Protein AF-0000000072135205 (afdb_homodimer)

pLDDT: mean 93.52, std 8.25, range [36.75, 98.94]

Nearest PDB structures (foldseek):
  4jap-assembly1_D  TM=8.358E-01  e=2.258E-22  Mycobacterium tuberculosis
  1jwx-assembly1_A-2  TM=8.070E-01  e=2.674E-21  Medicago sativa
  5wx5-assembly1_A  TM=7.687E-01  e=4.122E-21  Tetradium ruticarpum
  5wx4-assembly1_A  TM=7.854E-01  e=4.314E-20  Tetradium ruticarpum
  7cb3-assembly1_B  TM=7.726E-01  e=6.649E-20  Mycobacterium marinum M

Radius of gyration: 26.65 Å; Cα contacts (8 Å, |Δi|>4): 1724; chains: 2; bounding box: 59×81×64 Å

Structure (mmCIF, N/CA/C/O backbone):
data_AF-0000000072135205-model_v1
#
loop_
_entity.id
_entity.type
_entity.pdbx_description
1 polymer 'very-long-chain 3-oxoacyl-CoA synthase'
#
loop_
_atom_site.group_PDB
_atom_site.id
_atom_site.type_symbol
_atom_site.label_atom_id
_atom_site.label_alt_id
_atom_site.label_comp_id
_atom_site.label_asym_id
_atom_site.label_entity_id
_atom_site.label_seq_id
_atom_site.pdbx_PDB_ins_code
_atom_site.Cartn_x
_atom_site.Cartn_y
_atom_site.Cartn_z
_atom_site.occupancy
_atom_site.B_iso_or_equiv
_atom_site.auth_seq_id
_atom_site.auth_comp_id
_atom_site.auth_asym_id
_atom_site.auth_atom_id
_atom_site.pdbx_PDB_model_num
ATOM 1 N N . MET A 1 1 ? 20.484 -16.812 -21.984 1 81.25 1 MET A N 1
ATOM 2 C CA . MET A 1 1 ? 20.5 -15.367 -21.797 1 81.25 1 MET A CA 1
ATOM 3 C C . MET A 1 1 ? 20.75 -15 -20.344 1 81.25 1 MET A C 1
ATOM 5 O O . MET A 1 1 ? 21.688 -14.273 -20.031 1 81.25 1 MET A O 1
ATOM 9 N N . PHE A 1 2 ? 20.125 -15.625 -19.406 1 86.12 2 PHE A N 1
ATOM 10 C CA . PHE A 1 2 ? 20.25 -15.297 -18 1 86.12 2 PHE A CA 1
ATOM 11 C C . PHE A 1 2 ? 21.672 -15.555 -17.5 1 86.12 2 PHE A C 1
ATOM 13 O O . PHE A 1 2 ? 22.297 -14.672 -16.906 1 86.12 2 PHE A O 1
ATOM 20 N N . MET A 1 3 ? 22.203 -16.688 -17.812 1 88.81 3 MET A N 1
ATOM 21 C CA . MET A 1 3 ? 23.531 -17.047 -17.312 1 88.81 3 MET A CA 1
ATOM 22 C C . MET A 1 3 ? 24.609 -16.172 -17.938 1 88.81 3 MET A C 1
ATOM 24 O O . MET A 1 3 ? 25.578 -15.797 -17.281 1 88.81 3 MET A O 1
ATOM 28 N N . ASP A 1 4 ? 24.391 -15.914 -19.203 1 87.44 4 ASP A N 1
ATOM 29 C CA . ASP A 1 4 ? 25.344 -15.047 -19.906 1 87.44 4 ASP A CA 1
ATOM 30 C C . ASP A 1 4 ? 25.391 -13.656 -19.266 1 87.44 4 ASP A C 1
ATOM 32 O O . ASP A 1 4 ? 26.453 -13.094 -19.047 1 87.44 4 ASP A O 1
ATOM 36 N N . ARG A 1 5 ? 24.281 -13.203 -18.938 1 84 5 ARG A N 1
ATOM 37 C CA . ARG A 1 5 ? 24.203 -11.875 -18.344 1 84 5 ARG A CA 1
ATOM 38 C C . ARG A 1 5 ? 24.75 -11.891 -16.922 1 84 5 ARG A C 1
ATOM 40 O O . ARG A 1 5 ? 25.453 -10.961 -16.516 1 84 5 ARG A O 1
ATOM 47 N N . SER A 1 6 ? 24.359 -12.891 -16.219 1 89.12 6 SER A N 1
ATOM 48 C CA . SER A 1 6 ? 24.875 -13.016 -14.859 1 89.12 6 SER A CA 1
ATOM 49 C C . SER A 1 6 ? 26.391 -13.062 -14.844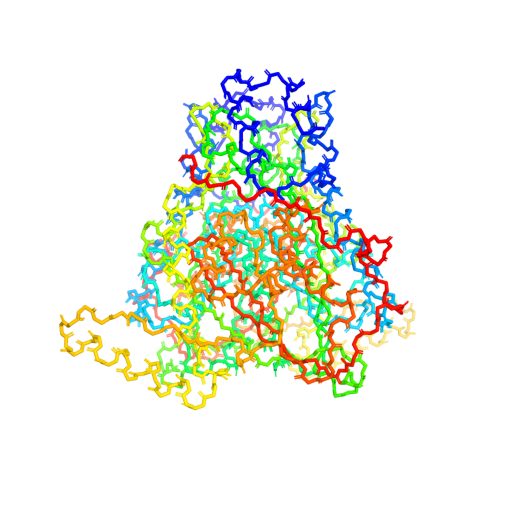 1 89.12 6 SER A C 1
ATOM 51 O O . SER A 1 6 ? 27.031 -12.414 -14.016 1 89.12 6 SER A O 1
ATOM 53 N N . SER A 1 7 ? 26.938 -13.773 -15.758 1 90.5 7 SER A N 1
ATOM 54 C CA . SER A 1 7 ? 28.391 -13.906 -15.844 1 90.5 7 SER A CA 1
ATOM 55 C C . SER A 1 7 ? 29.031 -12.578 -16.25 1 90.5 7 SER A C 1
ATOM 57 O O . SER A 1 7 ? 30.109 -12.234 -15.742 1 90.5 7 SER A O 1
ATOM 59 N N . SER A 1 8 ? 28.406 -11.891 -17.047 1 88.19 8 SER A N 1
ATOM 60 C CA . SER A 1 8 ? 28.969 -10.672 -17.609 1 88.19 8 SER A CA 1
ATOM 61 C C . SER A 1 8 ? 29 -9.547 -16.578 1 88.19 8 SER A C 1
ATOM 63 O O . SER A 1 8 ? 29.766 -8.586 -16.719 1 88.19 8 SER A O 1
ATOM 65 N N . THR A 1 9 ? 28.203 -9.609 -15.586 1 87.06 9 THR A N 1
ATOM 66 C CA . THR A 1 9 ? 28.172 -8.57 -14.555 1 87.06 9 THR A CA 1
ATOM 67 C C . THR A 1 9 ? 29.484 -8.555 -13.773 1 87.06 9 THR A C 1
ATOM 69 O O . THR A 1 9 ? 29.891 -7.508 -13.266 1 87.06 9 THR A O 1
ATOM 72 N N . GLY A 1 10 ? 30.078 -9.703 -13.57 1 86.88 10 GLY A N 1
ATOM 73 C CA . GLY A 1 10 ? 31.375 -9.805 -12.914 1 86.88 10 GLY A CA 1
ATOM 74 C C . GLY A 1 10 ? 31.281 -9.828 -11.406 1 86.88 10 GLY A C 1
ATOM 75 O O . GLY A 1 10 ? 32.281 -9.852 -10.711 1 86.88 10 GLY A O 1
ATOM 76 N N . THR A 1 11 ? 30.109 -9.867 -10.883 1 89.88 11 THR A N 1
ATOM 77 C CA . THR A 1 11 ? 29.953 -9.75 -9.43 1 89.88 11 THR A CA 1
ATOM 78 C C . THR A 1 11 ? 29.766 -11.125 -8.797 1 89.88 11 THR A C 1
ATOM 80 O O . THR A 1 11 ? 29.953 -11.289 -7.59 1 89.88 11 THR A O 1
ATOM 83 N N . PHE A 1 12 ? 29.469 -12.125 -9.539 1 95.31 12 PHE A N 1
ATOM 84 C CA . PHE A 1 12 ? 29.156 -13.445 -9 1 95.31 12 PHE A CA 1
ATOM 85 C C . PHE A 1 12 ? 30.391 -14.344 -9.016 1 95.31 12 PHE A C 1
ATOM 87 O O . PHE A 1 12 ? 31.141 -14.359 -9.984 1 95.31 12 PHE A O 1
ATOM 94 N N . THR A 1 13 ? 30.594 -15.055 -7.957 1 96.81 13 THR A N 1
ATOM 95 C CA . THR A 1 13 ? 31.656 -16.047 -7.902 1 96.81 13 THR A CA 1
ATOM 96 C C . THR A 1 13 ? 31.328 -17.234 -8.812 1 96.81 13 THR A C 1
ATOM 98 O O . THR A 1 13 ? 30.188 -17.406 -9.242 1 96.81 13 THR A O 1
ATOM 101 N N . GLU A 1 14 ? 32.281 -18.062 -9.023 1 96.62 14 GLU A N 1
ATOM 102 C CA . GLU A 1 14 ? 32.062 -19.281 -9.82 1 96.62 14 GLU A CA 1
ATOM 103 C C . GLU A 1 14 ? 31.047 -20.203 -9.148 1 96.62 14 GLU A C 1
ATOM 105 O O . GLU A 1 14 ? 30.234 -20.812 -9.82 1 96.62 14 GLU A O 1
ATOM 110 N N . GLY A 1 15 ? 31.188 -20.25 -7.867 1 97.19 15 GLY A N 1
ATOM 111 C CA . GLY A 1 15 ? 30.219 -21.047 -7.113 1 97.19 15 GLY A CA 1
ATOM 112 C C . GLY A 1 15 ? 28.797 -20.531 -7.242 1 97.19 15 GLY A C 1
ATOM 113 O O . GLY A 1 15 ? 27.859 -21.328 -7.375 1 97.19 15 GLY A O 1
ATOM 114 N N . SER A 1 16 ? 28.688 -19.25 -7.191 1 96.81 16 SER A N 1
ATOM 115 C CA . SER A 1 16 ? 27.375 -18.641 -7.324 1 96.81 16 SER A CA 1
ATOM 116 C C . SER A 1 16 ? 26.812 -18.844 -8.727 1 96.81 16 SER A C 1
ATOM 118 O O . SER A 1 16 ? 25.609 -19.062 -8.883 1 96.81 16 SER A O 1
ATOM 120 N N . LEU A 1 17 ? 27.656 -18.734 -9.742 1 97 17 LEU A N 1
ATOM 121 C CA . LEU A 1 17 ? 27.219 -18.969 -11.117 1 97 17 LEU A CA 1
ATOM 122 C C . LEU A 1 17 ? 26.766 -20.422 -11.297 1 97 17 LEU A C 1
ATOM 124 O O . LEU A 1 17 ? 25.734 -20.672 -11.914 1 97 17 LEU A O 1
ATOM 128 N N . GLU A 1 18 ? 27.516 -21.297 -10.742 1 96.81 18 GLU A N 1
ATOM 129 C CA . GLU A 1 18 ? 27.156 -22.719 -10.828 1 96.81 18 GLU A CA 1
ATOM 130 C C . GLU A 1 18 ? 25.844 -23 -10.078 1 96.81 18 GLU A C 1
ATOM 132 O O . GLU A 1 18 ? 25.016 -23.781 -10.547 1 96.81 18 GLU A O 1
ATOM 137 N N . PHE A 1 19 ? 25.766 -22.422 -8.953 1 96.38 19 PHE A N 1
ATOM 138 C CA . PHE A 1 19 ? 24.547 -22.562 -8.172 1 96.38 19 PHE A CA 1
ATOM 139 C C . PHE A 1 19 ? 23.344 -22.094 -8.977 1 96.38 19 PHE A C 1
ATOM 141 O O . PHE A 1 19 ? 22.344 -22.797 -9.07 1 96.38 19 PHE A O 1
ATOM 148 N N . GLN A 1 20 ? 23.406 -20.922 -9.547 1 95.81 20 GLN A N 1
ATOM 149 C CA . GLN A 1 20 ? 22.312 -20.359 -10.336 1 95.81 20 GLN A CA 1
ATOM 150 C C . GLN A 1 20 ? 21.984 -21.25 -11.531 1 95.81 20 GLN A C 1
ATOM 152 O O . GLN A 1 20 ? 20.812 -21.469 -11.859 1 95.81 20 GLN A O 1
ATOM 157 N N . ARG A 1 21 ? 22.984 -21.734 -12.156 1 94.88 21 ARG A N 1
ATOM 158 C CA . ARG A 1 21 ? 22.781 -22.641 -13.289 1 94.88 21 ARG A CA 1
ATOM 159 C C . ARG A 1 21 ? 21.969 -23.859 -12.883 1 94.88 21 ARG A C 1
ATOM 161 O O . ARG A 1 21 ? 21.031 -24.234 -13.57 1 94.88 21 ARG A O 1
ATOM 168 N N . LYS A 1 22 ? 22.328 -24.438 -11.781 1 93.81 22 LYS A N 1
ATOM 169 C CA . LYS A 1 22 ? 21.656 -25.625 -11.289 1 93.81 22 LYS A CA 1
ATOM 170 C C . LYS A 1 22 ? 20.188 -25.328 -10.953 1 93.81 22 LYS A C 1
ATOM 172 O O . LYS A 1 22 ? 19.312 -26.141 -11.234 1 93.81 22 LYS A O 1
ATOM 177 N N . ILE A 1 23 ? 20 -24.172 -10.328 1 93.06 23 ILE A N 1
ATOM 178 C CA . ILE A 1 23 ? 18.641 -23.781 -9.984 1 93.06 23 ILE A CA 1
ATOM 179 C C . ILE A 1 23 ? 17.812 -23.609 -11.25 1 93.06 23 ILE A C 1
ATOM 181 O O . ILE A 1 23 ? 16.672 -24.078 -11.328 1 93.06 23 ILE A O 1
ATOM 185 N N . LEU A 1 24 ? 18.344 -23 -12.234 1 92.5 24 LEU A N 1
ATOM 186 C CA . LEU A 1 24 ? 17.609 -22.719 -13.469 1 92.5 24 LEU A CA 1
ATOM 187 C C . LEU A 1 24 ? 17.234 -24.016 -14.18 1 92.5 24 LEU A C 1
ATOM 189 O O . LEU A 1 24 ? 16.156 -24.125 -14.766 1 92.5 24 LEU A O 1
ATOM 193 N N . GLU A 1 25 ? 18.062 -24.938 -14.109 1 89.81 25 GLU A N 1
ATOM 194 C CA . GLU A 1 25 ? 17.828 -26.219 -14.766 1 89.81 25 GLU A CA 1
ATOM 195 C C . GLU A 1 25 ? 16.656 -26.953 -14.133 1 89.81 25 GLU A C 1
ATOM 197 O O . GLU A 1 25 ? 16 -27.781 -14.781 1 89.81 25 GLU A O 1
ATOM 202 N N . ARG A 1 26 ? 16.359 -26.594 -12.922 1 89.44 26 ARG A N 1
ATOM 203 C CA . ARG A 1 26 ? 15.344 -27.328 -12.195 1 89.44 26 ARG A CA 1
ATOM 204 C C . ARG A 1 26 ? 14.141 -26.438 -11.883 1 89.44 26 ARG A C 1
ATOM 206 O O . ARG A 1 26 ? 13.195 -26.875 -11.227 1 89.44 26 ARG A O 1
ATOM 213 N N . SER A 1 27 ? 14.148 -25.281 -12.305 1 88.94 27 SER A N 1
ATOM 214 C CA . SER A 1 27 ? 13.188 -24.281 -11.875 1 88.94 27 SER A CA 1
ATOM 215 C C . SER A 1 27 ? 11.867 -24.406 -12.633 1 88.94 27 SER A C 1
ATOM 217 O O . SER A 1 27 ? 10.836 -23.906 -12.188 1 88.94 27 SER A O 1
ATOM 219 N N . GLY A 1 28 ? 11.891 -25.031 -13.797 1 90.38 28 GLY A N 1
ATOM 220 C CA . GLY A 1 28 ? 10.719 -25.094 -14.656 1 90.38 28 GLY A CA 1
ATOM 221 C C . GLY A 1 28 ? 10.562 -23.859 -15.523 1 90.38 28 GLY A C 1
ATOM 222 O O . GLY A 1 28 ? 9.586 -23.734 -16.266 1 90.38 28 GLY A O 1
ATOM 223 N N . LEU A 1 29 ? 11.547 -22.922 -15.43 1 93.56 29 LEU A N 1
ATOM 224 C CA . LEU A 1 29 ? 11.516 -21.719 -16.25 1 93.56 29 LEU A CA 1
ATOM 225 C C . LEU A 1 29 ? 12.18 -21.953 -17.609 1 93.56 29 LEU A C 1
ATOM 227 O O . LEU A 1 29 ? 13.195 -22.641 -17.688 1 93.56 29 LEU A O 1
ATOM 231 N N . GLY A 1 30 ? 11.594 -21.328 -18.625 1 91.06 30 GLY A N 1
ATOM 232 C CA . GLY A 1 30 ? 12.203 -21.375 -19.938 1 91.06 30 GLY A CA 1
ATOM 233 C C . GLY A 1 30 ? 13.109 -20.188 -20.219 1 91.06 30 GLY A C 1
ATOM 234 O O . GLY A 1 30 ? 13.266 -19.312 -19.375 1 91.06 30 GLY A O 1
ATOM 235 N N . GLU A 1 31 ? 13.578 -20.094 -21.438 1 88.06 31 GLU A N 1
ATOM 236 C CA . GLU A 1 31 ? 14.578 -19.094 -21.797 1 88.06 31 GLU A CA 1
ATOM 237 C C . GLU A 1 31 ? 13.914 -17.797 -22.266 1 88.06 31 GLU A C 1
ATOM 239 O O . GLU A 1 31 ? 14.57 -16.75 -22.375 1 88.06 31 GLU A O 1
ATOM 244 N N . SER A 1 32 ? 12.633 -17.875 -2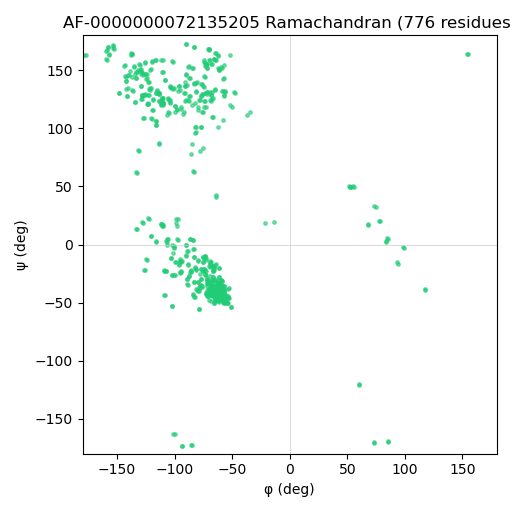2.438 1 90.19 32 SER A N 1
ATOM 245 C CA . SER A 1 32 ? 11.961 -16.719 -23.031 1 90.19 32 SER A CA 1
ATOM 246 C C . SER A 1 32 ? 11.312 -15.852 -21.953 1 90.19 32 SER A C 1
ATOM 248 O O . SER A 1 32 ? 10.406 -15.07 -22.25 1 90.19 32 SER A O 1
ATOM 250 N N . THR A 1 33 ? 11.727 -16.016 -20.75 1 93.88 33 THR A N 1
ATOM 251 C CA . THR A 1 33 ? 11.188 -15.203 -19.672 1 93.88 33 THR A CA 1
ATOM 252 C C . THR A 1 33 ? 11.734 -13.781 -19.75 1 93.88 33 THR A C 1
ATOM 254 O O . THR A 1 33 ? 12.781 -13.539 -20.359 1 93.88 33 THR A O 1
ATOM 257 N N . TYR A 1 34 ? 11.016 -12.82 -19.188 1 93.56 34 TYR A N 1
ATOM 258 C CA . TYR A 1 34 ? 11.352 -11.414 -19.375 1 93.56 34 TYR A CA 1
ATOM 259 C C . TYR A 1 34 ? 12.07 -10.852 -18.156 1 93.56 34 TYR A C 1
ATOM 261 O O . TYR A 1 34 ? 11.664 -11.102 -17.016 1 93.56 34 TYR A O 1
ATOM 269 N N . LEU A 1 35 ? 13.125 -10.148 -18.406 1 94.38 35 LEU A N 1
ATOM 270 C CA . LEU A 1 35 ? 13.859 -9.328 -17.438 1 94.38 35 LEU A CA 1
ATOM 271 C C . LEU A 1 35 ? 13.953 -7.883 -17.938 1 94.38 35 LEU A C 1
ATOM 273 O O . LEU A 1 35 ? 13.953 -7.633 -19.141 1 94.38 35 LEU A O 1
ATOM 277 N N . PRO A 1 36 ? 13.938 -6.957 -16.969 1 94.69 36 PRO A N 1
ATOM 278 C CA . PRO A 1 36 ? 14.031 -5.57 -17.422 1 94.69 36 PRO A CA 1
ATOM 279 C C . PRO A 1 36 ? 15.391 -5.242 -18.047 1 94.69 36 PRO A C 1
ATOM 281 O O . PRO A 1 36 ? 16.391 -5.863 -17.688 1 94.69 36 PRO A O 1
ATOM 284 N N . GLU A 1 37 ? 15.383 -4.262 -18.875 1 93.56 37 GLU A N 1
ATOM 285 C CA . GLU A 1 37 ? 16.594 -3.832 -19.578 1 93.56 37 GLU A CA 1
ATOM 286 C C . GLU A 1 37 ? 17.688 -3.457 -18.594 1 93.56 37 GLU A C 1
ATOM 288 O O . GLU A 1 37 ? 18.875 -3.727 -18.844 1 93.56 37 GLU A O 1
ATOM 293 N N . ALA A 1 38 ? 17.328 -2.844 -17.531 1 94.38 38 ALA A N 1
ATOM 294 C CA . ALA A 1 38 ? 18.297 -2.348 -16.547 1 94.38 38 ALA A CA 1
ATOM 295 C C . ALA A 1 38 ? 19.156 -3.484 -15.992 1 94.38 38 ALA A C 1
ATOM 297 O O . ALA A 1 38 ? 20.312 -3.283 -15.656 1 94.38 38 ALA A O 1
ATOM 298 N N . VAL A 1 39 ? 18.594 -4.625 -15.914 1 92.38 39 VAL A N 1
ATOM 299 C CA . VAL A 1 39 ? 19.281 -5.789 -15.367 1 92.38 39 VAL A CA 1
ATOM 300 C C . VAL A 1 39 ? 20.062 -6.492 -16.469 1 92.38 39 VAL A C 1
ATOM 302 O O . VAL A 1 39 ? 21.125 -7.066 -16.219 1 92.38 39 VAL A O 1
ATOM 305 N N . LEU A 1 40 ? 19.625 -6.367 -17.703 1 91.25 40 LEU A N 1
ATOM 306 C CA . LEU A 1 40 ? 20.203 -7.086 -18.828 1 91.25 40 LEU A CA 1
ATOM 307 C C . LEU A 1 40 ? 21.406 -6.332 -19.391 1 91.25 40 LEU A C 1
ATOM 309 O O . LEU A 1 40 ? 22.281 -6.926 -20.047 1 91.25 40 LEU A O 1
ATOM 313 N N . ARG A 1 41 ? 21.422 -5.141 -19.141 1 90.94 41 ARG A N 1
ATOM 314 C CA . ARG A 1 41 ? 22.5 -4.316 -19.672 1 90.94 41 ARG A CA 1
ATOM 315 C C . ARG A 1 41 ? 23.812 -4.613 -18.953 1 90.94 41 ARG A C 1
ATOM 317 O O . ARG A 1 41 ? 23.828 -5.059 -17.812 1 90.94 41 ARG A O 1
ATOM 324 N N . VAL A 1 42 ? 24.938 -4.391 -19.719 1 88.38 42 VAL A N 1
ATOM 325 C CA . VAL A 1 42 ? 26.266 -4.543 -19.141 1 88.38 42 VAL A CA 1
ATOM 326 C C . VAL A 1 42 ? 27.016 -3.213 -19.203 1 88.38 42 VAL A C 1
ATOM 328 O O . VAL A 1 42 ? 27.375 -2.748 -20.297 1 88.38 42 VAL A O 1
ATOM 331 N N . PRO A 1 43 ? 27.359 -2.592 -18.156 1 91.38 43 PRO A N 1
ATOM 332 C CA . PRO A 1 43 ? 26.984 -2.971 -16.797 1 91.38 43 PRO A CA 1
ATOM 333 C C . PRO A 1 43 ? 25.516 -2.697 -16.484 1 91.38 43 PRO A C 1
ATOM 335 O O . PRO A 1 43 ? 24.906 -1.834 -17.109 1 91.38 43 PRO A O 1
ATOM 338 N N . PRO A 1 44 ? 25 -3.48 -15.492 1 92.38 44 PRO A N 1
ATOM 339 C CA . PRO A 1 44 ? 23.641 -3.188 -15.062 1 92.38 44 PRO A CA 1
ATOM 340 C C . PRO A 1 44 ? 23.469 -1.761 -14.547 1 92.38 44 PRO A C 1
ATOM 342 O O . PRO A 1 44 ? 24.438 -1.148 -14.094 1 92.38 44 PRO A O 1
ATOM 345 N N . ASN A 1 45 ? 22.281 -1.24 -14.68 1 93.12 45 ASN A N 1
ATOM 346 C CA . ASN A 1 45 ? 21.984 0.114 -14.219 1 93.12 45 ASN A CA 1
ATOM 347 C C . ASN A 1 45 ? 20.688 0.167 -13.414 1 93.12 45 ASN A C 1
ATOM 349 O O . ASN A 1 45 ? 19.734 0.838 -13.805 1 93.12 45 ASN A O 1
ATOM 353 N N . PRO A 1 46 ? 20.688 -0.56 -12.297 1 94.19 46 PRO A N 1
ATOM 354 C CA . PRO A 1 46 ? 19.5 -0.474 -11.461 1 94.19 46 PRO A CA 1
ATOM 355 C C . PRO A 1 46 ? 19.312 0.903 -10.828 1 94.19 46 PRO A C 1
ATOM 357 O O . PRO A 1 46 ? 20.156 1.345 -10.047 1 94.19 46 PRO A O 1
ATOM 360 N N . SER A 1 47 ? 18.328 1.662 -11.25 1 96.56 47 SER A N 1
ATOM 361 C CA . SER A 1 47 ? 17.984 2.984 -10.734 1 96.56 47 SER A CA 1
ATOM 362 C C . SER A 1 47 ? 16.484 3.145 -10.57 1 96.56 47 SER A C 1
ATOM 364 O O . SER A 1 47 ? 15.703 2.33 -11.07 1 96.56 47 SER A O 1
ATOM 366 N N . ILE A 1 48 ? 16.078 4.113 -9.844 1 97.12 48 ILE A N 1
ATOM 367 C CA . ILE A 1 48 ? 14.664 4.41 -9.648 1 97.12 48 ILE A CA 1
ATOM 368 C C . ILE A 1 48 ? 14.023 4.77 -10.992 1 97.12 48 ILE A C 1
ATOM 370 O O . ILE A 1 48 ? 12.906 4.34 -11.289 1 97.12 48 ILE A O 1
ATOM 374 N N . ALA A 1 49 ? 14.773 5.516 -11.742 1 97.5 49 ALA A N 1
ATOM 375 C CA . ALA A 1 49 ? 14.266 5.887 -13.062 1 97.5 49 ALA A CA 1
ATOM 376 C C . ALA A 1 49 ? 14 4.652 -13.914 1 97.5 49 ALA A C 1
ATOM 378 O O . ALA A 1 49 ? 12.961 4.559 -14.578 1 97.5 49 ALA A O 1
ATOM 379 N N . GLU A 1 50 ? 14.93 3.711 -13.93 1 97.81 50 GLU A N 1
ATOM 380 C CA . GLU A 1 50 ? 14.766 2.48 -14.695 1 97.81 50 GLU A CA 1
ATOM 381 C C . GLU A 1 50 ? 13.656 1.61 -14.117 1 97.81 50 GLU A C 1
ATOM 383 O O . GLU A 1 50 ? 12.953 0.917 -14.859 1 97.81 50 GLU A O 1
ATOM 388 N N . ALA A 1 51 ? 13.523 1.619 -12.828 1 98.12 51 ALA A N 1
ATOM 389 C CA . ALA A 1 51 ? 12.43 0.884 -12.195 1 98.12 51 ALA A CA 1
ATOM 390 C C . ALA A 1 51 ? 11.078 1.448 -12.617 1 98.12 51 ALA A C 1
ATOM 392 O O . ALA A 1 51 ? 10.125 0.695 -12.836 1 98.12 51 ALA A O 1
ATOM 393 N N . ARG A 1 52 ? 10.938 2.758 -12.703 1 98.12 52 ARG A N 1
ATOM 394 C CA . ARG A 1 52 ? 9.711 3.383 -13.18 1 98.12 52 ARG A CA 1
ATOM 395 C C . ARG A 1 52 ? 9.438 3.012 -14.633 1 98.12 52 ARG A C 1
ATOM 397 O O . ARG A 1 52 ? 8.289 2.77 -15.016 1 98.12 52 ARG A O 1
ATOM 404 N N . LYS A 1 53 ? 10.508 3.018 -15.375 1 97.88 53 LYS A N 1
ATOM 405 C CA . LYS A 1 53 ? 10.359 2.619 -16.766 1 97.88 53 LYS A CA 1
ATOM 406 C C . LYS A 1 53 ? 9.828 1.191 -16.875 1 97.88 53 LYS A C 1
ATOM 408 O O . LYS A 1 53 ? 8.969 0.906 -17.719 1 97.88 53 LYS A O 1
ATOM 413 N N . GLU A 1 54 ? 10.383 0.302 -16.094 1 97.81 54 GLU A N 1
ATOM 414 C CA . GLU A 1 54 ? 9.875 -1.064 -16.047 1 97.81 54 GLU A CA 1
ATOM 415 C C . GLU A 1 54 ? 8.391 -1.088 -15.672 1 97.81 54 GLU A C 1
ATOM 417 O O . GLU A 1 54 ? 7.605 -1.81 -16.281 1 97.81 54 GLU A O 1
ATOM 422 N N . ALA A 1 55 ? 8.031 -0.297 -14.648 1 98.19 55 ALA A N 1
ATOM 423 C CA . ALA A 1 55 ? 6.645 -0.24 -14.211 1 98.19 55 ALA A CA 1
ATOM 424 C C . ALA A 1 55 ? 5.73 0.243 -15.336 1 98.19 55 ALA A C 1
ATOM 426 O O . ALA A 1 55 ? 4.645 -0.303 -15.539 1 98.19 55 ALA A O 1
ATOM 427 N N . GLU A 1 56 ? 6.168 1.248 -16.031 1 98.12 56 GLU A N 1
ATOM 428 C CA . GLU A 1 56 ? 5.395 1.768 -17.156 1 98.12 56 GLU A CA 1
ATOM 429 C C . GLU A 1 56 ? 5.188 0.7 -18.219 1 98.12 56 GLU A C 1
ATOM 431 O O . GLU A 1 56 ? 4.078 0.521 -18.719 1 98.12 56 GLU A O 1
ATOM 436 N N . ALA A 1 57 ? 6.254 0.036 -18.516 1 96.5 57 ALA A N 1
ATOM 437 C CA . ALA A 1 57 ? 6.195 -1.003 -19.547 1 96.5 57 ALA A CA 1
ATOM 438 C C . ALA A 1 57 ? 5.215 -2.104 -19.156 1 96.5 57 ALA A C 1
ATOM 440 O O . ALA A 1 57 ? 4.504 -2.641 -20 1 96.5 57 ALA A O 1
ATOM 441 N N . VAL A 1 58 ? 5.168 -2.369 -17.906 1 96.25 58 VAL A N 1
ATOM 442 C CA . VAL A 1 58 ? 4.379 -3.498 -17.422 1 96.25 58 VAL A CA 1
ATOM 443 C C . VAL A 1 58 ? 2.924 -3.074 -17.25 1 96.25 58 VAL A C 1
ATOM 445 O O . VAL A 1 58 ? 2.008 -3.783 -17.672 1 96.25 58 VAL A O 1
ATOM 448 N N . MET A 1 59 ? 2.645 -1.909 -16.688 1 97.81 59 MET A N 1
ATOM 449 C CA . MET A 1 59 ? 1.298 -1.517 -16.281 1 97.81 59 MET A CA 1
ATOM 450 C C . MET A 1 59 ? 0.507 -0.979 -17.469 1 97.81 59 MET A C 1
ATOM 452 O O . MET A 1 59 ? -0.65 -1.353 -17.672 1 97.81 59 MET A O 1
ATOM 456 N N . PHE A 1 60 ? 1.159 -0.132 -18.234 1 98.19 60 PHE A N 1
ATOM 457 C CA . PHE A 1 60 ? 0.369 0.68 -19.141 1 98.19 60 PHE A CA 1
ATOM 458 C C . PHE A 1 60 ? -0.079 -0.143 -20.344 1 98.19 60 PHE A C 1
ATOM 460 O O . PHE A 1 60 ? -1.188 0.039 -20.859 1 98.19 60 PHE A O 1
ATOM 467 N N . GLY A 1 61 ? 0.814 -1.083 -20.828 1 95.19 61 GLY A N 1
ATOM 468 C CA . GLY A 1 61 ? 0.355 -1.976 -21.875 1 95.19 61 GLY A CA 1
ATOM 469 C C . GLY A 1 61 ? -0.862 -2.789 -21.484 1 95.19 61 GLY A C 1
ATOM 470 O O . GLY A 1 61 ? -1.802 -2.934 -22.266 1 95.19 61 GLY A O 1
ATOM 471 N N . ALA A 1 62 ? -0.831 -3.328 -20.266 1 96.88 62 ALA A N 1
ATOM 472 C CA . ALA A 1 62 ? -1.942 -4.125 -19.766 1 96.88 62 ALA A CA 1
ATOM 473 C C . ALA A 1 62 ? -3.215 -3.289 -19.656 1 96.88 62 ALA A C 1
ATOM 475 O O . ALA A 1 62 ? -4.297 -3.744 -20.031 1 96.88 62 ALA A O 1
ATOM 476 N N . ILE A 1 63 ? -3.113 -2.064 -19.156 1 98.5 63 ILE A N 1
ATOM 477 C CA . ILE A 1 63 ? -4.266 -1.188 -18.969 1 98.5 63 ILE A CA 1
ATOM 478 C C . ILE A 1 63 ? -4.828 -0.792 -20.328 1 98.5 63 ILE A C 1
ATOM 480 O O . ILE A 1 63 ? -6.047 -0.807 -20.531 1 98.5 63 ILE A O 1
ATOM 484 N N . ASP A 1 64 ? -3.943 -0.442 -21.266 1 97.44 64 ASP A N 1
ATOM 485 C CA . ASP A 1 64 ? -4.387 -0.066 -22.609 1 97.44 64 ASP A CA 1
ATOM 486 C C . ASP A 1 64 ? -5.199 -1.186 -23.25 1 97.44 64 ASP A C 1
ATOM 488 O O . ASP A 1 64 ? -6.266 -0.938 -23.812 1 97.44 64 ASP A O 1
ATOM 492 N N . GLU A 1 65 ? -4.684 -2.371 -23.172 1 95.25 65 GLU A N 1
ATOM 493 C CA . GLU A 1 65 ? -5.387 -3.512 -23.75 1 95.25 65 GLU A CA 1
ATOM 494 C C . GLU A 1 65 ? -6.738 -3.729 -23.078 1 95.25 65 GLU A C 1
ATOM 496 O O . GLU A 1 65 ? -7.73 -4.031 -23.75 1 95.25 65 GLU A O 1
ATOM 501 N N . LEU A 1 66 ? -6.785 -3.611 -21.781 1 96.88 66 LEU A N 1
ATOM 502 C CA . LEU A 1 66 ? -8.023 -3.789 -21.031 1 96.88 66 LEU A CA 1
ATOM 503 C C . LEU A 1 66 ? -9.062 -2.752 -21.438 1 96.88 66 LEU A C 1
ATOM 505 O O . LEU A 1 66 ? -10.227 -3.088 -21.656 1 96.88 66 LEU A O 1
ATOM 509 N N . LEU A 1 67 ? -8.641 -1.514 -21.469 1 97.5 67 LEU A N 1
ATOM 510 C CA . LEU A 1 67 ? -9.562 -0.438 -21.828 1 97.5 67 LEU A CA 1
ATOM 511 C C . LEU A 1 67 ? -10.07 -0.606 -23.25 1 97.5 67 LEU A C 1
ATOM 513 O O . LEU A 1 67 ? -11.242 -0.351 -23.531 1 97.5 67 LEU A O 1
ATOM 517 N N . ASP A 1 68 ? -9.188 -1.025 -24.109 1 95.25 68 ASP A N 1
ATOM 518 C CA . ASP A 1 68 ? -9.586 -1.274 -25.484 1 95.25 68 ASP A CA 1
ATOM 519 C C . ASP A 1 68 ? -10.625 -2.391 -25.578 1 95.25 68 ASP A C 1
ATOM 521 O O . ASP A 1 68 ? -11.594 -2.291 -26.328 1 95.25 68 ASP A O 1
ATOM 525 N N . LYS A 1 69 ? -10.406 -3.41 -24.812 1 91.94 69 LYS A N 1
ATOM 526 C CA . LYS A 1 69 ? -11.273 -4.582 -24.812 1 91.94 69 LYS A CA 1
ATOM 527 C C . LYS A 1 69 ? -12.633 -4.258 -24.188 1 91.94 69 LYS A C 1
ATOM 529 O O . LYS A 1 69 ? -13.664 -4.758 -24.656 1 91.94 69 LYS A O 1
ATOM 534 N N . THR A 1 70 ? -12.656 -3.498 -23.188 1 94.94 70 THR A N 1
ATOM 535 C CA . THR A 1 70 ? -13.875 -3.273 -22.422 1 94.94 70 THR A CA 1
ATOM 536 C C . THR A 1 70 ? -14.594 -2.016 -22.891 1 94.94 70 THR A C 1
ATOM 538 O O . THR A 1 70 ? -15.773 -1.817 -22.594 1 94.94 70 THR A O 1
ATOM 541 N N . LYS A 1 71 ? -13.852 -1.088 -23.5 1 96.5 71 LYS A N 1
ATOM 542 C CA . LYS A 1 71 ? -14.352 0.194 -23.984 1 96.5 71 LYS A CA 1
ATOM 543 C C . LYS A 1 71 ? -14.758 1.103 -22.828 1 96.5 71 LYS A C 1
ATOM 545 O O . LYS A 1 71 ? -15.547 2.031 -23.016 1 96.5 71 LYS A O 1
ATOM 550 N N . VAL A 1 72 ? -14.289 0.771 -21.703 1 97.75 72 VAL A N 1
ATOM 551 C CA . VAL A 1 72 ? -14.508 1.634 -20.547 1 97.75 72 VAL A CA 1
ATOM 552 C C . VAL A 1 72 ? -13.602 2.859 -20.641 1 97.75 72 VAL A C 1
ATOM 554 O O . VAL A 1 72 ? -12.422 2.744 -21 1 97.75 72 VAL A O 1
ATOM 557 N N . LYS A 1 73 ? -14.172 4.039 -20.344 1 98.31 73 LYS A N 1
ATOM 558 C CA . LYS A 1 73 ? -13.383 5.27 -20.328 1 98.31 73 LYS A CA 1
ATOM 559 C C . LYS A 1 73 ? -12.625 5.418 -19.016 1 98.31 73 LYS A C 1
ATOM 561 O O . LYS A 1 73 ? -13.172 5.133 -17.953 1 98.31 73 LYS A O 1
ATOM 566 N N . PRO A 1 74 ? -11.391 5.867 -19.109 1 98.38 74 PRO A N 1
ATOM 567 C CA . PRO A 1 74 ? -10.617 6.039 -17.875 1 98.38 74 PRO A CA 1
ATOM 568 C C . PRO A 1 74 ? -11.344 6.887 -16.844 1 98.38 74 PRO A C 1
ATOM 570 O O . PRO A 1 74 ? -11.289 6.59 -15.648 1 98.38 74 PRO A O 1
ATOM 573 N N . LYS A 1 75 ? -12.047 7.883 -17.203 1 97.44 75 LYS A N 1
ATOM 574 C CA . LYS A 1 75 ? -12.727 8.805 -16.297 1 97.44 75 LYS A CA 1
ATOM 575 C C . LYS A 1 75 ? -13.867 8.102 -15.555 1 97.44 75 LYS A C 1
ATOM 577 O O . LYS A 1 75 ? -14.367 8.609 -14.547 1 97.44 75 LYS A O 1
ATOM 582 N N . ASP A 1 76 ? -14.32 6.957 -16.062 1 98.12 76 ASP A N 1
ATOM 583 C CA . ASP A 1 76 ? -15.414 6.223 -15.43 1 98.12 76 ASP A CA 1
ATOM 584 C C . ASP A 1 76 ? -14.906 5.344 -14.289 1 98.12 76 ASP A C 1
ATOM 586 O O . ASP A 1 76 ? -15.703 4.84 -13.492 1 98.12 76 ASP A O 1
ATOM 590 N N . ILE A 1 77 ? -13.648 5.195 -14.172 1 98.69 77 ILE A N 1
ATOM 591 C CA . ILE A 1 77 ? -13.07 4.375 -13.117 1 98.69 77 ILE A CA 1
ATOM 592 C C . ILE A 1 77 ? -13.172 5.109 -11.781 1 98.69 77 ILE A C 1
ATOM 594 O O . ILE A 1 77 ? -12.648 6.219 -11.633 1 98.69 77 ILE A O 1
ATOM 598 N N . GLY A 1 78 ? -13.812 4.449 -10.828 1 98.62 78 GLY A N 1
ATOM 599 C CA . GLY A 1 78 ? -14.023 5.078 -9.539 1 98.62 78 GLY A CA 1
ATOM 600 C C . GLY A 1 78 ? -13.07 4.582 -8.469 1 98.62 78 GLY A C 1
ATOM 601 O O . GLY A 1 78 ? -12.852 5.254 -7.457 1 98.62 78 GLY A O 1
ATOM 602 N N . ILE A 1 79 ? -12.578 3.369 -8.625 1 98.88 79 ILE A N 1
ATOM 603 C CA . ILE A 1 79 ? -11.664 2.75 -7.668 1 98.88 79 ILE A CA 1
ATOM 604 C C . ILE A 1 79 ? -10.43 2.23 -8.398 1 98.88 79 ILE A C 1
ATOM 606 O O . ILE A 1 79 ? -10.547 1.569 -9.438 1 98.88 79 ILE A O 1
ATOM 610 N N . LEU A 1 80 ? -9.266 2.584 -7.949 1 98.94 80 LEU A N 1
ATOM 611 C CA . LEU A 1 80 ? -7.992 2.107 -8.484 1 98.94 80 LEU A CA 1
ATOM 612 C C . LEU A 1 80 ? -7.156 1.447 -7.395 1 98.94 80 LEU A C 1
ATOM 614 O O . LEU A 1 80 ? -6.883 2.061 -6.359 1 98.94 80 LEU A O 1
ATOM 618 N N . ILE A 1 81 ? -6.773 0.185 -7.551 1 98.94 81 ILE A N 1
ATOM 619 C CA . ILE A 1 81 ? -5.887 -0.525 -6.637 1 98.94 81 ILE A CA 1
ATOM 620 C C . ILE A 1 81 ? -4.68 -1.064 -7.398 1 98.94 81 ILE A C 1
ATOM 622 O O . ILE A 1 81 ? -4.832 -1.804 -8.375 1 98.94 81 ILE A O 1
ATOM 626 N N . VAL A 1 82 ? -3.523 -0.668 -7.02 1 98.94 82 VAL A N 1
ATOM 627 C CA . VAL A 1 82 ? -2.289 -1.197 -7.59 1 98.94 82 VAL A CA 1
ATOM 628 C C . VAL A 1 82 ? -1.494 -1.932 -6.512 1 98.94 82 VAL A C 1
ATOM 630 O O . VAL A 1 82 ? -1.344 -1.434 -5.395 1 98.94 82 VAL A O 1
ATOM 633 N N . ASN A 1 83 ? -1.076 -3.135 -6.82 1 98.75 83 ASN A N 1
ATOM 634 C CA . ASN A 1 83 ? -0.213 -3.852 -5.887 1 98.75 83 ASN A CA 1
ATOM 635 C C . ASN A 1 83 ? 1.117 -4.23 -6.531 1 98.75 83 ASN A C 1
ATOM 637 O O . ASN A 1 83 ? 1.156 -4.625 -7.699 1 98.75 83 ASN A O 1
ATOM 641 N N . CYS A 1 84 ? 2.115 -3.99 -5.867 1 98.06 84 CYS A N 1
ATOM 642 C CA . CYS A 1 84 ? 3.488 -4.371 -6.176 1 98.06 84 CYS A CA 1
ATOM 643 C C . CYS A 1 84 ? 4.285 -4.625 -4.902 1 98.06 84 CYS A C 1
ATOM 645 O O . CYS A 1 84 ? 4.324 -3.773 -4.012 1 98.06 84 CYS A O 1
ATOM 647 N N . SER A 1 85 ? 4.938 -5.688 -4.84 1 95.56 85 SER A N 1
ATOM 648 C CA . SER A 1 85 ? 5.578 -6.039 -3.578 1 95.56 85 SER A CA 1
ATOM 649 C C . SER A 1 85 ? 6.883 -5.273 -3.387 1 95.56 85 SER A C 1
ATOM 651 O O . SER A 1 85 ? 7.145 -4.746 -2.303 1 95.56 85 SER A O 1
ATOM 653 N N . LEU A 1 86 ? 7.668 -5.102 -4.441 1 95.19 86 LEU A N 1
ATOM 654 C CA . LEU A 1 86 ? 9.062 -4.762 -4.203 1 95.19 86 LEU A CA 1
ATOM 655 C C . LEU A 1 86 ? 9.352 -3.314 -4.598 1 95.19 86 LEU A C 1
ATOM 657 O O . LEU A 1 86 ? 10.383 -2.754 -4.215 1 95.19 86 LEU A O 1
ATOM 661 N N . PHE A 1 87 ? 8.594 -2.727 -5.43 1 97.56 87 PHE A N 1
ATOM 662 C CA . PHE A 1 87 ? 8.828 -1.355 -5.867 1 97.56 87 PHE A CA 1
ATOM 663 C C . PHE A 1 87 ? 7.648 -0.461 -5.52 1 97.56 87 PHE A C 1
ATOM 665 O O . PHE A 1 87 ? 6.602 -0.523 -6.172 1 97.56 87 PHE A O 1
ATOM 672 N N . ASN A 1 88 ? 7.809 0.41 -4.555 1 97.38 88 ASN A N 1
ATOM 673 C CA . ASN A 1 88 ? 6.785 1.338 -4.086 1 97.38 88 ASN A CA 1
ATOM 674 C C . ASN A 1 88 ? 7.324 2.762 -3.984 1 97.38 88 ASN A C 1
ATOM 676 O O . ASN A 1 88 ? 7.574 3.258 -2.883 1 97.38 88 ASN A O 1
ATOM 680 N N . PRO A 1 89 ? 7.375 3.428 -5.09 1 97.56 89 PRO A N 1
ATOM 681 C CA . PRO A 1 89 ? 8.023 4.738 -5.168 1 97.56 89 PRO A CA 1
ATOM 682 C C . PRO A 1 89 ? 7.105 5.875 -4.711 1 97.56 89 PRO A C 1
ATOM 684 O O . PRO A 1 89 ? 5.918 5.652 -4.457 1 97.56 89 PRO A O 1
ATOM 687 N N . THR A 1 90 ? 7.699 7.062 -4.559 1 97.62 90 THR A N 1
ATOM 688 C CA . THR A 1 90 ? 7 8.328 -4.395 1 97.62 90 THR A CA 1
ATOM 689 C C . THR A 1 90 ? 7.207 9.227 -5.617 1 97.62 90 THR A C 1
ATOM 691 O O . THR A 1 90 ? 8.336 9.578 -5.953 1 97.62 90 THR A O 1
ATOM 694 N N . PRO A 1 91 ? 6.203 9.664 -6.359 1 97.81 91 PRO A N 1
ATOM 695 C CA . PRO A 1 91 ? 4.82 9.234 -6.137 1 97.81 91 PRO A CA 1
ATOM 696 C C . PRO A 1 91 ? 4.613 7.746 -6.41 1 97.81 91 PRO A C 1
ATOM 698 O O . PRO A 1 91 ? 5.43 7.125 -7.094 1 97.81 91 PRO A O 1
ATOM 701 N N . SER A 1 92 ? 3.469 7.215 -5.926 1 98.5 92 SER A N 1
ATOM 702 C CA . SER A 1 92 ? 3.17 5.785 -5.977 1 98.5 92 SER A CA 1
ATOM 703 C C . SER A 1 92 ? 2.889 5.332 -7.406 1 98.5 92 SER A C 1
ATOM 705 O O . SER A 1 92 ? 2.727 6.16 -8.305 1 98.5 92 SER A O 1
ATOM 707 N N . LEU A 1 93 ? 2.85 3.963 -7.594 1 98.75 93 LEU A N 1
ATOM 708 C CA . LEU A 1 93 ? 2.453 3.377 -8.867 1 98.75 93 LEU A CA 1
ATOM 709 C C . LEU A 1 93 ? 1.019 3.754 -9.219 1 98.75 93 LEU A C 1
ATOM 711 O O . LEU A 1 93 ? 0.706 4.004 -10.383 1 98.75 93 LEU A O 1
ATOM 715 N N . SER A 1 94 ? 0.143 3.787 -8.242 1 98.81 94 SER A N 1
ATOM 716 C CA . SER A 1 94 ?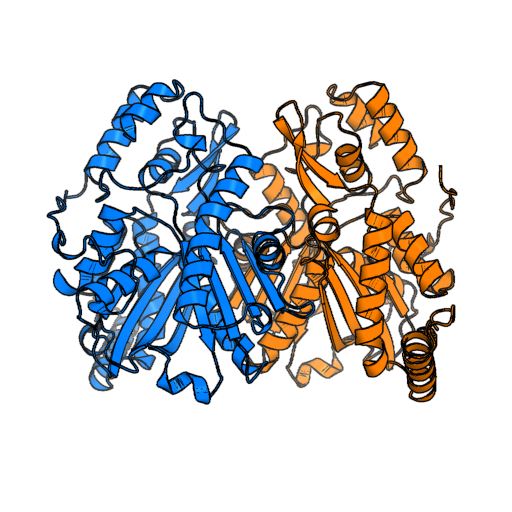 -1.227 4.215 -8.516 1 98.81 94 SER A CA 1
ATOM 717 C C . SER A 1 94 ? -1.268 5.656 -9.016 1 98.81 94 SER A C 1
ATOM 719 O O . SER A 1 94 ? -2.082 5.996 -9.875 1 98.81 94 SER A O 1
ATOM 721 N N . ALA A 1 95 ? -0.409 6.496 -8.469 1 98.69 95 ALA A N 1
ATOM 722 C CA . ALA A 1 95 ? -0.332 7.875 -8.945 1 98.69 95 ALA A CA 1
ATOM 723 C C . ALA A 1 95 ? 0.131 7.926 -10.398 1 98.69 95 ALA A C 1
ATOM 725 O O . ALA A 1 95 ? -0.319 8.773 -11.172 1 98.69 95 ALA A O 1
ATOM 726 N N . MET A 1 96 ? 1.049 7.047 -10.797 1 98.81 96 MET A N 1
ATOM 727 C CA . MET A 1 96 ? 1.481 6.961 -12.188 1 98.81 96 MET A CA 1
ATOM 728 C C . MET A 1 96 ? 0.303 6.652 -13.102 1 98.81 96 MET A C 1
ATOM 730 O O . MET A 1 96 ? 0.176 7.242 -14.18 1 98.81 96 MET A O 1
ATOM 734 N N . VAL A 1 97 ? -0.5 5.746 -12.656 1 98.88 97 VAL A N 1
ATOM 735 C CA . VAL A 1 97 ? -1.669 5.363 -13.438 1 98.88 97 VAL A CA 1
ATOM 736 C C . VAL A 1 97 ? -2.627 6.547 -13.547 1 98.88 97 VAL A C 1
ATOM 738 O O . VAL A 1 97 ? -3.113 6.859 -14.641 1 98.88 97 VAL A O 1
ATOM 741 N N . ILE A 1 98 ? -2.902 7.223 -12.43 1 98.81 98 ILE A N 1
ATOM 742 C CA . ILE A 1 98 ? -3.783 8.383 -12.422 1 98.81 98 ILE A CA 1
ATOM 743 C C . ILE A 1 98 ? -3.26 9.438 -13.398 1 98.81 98 ILE A C 1
ATOM 745 O O . ILE A 1 98 ? -4.031 10.008 -14.172 1 98.81 98 ILE A O 1
ATOM 749 N N . ASN A 1 99 ? -2 9.648 -13.352 1 98.81 99 ASN A N 1
ATOM 750 C CA . ASN A 1 99 ? -1.395 10.664 -14.203 1 98.81 99 ASN A CA 1
ATOM 751 C C . ASN A 1 99 ? -1.492 10.297 -15.68 1 98.81 99 ASN A C 1
ATOM 753 O O . ASN A 1 99 ? -1.924 11.109 -16.5 1 98.81 99 ASN A O 1
ATOM 757 N N . ARG A 1 100 ? -1.098 9.109 -16.047 1 98.75 100 ARG A N 1
ATOM 758 C CA . ARG A 1 100 ? -1.029 8.656 -17.422 1 98.75 100 ARG A CA 1
ATOM 759 C C . ARG A 1 100 ? -2.408 8.664 -18.078 1 98.75 100 ARG A C 1
ATOM 761 O O . ARG A 1 100 ? -2.553 9.055 -19.234 1 98.75 100 ARG A O 1
ATOM 768 N N . TYR A 1 101 ? -3.439 8.25 -17.328 1 98.81 101 TYR A N 1
ATOM 769 C CA . TYR A 1 101 ? -4.754 8.047 -17.938 1 98.81 101 TYR A CA 1
ATOM 770 C C . TYR A 1 101 ? -5.715 9.156 -17.531 1 98.81 101 TYR A C 1
ATOM 772 O O . TYR A 1 101 ? -6.898 9.117 -17.875 1 98.81 101 TYR A O 1
ATOM 780 N N . LYS A 1 102 ? -5.203 10.195 -16.781 1 98.5 102 LYS A N 1
ATOM 781 C CA . LYS A 1 102 ? -5.977 11.375 -16.391 1 98.5 102 LYS A CA 1
ATOM 782 C C . LYS A 1 102 ? -7.289 10.977 -15.734 1 98.5 102 LYS A C 1
ATOM 784 O O . LYS A 1 102 ? -8.359 11.453 -16.125 1 98.5 102 LYS A O 1
ATOM 789 N N . LEU A 1 103 ? -7.172 10.094 -14.766 1 98.56 103 LEU A N 1
ATOM 790 C CA . LEU A 1 103 ? -8.359 9.641 -14.047 1 98.56 103 LEU A CA 1
ATOM 791 C C . LEU A 1 103 ? -9.031 10.805 -13.328 1 98.56 103 LEU A C 1
ATOM 793 O O . LEU A 1 103 ? -8.43 11.875 -13.164 1 98.56 103 LEU A O 1
ATOM 797 N N . ARG A 1 104 ? -10.273 10.609 -12.945 1 97.56 104 ARG A N 1
ATOM 798 C CA . ARG A 1 104 ? -11.07 11.664 -12.32 1 97.56 104 ARG A CA 1
ATOM 799 C C . ARG A 1 104 ? -10.5 12.047 -10.961 1 97.56 104 ARG A C 1
ATOM 801 O O . ARG A 1 104 ? -9.859 11.227 -10.297 1 97.56 104 ARG A O 1
ATOM 808 N N . GLY A 1 105 ? -10.852 13.203 -10.5 1 97.69 105 GLY A N 1
ATOM 809 C CA . GLY A 1 105 ? -10.25 13.797 -9.32 1 97.69 105 GLY A CA 1
ATOM 810 C C . GLY A 1 105 ? -10.719 13.164 -8.023 1 97.69 105 GLY A C 1
ATOM 811 O O . GLY A 1 105 ? -10.109 13.352 -6.973 1 97.69 105 GLY A O 1
ATOM 812 N N . ASN A 1 106 ? -11.758 12.422 -8.062 1 97.44 106 ASN A N 1
ATOM 813 C CA . ASN A 1 106 ? -12.273 11.805 -6.84 1 97.44 106 ASN A CA 1
ATOM 814 C C . ASN A 1 106 ? -12.086 10.289 -6.855 1 97.44 106 ASN A C 1
ATOM 816 O O . ASN A 1 106 ? -12.781 9.57 -6.137 1 97.44 106 ASN A O 1
ATOM 820 N N . VAL A 1 107 ? -11.195 9.773 -7.738 1 98.31 107 VAL A N 1
ATOM 821 C CA . VAL A 1 107 ? -10.906 8.344 -7.77 1 98.31 107 VAL A CA 1
ATOM 822 C C . VAL A 1 107 ? -10.398 7.887 -6.402 1 98.31 107 VAL A C 1
ATOM 824 O O . VAL A 1 107 ? -9.602 8.578 -5.766 1 98.31 107 VAL A O 1
ATOM 827 N N . LEU A 1 108 ? -10.945 6.805 -5.895 1 98.62 108 LEU A N 1
ATOM 828 C CA . LEU A 1 108 ? -10.406 6.168 -4.695 1 98.62 108 LEU A CA 1
ATOM 829 C C . LEU A 1 108 ? -9.227 5.266 -5.043 1 98.62 108 LEU A C 1
ATOM 831 O O . LEU A 1 108 ? -9.422 4.137 -5.5 1 98.62 108 LEU A O 1
ATOM 835 N N . SER A 1 109 ? -8.039 5.75 -4.812 1 98.62 109 SER A N 1
ATOM 836 C CA . SER A 1 109 ? -6.844 5.012 -5.219 1 98.62 109 SER A CA 1
ATOM 837 C C . SER A 1 109 ? -6.113 4.434 -4.016 1 98.62 109 SER A C 1
ATOM 839 O O . SER A 1 109 ? -6.039 5.074 -2.961 1 98.62 109 SER A O 1
ATOM 841 N N . PHE A 1 110 ? -5.566 3.238 -4.121 1 98.88 110 PHE A N 1
ATOM 842 C CA . PHE A 1 110 ? -4.793 2.523 -3.111 1 98.88 110 PHE A CA 1
ATOM 843 C C . PHE A 1 110 ? -3.57 1.862 -3.732 1 98.88 110 PHE A C 1
ATOM 845 O O . PHE A 1 110 ? -3.662 1.246 -4.797 1 98.88 110 PHE A O 1
ATOM 852 N N . ASN A 1 111 ? -2.445 2.027 -3.127 1 98.88 111 ASN A N 1
ATOM 853 C CA . ASN A 1 111 ? -1.193 1.396 -3.531 1 98.88 111 ASN A CA 1
ATOM 854 C C . ASN A 1 111 ? -0.674 0.441 -2.461 1 98.88 111 ASN A C 1
ATOM 856 O O . ASN A 1 111 ? -0.096 0.876 -1.463 1 98.88 111 ASN A O 1
ATOM 860 N N . LEU A 1 112 ? -0.802 -0.876 -2.717 1 98.81 112 LEU A N 1
ATOM 861 C CA . LEU A 1 112 ? -0.392 -1.9 -1.761 1 98.81 112 LEU A CA 1
ATOM 862 C C . LEU A 1 112 ? 1.06 -2.307 -1.988 1 98.81 112 LEU A C 1
ATOM 864 O O . LEU A 1 112 ? 1.424 -2.74 -3.084 1 98.81 112 LEU A O 1
ATOM 868 N N . GLY A 1 113 ? 1.885 -2.176 -0.929 1 98.19 113 GLY A N 1
ATOM 869 C CA . GLY A 1 113 ? 3.303 -2.484 -1.026 1 98.19 113 GLY A CA 1
ATOM 870 C C . GLY A 1 113 ? 3.762 -3.508 -0.006 1 98.19 113 GLY A C 1
ATOM 871 O O . GLY A 1 113 ? 3.281 -3.521 1.129 1 98.19 113 GLY A O 1
ATOM 872 N N . GLY A 1 114 ? 4.691 -4.398 -0.403 1 97.62 114 GLY A N 1
ATOM 873 C CA . GLY A 1 114 ? 5.371 -5.301 0.512 1 97.62 114 GLY A CA 1
ATOM 874 C C . GLY A 1 114 ? 4.523 -6.492 0.918 1 97.62 114 GLY A C 1
ATOM 875 O O . GLY A 1 114 ? 4.809 -7.156 1.916 1 97.62 114 GLY A O 1
ATOM 876 N N . MET A 1 115 ? 3.494 -6.805 0.132 1 97.5 115 MET A N 1
ATOM 877 C CA . MET A 1 115 ? 2.531 -7.773 0.645 1 97.5 115 MET A CA 1
ATOM 878 C C . MET A 1 115 ? 2.68 -9.117 -0.065 1 97.5 115 MET A C 1
ATOM 880 O O . MET A 1 115 ? 1.865 -10.023 0.132 1 97.5 115 MET A O 1
ATOM 884 N N . GLY A 1 116 ? 3.623 -9.242 -0.956 1 96.12 116 GLY A N 1
ATOM 885 C CA . GLY A 1 116 ? 3.953 -10.531 -1.539 1 96.12 116 GLY A CA 1
ATOM 886 C C . GLY A 1 116 ? 3.084 -10.891 -2.73 1 96.12 116 GLY A C 1
ATOM 887 O O . GLY A 1 116 ? 2.303 -10.062 -3.203 1 96.12 116 GLY A O 1
ATOM 888 N N . CYS A 1 117 ? 3.189 -12.141 -3.17 1 96.62 117 CYS A N 1
ATOM 889 C CA . CYS A 1 117 ? 2.619 -12.578 -4.441 1 96.62 117 CYS A CA 1
ATOM 890 C C . CYS A 1 117 ? 1.106 -12.727 -4.336 1 96.62 117 CYS A C 1
ATOM 892 O O . CYS A 1 117 ? 0.406 -12.719 -5.352 1 96.62 117 CYS A O 1
ATOM 894 N N . SER A 1 118 ? 0.61 -12.914 -3.17 1 97.31 118 SER A N 1
ATOM 895 C CA . SER A 1 118 ? -0.833 -13.086 -3.041 1 97.31 118 SER A CA 1
ATOM 896 C C . SER A 1 118 ? -1.545 -11.734 -2.979 1 97.31 118 SER A C 1
ATOM 898 O O . SER A 1 118 ? -2.762 -11.68 -2.787 1 97.31 118 SER A O 1
ATOM 900 N N . ALA A 1 119 ? -0.805 -10.68 -3.121 1 98.06 119 ALA A N 1
ATOM 901 C CA . ALA A 1 119 ? -1.37 -9.336 -3.057 1 98.06 119 ALA A CA 1
ATOM 902 C C . ALA A 1 119 ? -2.4 -9.117 -4.16 1 98.06 119 ALA A C 1
ATOM 904 O O . ALA A 1 119 ? -3.316 -8.305 -4.016 1 98.06 119 ALA A O 1
ATOM 905 N N . GLY A 1 120 ? -2.24 -9.812 -5.25 1 98.44 120 GLY A N 1
ATOM 906 C CA . GLY A 1 120 ? -3.256 -9.734 -6.289 1 98.44 120 GLY A CA 1
ATOM 907 C C . GLY A 1 120 ? -4.641 -10.109 -5.797 1 98.44 120 GLY A C 1
ATOM 908 O O . GLY A 1 120 ? -5.613 -9.406 -6.066 1 98.44 120 GLY A O 1
ATOM 909 N N . LEU A 1 121 ? -4.73 -11.18 -5.055 1 98.81 121 LEU A N 1
ATOM 910 C CA . LEU A 1 121 ? -6.016 -11.648 -4.551 1 98.81 121 LEU A CA 1
ATOM 911 C C . LEU A 1 121 ? -6.477 -10.797 -3.371 1 98.81 121 LEU A C 1
ATOM 913 O O . LEU A 1 121 ? -7.68 -10.617 -3.166 1 98.81 121 LEU A O 1
ATOM 917 N N . ILE A 1 122 ? -5.523 -10.258 -2.619 1 98.75 122 ILE A N 1
ATOM 918 C CA . ILE A 1 122 ? -5.871 -9.273 -1.594 1 98.75 122 ILE A CA 1
ATOM 919 C C . ILE A 1 122 ? -6.547 -8.07 -2.24 1 98.75 122 ILE A C 1
ATOM 921 O O . ILE A 1 122 ? -7.559 -7.574 -1.738 1 98.75 122 ILE A O 1
ATOM 925 N N . SER A 1 123 ? -6.016 -7.645 -3.344 1 98.88 123 SER A N 1
ATOM 926 C CA . SER A 1 123 ? -6.555 -6.496 -4.066 1 98.88 123 SER A CA 1
ATOM 927 C C . SER A 1 123 ? -7.945 -6.793 -4.613 1 98.88 123 SER A C 1
ATOM 929 O O . SER A 1 123 ? -8.82 -5.918 -4.609 1 98.88 123 SER A O 1
ATOM 931 N N . ILE A 1 124 ? -8.148 -7.98 -5.074 1 98.94 124 ILE A N 1
ATOM 932 C CA . ILE A 1 124 ? -9.461 -8.391 -5.562 1 98.94 124 ILE A CA 1
ATOM 933 C C . ILE A 1 124 ? -10.469 -8.383 -4.414 1 98.94 124 ILE A C 1
ATOM 935 O O . ILE A 1 124 ? -11.586 -7.895 -4.57 1 98.94 124 ILE A O 1
ATOM 939 N N . ASP A 1 125 ? -10.047 -8.93 -3.307 1 98.88 125 ASP A N 1
ATOM 940 C CA . ASP A 1 125 ? -10.914 -8.938 -2.133 1 98.88 125 ASP A CA 1
ATOM 941 C C . ASP A 1 125 ? -11.258 -7.512 -1.693 1 98.88 125 ASP A C 1
ATOM 943 O O . ASP A 1 125 ? -12.398 -7.223 -1.336 1 98.88 125 ASP A O 1
ATOM 947 N N . LEU A 1 126 ? -10.281 -6.664 -1.709 1 98.94 126 LEU A N 1
ATOM 948 C CA . LEU A 1 126 ? -10.5 -5.266 -1.358 1 98.94 126 LEU A CA 1
ATOM 949 C C . LEU A 1 126 ? -11.477 -4.609 -2.326 1 98.94 126 LEU A C 1
ATOM 951 O O . LEU A 1 126 ? -12.391 -3.898 -1.902 1 98.94 126 LEU A O 1
ATOM 955 N N . ALA A 1 127 ? -11.258 -4.809 -3.594 1 98.94 127 ALA A N 1
ATOM 956 C CA . ALA A 1 127 ? -12.172 -4.258 -4.598 1 98.94 127 ALA A CA 1
ATOM 957 C C . ALA A 1 127 ? -13.594 -4.746 -4.371 1 98.94 127 ALA A C 1
ATOM 959 O O . ALA A 1 127 ? -14.547 -3.971 -4.469 1 98.94 127 ALA A O 1
ATOM 960 N N . LYS A 1 128 ? -13.734 -6.027 -4.082 1 98.81 128 LYS A N 1
ATOM 961 C CA . LYS A 1 128 ? -15.031 -6.613 -3.775 1 98.81 128 LYS A CA 1
ATOM 962 C C . LYS A 1 128 ? -15.727 -5.859 -2.643 1 98.81 128 LYS A C 1
ATOM 964 O O . LYS A 1 128 ? -16.891 -5.496 -2.758 1 98.81 128 LYS A O 1
ATOM 969 N N . ASP A 1 129 ? -15.023 -5.645 -1.563 1 98.75 129 ASP A N 1
ATOM 970 C CA . ASP A 1 129 ? -15.586 -4.945 -0.413 1 98.75 129 ASP A CA 1
ATOM 971 C C . ASP A 1 129 ? -15.945 -3.504 -0.766 1 98.75 129 ASP A C 1
ATOM 973 O O . ASP A 1 129 ? -17.031 -3.023 -0.43 1 98.75 129 ASP A O 1
ATOM 977 N N . LEU A 1 130 ? -15.062 -2.791 -1.478 1 98.88 130 LEU A N 1
ATOM 978 C CA . LEU A 1 130 ? -15.281 -1.387 -1.807 1 98.88 130 LEU A CA 1
ATOM 979 C C . LEU A 1 130 ? -16.469 -1.229 -2.752 1 98.88 130 LEU A C 1
ATOM 981 O O . LEU A 1 130 ? -17.234 -0.263 -2.646 1 98.88 130 LEU A O 1
ATOM 985 N N . LEU A 1 131 ? -16.609 -2.131 -3.639 1 98.62 131 LEU A N 1
ATOM 986 C CA . LEU A 1 131 ? -17.703 -2.061 -4.594 1 98.62 131 LEU A CA 1
ATOM 987 C C . LEU A 1 131 ? -19.047 -2.25 -3.895 1 98.62 131 LEU A C 1
ATOM 989 O O . LEU A 1 131 ? -20.094 -1.854 -4.422 1 98.62 131 LEU A O 1
ATOM 993 N N . GLN A 1 132 ? -19.062 -2.877 -2.729 1 98 132 GLN A N 1
ATOM 994 C CA . GLN A 1 132 ? -20.297 -3.006 -1.966 1 98 132 GLN A CA 1
ATOM 995 C C . GLN A 1 132 ? -20.719 -1.668 -1.358 1 98 132 GLN A C 1
ATOM 997 O O . GLN A 1 132 ? -21.906 -1.405 -1.175 1 98 132 GLN A O 1
ATOM 1002 N N . VAL A 1 133 ? -19.75 -0.83 -1.058 1 98 133 VAL A N 1
ATOM 1003 C CA . VAL A 1 133 ? -20 0.465 -0.429 1 98 133 VAL A CA 1
ATOM 1004 C C . VAL A 1 133 ? -20.219 1.527 -1.503 1 98 133 VAL A C 1
ATOM 1006 O O . VAL A 1 133 ? -20.938 2.5 -1.284 1 98 133 VAL A O 1
ATOM 1009 N N . HIS A 1 134 ? -19.594 1.338 -2.635 1 98.06 134 HIS A N 1
ATOM 1010 C CA . HIS A 1 134 ? -19.672 2.266 -3.758 1 98.06 134 HIS A CA 1
ATOM 1011 C C . HIS A 1 134 ? -20.391 1.631 -4.941 1 98.06 134 HIS A C 1
ATOM 1013 O O . HIS A 1 134 ? -19.75 1.16 -5.883 1 98.06 134 HIS A O 1
ATOM 1019 N N . PRO A 1 135 ? -21.703 1.716 -4.965 1 96.25 135 PRO A N 1
ATOM 1020 C CA . PRO A 1 135 ? -22.453 1.045 -6.023 1 96.25 135 PRO A CA 1
ATOM 1021 C C . PRO A 1 135 ? -22.266 1.692 -7.391 1 96.25 135 PRO A C 1
ATOM 1023 O O . PRO A 1 135 ? -21.828 2.846 -7.477 1 96.25 135 PRO A O 1
ATOM 1026 N N . ASN A 1 136 ? -22.516 0.998 -8.43 1 96.88 136 ASN A N 1
ATOM 1027 C CA . ASN A 1 136 ? -22.469 1.456 -9.812 1 96.88 136 ASN A CA 1
ATOM 1028 C C . ASN A 1 136 ? -21.109 2.039 -10.156 1 96.88 136 ASN A C 1
ATOM 1030 O O . ASN A 1 136 ? -21.016 3.166 -10.648 1 96.88 136 ASN A O 1
ATOM 1034 N N . SER A 1 137 ? -20.062 1.209 -9.789 1 97.88 137 SER A N 1
ATOM 1035 C CA . SER A 1 137 ? -18.688 1.683 -9.938 1 97.88 137 SER A CA 1
ATOM 1036 C C . SER A 1 137 ? -17.828 0.664 -10.68 1 97.88 137 SER A C 1
ATOM 1038 O O . SER A 1 137 ? -18.172 -0.523 -10.719 1 97.88 137 SER A O 1
ATOM 1040 N N . TYR A 1 138 ? -16.828 1.175 -11.391 1 98.81 138 TYR A N 1
ATOM 1041 C CA . TYR A 1 138 ? -15.742 0.346 -11.906 1 98.81 138 TYR A CA 1
ATOM 1042 C C . TYR A 1 138 ? -14.539 0.375 -10.961 1 98.81 138 TYR A C 1
ATOM 1044 O O . TYR A 1 138 ? -14.164 1.436 -10.453 1 98.81 138 TYR A O 1
ATOM 1052 N N . ALA A 1 139 ? -14.016 -0.77 -10.672 1 98.94 139 ALA A N 1
ATOM 1053 C CA . ALA A 1 139 ? -12.742 -0.902 -9.977 1 98.94 139 ALA A CA 1
ATOM 1054 C C . ALA A 1 139 ? -11.672 -1.479 -10.898 1 98.94 139 ALA A C 1
ATOM 1056 O O . ALA A 1 139 ? -11.859 -2.549 -11.484 1 98.94 139 ALA A O 1
ATOM 1057 N N . LEU A 1 140 ? -10.617 -0.769 -11.07 1 98.94 140 LEU A N 1
ATOM 1058 C CA . LEU A 1 140 ? -9.453 -1.223 -11.82 1 98.94 140 LEU A CA 1
ATOM 1059 C C . LEU A 1 140 ? -8.359 -1.718 -10.875 1 98.94 140 LEU A C 1
ATOM 1061 O O . LEU A 1 140 ? -7.879 -0.962 -10.023 1 98.94 140 LEU A O 1
ATOM 1065 N N . VAL A 1 141 ? -7.98 -2.984 -10.984 1 98.94 141 VAL A N 1
ATOM 1066 C CA . VAL A 1 141 ? -6.918 -3.58 -10.188 1 98.94 141 VAL A CA 1
ATOM 1067 C C . VAL A 1 141 ? -5.715 -3.887 -11.078 1 98.94 141 VAL A C 1
ATOM 1069 O O . VAL A 1 141 ? -5.855 -4.508 -12.133 1 98.94 141 VAL A O 1
ATOM 1072 N N . ILE A 1 142 ? -4.559 -3.375 -10.703 1 98.88 142 ILE A N 1
ATOM 1073 C CA . ILE A 1 142 ? -3.311 -3.717 -11.375 1 98.88 142 ILE A CA 1
ATOM 1074 C C . ILE A 1 142 ? -2.443 -4.57 -10.453 1 98.88 142 ILE A C 1
ATOM 1076 O O . ILE A 1 142 ? -2.111 -4.156 -9.344 1 98.88 142 ILE A O 1
ATOM 1080 N N . SER A 1 143 ? -2.111 -5.773 -10.883 1 98.56 143 SER A N 1
ATOM 1081 C CA . SER A 1 143 ? -1.184 -6.66 -10.188 1 98.56 143 SER A CA 1
ATOM 1082 C C . SER A 1 143 ? 0.122 -6.812 -10.961 1 98.56 143 SER A C 1
ATOM 1084 O O . SER A 1 143 ? 0.116 -7.215 -12.125 1 98.56 143 SER A O 1
ATOM 1086 N N . MET A 1 144 ? 1.22 -6.465 -10.305 1 97 144 MET A N 1
ATOM 1087 C CA . MET A 1 144 ? 2.49 -6.535 -11.023 1 97 144 MET A CA 1
ATOM 1088 C C . MET A 1 144 ? 3.648 -6.766 -10.062 1 97 144 MET A C 1
ATOM 1090 O O . MET A 1 144 ? 3.461 -6.73 -8.844 1 97 144 MET A O 1
ATOM 1094 N N . GLU A 1 145 ? 4.793 -7.082 -10.609 1 94.94 145 GLU A N 1
ATOM 1095 C CA . GLU A 1 145 ? 6.051 -7.059 -9.867 1 94.94 145 GLU A CA 1
ATOM 1096 C C . GLU A 1 145 ? 7.125 -6.289 -10.633 1 94.94 145 GLU A C 1
ATOM 1098 O O . GLU A 1 145 ? 7.008 -6.082 -11.836 1 94.94 145 GLU A O 1
ATOM 1103 N N . ASN A 1 146 ? 8.039 -5.77 -9.945 1 96.56 146 ASN A N 1
ATOM 1104 C CA . ASN A 1 146 ? 9.133 -4.953 -10.469 1 96.56 146 ASN A CA 1
ATOM 1105 C C . ASN A 1 146 ? 10.492 -5.484 -10.016 1 96.56 146 ASN A C 1
ATOM 1107 O O . ASN A 1 146 ? 10.75 -5.609 -8.82 1 96.56 146 ASN A O 1
ATOM 1111 N N . ILE A 1 147 ? 11.414 -5.695 -10.938 1 95.62 147 ILE A N 1
ATOM 1112 C CA . ILE A 1 147 ? 12.641 -6.445 -10.672 1 95.62 147 ILE A CA 1
ATOM 1113 C C . ILE A 1 147 ? 13.828 -5.492 -10.633 1 95.62 147 ILE A C 1
ATOM 1115 O O . ILE A 1 147 ? 14.82 -5.758 -9.953 1 95.62 147 ILE A O 1
ATOM 1119 N N . THR A 1 148 ? 13.781 -4.406 -11.188 1 96.56 148 THR A N 1
ATOM 1120 C CA . THR A 1 148 ? 14.906 -3.543 -11.516 1 96.56 148 THR A CA 1
ATOM 1121 C C . THR A 1 148 ? 15.742 -3.254 -10.273 1 96.56 148 THR A C 1
ATOM 1123 O O . THR A 1 148 ? 16.953 -3.477 -10.266 1 96.56 148 THR A O 1
ATOM 1126 N N . LEU A 1 149 ? 15.117 -2.859 -9.211 1 95.12 149 LEU A N 1
ATOM 1127 C CA . LEU A 1 149 ? 15.859 -2.471 -8.016 1 95.12 149 LEU A CA 1
ATOM 1128 C C . LEU A 1 149 ? 16.078 -3.668 -7.094 1 95.12 149 LEU A C 1
ATOM 1130 O O . LEU A 1 149 ? 16.75 -3.553 -6.066 1 95.12 149 LEU A O 1
ATOM 1134 N N . ASN A 1 150 ? 15.602 -4.816 -7.457 1 93.19 150 ASN A N 1
ATOM 1135 C CA . ASN A 1 150 ? 15.57 -5.926 -6.512 1 93.19 150 ASN A CA 1
ATOM 1136 C C . ASN A 1 150 ? 16.375 -7.121 -7.027 1 93.19 150 ASN A C 1
ATOM 1138 O O . ASN A 1 150 ? 16.281 -8.219 -6.473 1 93.19 150 ASN A O 1
ATOM 1142 N N . TRP A 1 151 ? 17.062 -6.918 -8.109 1 94.44 151 TRP A N 1
ATOM 1143 C CA . TRP A 1 151 ? 18.031 -7.914 -8.531 1 94.44 151 TRP A CA 1
ATOM 1144 C C . TRP A 1 151 ? 19.203 -7.988 -7.547 1 94.44 151 TRP A C 1
ATOM 1146 O O . TRP A 1 151 ? 19.797 -6.965 -7.219 1 94.44 151 TRP A O 1
ATOM 1156 N N . TYR A 1 152 ? 19.469 -9.156 -7.047 1 96.12 152 TYR A N 1
ATOM 1157 C CA . TYR A 1 152 ? 20.5 -9.336 -6.031 1 96.12 152 TYR A CA 1
ATOM 1158 C C . TYR A 1 152 ? 21.875 -9.539 -6.676 1 96.12 152 TYR A C 1
ATOM 1160 O O . TYR A 1 152 ? 22.062 -10.461 -7.473 1 96.12 152 TYR A O 1
ATOM 1168 N N . PHE A 1 153 ? 22.875 -8.773 -6.289 1 95.12 153 PHE A N 1
ATOM 1169 C CA . PHE A 1 153 ? 24.188 -8.812 -6.902 1 95.12 153 PHE A CA 1
ATOM 1170 C C . PHE A 1 153 ? 25.219 -9.391 -5.941 1 95.12 153 PHE A C 1
ATOM 1172 O O . PHE A 1 153 ? 26.422 -9.18 -6.105 1 95.12 153 PHE A O 1
ATOM 1179 N N . GLY A 1 154 ? 24.797 -10.023 -4.938 1 96.31 154 GLY A N 1
ATOM 1180 C CA . GLY A 1 154 ? 25.688 -10.688 -4.008 1 96.31 154 GLY A CA 1
ATOM 1181 C C . GLY A 1 154 ? 25.797 -12.18 -4.246 1 96.31 154 GLY A C 1
ATOM 1182 O O . GLY A 1 154 ? 25.531 -12.664 -5.352 1 96.31 154 GLY A O 1
ATOM 1183 N N . ASN A 1 155 ? 26.312 -12.891 -3.23 1 97.56 155 ASN A N 1
ATOM 1184 C CA . ASN A 1 155 ? 26.641 -14.305 -3.432 1 97.56 155 ASN A CA 1
ATOM 1185 C C . ASN A 1 155 ? 26 -15.18 -2.359 1 97.56 155 ASN A C 1
ATOM 1187 O O . ASN A 1 155 ? 26.453 -16.312 -2.125 1 97.56 155 ASN A O 1
ATOM 1191 N N . ASP A 1 156 ? 24.984 -14.602 -1.697 1 97.25 156 ASP A N 1
ATOM 1192 C CA . ASP A 1 156 ? 24.203 -15.414 -0.766 1 97.25 156 ASP A CA 1
ATOM 1193 C C . ASP A 1 156 ? 23.203 -16.297 -1.507 1 97.25 156 ASP A C 1
ATOM 1195 O O . ASP A 1 156 ? 22.328 -15.789 -2.209 1 97.25 156 ASP A O 1
ATOM 1199 N N . LYS A 1 157 ? 23.281 -17.594 -1.272 1 96.38 157 LYS A N 1
ATOM 1200 C CA . LYS A 1 157 ? 22.484 -18.547 -2.033 1 96.38 157 LYS A CA 1
ATOM 1201 C C . LYS A 1 157 ? 20.984 -18.297 -1.849 1 96.38 157 LYS A C 1
ATOM 1203 O O . LYS A 1 157 ? 20.219 -18.406 -2.801 1 96.38 157 LYS A O 1
ATOM 1208 N N . SER A 1 158 ? 20.547 -18.031 -0.649 1 96.19 158 SER A N 1
ATOM 1209 C CA . SER A 1 158 ? 19.125 -17.828 -0.372 1 96.19 158 SER A CA 1
ATOM 1210 C C . SER A 1 158 ? 18.562 -16.656 -1.178 1 96.19 158 SER A C 1
ATOM 1212 O O . SER A 1 158 ? 17.375 -16.641 -1.524 1 96.19 158 SER A O 1
ATOM 1214 N N . MET A 1 159 ? 19.391 -15.672 -1.472 1 97.5 159 MET A N 1
ATOM 1215 C CA . MET A 1 159 ? 18.938 -14.492 -2.201 1 97.5 159 MET A CA 1
ATOM 1216 C C . MET A 1 159 ? 19.188 -14.648 -3.697 1 97.5 159 MET A C 1
ATOM 1218 O O . MET A 1 159 ? 18.5 -14.023 -4.512 1 97.5 159 MET A O 1
ATOM 1222 N N . LEU A 1 160 ? 20.172 -15.508 -4.098 1 96.88 160 LEU A N 1
ATOM 1223 C CA . LEU A 1 160 ? 20.391 -15.844 -5.5 1 96.88 160 LEU A CA 1
ATOM 1224 C C . LEU A 1 160 ? 19.203 -16.625 -6.059 1 96.88 160 LEU A C 1
ATOM 1226 O O . LEU A 1 160 ? 18.875 -16.5 -7.238 1 96.88 160 LEU A O 1
ATOM 1230 N N . LEU A 1 161 ? 18.578 -17.391 -5.211 1 95.19 161 LEU A N 1
ATOM 1231 C CA . LEU A 1 161 ? 17.391 -18.156 -5.609 1 95.19 161 LEU A CA 1
ATOM 1232 C C . LEU A 1 161 ? 16.328 -17.25 -6.195 1 95.19 161 LEU A C 1
ATOM 1234 O O . LEU A 1 161 ? 15.688 -17.578 -7.195 1 95.19 161 LEU A O 1
ATOM 1238 N N . SER A 1 162 ? 16.094 -16.109 -5.574 1 94.19 162 SER A N 1
ATOM 1239 C CA . SER A 1 162 ? 15.102 -15.141 -6.039 1 94.19 162 SER A CA 1
ATOM 1240 C C . SER A 1 162 ? 15.422 -14.656 -7.449 1 94.19 162 SER A C 1
ATOM 1242 O O . SER A 1 162 ? 14.531 -14.5 -8.281 1 94.19 162 SER A O 1
ATOM 1244 N N . ASN A 1 163 ? 16.719 -14.375 -7.762 1 95.06 163 ASN A N 1
ATOM 1245 C CA . ASN A 1 163 ? 17.125 -13.969 -9.102 1 95.06 163 ASN A CA 1
ATOM 1246 C C . ASN A 1 163 ? 16.734 -15 -10.148 1 95.06 163 ASN A C 1
ATOM 1248 O O . ASN A 1 163 ? 16.359 -14.641 -11.273 1 95.06 163 ASN A O 1
ATOM 1252 N N . CYS A 1 164 ? 16.812 -16.203 -9.742 1 95.06 164 CYS A N 1
ATOM 1253 C CA . CYS A 1 164 ? 16.594 -17.297 -10.688 1 95.06 164 CYS A CA 1
ATOM 1254 C C . CYS A 1 164 ? 15.102 -17.484 -10.969 1 95.06 164 CYS A C 1
ATOM 1256 O O . CYS A 1 164 ? 14.727 -18.016 -12.016 1 95.06 164 CYS A O 1
ATOM 1258 N N . LEU A 1 165 ? 14.234 -17.016 -10.094 1 94.88 165 LEU A N 1
ATOM 1259 C CA . LEU A 1 165 ? 12.82 -17.359 -10.172 1 94.88 165 LEU A CA 1
ATOM 1260 C C . LEU A 1 165 ? 11.992 -16.172 -10.633 1 94.88 165 LEU A C 1
ATOM 1262 O O . LEU A 1 165 ? 11.102 -16.312 -11.469 1 94.88 165 LEU A O 1
ATOM 1266 N N . PHE A 1 166 ? 12.258 -14.977 -10.117 1 95.88 166 PHE A N 1
ATOM 1267 C CA . PHE A 1 166 ? 11.406 -13.812 -10.32 1 95.88 166 PHE A CA 1
ATOM 1268 C C . PHE A 1 166 ? 11.609 -13.227 -11.711 1 95.88 166 PHE A C 1
ATOM 1270 O O . PHE A 1 166 ?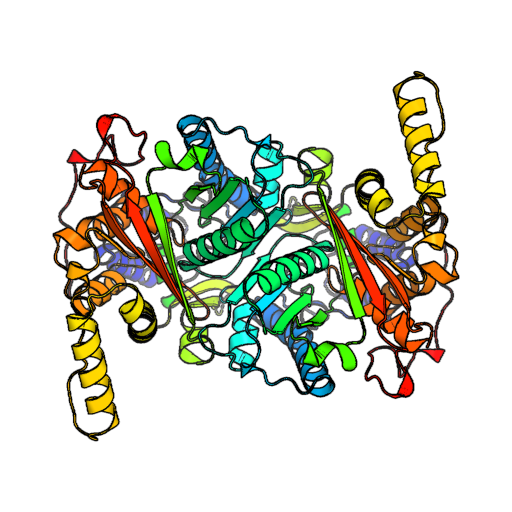 12.734 -13.18 -12.211 1 95.88 166 PHE A O 1
ATOM 1277 N N . ARG A 1 167 ? 10.539 -12.859 -12.305 1 96.44 167 ARG A N 1
ATOM 1278 C CA . ARG A 1 167 ? 10.523 -12.227 -13.625 1 96.44 167 ARG A CA 1
ATOM 1279 C C . ARG A 1 167 ? 9.531 -11.07 -13.656 1 96.44 167 ARG A C 1
ATOM 1281 O O . ARG A 1 167 ? 8.719 -10.906 -12.742 1 96.44 167 ARG A O 1
ATOM 1288 N N . MET A 1 168 ? 9.648 -10.25 -14.656 1 93.81 168 MET A N 1
ATOM 1289 C CA . MET A 1 168 ? 8.797 -9.078 -14.812 1 93.81 168 MET A CA 1
ATOM 1290 C C . MET A 1 168 ? 7.465 -9.453 -15.461 1 93.81 168 MET A C 1
ATOM 1292 O O . MET A 1 168 ? 7.422 -10.297 -16.359 1 93.81 168 MET A O 1
ATOM 1296 N N . GLY A 1 169 ? 6.379 -8.859 -14.93 1 95.56 169 GLY A N 1
ATOM 1297 C CA . GLY A 1 169 ? 5.055 -9.062 -15.5 1 95.56 169 GLY A CA 1
ATOM 1298 C C . GLY A 1 169 ? 3.973 -8.281 -14.773 1 95.56 169 GLY A C 1
ATOM 1299 O O . GLY A 1 169 ? 4.191 -7.785 -13.672 1 95.56 169 GLY A O 1
ATOM 1300 N N . GLY A 1 170 ? 2.848 -8.141 -15.422 1 97.12 170 GLY A N 1
ATOM 1301 C CA . GLY A 1 170 ? 1.712 -7.434 -14.859 1 97.12 170 GLY A CA 1
ATOM 1302 C C . GLY A 1 170 ? 0.395 -7.785 -15.523 1 97.12 170 GLY A C 1
ATOM 1303 O O . GLY A 1 170 ? 0.377 -8.375 -16.609 1 97.12 170 GLY A O 1
ATOM 1304 N N . ALA A 1 171 ? -0.662 -7.531 -14.836 1 98.12 171 ALA A N 1
ATOM 1305 C CA . ALA A 1 171 ? -2.023 -7.746 -15.32 1 98.12 171 ALA A CA 1
ATOM 1306 C C . ALA A 1 171 ? -2.959 -6.645 -14.836 1 98.12 171 ALA A C 1
ATOM 1308 O O . ALA A 1 171 ? -2.764 -6.086 -13.758 1 98.12 171 ALA A O 1
ATOM 1309 N N . ALA A 1 172 ? -3.904 -6.266 -15.641 1 98.5 172 ALA A N 1
ATOM 1310 C CA . ALA A 1 172 ? -4.973 -5.336 -15.281 1 98.5 172 ALA A CA 1
ATOM 1311 C C . ALA A 1 172 ? -6.328 -6.035 -15.273 1 98.5 172 ALA A C 1
ATOM 1313 O O . ALA A 1 172 ? -6.664 -6.766 -16.219 1 98.5 172 ALA A O 1
ATOM 1314 N N . ILE A 1 173 ? -7.102 -5.879 -14.234 1 98.69 173 ILE A N 1
ATOM 1315 C CA . ILE A 1 173 ? -8.414 -6.488 -14.062 1 98.69 173 ILE A CA 1
ATOM 1316 C C . ILE A 1 173 ? -9.461 -5.398 -13.836 1 98.69 173 ILE A C 1
ATOM 1318 O O . ILE A 1 173 ? -9.266 -4.5 -13.016 1 98.69 173 ILE A O 1
ATOM 1322 N N . LEU A 1 174 ? -10.492 -5.441 -14.578 1 98.75 174 LEU A N 1
ATOM 1323 C CA . LEU A 1 174 ? -11.625 -4.539 -14.383 1 98.75 174 LEU A CA 1
ATOM 1324 C C . LEU A 1 174 ? -12.789 -5.262 -13.719 1 98.75 174 LEU A C 1
ATOM 1326 O O . LEU A 1 174 ? -13.234 -6.309 -14.203 1 98.75 174 LEU A O 1
ATOM 1330 N N . LEU A 1 175 ? -13.227 -4.758 -12.578 1 98.81 175 LEU A N 1
ATOM 1331 C CA . LEU A 1 175 ? -14.398 -5.258 -11.859 1 98.81 175 LEU A CA 1
ATOM 1332 C C . LEU A 1 175 ? -15.539 -4.242 -11.906 1 98.81 175 LEU A C 1
ATOM 1334 O O . LEU A 1 175 ? -15.297 -3.033 -11.938 1 98.81 175 LEU A O 1
ATOM 1338 N N . SER A 1 176 ? -16.734 -4.762 -11.906 1 98.56 176 SER A N 1
ATOM 1339 C CA . SER A 1 176 ? -17.922 -3.914 -11.961 1 98.56 176 SER A CA 1
ATOM 1340 C C . SER A 1 176 ? -19.047 -4.461 -11.086 1 98.56 176 SER A C 1
ATOM 1342 O O . SER A 1 176 ? -19.172 -5.68 -10.93 1 98.56 176 SER A O 1
ATOM 1344 N N . ASN A 1 177 ? -19.734 -3.605 -10.43 1 97.75 177 ASN A N 1
ATOM 1345 C CA . ASN A 1 177 ? -20.984 -4.016 -9.789 1 97.75 177 ASN A CA 1
ATOM 1346 C C . ASN A 1 177 ? -22.203 -3.41 -10.484 1 97.75 177 ASN A C 1
ATOM 1348 O O . ASN A 1 177 ? -23.266 -3.287 -9.883 1 97.75 177 ASN A O 1
ATOM 1352 N N . ARG A 1 178 ? -22 -2.92 -11.68 1 96.94 178 ARG A N 1
ATOM 1353 C CA . ARG A 1 178 ? -23.109 -2.482 -12.516 1 96.94 178 ARG A CA 1
ATOM 1354 C C . ARG A 1 178 ? -23.859 -3.676 -13.102 1 96.94 178 ARG A C 1
ATOM 1356 O O . ARG A 1 178 ? -23.266 -4.52 -13.773 1 96.94 178 ARG A O 1
ATOM 1363 N N . ARG A 1 179 ? -25.156 -3.668 -12.945 1 95.44 179 ARG A N 1
ATOM 1364 C CA . ARG A 1 179 ? -25.969 -4.785 -13.422 1 95.44 179 ARG A CA 1
ATOM 1365 C C . ARG A 1 179 ? -25.859 -4.926 -14.938 1 95.44 179 ARG A C 1
ATOM 1367 O O . ARG A 1 179 ? -25.875 -6.039 -15.469 1 95.44 179 ARG A O 1
ATOM 1374 N N . SER A 1 180 ? -25.719 -3.787 -15.602 1 95.5 180 SER A N 1
ATOM 1375 C CA . SER A 1 180 ? -25.688 -3.777 -17.062 1 95.5 180 SER A CA 1
ATOM 1376 C C . SER A 1 180 ? -24.422 -4.469 -17.578 1 95.5 180 SER A C 1
ATOM 1378 O O . SER A 1 180 ? -24.391 -4.898 -18.734 1 95.5 180 SER A O 1
ATOM 1380 N N . ASP A 1 181 ? -23.438 -4.613 -16.734 1 97.06 181 ASP A N 1
ATOM 1381 C CA . ASP A 1 181 ? -22.172 -5.176 -17.188 1 97.06 181 ASP A CA 1
ATOM 1382 C C . ASP A 1 181 ? -22.172 -6.699 -17.062 1 97.06 181 ASP A C 1
ATOM 1384 O O . ASP A 1 181 ? -21.266 -7.367 -17.562 1 97.06 181 ASP A O 1
ATOM 1388 N N . LYS A 1 182 ? -23.188 -7.262 -16.5 1 95.56 182 LYS A N 1
ATOM 1389 C CA . LYS A 1 182 ? -23.234 -8.703 -16.297 1 95.56 182 LYS A CA 1
ATOM 1390 C C . LYS A 1 182 ? -23.172 -9.453 -17.609 1 95.56 182 LYS A C 1
ATOM 1392 O O . LYS A 1 182 ? -22.5 -10.477 -17.734 1 95.56 182 LYS A O 1
ATOM 1397 N N . ARG A 1 183 ? -23.812 -8.93 -18.656 1 92.31 183 ARG A N 1
ATOM 1398 C CA . ARG A 1 183 ? -23.922 -9.617 -19.938 1 92.31 183 ARG A CA 1
ATOM 1399 C C . ARG A 1 183 ? -22.594 -9.609 -20.688 1 92.31 183 ARG A C 1
ATOM 1401 O O . ARG A 1 183 ? -22.297 -10.523 -21.469 1 92.31 183 ARG A O 1
ATOM 1408 N N . ARG A 1 184 ? -21.812 -8.68 -20.422 1 92.88 184 ARG A N 1
ATOM 1409 C CA . ARG A 1 184 ? -20.562 -8.594 -21.172 1 92.88 184 ARG A CA 1
ATOM 1410 C C . ARG A 1 184 ? -19.391 -9.094 -20.328 1 92.88 184 ARG A C 1
ATOM 1412 O O . ARG A 1 184 ? -18.297 -9.289 -20.859 1 92.88 184 ARG A O 1
ATOM 1419 N N . SER A 1 185 ? -19.594 -9.289 -19.047 1 96.38 185 SER A N 1
ATOM 1420 C CA . SER A 1 185 ? -18.531 -9.766 -18.172 1 96.38 185 SER A CA 1
ATOM 1421 C C . SER A 1 185 ? -18.25 -11.25 -18.406 1 96.38 185 SER A C 1
ATOM 1423 O O . SER A 1 185 ? -19.156 -12.023 -18.703 1 96.38 185 SER A O 1
ATOM 1425 N N . LYS A 1 186 ? -16.953 -11.648 -18.297 1 96.06 186 LYS A N 1
ATOM 1426 C CA . LYS A 1 186 ? -16.547 -13.039 -18.5 1 96.06 186 LYS A CA 1
ATOM 1427 C C . LYS A 1 186 ? -16.812 -13.875 -17.25 1 96.06 186 LYS A C 1
ATOM 1429 O O . LYS A 1 186 ? -17.25 -15.023 -17.359 1 96.06 186 LYS A O 1
ATOM 1434 N N . TYR A 1 187 ? -16.562 -13.289 -16.078 1 98.19 187 TYR A N 1
ATOM 1435 C CA . TYR A 1 187 ? -16.625 -14.039 -14.828 1 98.19 187 TYR A CA 1
ATOM 1436 C C . TYR A 1 187 ? -17.375 -13.266 -13.75 1 98.19 187 TYR A C 1
ATOM 1438 O O . TYR A 1 187 ? -17.469 -12.039 -13.812 1 98.19 187 TYR A O 1
ATOM 1446 N N . GLN A 1 188 ? -17.922 -13.969 -12.852 1 98.62 188 GLN A N 1
ATO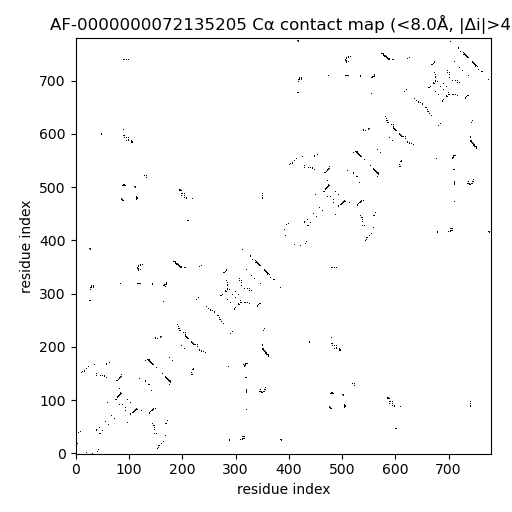M 1447 C CA . GLN A 1 188 ? -18.453 -13.445 -11.602 1 98.62 188 GLN A CA 1
ATOM 1448 C C . GLN A 1 188 ? -17.609 -13.906 -10.414 1 98.62 188 GLN A C 1
ATOM 1450 O O . GLN A 1 188 ? -17.328 -15.102 -10.273 1 98.62 188 GLN A O 1
ATOM 1455 N N . LEU A 1 189 ? -17.141 -12.961 -9.609 1 98.81 189 LEU A N 1
ATOM 1456 C CA . LEU A 1 189 ? -16.453 -13.32 -8.367 1 98.81 189 LEU A CA 1
ATOM 1457 C C . LEU A 1 189 ? -17.438 -13.93 -7.367 1 98.81 189 LEU A C 1
ATOM 1459 O O . LEU A 1 189 ? -18.422 -13.297 -7 1 98.81 189 LEU A O 1
ATOM 1463 N N . VAL A 1 190 ? -17.156 -15.125 -6.898 1 98.38 190 VAL A N 1
ATOM 1464 C CA . VAL A 1 190 ? -18.078 -15.859 -6.027 1 98.38 190 VAL A CA 1
ATOM 1465 C C . VAL A 1 190 ? -17.609 -15.758 -4.582 1 98.38 190 VAL A C 1
ATOM 1467 O O . VAL A 1 190 ? -18.359 -15.344 -3.701 1 98.38 190 VAL A O 1
ATOM 1470 N N . HIS A 1 191 ? -16.344 -16.109 -4.355 1 98.12 191 HIS A N 1
ATOM 1471 C CA . HIS A 1 191 ? -15.781 -16.094 -3.01 1 98.12 191 HIS A CA 1
ATOM 1472 C C . HIS A 1 191 ? -14.352 -15.57 -3.021 1 98.12 191 HIS A C 1
ATOM 1474 O O . HIS A 1 191 ? -13.633 -15.742 -4.012 1 98.12 191 HIS A O 1
ATOM 1480 N N . THR A 1 192 ? -14.031 -14.906 -1.989 1 98.62 192 THR A N 1
ATOM 1481 C CA . THR A 1 192 ? -12.641 -14.695 -1.623 1 98.62 192 THR A CA 1
ATOM 1482 C C . THR A 1 192 ? -12.367 -15.211 -0.212 1 98.62 192 THR A C 1
ATOM 1484 O O . THR A 1 192 ? -13.219 -15.102 0.669 1 98.62 192 THR A O 1
ATOM 1487 N N . VAL A 1 193 ? -11.219 -15.836 -0.037 1 98.38 193 VAL A N 1
ATOM 1488 C CA . VAL A 1 193 ? -10.797 -16.312 1.272 1 98.38 193 VAL A CA 1
ATOM 1489 C C . VAL A 1 193 ? -9.383 -15.836 1.571 1 98.38 193 VAL A C 1
ATOM 1491 O O . VAL A 1 193 ? -8.461 -16.047 0.773 1 98.38 193 VAL A O 1
ATOM 1494 N N . ARG A 1 194 ? -9.25 -15.188 2.676 1 98 194 ARG A N 1
ATOM 1495 C CA . ARG A 1 194 ? -7.953 -14.695 3.141 1 98 194 ARG A CA 1
ATOM 1496 C C . ARG A 1 194 ? -7.52 -15.414 4.414 1 98 194 ARG A C 1
ATOM 1498 O O . ARG A 1 194 ? -8.258 -15.438 5.402 1 98 194 ARG A O 1
ATOM 1505 N N . THR A 1 195 ? -6.352 -16.016 4.379 1 98 195 THR A N 1
ATOM 1506 C CA . THR A 1 195 ? -5.766 -16.609 5.578 1 98 195 THR A CA 1
ATOM 1507 C C . THR A 1 195 ? -4.309 -16.172 5.738 1 98 195 THR A C 1
ATOM 1509 O O . THR A 1 195 ? -3.629 -15.898 4.746 1 98 195 THR A O 1
ATOM 1512 N N . ASN A 1 196 ? -3.879 -16.094 6.977 1 96.31 196 ASN A N 1
ATOM 1513 C CA . ASN A 1 196 ? -2.504 -15.695 7.258 1 96.31 196 ASN A CA 1
ATOM 1514 C C . ASN A 1 196 ? -1.896 -16.531 8.375 1 96.31 196 ASN A C 1
ATOM 1516 O O . ASN A 1 196 ? -2.607 -16.984 9.273 1 96.31 196 ASN A O 1
ATOM 1520 N N . LYS A 1 197 ? -0.628 -16.719 8.312 1 97.56 197 LYS A N 1
ATOM 1521 C CA . LYS A 1 197 ? 0.151 -17.422 9.32 1 97.56 197 LYS A CA 1
ATOM 1522 C C . LYS A 1 197 ? 1.268 -16.547 9.875 1 97.56 197 LYS A C 1
ATOM 1524 O O . LYS A 1 197 ? 2.275 -17.062 10.375 1 97.56 197 LYS A O 1
ATOM 1529 N N . GLY A 1 198 ? 1.077 -15.273 9.75 1 96.56 198 GLY A N 1
ATOM 1530 C CA . GLY A 1 198 ? 2.125 -14.32 10.094 1 96.56 198 GLY A CA 1
ATOM 1531 C C . GLY A 1 198 ? 2.408 -14.25 11.578 1 96.56 198 GLY A C 1
ATOM 1532 O O . GLY A 1 198 ? 3.455 -13.758 11.992 1 96.56 198 GLY A O 1
ATOM 1533 N N . ALA A 1 199 ? 1.527 -14.742 12.383 1 97.69 199 ALA A N 1
ATOM 1534 C CA . ALA A 1 199 ? 1.743 -14.758 13.828 1 97.69 199 ALA A CA 1
ATOM 1535 C C . ALA A 1 199 ? 2.896 -15.688 14.195 1 97.69 199 ALA A C 1
ATOM 1537 O O . ALA A 1 199 ? 3.543 -15.5 15.234 1 97.69 199 ALA A O 1
ATOM 1538 N N . ASP A 1 200 ? 3.127 -16.688 13.391 1 97.81 200 ASP A N 1
ATOM 1539 C CA . ASP A 1 200 ? 4.234 -17.609 13.594 1 97.81 200 ASP A CA 1
ATOM 1540 C C . ASP A 1 200 ? 5.543 -17.031 13.062 1 97.81 200 ASP A C 1
ATOM 1542 O O . ASP A 1 200 ? 5.617 -16.609 11.906 1 97.81 200 ASP A O 1
ATOM 1546 N N . ASP A 1 201 ? 6.621 -17.078 13.844 1 97.5 201 ASP A N 1
ATOM 1547 C CA . ASP A 1 201 ? 7.887 -16.422 13.516 1 97.5 201 ASP A CA 1
ATOM 1548 C C . ASP A 1 201 ? 8.523 -17.062 12.281 1 97.5 201 ASP A C 1
ATOM 1550 O O . ASP A 1 201 ? 9.125 -16.375 11.461 1 97.5 201 ASP A O 1
ATOM 1554 N N . LYS A 1 202 ? 8.391 -18.359 12.234 1 96.62 202 LYS A N 1
ATOM 1555 C CA . LYS A 1 202 ? 8.969 -19.047 11.086 1 96.62 202 LYS A CA 1
ATOM 1556 C C . LYS A 1 202 ? 8.258 -18.672 9.789 1 96.62 202 LYS A C 1
ATOM 1558 O O . LYS A 1 202 ? 8.898 -18.453 8.758 1 96.62 202 LYS A O 1
ATOM 1563 N N . CYS A 1 203 ? 6.949 -18.625 9.875 1 97.44 203 CYS A N 1
ATOM 1564 C CA . CYS A 1 203 ? 6.148 -18.219 8.719 1 97.44 203 CYS A CA 1
ATOM 1565 C C . CYS A 1 203 ? 6.43 -16.766 8.344 1 97.44 203 CYS A C 1
ATOM 1567 O O . CYS A 1 203 ? 6.617 -16.453 7.172 1 97.44 203 CYS A O 1
ATOM 1569 N N . PHE A 1 204 ? 6.551 -15.93 9.359 1 97.94 204 PHE A N 1
ATOM 1570 C CA . PHE A 1 204 ? 6.816 -14.516 9.148 1 97.94 204 PHE A CA 1
ATOM 1571 C C . PHE A 1 204 ? 8.148 -14.312 8.438 1 97.94 204 PHE A C 1
ATOM 1573 O O . PHE A 1 204 ? 8.258 -13.477 7.539 1 97.94 204 PHE A O 1
ATOM 1580 N N . SER A 1 205 ? 9.148 -15.047 8.703 1 97.06 205 SER A N 1
ATOM 1581 C CA . SER A 1 205 ? 10.516 -14.797 8.266 1 97.06 205 SER A CA 1
ATOM 1582 C C . SER A 1 205 ? 10.852 -15.594 7.012 1 97.06 205 SER A C 1
ATOM 1584 O O . SER A 1 205 ? 11.977 -15.539 6.512 1 97.06 205 SER A O 1
ATOM 1586 N N . CYS A 1 206 ? 9.938 -16.297 6.457 1 96 206 CYS A N 1
ATOM 1587 C CA . CYS A 1 206 ? 10.219 -17.281 5.41 1 96 206 CYS A CA 1
ATOM 1588 C C . CYS A 1 206 ? 10.594 -16.578 4.105 1 96 206 CYS A C 1
ATOM 1590 O O . CYS A 1 206 ? 11.297 -17.156 3.273 1 96 206 CYS A O 1
ATOM 1592 N N . VAL A 1 207 ? 10.102 -15.453 3.811 1 96.88 207 VAL A N 1
ATOM 1593 C CA . VAL A 1 207 ? 10.438 -14.586 2.689 1 96.88 207 VAL A CA 1
ATOM 1594 C C . VAL A 1 207 ? 10.773 -13.18 3.203 1 96.88 207 VAL A C 1
ATOM 1596 O O . VAL A 1 207 ? 9.883 -12.453 3.658 1 96.88 207 VAL A O 1
ATOM 1599 N N . THR A 1 208 ? 12.055 -12.844 3.117 1 97.62 208 THR A N 1
ATOM 1600 C CA . THR A 1 208 ? 12.453 -11.625 3.812 1 97.62 208 THR A CA 1
ATOM 1601 C C . THR A 1 208 ? 13.477 -10.844 2.986 1 97.62 208 THR A C 1
ATOM 1603 O O . THR A 1 208 ? 14.477 -11.398 2.539 1 97.62 208 THR A O 1
ATOM 1606 N N . GLN A 1 209 ? 13.172 -9.594 2.791 1 97.75 209 GLN A N 1
ATOM 1607 C CA . GLN A 1 209 ? 14.156 -8.68 2.213 1 97.75 209 GLN A CA 1
ATOM 1608 C C . GLN A 1 209 ? 15.195 -8.266 3.248 1 97.75 209 GLN A C 1
ATOM 1610 O O . GLN A 1 209 ? 14.844 -7.836 4.348 1 97.75 209 GLN A O 1
ATOM 1615 N N . LYS A 1 210 ? 16.453 -8.414 2.953 1 97.12 210 LYS A N 1
ATOM 1616 C CA . LYS A 1 210 ? 17.516 -8.055 3.893 1 97.12 210 LYS A CA 1
ATOM 1617 C C . LYS A 1 210 ? 18.828 -7.809 3.164 1 97.12 210 LYS A C 1
ATOM 1619 O O . LYS A 1 210 ? 18.922 -8.008 1.951 1 97.12 210 LYS A O 1
ATOM 1624 N N . GLU A 1 211 ? 19.812 -7.289 3.855 1 96.94 211 GLU A N 1
ATOM 1625 C CA . GLU A 1 211 ? 21.172 -7.133 3.352 1 96.94 211 GLU A CA 1
ATOM 1626 C C . GLU A 1 211 ? 22.016 -8.359 3.67 1 96.94 211 GLU A C 1
ATOM 1628 O O . GLU A 1 211 ? 21.828 -9 4.711 1 96.94 211 GLU A O 1
ATOM 1633 N N . ASP A 1 212 ? 22.938 -8.648 2.742 1 96.62 212 ASP A N 1
ATOM 1634 C CA . ASP A 1 212 ? 23.953 -9.641 3.072 1 96.62 212 ASP A CA 1
ATOM 1635 C C . ASP A 1 212 ? 25.141 -9.008 3.807 1 96.62 212 ASP A C 1
ATOM 1637 O O . ASP A 1 212 ? 25.047 -7.852 4.234 1 96.62 212 ASP A O 1
ATOM 1641 N N . SER A 1 213 ? 26.203 -9.742 4.039 1 94.69 213 SER A N 1
ATOM 1642 C CA . SER A 1 213 ? 27.328 -9.297 4.852 1 94.69 213 SER A CA 1
ATOM 1643 C C . SER A 1 213 ? 28.062 -8.133 4.191 1 94.69 213 SER A C 1
ATOM 1645 O O . SER A 1 213 ? 28.766 -7.383 4.863 1 94.69 213 SER A O 1
ATOM 1647 N N . THR A 1 214 ? 27.891 -7.949 2.893 1 93.69 214 THR A N 1
ATOM 1648 C CA . THR A 1 214 ? 28.594 -6.887 2.178 1 93.69 214 THR A CA 1
ATOM 1649 C C . THR A 1 214 ? 27.672 -5.688 1.96 1 93.69 214 THR A C 1
ATOM 1651 O O . THR A 1 214 ? 28.062 -4.695 1.344 1 93.69 214 THR A O 1
ATOM 1654 N N . GLY A 1 215 ? 26.391 -5.809 2.385 1 93.62 215 GLY A N 1
ATOM 1655 C CA . GLY A 1 215 ? 25.469 -4.695 2.273 1 93.62 215 GLY A CA 1
ATOM 1656 C C . GLY A 1 215 ? 24.562 -4.793 1.062 1 93.62 215 GLY A C 1
ATOM 1657 O O . GLY A 1 215 ? 23.672 -3.947 0.867 1 93.62 215 GLY A O 1
ATOM 1658 N N . SER A 1 216 ? 24.75 -5.828 0.239 1 95.12 216 SER A N 1
ATOM 1659 C CA . SER A 1 216 ? 23.875 -6.02 -0.913 1 95.12 216 SER A CA 1
ATOM 1660 C C . SER A 1 216 ? 22.484 -6.488 -0.482 1 95.12 216 SER A C 1
ATOM 1662 O O . SER A 1 216 ? 22.359 -7.402 0.335 1 95.12 216 SER A O 1
ATOM 1664 N N . VAL A 1 217 ? 21.516 -5.836 -1.012 1 96.12 217 VAL A N 1
ATOM 1665 C CA . VAL A 1 217 ? 20.141 -6.117 -0.615 1 96.12 217 VAL A CA 1
ATOM 1666 C C . VAL A 1 217 ? 19.547 -7.188 -1.529 1 96.12 217 VAL A C 1
ATOM 1668 O O . VAL A 1 217 ? 19.766 -7.172 -2.742 1 96.12 217 VAL A O 1
ATOM 1671 N N . GLY A 1 218 ? 18.844 -8.133 -0.959 1 97.25 218 GLY A N 1
ATOM 1672 C CA . GLY A 1 218 ? 18.094 -9.148 -1.69 1 97.25 218 GLY A CA 1
ATOM 1673 C C . GLY A 1 218 ? 16.906 -9.695 -0.916 1 97.25 218 GLY A C 1
ATOM 1674 O O . GLY A 1 218 ? 16.672 -9.297 0.227 1 97.25 218 GLY A O 1
ATOM 1675 N N . VAL A 1 219 ? 16.109 -10.461 -1.57 1 97.5 219 VAL A N 1
ATOM 1676 C CA . VAL A 1 219 ? 15.008 -11.188 -0.939 1 97.5 219 VAL A CA 1
ATOM 1677 C C . VAL A 1 219 ? 15.43 -12.625 -0.652 1 97.5 219 VAL A C 1
ATOM 1679 O O . VAL A 1 219 ? 15.711 -13.391 -1.576 1 97.5 219 VAL A O 1
ATOM 1682 N N . SER A 1 220 ? 15.445 -12.922 0.604 1 97.69 220 SER A N 1
ATOM 1683 C CA . SER A 1 220 ? 15.867 -14.242 1.044 1 97.69 220 SER A CA 1
ATOM 1684 C C . SER A 1 220 ? 14.68 -15.195 1.159 1 97.69 220 SER A C 1
ATOM 1686 O O . SER A 1 220 ? 13.648 -14.836 1.731 1 97.69 220 SER A O 1
ATOM 1688 N N . LEU A 1 221 ? 14.805 -16.375 0.579 1 95.88 221 LEU A N 1
ATOM 1689 C CA . LEU A 1 221 ? 13.836 -17.453 0.716 1 95.88 221 LEU A CA 1
ATOM 1690 C C . LEU A 1 221 ? 14.352 -18.531 1.657 1 95.88 221 LEU A C 1
ATOM 1692 O O . LEU A 1 221 ? 15.422 -19.094 1.425 1 95.88 221 LEU A O 1
ATOM 1696 N N . SER A 1 222 ? 13.555 -18.797 2.658 1 95.62 222 SER A N 1
ATOM 1697 C CA . SER A 1 222 ? 13.953 -19.766 3.676 1 95.62 222 SER A CA 1
ATOM 1698 C C . SER A 1 222 ? 13.852 -21.188 3.154 1 95.62 222 SER A C 1
ATOM 1700 O O . SER A 1 222 ? 13.055 -21.469 2.26 1 95.62 222 SER A O 1
ATOM 1702 N N . LYS A 1 223 ? 14.609 -22.109 3.789 1 92.25 223 LYS A N 1
ATOM 1703 C CA . LYS A 1 223 ? 14.531 -23.531 3.477 1 92.25 223 LYS A CA 1
ATOM 1704 C C . LYS A 1 223 ? 13.195 -24.109 3.932 1 92.25 223 LYS A C 1
ATOM 1706 O O . LYS A 1 223 ? 12.789 -25.188 3.463 1 92.25 223 LYS A O 1
ATOM 1711 N N . ASP A 1 224 ? 12.562 -23.422 4.805 1 92.94 224 ASP A N 1
ATOM 1712 C CA . ASP A 1 224 ? 11.305 -23.891 5.375 1 92.94 224 ASP A CA 1
ATOM 1713 C C . ASP A 1 224 ? 10.117 -23.469 4.508 1 92.94 224 ASP A C 1
ATOM 1715 O O . ASP A 1 224 ? 8.969 -23.75 4.852 1 92.94 224 ASP A O 1
ATOM 1719 N N . LEU A 1 225 ? 10.414 -22.891 3.438 1 92.81 225 LEU A N 1
ATOM 1720 C CA . LEU A 1 225 ? 9.367 -22.281 2.629 1 92.81 225 LEU A CA 1
ATOM 1721 C C . LEU A 1 225 ? 8.328 -23.312 2.221 1 92.81 225 LEU A C 1
ATOM 1723 O O . LEU A 1 225 ? 7.121 -23.047 2.271 1 92.81 225 LEU A O 1
ATOM 1727 N N . MET A 1 226 ? 8.758 -24.5 1.873 1 91 226 MET A N 1
ATOM 1728 C CA . MET A 1 226 ? 7.828 -25.516 1.393 1 91 226 MET A CA 1
ATOM 1729 C C . MET A 1 226 ? 6.934 -26.016 2.521 1 91 226 MET A C 1
ATOM 1731 O O . MET A 1 226 ? 5.73 -26.203 2.332 1 91 226 MET A O 1
ATOM 1735 N N . ALA A 1 227 ? 7.527 -26.203 3.643 1 92.81 227 ALA A N 1
ATOM 1736 C CA . ALA A 1 227 ? 6.742 -26.609 4.805 1 92.81 227 ALA A CA 1
ATOM 1737 C C . ALA A 1 227 ? 5.73 -25.531 5.188 1 92.81 227 ALA A C 1
ATOM 1739 O O . ALA A 1 227 ? 4.578 -25.844 5.504 1 92.81 227 ALA A O 1
ATOM 1740 N N . VAL A 1 228 ? 6.141 -24.297 5.152 1 94.06 228 VAL A N 1
ATOM 1741 C CA . VAL A 1 228 ? 5.289 -23.156 5.473 1 94.06 228 VAL A CA 1
ATOM 1742 C C . VAL A 1 228 ? 4.148 -23.062 4.461 1 94.06 228 VAL A C 1
ATOM 1744 O O . VAL A 1 228 ? 2.994 -22.844 4.836 1 94.06 228 VAL A O 1
ATOM 1747 N N . ALA A 1 229 ? 4.496 -23.234 3.195 1 93.44 229 ALA A N 1
ATOM 1748 C CA . ALA A 1 229 ? 3.49 -23.188 2.137 1 93.44 229 ALA A CA 1
ATOM 1749 C C . ALA A 1 229 ? 2.449 -24.297 2.316 1 93.44 229 ALA A C 1
ATOM 1751 O O . ALA A 1 229 ? 1.252 -24.062 2.131 1 93.44 229 ALA A O 1
ATOM 1752 N N . GLY A 1 230 ? 2.904 -25.484 2.682 1 92.06 230 GLY A N 1
ATOM 1753 C CA . GLY A 1 230 ? 1.987 -26.578 2.936 1 92.06 230 GLY A CA 1
ATOM 1754 C C . GLY A 1 230 ? 1.017 -26.297 4.066 1 92.06 230 GLY A C 1
ATOM 1755 O O . GLY A 1 230 ? -0.177 -26.578 3.951 1 92.06 230 GLY A O 1
ATOM 1756 N N . ASP A 1 231 ? 1.544 -25.797 5.094 1 92.94 231 ASP A N 1
ATOM 1757 C CA . ASP A 1 231 ? 0.717 -25.453 6.246 1 92.94 231 ASP A CA 1
ATOM 1758 C C . ASP A 1 231 ? -0.279 -24.359 5.902 1 92.94 231 ASP A C 1
ATOM 1760 O O . ASP A 1 231 ? -1.442 -24.406 6.309 1 92.94 231 ASP A O 1
ATOM 1764 N N . ALA A 1 232 ? 0.18 -23.375 5.211 1 94.69 232 ALA A N 1
ATOM 1765 C CA . ALA A 1 232 ? -0.688 -22.281 4.789 1 94.69 232 ALA A CA 1
ATOM 1766 C C . ALA A 1 232 ? -1.791 -22.781 3.859 1 94.69 232 ALA A C 1
ATOM 1768 O O . ALA A 1 232 ? -2.938 -22.328 3.955 1 94.69 232 ALA A O 1
ATOM 1769 N N . LEU A 1 233 ? -1.426 -23.672 2.982 1 94.44 233 LEU A N 1
ATOM 1770 C CA . LEU A 1 233 ? -2.408 -24.281 2.086 1 94.44 233 LEU A CA 1
ATOM 1771 C C . LEU A 1 233 ? -3.512 -24.969 2.877 1 94.44 233 LEU A C 1
ATOM 1773 O O . LEU A 1 233 ? -4.695 -24.766 2.609 1 94.44 233 LEU A O 1
ATOM 1777 N N . LYS A 1 234 ? -3.119 -25.75 3.807 1 91.56 234 LYS A N 1
ATOM 1778 C CA . LYS A 1 234 ? -4.074 -26.5 4.621 1 91.56 234 LYS A CA 1
ATOM 1779 C C . LYS A 1 234 ? -5.074 -25.562 5.289 1 91.56 234 LYS A C 1
ATOM 1781 O O . LYS A 1 234 ? -6.281 -25.812 5.273 1 91.56 234 LYS A O 1
ATOM 1786 N N . THR A 1 235 ? -4.582 -24.5 5.875 1 93.81 235 THR A N 1
ATOM 1787 C CA . THR A 1 235 ? -5.449 -23.547 6.547 1 93.81 235 THR A CA 1
ATOM 1788 C C . THR A 1 235 ? -6.414 -22.906 5.555 1 93.81 235 THR A C 1
ATOM 1790 O O . THR A 1 235 ? -7.602 -22.734 5.852 1 93.81 235 THR A O 1
ATOM 1793 N N . ASN A 1 236 ? -5.941 -22.547 4.398 1 95.62 236 ASN A N 1
ATOM 1794 C CA . ASN A 1 236 ? -6.781 -21.891 3.4 1 95.62 236 ASN A CA 1
ATOM 1795 C C . ASN A 1 236 ? -7.879 -22.828 2.893 1 95.62 236 ASN A C 1
ATOM 1797 O O . ASN A 1 236 ? -9.039 -22.422 2.791 1 95.62 236 ASN A O 1
ATOM 1801 N N . ILE A 1 237 ? -7.551 -24.078 2.621 1 93 237 ILE A N 1
ATOM 1802 C CA . ILE A 1 237 ? -8.523 -25.016 2.057 1 93 237 ILE A CA 1
ATOM 1803 C C . ILE A 1 237 ? -9.547 -25.391 3.119 1 93 237 ILE A C 1
ATOM 1805 O O . ILE A 1 237 ? -10.719 -25.625 2.805 1 93 237 ILE A O 1
ATOM 1809 N N . THR A 1 238 ? -9.102 -25.438 4.348 1 91.44 238 THR A N 1
ATOM 1810 C CA . THR A 1 238 ? -10.039 -25.703 5.43 1 91.44 238 THR A CA 1
ATOM 1811 C C . THR A 1 238 ? -11.094 -24.609 5.52 1 91.44 238 THR A C 1
ATOM 1813 O O . THR A 1 238 ? -12.258 -24.875 5.828 1 91.44 238 THR A O 1
ATOM 1816 N N . THR A 1 239 ? -10.688 -23.406 5.258 1 93.94 239 THR A N 1
ATOM 1817 C CA . THR A 1 239 ? -11.609 -22.266 5.289 1 93.94 239 THR A CA 1
ATOM 1818 C C . THR A 1 239 ? -12.445 -22.234 4.016 1 93.94 239 THR A C 1
ATOM 1820 O O . THR A 1 239 ? -13.641 -21.906 4.059 1 93.94 239 THR A O 1
ATOM 1823 N N . LEU A 1 240 ? -11.898 -22.562 2.895 1 95.38 240 LEU A N 1
ATOM 1824 C CA . LEU A 1 240 ? -12.555 -22.5 1.592 1 95.38 240 LEU A CA 1
ATOM 1825 C C . LEU A 1 240 ? -13.508 -23.672 1.397 1 95.38 240 LEU A C 1
ATOM 1827 O O . LEU A 1 240 ? -14.562 -23.516 0.778 1 95.38 240 LEU A O 1
ATOM 1831 N N . GLY A 1 241 ? -13.203 -24.812 1.901 1 92.94 241 GLY A N 1
ATOM 1832 C CA . GLY A 1 241 ? -13.906 -26.062 1.673 1 92.94 241 GLY A CA 1
ATOM 1833 C C . GLY A 1 241 ? -15.398 -25.953 1.896 1 92.94 241 GLY A C 1
ATOM 1834 O O . GLY A 1 241 ? -16.188 -26.234 0.989 1 92.94 241 GLY A O 1
ATOM 1835 N N . PRO A 1 242 ? -15.828 -25.484 3.047 1 92.31 242 PRO A N 1
ATOM 1836 C CA . PRO A 1 242 ? -17.266 -25.406 3.348 1 92.31 242 PRO A CA 1
ATOM 1837 C C . PRO A 1 242 ? -18.016 -24.484 2.385 1 92.31 242 PRO A C 1
ATOM 1839 O O . PRO A 1 242 ? -19.234 -24.594 2.242 1 92.31 242 PRO A O 1
ATOM 1842 N N . LEU A 1 243 ? -17.297 -23.609 1.729 1 94.44 243 LEU A N 1
ATOM 1843 C CA . LEU A 1 243 ? -17.938 -22.641 0.854 1 94.44 243 LEU A CA 1
ATOM 1844 C C . LEU A 1 243 ? -18.156 -23.219 -0.54 1 94.44 243 LEU A C 1
ATOM 1846 O O . LEU A 1 243 ? -19.031 -22.766 -1.276 1 94.44 243 LEU A O 1
ATOM 1850 N N . VAL A 1 244 ? -17.328 -24.234 -0.896 1 94.75 244 VAL A N 1
ATOM 1851 C CA . VAL A 1 244 ? -17.312 -24.547 -2.322 1 94.75 244 VAL A CA 1
ATOM 1852 C C . VAL A 1 244 ? -17.609 -26.031 -2.533 1 94.75 244 VAL A C 1
ATOM 1854 O O . VAL A 1 244 ? -18.016 -26.438 -3.625 1 94.75 244 VAL A O 1
ATOM 1857 N N . LEU A 1 245 ? -17.406 -26.859 -1.57 1 92.88 245 LEU A N 1
ATOM 1858 C CA . LEU A 1 245 ? -17.516 -28.312 -1.749 1 92.88 245 LEU A CA 1
ATOM 1859 C C . LEU A 1 245 ? -18.969 -28.75 -1.598 1 92.88 245 LEU A C 1
ATOM 1861 O O . LEU A 1 245 ? -19.734 -28.156 -0.837 1 92.88 245 LEU A O 1
ATOM 1865 N N . PRO A 1 246 ? -19.234 -29.828 -2.277 1 90.62 246 PRO A N 1
ATOM 1866 C CA . PRO A 1 246 ? -20.547 -30.422 -2.035 1 90.62 246 PRO A CA 1
ATOM 1867 C C . PRO A 1 246 ? -20.719 -30.938 -0.604 1 90.62 246 PRO A C 1
ATOM 1869 O O . PRO A 1 246 ? -19.719 -31.219 0.069 1 90.62 246 PRO A O 1
ATOM 1872 N N . MET A 1 247 ? -21.953 -31.047 -0.267 1 88.75 247 MET A N 1
ATOM 1873 C CA . MET A 1 247 ? -22.281 -31.438 1.104 1 88.75 247 MET A CA 1
ATOM 1874 C C . MET A 1 247 ? -21.625 -32.781 1.468 1 88.75 247 MET A C 1
ATOM 1876 O O . MET A 1 247 ? -21.156 -32.938 2.59 1 88.75 247 MET A O 1
ATOM 1880 N N . SER A 1 248 ? -21.625 -33.656 0.569 1 87.25 248 SER A N 1
ATOM 1881 C CA . SER A 1 248 ? -21.047 -34.969 0.83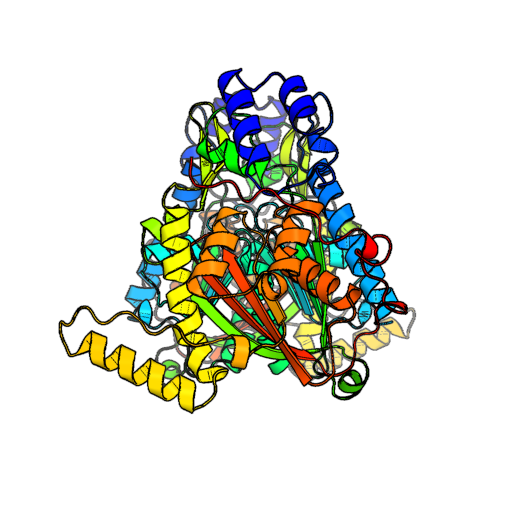 1 87.25 248 SER A CA 1
ATOM 1882 C C . SER A 1 248 ? -19.562 -34.875 1.195 1 87.25 248 SER A C 1
ATOM 1884 O O . SER A 1 248 ? -19.109 -35.469 2.164 1 87.25 248 SER A O 1
ATOM 1886 N N . GLU A 1 249 ? -18.906 -33.969 0.44 1 86.56 249 GLU A N 1
ATOM 1887 C CA . GLU A 1 249 ? -17.484 -33.781 0.702 1 86.56 249 GLU A CA 1
ATOM 1888 C C . GLU A 1 249 ? -17.266 -33.062 2.021 1 86.56 249 GLU A C 1
ATOM 1890 O O . GLU A 1 249 ? -16.312 -33.312 2.742 1 86.56 249 GLU A O 1
ATOM 1895 N N . GLN A 1 250 ? -18.109 -32.219 2.283 1 86.81 250 GLN A N 1
ATOM 1896 C CA . GLN A 1 250 ? -18.016 -31.453 3.521 1 86.81 250 GLN A CA 1
ATOM 1897 C C . GLN A 1 250 ? -18.172 -32.375 4.738 1 86.81 250 GLN A C 1
ATOM 1899 O O . GLN A 1 250 ? -17.438 -32.25 5.719 1 86.81 250 GLN A O 1
ATOM 1904 N N . LEU A 1 251 ? -19.125 -33.188 4.637 1 87.12 251 LEU A N 1
ATOM 1905 C CA . LEU A 1 251 ? -19.406 -34.125 5.738 1 87.12 251 LEU A CA 1
ATOM 1906 C C . LEU A 1 251 ? -18.219 -35.031 5.988 1 87.12 251 LEU A C 1
ATOM 1908 O O . LEU A 1 251 ? -17.844 -35.281 7.141 1 87.12 251 LEU A O 1
ATOM 1912 N N . LEU A 1 252 ? -17.656 -35.531 4.941 1 84.75 252 LEU A N 1
ATOM 1913 C CA . LEU A 1 252 ? -16.5 -36.406 5.066 1 84.75 252 LEU A CA 1
ATOM 1914 C C . LEU A 1 252 ? -15.312 -35.656 5.664 1 84.75 252 LEU A C 1
ATOM 1916 O O . LEU A 1 252 ? -14.594 -36.188 6.508 1 84.75 252 LEU A O 1
ATOM 1920 N N . PHE A 1 253 ? -15.133 -34.531 5.121 1 83.5 253 PHE A N 1
ATOM 1921 C CA . PHE A 1 253 ? -14.039 -33.719 5.617 1 83.5 253 PHE A CA 1
ATOM 1922 C C . PHE A 1 253 ? -14.211 -33.438 7.105 1 83.5 253 PHE A C 1
ATOM 1924 O O . PHE A 1 253 ? -13.273 -33.594 7.887 1 83.5 253 PHE A O 1
ATOM 1931 N N . PHE A 1 254 ? -15.383 -33.062 7.555 1 81.38 254 PHE A N 1
ATOM 1932 C CA . PHE A 1 254 ? -15.664 -32.719 8.945 1 81.38 254 PHE A CA 1
ATOM 1933 C C . PHE A 1 254 ? -15.578 -33.969 9.836 1 81.38 254 PHE A C 1
ATOM 1935 O O . PHE A 1 254 ? -15.102 -33.875 10.969 1 81.38 254 PHE A O 1
ATOM 1942 N N . ALA A 1 255 ? -16.031 -35 9.336 1 85 255 ALA A N 1
ATOM 1943 C CA . ALA A 1 255 ? -15.969 -36.219 10.094 1 85 255 ALA A CA 1
ATOM 1944 C C . ALA A 1 255 ? -14.523 -36.625 10.375 1 85 255 ALA A C 1
ATOM 1946 O O . ALA A 1 255 ? -14.188 -37.031 11.484 1 85 255 ALA A O 1
ATOM 1947 N N . THR A 1 256 ? -13.766 -36.438 9.359 1 82.56 256 THR A N 1
ATOM 1948 C CA . THR A 1 256 ? -12.359 -36.781 9.508 1 82.56 256 THR A CA 1
ATOM 1949 C C . THR A 1 256 ? -11.648 -35.812 10.445 1 82.56 256 THR A C 1
ATOM 1951 O O . THR A 1 256 ? -10.789 -36.188 11.234 1 82.56 256 THR A O 1
ATOM 1954 N N . LEU A 1 257 ? -12.008 -34.625 10.328 1 78.19 257 LEU A N 1
ATOM 1955 C CA . LEU A 1 257 ? -11.43 -33.594 11.203 1 78.19 257 LEU A CA 1
ATOM 1956 C C . LEU A 1 257 ? -11.773 -33.875 12.664 1 78.19 257 LEU A C 1
ATOM 1958 O O . LEU A 1 257 ? -10.906 -33.781 13.531 1 78.19 257 LEU A O 1
ATOM 1962 N N . VAL A 1 258 ? -12.984 -34.219 12.914 1 81.44 258 VAL A N 1
ATOM 1963 C CA . VAL A 1 258 ? -13.453 -34.531 14.258 1 81.44 258 VAL A CA 1
ATOM 1964 C C . VAL A 1 258 ? -12.758 -35.812 14.758 1 81.44 258 VAL A C 1
ATOM 1966 O O . VAL A 1 258 ? -12.328 -35.875 15.914 1 81.44 258 VAL A O 1
ATOM 1969 N N . ALA A 1 259 ? -12.703 -36.719 13.898 1 84.06 259 ALA A N 1
ATOM 1970 C CA . ALA A 1 259 ? -12.07 -37.969 14.258 1 84.06 259 ALA A CA 1
ATOM 1971 C C . ALA A 1 259 ? -10.602 -37.75 14.633 1 84.06 259 ALA A C 1
ATOM 1973 O O . ALA A 1 259 ? -10.117 -38.344 15.602 1 84.06 259 ALA A O 1
ATOM 1974 N N . ARG A 1 260 ? -10 -36.969 13.859 1 80.62 260 ARG A N 1
ATOM 1975 C CA . ARG A 1 260 ? -8.594 -36.688 14.125 1 80.62 260 ARG A CA 1
ATOM 1976 C C . ARG A 1 260 ? -8.43 -35.938 15.453 1 80.62 260 ARG A C 1
ATOM 1978 O O . ARG A 1 260 ? -7.445 -36.156 16.172 1 80.62 260 ARG A O 1
ATOM 1985 N N . LYS A 1 261 ? -9.336 -35.094 15.727 1 74.94 261 LYS A N 1
ATOM 1986 C CA . LYS A 1 261 ? -9.258 -34.344 16.969 1 74.94 261 LYS A CA 1
ATOM 1987 C C . LYS A 1 261 ? -9.578 -35.219 18.172 1 74.94 261 LYS A C 1
ATOM 1989 O O . LYS A 1 261 ? -8.977 -35.062 19.25 1 74.94 261 LYS A O 1
ATOM 1994 N N . LEU A 1 262 ? -10.539 -36.031 18.078 1 81.38 262 LEU A N 1
ATOM 1995 C CA . LEU A 1 262 ? -11 -36.875 19.188 1 81.38 262 LEU A CA 1
ATOM 1996 C C . LEU A 1 262 ? -10.078 -38.094 19.375 1 81.38 262 LEU A C 1
ATOM 1998 O O . LEU A 1 262 ? -9.891 -38.562 20.5 1 81.38 262 LEU A O 1
ATOM 2002 N N . SER A 1 263 ? -9.977 -38.688 18.469 1 70.5 263 SER A N 1
ATOM 2003 C CA . SER A 1 263 ? -9.234 -39.938 18.625 1 70.5 263 SER A CA 1
ATOM 2004 C C . SER A 1 263 ? -7.734 -39.719 18.469 1 70.5 263 SER A C 1
ATOM 2006 O O . SER A 1 263 ? -7.285 -39.125 17.484 1 70.5 263 SER A O 1
ATOM 2008 N N . LYS A 1 264 ? -7.148 -39.219 19.469 1 60.47 264 LYS A N 1
ATOM 2009 C CA . LYS A 1 264 ? -5.691 -39.219 19.391 1 60.47 264 LYS A CA 1
ATOM 2010 C C . LYS A 1 264 ? -5.191 -40.125 18.281 1 60.47 264 LYS A C 1
ATOM 2012 O O . LYS A 1 264 ? -4.043 -40.594 18.297 1 60.47 264 LYS A O 1
ATOM 2017 N N . MET A 1 265 ? -5.879 -40.531 17.312 1 54.28 265 MET A N 1
ATOM 2018 C CA . MET A 1 265 ? -5.594 -41.531 16.281 1 54.28 265 MET A CA 1
ATOM 2019 C C . MET A 1 265 ? -4.914 -40.906 15.078 1 54.28 265 MET A C 1
ATOM 2021 O O . MET A 1 265 ? -5.129 -39.719 14.789 1 54.28 265 MET A O 1
ATOM 2025 N N . LYS A 1 266 ? -3.895 -41.5 14.477 1 65.38 266 LYS A N 1
ATOM 2026 C CA . LYS A 1 266 ? -3.088 -41.25 13.289 1 65.38 266 LYS A CA 1
ATOM 2027 C C . LYS A 1 266 ? -3.936 -41.344 12.023 1 65.38 266 LYS A C 1
ATOM 2029 O O . LYS A 1 266 ? -3.568 -42 11.062 1 65.38 266 LYS A O 1
ATOM 2034 N N . VAL A 1 267 ? -5.191 -40.719 12.18 1 66.62 267 VAL A N 1
ATOM 2035 C CA . VAL A 1 267 ? -5.996 -40.719 10.961 1 66.62 267 VAL A CA 1
ATOM 2036 C C . VAL A 1 267 ? -5.43 -39.719 9.961 1 66.62 267 VAL A C 1
ATOM 2038 O O . VAL A 1 267 ? -5.066 -38.594 10.328 1 66.62 267 VAL A O 1
ATOM 2041 N N . LYS A 1 268 ? -5.301 -40.281 8.82 1 71.38 268 LYS A N 1
ATOM 2042 C CA . LYS A 1 268 ? -4.812 -39.406 7.75 1 71.38 268 LYS A CA 1
ATOM 2043 C C . LYS A 1 268 ? -5.812 -38.312 7.441 1 71.38 268 LYS A C 1
ATOM 2045 O O . LYS A 1 268 ? -7.023 -38.562 7.418 1 71.38 268 LYS A O 1
ATOM 2050 N N . PRO A 1 269 ? -5.219 -37.156 7.352 1 72.94 269 PRO A N 1
ATOM 2051 C CA . PRO A 1 269 ? -6.133 -36.062 6.977 1 72.94 269 PRO A CA 1
ATOM 2052 C C . PRO A 1 269 ? -6.852 -36.312 5.656 1 72.94 269 PRO A C 1
ATOM 2054 O O . PRO A 1 269 ? -6.266 -36.906 4.738 1 72.94 269 PRO A O 1
ATOM 2057 N N . TYR A 1 270 ? -8.172 -36.188 5.668 1 78.88 270 TYR A N 1
ATOM 2058 C CA . TYR A 1 270 ? -8.945 -36.281 4.434 1 78.88 270 TYR A CA 1
ATOM 2059 C C . TYR A 1 270 ? -8.781 -35 3.605 1 78.88 270 TYR A C 1
ATOM 2061 O O . TYR A 1 270 ? -9.039 -33.906 4.094 1 78.88 270 TYR A O 1
ATOM 2069 N N . ILE A 1 271 ? -8.242 -35.188 2.441 1 78.88 271 ILE A N 1
ATOM 2070 C CA . ILE A 1 271 ? -8.188 -34.062 1.501 1 78.88 271 ILE A CA 1
ATOM 2071 C C . ILE A 1 271 ? -9.406 -34.125 0.576 1 78.88 271 ILE A C 1
ATOM 2073 O O . ILE A 1 271 ? -9.555 -35.031 -0.219 1 78.88 271 ILE A O 1
ATOM 2077 N N . PRO A 1 272 ? -10.125 -33.125 0.689 1 86.31 272 PRO A N 1
ATOM 2078 C CA . PRO A 1 272 ? -11.305 -33.125 -0.186 1 86.31 272 PRO A CA 1
ATOM 2079 C C . PRO A 1 272 ? -10.938 -33.125 -1.668 1 86.31 272 PRO A C 1
ATOM 2081 O O . PRO A 1 272 ? -9.867 -32.625 -2.041 1 86.31 272 PRO A O 1
ATOM 2084 N N . ASP A 1 273 ? -11.805 -33.688 -2.494 1 90.88 273 ASP A N 1
ATOM 2085 C CA . ASP A 1 273 ? -11.602 -33.656 -3.939 1 90.88 273 ASP A CA 1
ATOM 2086 C C . ASP A 1 273 ? -12.078 -32.344 -4.531 1 90.88 273 ASP A C 1
ATOM 2088 O O . ASP A 1 273 ? -13.234 -32.219 -4.949 1 90.88 273 ASP A O 1
ATOM 2092 N N . PHE A 1 274 ? -11.18 -31.438 -4.699 1 91.88 274 PHE A N 1
ATOM 2093 C CA . PHE A 1 274 ? -11.523 -30.094 -5.152 1 91.88 274 PHE A CA 1
ATOM 2094 C C . PHE A 1 274 ? -11.859 -30.109 -6.637 1 91.88 274 PHE A C 1
ATOM 2096 O O . PHE A 1 274 ? -12.414 -29.125 -7.156 1 91.88 274 PHE A O 1
ATOM 2103 N N . LYS A 1 275 ? -11.586 -31.188 -7.348 1 93.75 275 LYS A N 1
ATOM 2104 C CA . LYS A 1 275 ? -11.992 -31.297 -8.742 1 93.75 275 LYS A CA 1
ATOM 2105 C C . LYS A 1 275 ? -13.508 -31.391 -8.875 1 93.75 275 LYS A C 1
ATOM 2107 O O . LYS A 1 275 ? -14.062 -31.172 -9.953 1 93.75 275 LYS A O 1
ATOM 2112 N N . LEU A 1 276 ? -14.141 -31.656 -7.828 1 93.56 276 LEU A N 1
ATOM 2113 C CA . LEU A 1 276 ? -15.602 -31.672 -7.812 1 93.56 276 LEU A CA 1
ATOM 2114 C C . LEU A 1 276 ? -16.156 -30.25 -7.66 1 93.56 276 LEU A C 1
ATOM 2116 O O . LEU A 1 276 ? -17.328 -30.016 -7.941 1 93.56 276 LEU A O 1
ATOM 2120 N N . ALA A 1 277 ? -15.328 -29.406 -7.184 1 94.81 277 ALA A N 1
ATOM 2121 C CA . ALA A 1 277 ? -15.781 -28.047 -6.91 1 94.81 277 ALA A CA 1
ATOM 2122 C C . ALA A 1 277 ? -15.367 -27.094 -8.031 1 94.81 277 ALA A C 1
ATOM 2124 O O . ALA A 1 277 ? -16.016 -26.078 -8.266 1 94.81 277 ALA A O 1
ATOM 2125 N N . PHE A 1 278 ? -14.305 -27.469 -8.695 1 97.56 278 PHE A N 1
ATOM 2126 C CA . PHE A 1 278 ? -13.75 -26.516 -9.656 1 97.56 278 PHE A CA 1
ATOM 2127 C C . PHE A 1 278 ? -13.438 -27.219 -10.977 1 97.56 278 PHE A C 1
ATOM 2129 O O . PHE A 1 278 ? -12.969 -28.359 -10.992 1 97.56 278 PHE A O 1
ATOM 2136 N N . ASP A 1 279 ? -13.672 -26.5 -12.055 1 98 279 ASP A N 1
ATOM 2137 C CA . ASP A 1 279 ? -13.336 -26.984 -13.391 1 98 279 ASP A CA 1
ATOM 2138 C C . ASP A 1 279 ? -11.906 -26.594 -13.766 1 98 279 ASP A C 1
ATOM 2140 O O . ASP A 1 279 ? -11.242 -27.312 -14.523 1 98 279 ASP A O 1
ATOM 2144 N N . HIS A 1 280 ? -11.469 -25.453 -13.32 1 98.31 280 HIS A N 1
ATOM 2145 C CA . HIS A 1 280 ? -10.148 -24.938 -13.664 1 98.31 280 HIS A CA 1
ATOM 2146 C C . HIS A 1 280 ? -9.414 -24.438 -12.422 1 98.31 280 HIS A C 1
ATOM 2148 O O . HIS A 1 280 ? -10.039 -23.969 -11.469 1 98.31 280 HIS A O 1
ATOM 2154 N N . PHE A 1 281 ? -8.086 -24.578 -12.469 1 98.25 281 PHE A N 1
ATOM 2155 C CA . PHE A 1 281 ? -7.215 -24.203 -11.367 1 98.25 281 PHE A CA 1
ATOM 2156 C C . PHE A 1 281 ? -6.137 -23.234 -11.844 1 98.25 281 PHE A C 1
ATOM 2158 O O . PHE A 1 281 ? -5.52 -23.438 -12.891 1 98.25 281 PHE A O 1
ATOM 2165 N N . CYS A 1 282 ? -5.973 -22.125 -11.164 1 98.38 282 CYS A N 1
ATOM 2166 C CA . CYS A 1 282 ? -4.855 -21.203 -11.312 1 98.38 282 CYS A CA 1
ATOM 2167 C C . CYS A 1 282 ? -4.039 -21.125 -10.023 1 98.38 282 CYS A C 1
ATOM 2169 O O . CYS A 1 282 ? -4.418 -20.438 -9.086 1 98.38 282 CYS A O 1
ATOM 2171 N N . ILE A 1 283 ? -2.912 -21.781 -10.008 1 97.5 283 ILE A N 1
ATOM 2172 C CA . ILE A 1 283 ? -2.039 -21.859 -8.844 1 97.5 283 ILE A CA 1
ATOM 2173 C C . ILE A 1 283 ? -0.809 -20.984 -9.047 1 97.5 283 ILE A C 1
ATOM 2175 O O . ILE A 1 283 ? -0.072 -21.156 -10.023 1 97.5 283 ILE A O 1
ATOM 2179 N N . HIS A 1 284 ? -0.592 -20.078 -8.086 1 93.38 284 HIS A N 1
ATOM 2180 C CA . HIS A 1 284 ? 0.494 -19.125 -8.211 1 93.38 284 HIS A CA 1
ATOM 2181 C C . HIS A 1 284 ? 1.795 -19.797 -8.617 1 93.38 284 HIS A C 1
ATOM 2183 O O . HIS A 1 284 ? 2.246 -20.734 -7.953 1 93.38 284 HIS A O 1
ATOM 2189 N N . ALA A 1 285 ? 2.404 -19.266 -9.578 1 86.69 285 ALA A N 1
ATOM 2190 C CA . ALA A 1 285 ? 3.643 -19.797 -10.156 1 86.69 285 ALA A CA 1
ATOM 2191 C C . ALA A 1 285 ? 4.855 -19.328 -9.352 1 86.69 285 ALA A C 1
ATOM 2193 O O . ALA A 1 285 ? 5.77 -18.703 -9.906 1 86.69 285 ALA A O 1
ATOM 2194 N N . GLY A 1 286 ? 4.863 -19.766 -8.094 1 90.19 286 GLY A N 1
ATOM 2195 C CA . GLY A 1 286 ? 5.965 -19.375 -7.23 1 90.19 286 GLY A CA 1
ATOM 2196 C C . GLY A 1 286 ? 7.254 -20.109 -7.527 1 90.19 286 GLY A C 1
ATOM 2197 O O . GLY A 1 286 ? 8.336 -19.656 -7.16 1 90.19 286 GLY A O 1
ATOM 2198 N N . GLY A 1 287 ? 7.207 -21.188 -8.141 1 92 287 GLY A N 1
ATOM 2199 C CA . GLY A 1 287 ? 8.281 -22.094 -8.484 1 92 287 GLY A CA 1
ATOM 2200 C C . GLY A 1 287 ? 7.809 -23.531 -8.672 1 92 287 GLY A C 1
ATOM 2201 O O . GLY A 1 287 ? 6.688 -23.875 -8.289 1 92 287 GLY A O 1
ATOM 2202 N N . ARG A 1 288 ? 8.656 -24.266 -9.273 1 93.38 288 ARG A N 1
ATOM 2203 C CA . ARG A 1 288 ? 8.32 -25.656 -9.578 1 93.38 288 ARG A CA 1
ATOM 2204 C C . ARG A 1 288 ? 7.969 -26.422 -8.312 1 93.38 288 ARG A C 1
ATOM 2206 O O . ARG A 1 288 ? 6.984 -27.172 -8.281 1 93.38 288 ARG A O 1
ATOM 2213 N N . ALA A 1 289 ? 8.742 -26.219 -7.281 1 89.56 289 ALA A N 1
ATOM 2214 C CA . ALA A 1 289 ? 8.547 -26.953 -6.039 1 89.56 289 ALA A CA 1
ATOM 2215 C C . ALA A 1 289 ? 7.188 -26.641 -5.414 1 89.56 289 ALA A C 1
ATOM 2217 O O . ALA A 1 289 ? 6.527 -27.516 -4.867 1 89.56 289 ALA A O 1
ATOM 2218 N N . VAL A 1 290 ? 6.801 -25.438 -5.469 1 89.69 290 VAL A N 1
ATOM 2219 C CA . VAL A 1 290 ? 5.504 -25.031 -4.941 1 89.69 290 VAL A CA 1
ATOM 2220 C C . VAL A 1 290 ? 4.387 -25.703 -5.738 1 89.69 290 VAL A C 1
ATOM 2222 O O . VAL A 1 290 ? 3.422 -26.203 -5.16 1 89.69 290 VAL A O 1
ATOM 2225 N N . LEU A 1 291 ? 4.5 -25.688 -7.027 1 94.94 291 LEU A N 1
ATOM 2226 C CA . LEU A 1 291 ? 3.496 -26.312 -7.887 1 94.94 291 LEU A CA 1
ATOM 2227 C C . LEU A 1 291 ? 3.418 -27.812 -7.629 1 94.94 291 LEU A C 1
ATOM 2229 O O . LEU A 1 291 ? 2.324 -28.375 -7.57 1 94.94 291 LEU A O 1
ATOM 2233 N N . ASP A 1 292 ? 4.605 -28.406 -7.449 1 93.06 292 ASP A N 1
ATOM 2234 C CA . ASP A 1 292 ? 4.641 -29.844 -7.156 1 93.06 292 ASP A CA 1
ATOM 2235 C C . ASP A 1 292 ? 3.926 -30.141 -5.844 1 93.06 292 ASP A C 1
ATOM 2237 O O . ASP A 1 292 ? 3.182 -31.125 -5.75 1 93.06 292 ASP A O 1
ATOM 2241 N N . GLU A 1 293 ? 4.176 -29.344 -4.906 1 88.5 293 GLU A N 1
ATOM 2242 C CA . GLU A 1 293 ? 3.564 -29.547 -3.594 1 88.5 293 GLU A CA 1
ATOM 2243 C C . GLU A 1 293 ? 2.045 -29.406 -3.666 1 88.5 293 GLU A C 1
ATOM 2245 O O . GLU A 1 293 ? 1.318 -30.203 -3.062 1 88.5 293 GLU A O 1
ATOM 2250 N N . LEU A 1 294 ? 1.58 -28.5 -4.375 1 92.38 294 LEU A N 1
ATOM 2251 C CA . LEU A 1 294 ? 0.141 -28.281 -4.496 1 92.38 294 LEU A CA 1
ATOM 2252 C C . LEU A 1 294 ? -0.499 -29.406 -5.316 1 92.38 294 LEU A C 1
ATOM 2254 O O . LEU A 1 294 ? -1.597 -29.859 -5 1 92.38 294 LEU A O 1
ATOM 2258 N N . GLU A 1 295 ? 0.169 -29.734 -6.398 1 94.19 295 GLU A N 1
ATOM 2259 C CA . GLU A 1 295 ? -0.31 -30.844 -7.215 1 94.19 295 GLU A CA 1
ATOM 2260 C C . GLU A 1 295 ? -0.518 -32.094 -6.375 1 94.19 295 GLU A C 1
ATOM 2262 O O . GLU A 1 295 ? -1.569 -32.75 -6.453 1 94.19 295 GLU A O 1
ATOM 2267 N N . LYS A 1 296 ? 0.435 -32.375 -5.555 1 90.75 296 LYS A N 1
ATOM 2268 C CA . LYS A 1 296 ? 0.397 -33.562 -4.711 1 90.75 296 LYS A CA 1
ATOM 2269 C C . LYS A 1 296 ? -0.689 -33.438 -3.646 1 90.75 296 LYS A C 1
ATOM 2271 O O . LYS A 1 296 ? -1.523 -34.344 -3.502 1 90.75 296 LYS A O 1
ATOM 2276 N N . ASN A 1 297 ? -0.739 -32.344 -2.959 1 88.56 297 ASN A N 1
ATOM 2277 C CA . ASN A 1 297 ? -1.644 -32.156 -1.829 1 88.56 297 ASN A CA 1
ATOM 2278 C C . ASN A 1 297 ? -3.1 -32.094 -2.283 1 88.56 297 ASN A C 1
ATOM 2280 O O . ASN A 1 297 ? -4.004 -32.5 -1.556 1 88.56 297 ASN A O 1
ATOM 2284 N N . LEU A 1 298 ? -3.305 -31.594 -3.486 1 92.44 298 LEU A N 1
ATOM 2285 C CA . LEU A 1 298 ? -4.668 -31.422 -3.982 1 92.44 298 LEU A CA 1
ATOM 2286 C C . LEU A 1 298 ? -5.027 -32.531 -4.957 1 92.44 298 LEU A C 1
ATOM 2288 O O . LEU A 1 298 ? -6.133 -32.562 -5.504 1 92.44 298 LEU A O 1
ATOM 2292 N N . GLN A 1 299 ? -4.137 -33.438 -5.23 1 93 299 GLN A N 1
ATOM 2293 C CA . GLN A 1 299 ? -4.328 -34.562 -6.133 1 93 299 GLN A CA 1
ATOM 2294 C C . GLN A 1 299 ? -4.832 -34.094 -7.5 1 93 299 GLN A C 1
ATOM 2296 O O . GLN A 1 299 ? -5.836 -34.594 -8 1 93 299 GLN A O 1
ATOM 2301 N N . LEU A 1 300 ? -4.145 -33.125 -8 1 96.19 300 LEU A N 1
ATOM 2302 C CA . LEU A 1 300 ? -4.508 -32.562 -9.305 1 96.19 300 LEU A CA 1
ATOM 2303 C C . LEU A 1 300 ? -3.822 -33.344 -10.422 1 96.19 300 LEU A C 1
ATOM 2305 O O . LEU A 1 300 ? -2.807 -34 -10.203 1 96.19 300 LEU A O 1
ATOM 2309 N N . THR A 1 301 ? -4.422 -33.344 -11.609 1 96.44 301 THR A N 1
ATOM 2310 C CA . THR A 1 301 ? -3.859 -34 -12.789 1 96.44 301 THR A CA 1
ATOM 2311 C C . THR A 1 301 ? -2.982 -33.031 -13.57 1 96.44 301 THR A C 1
ATOM 2313 O O . THR A 1 301 ? -2.975 -31.812 -13.297 1 96.44 301 THR A O 1
ATOM 2316 N N . ASP A 1 302 ? -2.301 -33.531 -14.57 1 95.5 302 ASP A N 1
ATOM 2317 C CA . ASP A 1 302 ? -1.491 -32.719 -15.469 1 95.5 302 ASP A CA 1
ATOM 2318 C C . ASP A 1 302 ? -2.352 -31.672 -16.188 1 95.5 302 ASP A C 1
ATOM 2320 O O . ASP A 1 302 ? -1.897 -30.562 -16.438 1 95.5 302 ASP A O 1
ATOM 2324 N N . TRP A 1 303 ? -3.535 -32.125 -16.5 1 96.94 303 TRP A N 1
ATOM 2325 C CA . TRP A 1 303 ? -4.445 -31.219 -17.172 1 96.94 303 TRP A CA 1
ATOM 2326 C C . TRP A 1 303 ? -4.762 -30.016 -16.297 1 96.94 303 TRP A C 1
ATOM 2328 O O . TRP A 1 303 ? -4.773 -28.875 -16.781 1 96.94 303 TRP A O 1
ATOM 2338 N N . HIS A 1 304 ? -4.965 -30.188 -15 1 97.5 304 HIS A N 1
ATOM 2339 C CA . HIS A 1 304 ? -5.27 -29.109 -14.055 1 97.5 304 HIS A CA 1
ATOM 2340 C C . HIS A 1 304 ? -4.066 -28.203 -13.859 1 97.5 304 HIS A C 1
ATOM 2342 O O . HIS A 1 304 ? -4.227 -26.984 -13.672 1 97.5 304 HIS A O 1
ATOM 2348 N N . MET A 1 305 ? -2.867 -28.766 -13.922 1 97.38 305 MET A N 1
ATOM 2349 C CA . MET A 1 305 ? -1.647 -28.047 -13.578 1 97.38 305 MET A CA 1
ATOM 2350 C C . MET A 1 305 ? -1.084 -27.312 -14.789 1 97.38 305 MET A C 1
ATOM 2352 O O . MET A 1 305 ? -0.237 -26.422 -14.648 1 97.38 305 MET A O 1
ATOM 2356 N N . GLU A 1 306 ? -1.523 -27.703 -15.953 1 97.81 306 GLU A N 1
ATOM 2357 C CA . GLU A 1 306 ? -0.936 -27.25 -17.203 1 97.81 306 GLU A CA 1
ATOM 2358 C C . GLU A 1 306 ? -0.879 -25.734 -17.281 1 97.81 306 GLU A C 1
ATOM 2360 O O . GLU A 1 306 ? 0.171 -25.156 -17.562 1 97.81 306 GLU A O 1
ATOM 2365 N N . PRO A 1 307 ? -1.931 -24.953 -16.922 1 98.19 307 PRO A N 1
ATOM 2366 C CA . PRO A 1 307 ? -1.852 -23.5 -17.016 1 98.19 307 PRO A CA 1
ATOM 2367 C C . PRO A 1 307 ? -0.759 -22.906 -16.125 1 98.19 307 PRO A C 1
ATOM 2369 O O . PRO A 1 307 ? -0.028 -22.016 -16.547 1 98.19 307 PRO A O 1
ATOM 2372 N N . SER A 1 308 ? -0.62 -23.422 -14.945 1 98.19 308 SER A N 1
ATOM 2373 C CA . SER A 1 308 ? 0.357 -22.891 -14 1 98.19 308 SER A CA 1
ATOM 2374 C C . SER A 1 308 ? 1.78 -23.25 -14.414 1 98.19 308 SER A C 1
ATOM 2376 O O . SER A 1 308 ? 2.684 -22.406 -14.344 1 98.19 308 SER A O 1
ATOM 2378 N N . ARG A 1 309 ? 1.976 -24.484 -14.836 1 97.56 309 ARG A N 1
ATOM 2379 C CA . ARG A 1 309 ? 3.311 -24.922 -15.234 1 97.56 309 ARG A CA 1
ATOM 2380 C C . ARG A 1 309 ? 3.76 -24.219 -16.516 1 97.56 309 ARG A C 1
ATOM 2382 O O . ARG A 1 309 ? 4.93 -23.859 -16.641 1 97.56 309 ARG A O 1
ATOM 2389 N N . MET A 1 310 ? 2.865 -24.047 -17.484 1 97.88 310 MET A N 1
ATOM 2390 C CA . MET A 1 310 ? 3.221 -23.359 -18.719 1 97.88 310 MET A CA 1
ATOM 2391 C C . MET A 1 310 ? 3.477 -21.875 -18.453 1 97.88 310 MET A C 1
ATOM 2393 O O . MET A 1 310 ? 4.348 -21.281 -19.094 1 97.88 310 MET A O 1
ATOM 2397 N N . THR A 1 311 ? 2.686 -21.281 -17.547 1 97.69 311 THR A N 1
ATOM 2398 C CA . THR A 1 311 ? 2.936 -19.891 -17.188 1 97.69 311 THR A CA 1
ATOM 2399 C C . THR A 1 311 ? 4.316 -19.75 -16.547 1 97.69 311 THR A C 1
ATOM 2401 O O . THR A 1 311 ? 5.059 -18.812 -16.875 1 97.69 311 THR A O 1
ATOM 2404 N N . LEU A 1 312 ? 4.625 -20.641 -15.617 1 97.31 312 LEU A N 1
ATOM 2405 C CA . LEU A 1 312 ? 5.949 -20.609 -15.008 1 97.31 312 LEU A CA 1
ATOM 2406 C C . LEU A 1 312 ? 7.039 -20.75 -16.078 1 97.31 312 LEU A C 1
ATOM 2408 O O . LEU A 1 312 ? 8.023 -20.016 -16.062 1 97.31 312 LEU A O 1
ATOM 2412 N N . TYR A 1 313 ? 6.82 -21.656 -16.953 1 96.62 313 TYR A N 1
ATOM 2413 C CA . TYR A 1 313 ? 7.812 -21.922 -17.984 1 96.62 313 TYR A CA 1
ATOM 2414 C C . TYR A 1 313 ? 8 -20.719 -18.891 1 96.62 313 TYR A C 1
ATOM 2416 O O . TYR A 1 313 ? 9.133 -20.297 -19.156 1 96.62 313 TYR A O 1
ATOM 2424 N N . ARG A 1 314 ? 6.984 -20.141 -19.344 1 96.62 314 ARG A N 1
ATOM 2425 C CA . ARG A 1 314 ? 7.031 -19.125 -20.391 1 96.62 314 ARG A CA 1
ATOM 2426 C C . ARG A 1 314 ? 7.348 -17.766 -19.812 1 96.62 314 ARG A C 1
ATOM 2428 O O . ARG A 1 314 ? 8.016 -16.938 -20.453 1 96.62 314 ARG A O 1
ATOM 2435 N N . PHE A 1 315 ? 6.879 -17.516 -18.547 1 96.69 315 PHE A N 1
ATOM 2436 C CA . PHE A 1 315 ? 6.965 -16.156 -18.031 1 96.69 315 PHE A CA 1
ATOM 2437 C C . PHE A 1 315 ? 7.723 -16.109 -16.719 1 96.69 315 PHE A C 1
ATOM 2439 O O . PHE A 1 315 ? 8.125 -15.047 -16.266 1 96.69 315 PHE A O 1
ATOM 2446 N N . GLY A 1 316 ? 7.977 -17.234 -16.062 1 96.12 316 GLY A N 1
ATOM 2447 C CA . GLY A 1 316 ? 8.594 -17.266 -14.742 1 96.12 316 GLY A CA 1
ATOM 2448 C C . GLY A 1 316 ? 7.648 -16.812 -13.641 1 96.12 316 GLY A C 1
ATOM 2449 O O . GLY A 1 316 ? 6.43 -16.828 -13.812 1 96.12 316 GLY A O 1
ATOM 2450 N N . ASN A 1 317 ? 8.227 -16.625 -12.469 1 96.81 317 ASN A N 1
ATOM 2451 C CA . ASN A 1 317 ? 7.465 -16.094 -11.352 1 96.81 317 ASN A CA 1
ATOM 2452 C C . ASN A 1 317 ? 7.254 -14.594 -11.477 1 96.81 317 ASN A C 1
ATOM 2454 O O . ASN A 1 317 ? 8.109 -13.805 -11.078 1 96.81 317 ASN A O 1
ATOM 2458 N N . THR A 1 318 ? 6.102 -14.195 -11.898 1 97.12 318 THR A N 1
ATOM 2459 C CA . THR A 1 318 ? 5.762 -12.781 -12.047 1 97.12 318 THR A CA 1
ATOM 2460 C C . THR A 1 318 ? 4.969 -12.289 -10.844 1 97.12 318 THR A C 1
ATOM 2462 O O . THR A 1 318 ? 4.18 -11.352 -10.953 1 97.12 318 THR A O 1
ATOM 2465 N N . SER A 1 319 ? 5.102 -12.969 -9.773 1 96.38 319 SER A N 1
ATOM 2466 C CA . SER A 1 319 ? 4.516 -12.617 -8.484 1 96.38 319 SER A CA 1
ATOM 2467 C C . SER A 1 319 ? 2.994 -12.547 -8.57 1 96.38 319 SER A C 1
ATOM 2469 O O . SER A 1 319 ? 2.34 -13.508 -8.977 1 96.38 319 SER A O 1
ATOM 2471 N N . SER A 1 320 ? 2.416 -11.406 -8.258 1 97 320 SER A N 1
ATOM 2472 C CA . SER A 1 320 ? 0.976 -11.305 -8.047 1 97 320 SER A CA 1
ATOM 2473 C C . SER A 1 320 ? 0.214 -11.383 -9.367 1 97 320 SER A C 1
ATOM 2475 O O . SER A 1 320 ? -1.007 -11.555 -9.375 1 97 320 SER A O 1
ATOM 2477 N N . SER A 1 321 ? 0.879 -11.32 -10.5 1 97.44 321 SER A N 1
ATOM 2478 C CA . SER A 1 321 ? 0.173 -11.281 -11.773 1 97.44 321 SER A CA 1
ATOM 2479 C C . SER A 1 321 ? 0.048 -12.68 -12.375 1 97.44 321 SER A C 1
ATOM 2481 O O . SER A 1 321 ? -0.728 -12.898 -13.312 1 97.44 321 SER A O 1
ATOM 2483 N N . SER A 1 322 ? 0.783 -13.648 -11.898 1 97.19 322 SER A N 1
ATOM 2484 C CA . SER A 1 322 ? 0.907 -14.945 -12.562 1 97.19 322 SER A CA 1
ATOM 2485 C C . SER A 1 322 ? -0.452 -15.617 -12.719 1 97.19 322 SER A C 1
ATOM 2487 O O . SER A 1 322 ? -0.714 -16.266 -13.734 1 97.19 322 SER A O 1
ATOM 2489 N N . LEU A 1 323 ? -1.346 -15.445 -11.742 1 98.38 323 LEU A N 1
ATOM 2490 C CA . LEU A 1 323 ? -2.648 -16.094 -11.75 1 98.38 323 LEU A CA 1
ATOM 2491 C C . LEU A 1 323 ? -3.461 -15.688 -12.969 1 98.38 323 LEU A C 1
ATOM 2493 O O . LEU A 1 323 ? -4.227 -16.484 -13.508 1 98.38 323 LEU A O 1
ATOM 2497 N N . TRP A 1 324 ? -3.268 -14.531 -13.367 1 98.12 324 TRP A N 1
ATOM 2498 C CA . TRP A 1 324 ? -4.043 -14.008 -14.484 1 98.12 324 TRP A CA 1
ATOM 2499 C C . TRP A 1 324 ? -3.492 -14.508 -15.82 1 98.12 324 TRP A C 1
ATOM 2501 O O . TRP A 1 324 ? -4.246 -14.695 -16.781 1 98.12 324 TRP A O 1
ATOM 2511 N N . PHE A 1 325 ? -2.127 -14.711 -15.875 1 97.5 325 PHE A N 1
ATOM 2512 C CA . PHE A 1 325 ? -1.545 -15.383 -17.031 1 97.5 325 PHE A CA 1
ATOM 2513 C C . PHE A 1 325 ? -2.088 -16.797 -17.172 1 97.5 325 PHE A C 1
ATOM 2515 O O . PHE A 1 325 ? -2.342 -17.266 -18.281 1 97.5 325 PHE A O 1
ATOM 2522 N N . GLU A 1 326 ? -2.258 -17.422 -16.047 1 98.31 326 GLU A N 1
ATOM 2523 C CA . GLU A 1 326 ? -2.775 -18.797 -16.031 1 98.31 326 GLU A CA 1
ATOM 2524 C C . GLU A 1 326 ? -4.23 -18.828 -16.484 1 98.31 326 GLU A C 1
ATOM 2526 O O . GLU A 1 326 ? -4.617 -19.734 -17.25 1 98.31 326 GLU A O 1
ATOM 2531 N N . LEU A 1 327 ? -5.031 -17.906 -16.016 1 97.75 327 LEU A N 1
ATOM 2532 C CA . LEU A 1 327 ? -6.41 -17.812 -16.484 1 97.75 327 LEU A CA 1
ATOM 2533 C C . LEU A 1 327 ? -6.457 -17.562 -17.984 1 97.75 327 LEU A C 1
ATOM 2535 O O . LEU A 1 327 ? -7.242 -18.203 -18.703 1 97.75 327 LEU A O 1
ATOM 2539 N N . ALA A 1 328 ? -5.637 -16.656 -18.453 1 96.62 328 ALA A N 1
ATOM 2540 C CA . ALA A 1 328 ? -5.566 -16.359 -19.875 1 96.62 328 ALA A CA 1
ATOM 2541 C C . ALA A 1 328 ? -5.176 -17.594 -20.688 1 96.62 328 ALA A C 1
ATOM 2543 O O . ALA A 1 328 ? -5.641 -17.781 -21.812 1 96.62 328 ALA A O 1
ATOM 2544 N N . TYR A 1 329 ? -4.254 -18.359 -20.141 1 97 329 TYR A N 1
ATOM 2545 C CA . TYR A 1 329 ? -3.867 -19.609 -20.797 1 97 329 TYR A CA 1
ATOM 2546 C C . TYR A 1 329 ? -5.07 -20.531 -20.984 1 97 329 TYR A C 1
ATOM 2548 O O . TYR A 1 329 ? -5.277 -21.078 -22.062 1 97 329 TYR A O 1
ATOM 2556 N N . THR A 1 330 ? -5.82 -20.703 -19.938 1 97.12 330 THR A N 1
ATOM 2557 C CA . THR A 1 330 ? -7.02 -21.531 -19.969 1 97.12 330 THR A CA 1
ATOM 2558 C C . THR A 1 330 ? -8.016 -21.016 -21 1 97.12 330 THR A C 1
ATOM 2560 O O . THR A 1 330 ? -8.617 -21.812 -21.734 1 97.12 330 THR A O 1
ATOM 2563 N N . GLU A 1 331 ? -8.148 -19.734 -21.062 1 96.19 331 GLU A N 1
ATOM 2564 C CA . GLU A 1 331 ? -9.008 -19.109 -22.062 1 96.19 331 GLU A CA 1
ATOM 2565 C C . GLU A 1 331 ? -8.5 -19.391 -23.484 1 96.19 331 GLU A C 1
ATOM 2567 O O . GLU A 1 331 ? -9.273 -19.734 -24.375 1 96.19 331 GLU A O 1
ATOM 2572 N N . ALA A 1 332 ? -7.27 -19.203 -23.641 1 95.38 332 ALA A N 1
ATOM 2573 C CA . ALA A 1 332 ? -6.664 -19.359 -24.953 1 95.38 332 ALA A CA 1
ATOM 2574 C C . ALA A 1 332 ? -6.809 -20.797 -25.453 1 95.38 332 ALA A C 1
ATOM 2576 O O . ALA A 1 332 ? -6.941 -21.031 -26.656 1 95.38 332 ALA A O 1
ATOM 2577 N N . LYS A 1 333 ? -6.789 -21.719 -24.578 1 94.94 333 LYS A N 1
ATOM 2578 C CA . LYS A 1 333 ? -6.941 -23.141 -24.906 1 94.94 333 LYS A CA 1
ATOM 2579 C C . LYS A 1 333 ? -8.391 -23.469 -25.25 1 94.94 333 LYS A C 1
ATOM 2581 O O . LYS A 1 333 ? -8.688 -24.562 -25.719 1 94.94 333 LYS A O 1
ATOM 2586 N N . GLY A 1 334 ? -9.312 -22.531 -25 1 93.75 334 GLY A N 1
ATOM 2587 C CA . GLY A 1 334 ? -10.727 -22.75 -25.281 1 93.75 334 GLY A CA 1
ATOM 2588 C C . GLY A 1 334 ? -11.391 -23.703 -24.297 1 93.75 334 GLY A C 1
ATOM 2589 O O . GLY A 1 334 ? -12.336 -24.406 -24.656 1 93.75 334 GLY A O 1
ATOM 2590 N N . ARG A 1 335 ? -10.898 -23.625 -23.094 1 95.44 335 ARG A N 1
ATOM 2591 C CA . ARG A 1 335 ? -11.359 -24.625 -22.125 1 95.44 335 ARG A CA 1
ATOM 2592 C C . ARG A 1 335 ? -12.531 -24.094 -21.297 1 95.44 335 ARG A C 1
ATOM 2594 O O . ARG A 1 335 ? -13.219 -24.859 -20.625 1 95.44 335 ARG A O 1
ATOM 2601 N N . VAL A 1 336 ? -12.773 -22.797 -21.328 1 96.88 336 VAL A N 1
ATOM 2602 C CA . VAL A 1 336 ? -13.719 -22.188 -20.391 1 96.88 336 VAL A CA 1
ATOM 2603 C C . VAL A 1 336 ? -15.125 -22.234 -20.984 1 96.88 336 VAL A C 1
ATOM 2605 O O . VAL A 1 336 ? -15.359 -21.719 -22.078 1 96.88 336 VAL A O 1
ATOM 2608 N N . ARG A 1 337 ? -16.047 -22.812 -20.266 1 97 337 ARG A N 1
ATOM 2609 C CA . ARG A 1 337 ? -17.469 -22.844 -20.609 1 97 337 ARG A CA 1
ATOM 2610 C C . ARG A 1 337 ? -18.297 -22.094 -19.578 1 97 337 ARG A C 1
ATOM 2612 O O . ARG A 1 337 ? -17.875 -21.922 -18.438 1 97 337 ARG A O 1
ATOM 2619 N N . LYS A 1 338 ? -19.516 -21.703 -20.047 1 97.19 338 LYS A N 1
ATOM 2620 C CA . LYS A 1 338 ? -20.438 -21.062 -19.125 1 97.19 338 LYS A CA 1
ATOM 2621 C C . LYS A 1 338 ? -20.703 -21.938 -17.906 1 97.19 338 LYS A C 1
ATOM 2623 O O . LYS A 1 338 ? -20.938 -23.141 -18.047 1 97.19 338 LYS A O 1
ATOM 2628 N N . GLY A 1 339 ? -20.594 -21.328 -16.766 1 97.88 339 GLY A N 1
ATOM 2629 C CA . GLY A 1 339 ? -20.922 -22.031 -15.531 1 97.88 339 GLY A CA 1
ATOM 2630 C C . GLY A 1 339 ? -19.703 -22.656 -14.883 1 97.88 339 GLY A C 1
ATOM 2631 O O . GLY A 1 339 ? -19.734 -23.031 -13.703 1 97.88 339 GLY A O 1
ATOM 2632 N N . HIS A 1 340 ? -18.625 -22.781 -15.648 1 98.38 340 HIS A N 1
ATOM 2633 C CA . HIS A 1 340 ? -17.406 -23.344 -15.078 1 98.38 340 HIS A CA 1
ATOM 2634 C C . HIS A 1 340 ? -16.953 -22.531 -13.859 1 98.38 340 HIS A C 1
ATOM 2636 O O . HIS A 1 340 ? -17.062 -21.312 -13.844 1 98.38 340 HIS A O 1
ATOM 2642 N N . ARG A 1 341 ? -16.438 -23.203 -12.883 1 98.44 341 ARG A N 1
ATOM 2643 C CA . ARG A 1 341 ? -15.859 -22.578 -11.703 1 98.44 341 ARG A CA 1
ATOM 2644 C C . ARG A 1 341 ? -14.336 -22.625 -11.758 1 98.44 341 ARG A C 1
ATOM 2646 O O . ARG A 1 341 ? -13.75 -23.641 -12.156 1 98.44 341 ARG A O 1
ATOM 2653 N N . LEU A 1 342 ? -13.734 -21.531 -11.422 1 98.56 342 LEU A N 1
ATOM 2654 C CA . LEU A 1 342 ? -12.281 -21.391 -11.414 1 98.56 342 LEU A CA 1
ATOM 2655 C C . LEU A 1 342 ? -11.781 -21.031 -10.023 1 98.56 342 LEU A C 1
ATOM 2657 O O . LEU A 1 342 ? -12.367 -20.172 -9.352 1 98.56 342 LEU A O 1
ATOM 2661 N N . TRP A 1 343 ? -10.711 -21.734 -9.602 1 98.69 343 TRP A N 1
ATOM 2662 C CA . TRP A 1 343 ? -10.078 -21.438 -8.32 1 98.69 343 TRP A CA 1
ATOM 2663 C C . TRP A 1 343 ? -8.703 -20.812 -8.523 1 98.69 343 TRP A C 1
ATOM 2665 O O . TRP A 1 343 ? -7.848 -21.391 -9.203 1 98.69 343 TRP A O 1
ATOM 2675 N N . GLN A 1 344 ? -8.531 -19.641 -7.996 1 98.75 344 GLN A N 1
ATOM 2676 C CA . GLN A 1 344 ? -7.215 -19.031 -7.902 1 98.75 344 GLN A CA 1
ATOM 2677 C C . GLN A 1 344 ? -6.664 -19.125 -6.48 1 98.75 344 GLN A C 1
ATOM 2679 O O . GLN A 1 344 ? -7.375 -18.844 -5.512 1 98.75 344 GLN A O 1
ATOM 2684 N N . ILE A 1 345 ? -5.395 -19.484 -6.324 1 98.38 345 ILE A N 1
ATOM 2685 C CA . ILE A 1 345 ? -4.77 -19.562 -5.008 1 98.38 345 ILE A CA 1
ATOM 2686 C C . ILE A 1 345 ? -3.328 -19.062 -5.098 1 98.38 345 ILE A C 1
ATOM 2688 O O . ILE A 1 345 ? -2.615 -19.375 -6.055 1 98.38 345 ILE A O 1
ATOM 2692 N N . ALA A 1 346 ? -2.939 -18.219 -4.164 1 98.06 346 ALA A N 1
ATOM 2693 C CA . ALA A 1 346 ? -1.596 -17.641 -4.152 1 98.06 346 ALA A CA 1
ATOM 2694 C C . ALA A 1 346 ? -1.076 -17.5 -2.725 1 98.06 346 ALA A C 1
ATOM 2696 O O . ALA A 1 346 ? -1.861 -17.375 -1.781 1 98.06 346 ALA A O 1
ATOM 2697 N N . PHE A 1 347 ? 0.237 -17.5 -2.625 1 96.69 347 PHE A N 1
ATOM 2698 C CA . PHE A 1 347 ? 0.956 -17.312 -1.372 1 96.69 347 PHE A CA 1
ATOM 2699 C C . PHE A 1 347 ? 1.695 -15.977 -1.372 1 96.69 347 PHE A C 1
ATOM 2701 O O . PHE A 1 347 ? 1.948 -15.406 -2.434 1 96.69 347 PHE A O 1
ATOM 2708 N N . GLY A 1 348 ? 1.983 -15.531 -0.194 1 95.5 348 GLY A N 1
ATOM 2709 C CA . GLY A 1 348 ? 2.742 -14.289 -0.103 1 95.5 348 GLY A CA 1
ATOM 2710 C C . GLY A 1 348 ? 3.482 -14.141 1.212 1 95.5 348 GLY A C 1
ATOM 2711 O O . GLY A 1 348 ? 3.125 -14.773 2.207 1 95.5 348 GLY A O 1
ATOM 2712 N N . SER A 1 349 ? 4.441 -13.211 1.222 1 95.81 349 SER A N 1
ATOM 2713 C CA . SER A 1 349 ? 5.285 -12.945 2.381 1 95.81 349 SER A CA 1
ATOM 2714 C C . SER A 1 349 ? 4.457 -12.484 3.576 1 95.81 349 SER A C 1
ATOM 2716 O O . SER A 1 349 ? 3.396 -11.875 3.406 1 95.81 349 SER A O 1
ATOM 2718 N N . GLY A 1 350 ? 5.031 -12.828 4.934 1 93 350 GLY A N 1
ATOM 2719 C CA . GLY A 1 350 ? 4.371 -12.438 6.168 1 93 350 GLY A CA 1
ATOM 2720 C C . GLY A 1 350 ? 3.941 -13.617 7.02 1 93 350 GLY A C 1
ATOM 2721 O O . GLY A 1 350 ? 4.23 -13.664 8.219 1 93 350 GLY A O 1
ATOM 2722 N N . PHE A 1 351 ? 3.383 -14.875 6.543 1 95.81 351 PHE A N 1
ATOM 2723 C CA . PHE A 1 351 ? 3.092 -15.617 5.316 1 95.81 351 PHE A CA 1
ATOM 2724 C C . PHE A 1 351 ? 1.591 -15.805 5.145 1 95.81 351 PHE A C 1
ATOM 2726 O O . PHE A 1 351 ? 0.889 -16.141 6.102 1 95.81 351 PHE A O 1
ATOM 2733 N N . LYS A 1 352 ? 1.053 -15.555 4.043 1 97.5 352 LYS A N 1
ATOM 2734 C CA . LYS A 1 352 ? -0.383 -15.617 3.785 1 97.5 352 LYS A CA 1
ATOM 2735 C C . LYS A 1 352 ? -0.689 -16.531 2.604 1 97.5 352 LYS A C 1
ATOM 2737 O O . LYS A 1 352 ? 0.193 -16.828 1.796 1 97.5 352 LYS A O 1
ATOM 2742 N N . CYS A 1 353 ? -1.846 -17.016 2.584 1 97.69 353 CYS A N 1
ATOM 2743 C CA . CYS A 1 353 ? -2.439 -17.781 1.501 1 97.69 353 CYS A CA 1
ATOM 2744 C C . CYS A 1 353 ? -3.855 -17.312 1.201 1 97.69 353 CYS A C 1
ATOM 2746 O O . CYS A 1 353 ? -4.719 -17.328 2.08 1 97.69 353 CYS A O 1
ATOM 2748 N N . ASN A 1 354 ? -4.105 -16.906 -0.029 1 98.62 354 ASN A N 1
ATOM 2749 C CA . ASN A 1 354 ? -5.398 -16.328 -0.386 1 98.62 354 ASN A CA 1
ATOM 2750 C C . ASN A 1 354 ? -6 -17.016 -1.608 1 98.62 354 ASN A C 1
ATOM 2752 O O . ASN A 1 354 ? -5.27 -17.469 -2.492 1 98.62 354 ASN A O 1
ATOM 2756 N N . SER A 1 355 ? -7.332 -17.062 -1.601 1 98.69 355 SER A N 1
ATOM 2757 C CA . SER A 1 355 ? -8.078 -17.703 -2.68 1 98.69 355 SER A CA 1
ATOM 2758 C C . SER A 1 355 ? -9.148 -16.766 -3.244 1 98.69 355 SER A C 1
ATOM 2760 O O . SER A 1 355 ? -9.695 -15.93 -2.521 1 98.69 355 SER A O 1
ATOM 2762 N N . ALA A 1 356 ? -9.383 -16.875 -4.496 1 98.81 356 ALA A N 1
ATOM 2763 C CA . ALA A 1 356 ? -10.555 -16.328 -5.168 1 98.81 356 ALA A CA 1
ATOM 2764 C C . ALA A 1 356 ? -11.25 -17.391 -6.016 1 98.81 356 ALA A C 1
ATOM 2766 O O . ALA A 1 356 ? -10.594 -18.203 -6.668 1 98.81 356 ALA A O 1
ATOM 2767 N N . VAL A 1 357 ? -12.531 -17.422 -5.941 1 98.81 357 VAL A N 1
ATOM 2768 C CA . VAL A 1 357 ? -13.359 -18.328 -6.73 1 98.81 357 VAL A CA 1
ATOM 2769 C C . VAL A 1 357 ? -14.195 -17.531 -7.723 1 98.81 357 VAL A C 1
ATOM 2771 O O . VAL A 1 357 ? -14.898 -16.578 -7.34 1 98.81 357 VAL A O 1
ATOM 2774 N N . TRP A 1 358 ? -14.133 -17.969 -8.969 1 98.75 358 TRP A N 1
ATOM 2775 C CA . TRP A 1 358 ? -14.867 -17.312 -10.047 1 98.75 358 TRP A CA 1
ATOM 2776 C C . TRP A 1 358 ? -15.828 -18.281 -10.727 1 98.75 358 TRP A C 1
ATOM 2778 O O . TRP A 1 358 ? -15.578 -19.5 -10.758 1 98.75 358 TRP A O 1
ATOM 2788 N N . LYS A 1 359 ? -16.906 -17.781 -11.242 1 98.62 359 LYS A N 1
ATOM 2789 C CA . LYS A 1 359 ? -17.812 -18.516 -12.102 1 98.62 359 LYS A CA 1
ATOM 2790 C C . LYS A 1 359 ? -17.906 -17.875 -13.492 1 98.62 359 LYS A C 1
ATOM 2792 O O . LYS A 1 359 ? -18.172 -16.688 -13.609 1 98.62 359 LYS A O 1
ATOM 2797 N N . ALA A 1 360 ? -17.656 -18.656 -14.5 1 98.31 360 ALA A N 1
ATOM 2798 C CA . ALA A 1 360 ? -17.734 -18.156 -15.875 1 98.31 360 ALA A CA 1
ATOM 2799 C C . ALA A 1 360 ? -19.188 -17.859 -16.25 1 98.31 360 ALA A C 1
ATOM 2801 O O . ALA A 1 360 ? -20.062 -18.703 -16.094 1 98.31 360 ALA A O 1
ATOM 2802 N N . LEU A 1 361 ? -19.391 -16.672 -16.797 1 97.56 361 LEU A N 1
ATOM 2803 C CA . LEU A 1 361 ? -20.734 -16.234 -17.156 1 97.56 361 LEU A CA 1
ATOM 2804 C C . LEU A 1 361 ? -21.047 -16.562 -18.625 1 97.56 361 LEU A C 1
ATOM 2806 O O . LEU A 1 361 ? -22.203 -16.516 -19.031 1 97.56 361 LEU A O 1
ATOM 2810 N N . ARG A 1 362 ? -20.016 -16.891 -19.344 1 94.94 362 ARG A N 1
ATOM 2811 C CA . ARG A 1 362 ? -20.109 -17.25 -20.75 1 94.94 362 ARG A CA 1
ATOM 2812 C C . ARG A 1 362 ? -18.906 -18.062 -21.203 1 94.94 362 ARG A C 1
ATOM 2814 O O . ARG A 1 362 ? -17.906 -18.141 -20.484 1 94.94 362 ARG A O 1
ATOM 2821 N N . LYS A 1 363 ? -19.109 -18.578 -22.344 1 93.5 363 LYS A N 1
ATOM 2822 C CA . LYS A 1 363 ? -17.938 -19.172 -22.984 1 93.5 363 LYS A CA 1
ATOM 2823 C C . LYS A 1 363 ? -16.938 -18.094 -23.391 1 93.5 363 LYS A C 1
ATOM 2825 O O . LYS A 1 363 ? -17.312 -17.047 -23.906 1 93.5 363 LYS A O 1
ATOM 2830 N N . VAL A 1 364 ? -15.703 -18.281 -23 1 87.94 364 VAL A N 1
ATOM 2831 C CA . VAL A 1 364 ? -14.68 -17.328 -23.406 1 87.94 364 VAL A CA 1
ATOM 2832 C C . VAL A 1 364 ? -14.023 -17.797 -24.703 1 87.94 364 VAL A C 1
ATOM 2834 O O . VAL A 1 364 ? -13.375 -18.844 -24.734 1 87.94 364 VAL A O 1
ATOM 2837 N N . ASN A 1 365 ? -14.258 -17 -25.75 1 77.06 365 ASN A N 1
ATOM 2838 C CA . ASN A 1 365 ? -13.812 -17.375 -27.094 1 77.06 365 ASN A CA 1
ATOM 2839 C C . ASN A 1 365 ? -12.359 -16.969 -27.328 1 77.06 365 ASN A C 1
ATOM 2841 O O . ASN A 1 365 ? -12.047 -15.773 -27.359 1 77.06 365 ASN A O 1
ATOM 2845 N N . SER A 1 366 ? -11.578 -17.844 -27.578 1 74.62 366 SER A N 1
ATOM 2846 C CA . SER A 1 366 ? -10.148 -17.625 -27.766 1 74.62 366 SER A CA 1
ATOM 2847 C C . SER A 1 366 ? -9.859 -16.828 -29.031 1 74.62 366 SER A C 1
ATOM 2849 O O . SER A 1 366 ? -8.891 -16.078 -29.078 1 74.62 366 SER A O 1
ATOM 2851 N N . GLU A 1 367 ? -10.602 -16.953 -29.953 1 72.88 367 GLU A N 1
ATOM 2852 C CA . GLU A 1 367 ? -10.344 -16.312 -31.234 1 72.88 367 GLU A CA 1
ATOM 2853 C C . GLU A 1 367 ? -10.594 -14.812 -31.156 1 72.88 367 GLU A C 1
ATOM 2855 O O . GLU A 1 367 ? -9.984 -14.039 -31.906 1 72.88 367 GLU A O 1
ATOM 2860 N N . ASN A 1 368 ? -11.383 -14.43 -30.328 1 67.56 368 ASN A N 1
ATOM 2861 C CA . ASN A 1 368 ? -11.797 -13.031 -30.266 1 67.56 368 ASN A CA 1
ATOM 2862 C C . ASN A 1 368 ? -11.078 -12.281 -29.156 1 67.56 368 ASN A C 1
ATOM 2864 O O . ASN A 1 368 ? -11.18 -11.062 -29.047 1 67.56 368 ASN A O 1
ATOM 2868 N N . GLU A 1 369 ? -10.375 -13.039 -28.406 1 69.56 369 GLU A N 1
ATOM 2869 C CA . GLU A 1 369 ? -9.781 -12.391 -27.25 1 69.56 369 GLU A CA 1
ATOM 2870 C C . GLU A 1 369 ? -8.312 -12.047 -27.5 1 69.56 369 GLU A C 1
ATOM 2872 O O . GLU A 1 369 ? -7.555 -12.875 -28 1 69.56 369 GLU A O 1
ATOM 2877 N N . LYS A 1 370 ? -8.078 -10.766 -27.531 1 77.62 370 LYS A N 1
ATOM 2878 C CA . LYS A 1 370 ? -6.66 -10.422 -27.438 1 77.62 370 LYS A CA 1
ATOM 2879 C C . LYS A 1 370 ? -6.074 -10.898 -26.109 1 77.62 370 LYS A C 1
ATOM 2881 O O . LYS A 1 370 ? -6.566 -10.539 -25.031 1 77.62 370 LYS A O 1
ATOM 2886 N N . ASN A 1 371 ? -5.395 -11.984 -26.188 1 84.19 371 ASN A N 1
ATOM 2887 C CA . ASN A 1 371 ? -4.773 -12.641 -25.047 1 84.19 371 ASN A CA 1
ATOM 2888 C C . ASN A 1 371 ? -3.281 -12.867 -25.281 1 84.19 371 ASN A C 1
ATOM 2890 O O . ASN A 1 371 ? -2.842 -13.023 -26.422 1 84.19 371 ASN A O 1
ATOM 2894 N N . LEU A 1 372 ? -2.457 -12.805 -24.281 1 87.81 372 LEU A N 1
ATOM 2895 C CA . LEU A 1 372 ? -1.005 -12.836 -24.406 1 87.81 372 LEU A CA 1
ATOM 2896 C C . LEU A 1 372 ? -0.544 -14.18 -24.969 1 87.81 372 LEU A C 1
ATOM 2898 O O . LEU A 1 372 ? 0.563 -14.281 -25.516 1 87.81 372 LEU A O 1
ATOM 2902 N N . TRP A 1 373 ? -1.454 -15.188 -24.906 1 93.44 373 TRP A N 1
ATOM 2903 C CA . TRP A 1 373 ? -1.076 -16.547 -25.281 1 93.44 373 TRP A CA 1
ATOM 2904 C C . TRP A 1 373 ? -1.476 -16.828 -26.734 1 93.44 373 TRP A C 1
ATOM 2906 O O . TRP A 1 373 ? -1.014 -17.797 -27.328 1 93.44 373 TRP A O 1
ATOM 2916 N N . ILE A 1 374 ? -2.338 -16.094 -27.328 1 87.12 374 ILE A N 1
ATOM 2917 C CA . ILE A 1 374 ? -3.119 -16.484 -28.484 1 87.12 374 ILE A CA 1
ATOM 2918 C C . ILE A 1 374 ? -2.186 -16.766 -29.672 1 87.12 374 ILE A C 1
ATOM 2920 O O . ILE A 1 374 ? -2.408 -17.719 -30.438 1 87.12 374 ILE A O 1
ATOM 2924 N N . ASP A 1 375 ? -1.188 -16.078 -29.781 1 88.81 375 ASP A N 1
ATOM 2925 C CA . ASP A 1 375 ? -0.319 -16.219 -30.953 1 88.81 375 ASP A CA 1
ATOM 2926 C C . ASP A 1 375 ? 0.602 -17.438 -30.797 1 88.81 375 ASP A C 1
ATOM 2928 O O . ASP A 1 375 ? 1.186 -17.906 -31.781 1 88.81 375 ASP A O 1
ATOM 2932 N N . GLU A 1 376 ? 0.669 -17.953 -29.547 1 93.75 376 GLU A N 1
ATOM 2933 C CA . GLU A 1 376 ? 1.632 -19.031 -29.359 1 93.75 376 GLU A CA 1
ATOM 2934 C C . GLU A 1 376 ? 1.005 -20.203 -28.609 1 93.75 376 GLU A C 1
ATOM 2936 O O . GLU A 1 376 ? 1.702 -21.141 -28.219 1 93.75 376 GLU A O 1
ATOM 2941 N N . ILE A 1 377 ? -0.261 -20.219 -28.484 1 94.5 377 ILE A N 1
ATOM 2942 C CA . ILE A 1 377 ? -0.937 -21.172 -27.625 1 94.5 377 ILE A CA 1
ATOM 2943 C C . ILE A 1 377 ? -0.729 -22.578 -28.141 1 94.5 377 ILE A C 1
ATOM 2945 O O . ILE A 1 377 ? -0.663 -23.531 -27.359 1 94.5 377 ILE A O 1
ATOM 2949 N N . ASP A 1 378 ? -0.582 -22.781 -29.406 1 94.25 378 ASP A N 1
ATOM 2950 C CA . ASP A 1 378 ? -0.462 -24.094 -30.031 1 94.25 378 ASP A CA 1
ATOM 2951 C C . ASP A 1 378 ? 0.898 -24.719 -29.734 1 94.25 378 ASP A C 1
ATOM 2953 O O . ASP A 1 378 ? 1.093 -25.922 -29.953 1 94.25 378 ASP A O 1
ATOM 2957 N N . GLN A 1 379 ? 1.778 -23.969 -29.25 1 95.69 379 GLN A N 1
ATOM 2958 C CA . GLN A 1 379 ? 3.111 -24.469 -28.922 1 95.69 379 GLN A CA 1
ATOM 2959 C C . GLN A 1 379 ? 3.135 -25.125 -27.547 1 95.69 379 GLN A C 1
ATOM 2961 O O . GLN A 1 379 ? 4.129 -25.75 -27.156 1 95.69 379 GLN A O 1
ATOM 2966 N N . PHE A 1 380 ? 2.041 -25.031 -26.969 1 95.56 380 PHE A N 1
ATOM 2967 C CA . PHE A 1 380 ? 1.998 -25.516 -25.594 1 95.56 380 PHE A CA 1
ATOM 2968 C C . PHE A 1 380 ? 0.989 -26.641 -25.453 1 95.56 380 PHE A C 1
ATOM 2970 O O . PHE A 1 380 ? -0.015 -26.688 -26.172 1 95.56 380 PHE A O 1
ATOM 2977 N N . PRO A 1 381 ? 1.129 -27.547 -24.406 1 96.5 381 PRO A N 1
ATOM 2978 C CA . PRO A 1 381 ? 2.191 -27.547 -23.406 1 96.5 381 PRO A CA 1
ATOM 2979 C C . PRO A 1 381 ? 3.531 -28.031 -23.953 1 96.5 381 PRO A C 1
ATOM 2981 O O . PRO A 1 381 ? 3.568 -28.719 -24.969 1 96.5 381 PRO A O 1
ATOM 2984 N N . VAL A 1 382 ? 4.547 -27.609 -23.375 1 94.38 382 VAL A N 1
ATOM 2985 C CA . VAL A 1 382 ? 5.879 -28.141 -23.625 1 94.38 382 VAL A CA 1
ATOM 2986 C C . VAL A 1 382 ? 6.277 -29.094 -22.5 1 94.38 382 VAL A C 1
ATOM 2988 O O . VAL A 1 382 ? 5.703 -29.062 -21.422 1 94.38 382 VAL A O 1
ATOM 2991 N N . HIS A 1 383 ? 7.172 -29.953 -22.781 1 88.88 383 HIS A N 1
ATOM 2992 C CA . HIS A 1 383 ? 7.707 -30.844 -21.766 1 88.88 383 HIS A CA 1
ATOM 2993 C C . HIS A 1 383 ? 8.672 -30.109 -20.844 1 88.88 383 HIS A C 1
ATOM 2995 O O . HIS A 1 383 ? 9.641 -29.5 -21.297 1 88.88 383 HIS A O 1
ATOM 3001 N N . VAL A 1 384 ? 8.281 -30 -19.656 1 84.62 384 VAL A N 1
ATOM 3002 C CA . VAL A 1 384 ? 9.156 -29.438 -18.641 1 84.62 384 VAL A CA 1
ATOM 3003 C C . VAL A 1 384 ? 9.703 -30.547 -17.75 1 84.62 384 VAL A C 1
ATOM 3005 O O . VAL A 1 384 ? 8.93 -31.297 -17.125 1 84.62 384 VAL A O 1
ATOM 3008 N N . PRO A 1 385 ? 11.055 -30.812 -17.797 1 72.88 385 PRO A N 1
ATOM 3009 C CA . PRO A 1 385 ? 11.617 -31.891 -16.984 1 72.88 385 PRO A CA 1
ATOM 3010 C C . PRO A 1 385 ? 11.211 -31.781 -15.516 1 72.88 385 PRO A C 1
ATOM 3012 O O . PRO A 1 385 ? 11.188 -30.688 -14.953 1 72.88 385 PRO A O 1
ATOM 3015 N N . LYS A 1 386 ? 10.516 -32.844 -15.031 1 64.75 386 LYS A N 1
ATOM 3016 C CA . LYS A 1 386 ? 10.219 -32.938 -13.602 1 64.75 386 LYS A CA 1
ATOM 3017 C C . LYS A 1 386 ? 11.453 -33.406 -12.82 1 64.75 386 LYS A C 1
ATOM 3019 O O . LYS A 1 386 ? 12.156 -34.312 -13.242 1 64.75 386 LYS A O 1
ATOM 3024 N N . PHE A 1 387 ? 12.422 -32.5 -12.508 1 57.22 387 PHE A N 1
ATOM 3025 C CA . PHE A 1 387 ? 13.586 -33.031 -11.82 1 57.22 387 PHE A CA 1
ATOM 3026 C C . PHE A 1 387 ? 13.305 -33.219 -10.336 1 57.22 387 PHE A C 1
ATOM 3028 O O . PHE A 1 387 ? 12.562 -32.438 -9.734 1 57.22 387 PHE A O 1
ATOM 3035 N N . SER A 1 388 ? 13.32 -34.469 -9.852 1 44.62 388 SER A N 1
ATOM 3036 C CA . SER A 1 388 ? 13.273 -34.781 -8.422 1 44.62 388 SER A CA 1
ATOM 3037 C C . SER A 1 388 ? 14.352 -34 -7.664 1 44.62 388 SER A C 1
ATOM 3039 O O . SER A 1 388 ? 15.352 -33.562 -8.25 1 44.62 388 SER A O 1
ATOM 3041 N N . THR A 1 389 ? 14.117 -33.938 -6.176 1 41.22 389 THR A N 1
ATOM 3042 C CA . THR A 1 389 ? 14.812 -33.344 -5.051 1 41.22 389 THR A CA 1
ATOM 3043 C C . THR A 1 389 ? 16.328 -33.438 -5.238 1 41.22 389 THR A C 1
ATOM 3045 O O . THR A 1 389 ? 16.859 -34.5 -5.516 1 41.22 389 THR A O 1
ATOM 3048 N N . ILE A 1 390 ? 17.047 -32.312 -5.457 1 37.94 390 ILE A N 1
ATOM 3049 C CA . ILE A 1 390 ? 18.469 -32.375 -5.188 1 37.94 390 ILE A CA 1
ATOM 3050 C C . ILE A 1 390 ? 18.703 -32.906 -3.77 1 37.94 390 ILE A C 1
ATOM 3052 O O . ILE A 1 390 ? 18.062 -32.438 -2.82 1 37.94 390 ILE A O 1
ATOM 3056 N N . MET B 1 1 ? 21.984 19.797 17.047 1 80.56 1 MET B N 1
ATOM 3057 C CA . MET B 1 1 ? 22.188 18.375 16.844 1 80.56 1 MET B CA 1
ATOM 3058 C C . MET B 1 1 ? 22.141 18.016 15.367 1 80.56 1 MET B C 1
ATOM 3060 O O . MET B 1 1 ? 23.094 17.438 14.836 1 80.56 1 MET B O 1
ATOM 3064 N N . PHE B 1 2 ? 21.234 18.516 14.609 1 85.88 2 PHE B N 1
ATOM 3065 C CA . PHE B 1 2 ? 21.078 18.188 13.195 1 85.88 2 PHE B CA 1
ATOM 3066 C C . PHE B 1 2 ? 22.297 18.656 12.398 1 85.88 2 PHE B C 1
ATOM 3068 O O . PHE B 1 2 ? 22.906 17.875 11.664 1 85.88 2 PHE B O 1
ATOM 3075 N N . MET B 1 3 ? 22.688 19.891 12.609 1 88.5 3 MET B N 1
ATOM 3076 C CA . MET B 1 3 ? 23.781 20.438 11.828 1 88.5 3 MET B CA 1
ATOM 3077 C C . MET B 1 3 ? 25.109 19.766 12.18 1 88.5 3 MET B C 1
ATOM 3079 O O . MET B 1 3 ? 25.938 19.531 11.305 1 88.5 3 MET B O 1
ATOM 3083 N N . ASP B 1 4 ? 25.234 19.5 13.461 1 87.25 4 ASP B N 1
ATOM 3084 C CA . ASP B 1 4 ? 26.438 18.812 13.898 1 87.25 4 ASP B CA 1
ATOM 3085 C C . ASP B 1 4 ? 26.562 17.438 13.258 1 87.25 4 ASP B C 1
ATOM 3087 O O . ASP B 1 4 ? 27.641 17.062 12.789 1 87.25 4 ASP B O 1
ATOM 3091 N N . ARG B 1 5 ? 25.516 16.797 13.188 1 84 5 ARG B N 1
ATOM 3092 C CA . ARG B 1 5 ? 25.516 15.461 12.594 1 84 5 ARG B CA 1
ATOM 3093 C C . ARG B 1 5 ? 25.719 15.531 11.086 1 84 5 ARG B C 1
ATOM 3095 O O . ARG B 1 5 ? 26.453 14.734 10.516 1 84 5 ARG B O 1
ATOM 3102 N N . SER B 1 6 ? 25.016 16.453 10.5 1 88.94 6 SER B N 1
ATOM 3103 C CA . SER B 1 6 ? 25.172 16.625 9.062 1 88.94 6 SER B CA 1
ATOM 3104 C C . SER B 1 6 ? 26.625 16.922 8.703 1 88.94 6 SER B C 1
ATOM 3106 O O . SER B 1 6 ? 27.156 16.375 7.73 1 88.94 6 SER B O 1
ATOM 3108 N N . SER B 1 7 ? 27.234 17.734 9.484 1 90.38 7 SER B N 1
ATOM 3109 C CA . SER B 1 7 ? 28.625 18.109 9.242 1 90.38 7 SER B CA 1
ATOM 3110 C C . SER B 1 7 ? 29.547 16.906 9.461 1 90.38 7 SER B C 1
ATOM 3112 O O . SER B 1 7 ? 30.531 16.734 8.727 1 90.38 7 SER B O 1
ATOM 3114 N N . SER B 1 8 ? 29.25 16.141 10.367 1 88.12 8 SER B N 1
ATOM 3115 C CA . SER B 1 8 ? 30.109 15.039 10.773 1 88.12 8 SER B CA 1
ATOM 3116 C C . SER B 1 8 ? 30.094 13.914 9.75 1 88.12 8 SER B C 1
ATOM 3118 O O . SER B 1 8 ? 31.016 13.094 9.695 1 88.12 8 SER B O 1
ATOM 3120 N N . THR B 1 9 ? 29.078 13.82 8.961 1 87.06 9 THR B N 1
ATOM 3121 C CA . THR B 1 9 ? 29 12.773 7.953 1 87.06 9 THR B CA 1
ATOM 3122 C C . THR B 1 9 ? 30.078 12.945 6.891 1 87.06 9 THR B C 1
ATOM 3124 O O . THR B 1 9 ? 30.516 11.969 6.277 1 87.06 9 THR B O 1
ATOM 3127 N N . GLY B 1 10 ? 30.406 14.18 6.578 1 86.5 10 GLY B N 1
ATOM 3128 C CA . GLY B 1 10 ? 31.484 14.469 5.641 1 86.5 10 GLY B CA 1
ATOM 3129 C C . GLY B 1 10 ? 31.031 14.453 4.191 1 86.5 10 GLY B C 1
ATOM 3130 O O . GLY B 1 10 ? 31.844 14.625 3.279 1 86.5 10 GLY B O 1
ATOM 3131 N N . THR B 1 11 ? 29.797 14.289 3.949 1 89.56 11 THR B N 1
ATOM 3132 C CA . THR B 1 11 ? 29.328 14.117 2.578 1 89.56 11 THR B CA 1
ATOM 3133 C C . THR B 1 11 ? 28.781 15.43 2.023 1 89.56 11 THR B C 1
ATOM 3135 O O . THR B 1 11 ? 28.672 15.602 0.807 1 89.56 11 THR B O 1
ATOM 3138 N N . PHE B 1 12 ? 28.516 16.375 2.834 1 95.19 12 PHE B N 1
ATOM 3139 C CA . PHE B 1 12 ? 27.875 17.625 2.404 1 95.19 12 PHE B CA 1
ATOM 3140 C C . PHE B 1 12 ? 28.906 18.703 2.154 1 95.19 12 PHE B C 1
ATOM 3142 O O . PHE B 1 12 ? 29.844 18.875 2.936 1 95.19 12 PHE B O 1
ATOM 3149 N N . THR B 1 13 ? 28.75 19.422 1.084 1 96.75 13 THR B N 1
ATOM 3150 C CA . THR B 1 13 ? 29.609 20.578 0.81 1 96.75 13 THR B CA 1
ATOM 3151 C C . THR B 1 13 ? 29.297 21.703 1.783 1 96.75 13 THR B C 1
ATOM 3153 O O . THR B 1 13 ? 28.281 21.688 2.463 1 96.75 13 THR B O 1
ATOM 3156 N N . GLU B 1 14 ? 30.141 22.688 1.793 1 96.56 14 GLU B N 1
ATOM 3157 C CA . GLU B 1 14 ? 29.906 23.859 2.631 1 96.56 14 GLU B CA 1
ATOM 3158 C C . GLU B 1 14 ? 28.641 24.594 2.217 1 96.56 14 GLU B C 1
ATOM 3160 O O . GLU B 1 14 ? 27.891 25.094 3.068 1 96.56 14 GLU B O 1
ATOM 3165 N N . GLY B 1 15 ? 28.453 24.641 0.943 1 97.12 15 GLY B N 1
ATOM 3166 C CA . GLY B 1 15 ? 27.234 25.25 0.436 1 97.12 15 GLY B CA 1
ATOM 3167 C C . GLY B 1 15 ? 25.984 24.531 0.874 1 97.12 15 GLY B C 1
ATOM 3168 O O . GLY B 1 15 ? 24.984 25.156 1.23 1 97.12 15 GLY B O 1
ATOM 3169 N N . SER B 1 16 ? 26.078 23.234 0.823 1 96.75 16 SER B N 1
ATOM 3170 C CA . SER B 1 16 ? 24.953 22.422 1.241 1 96.75 16 SER B CA 1
ATOM 3171 C C . SER B 1 16 ? 24.688 22.562 2.736 1 96.75 16 SER B C 1
ATOM 3173 O O . SER B 1 16 ? 23.531 22.594 3.166 1 96.75 16 SER B O 1
ATOM 3175 N N . LEU B 1 17 ? 25.734 22.625 3.539 1 96.94 17 LEU B N 1
ATOM 3176 C CA . LEU B 1 17 ? 25.594 22.812 4.977 1 96.94 17 LEU B CA 1
ATOM 3177 C C . LEU B 1 17 ? 24.969 24.172 5.281 1 96.94 17 LEU B C 1
ATOM 3179 O O . LEU B 1 17 ? 24.062 24.266 6.117 1 96.94 17 LEU B O 1
ATOM 3183 N N . GLU B 1 18 ? 25.406 25.156 4.586 1 96.81 18 GLU B N 1
ATOM 3184 C CA . GLU B 1 18 ? 24.859 26.5 4.766 1 96.81 18 GLU B CA 1
ATOM 3185 C C . GLU B 1 18 ? 23.391 26.547 4.34 1 96.81 18 GLU B C 1
ATOM 3187 O O . GLU B 1 18 ? 22.562 27.188 4.996 1 96.81 18 GLU B O 1
ATOM 3192 N N . PHE B 1 19 ? 23.172 25.938 3.256 1 96.38 19 PHE B N 1
ATOM 3193 C CA . PHE B 1 19 ? 21.797 25.859 2.775 1 96.38 19 PHE B CA 1
ATOM 3194 C C . PHE B 1 19 ? 20.891 25.219 3.82 1 96.38 19 PHE B C 1
ATOM 3196 O O . PHE B 1 19 ? 19.828 25.75 4.148 1 96.38 19 PHE B O 1
ATOM 3203 N N . GLN B 1 20 ? 21.25 24.094 4.344 1 95.69 20 GLN B N 1
ATOM 3204 C CA . GLN B 1 20 ? 20.469 23.375 5.352 1 95.69 20 GLN B CA 1
ATOM 3205 C C . GLN B 1 20 ? 20.297 24.234 6.605 1 95.69 20 GLN B C 1
ATOM 3207 O O . GLN B 1 20 ? 19.219 24.266 7.195 1 95.69 20 GLN B O 1
ATOM 3212 N N . ARG B 1 21 ? 21.312 24.875 6.996 1 94.81 21 ARG B N 1
ATOM 3213 C CA . ARG B 1 21 ? 21.234 25.75 8.156 1 94.81 21 ARG B CA 1
ATOM 3214 C C . ARG B 1 21 ? 20.172 26.828 7.965 1 94.81 21 ARG B C 1
ATOM 3216 O O . ARG B 1 21 ? 19.359 27.062 8.859 1 94.81 21 ARG B O 1
ATOM 3223 N N . LYS B 1 22 ? 20.156 27.438 6.828 1 93.81 22 LYS B N 1
ATOM 3224 C CA . LYS B 1 22 ? 19.203 28.484 6.531 1 93.81 22 LYS B CA 1
ATOM 3225 C C . LYS B 1 22 ? 17.781 27.953 6.527 1 93.81 22 LYS B C 1
ATOM 3227 O O . LYS B 1 22 ? 16.859 28.625 7.016 1 93.81 22 LYS B O 1
ATOM 3232 N N . ILE B 1 23 ? 17.641 26.766 5.941 1 93.06 23 ILE B N 1
ATOM 3233 C CA . ILE B 1 23 ? 16.312 26.156 5.902 1 93.06 23 ILE B CA 1
ATOM 3234 C C . ILE B 1 23 ? 15.836 25.875 7.324 1 93.06 23 ILE B C 1
ATOM 3236 O O . ILE B 1 23 ? 14.68 26.156 7.664 1 93.06 23 ILE B O 1
ATOM 3240 N N . LEU B 1 24 ? 16.656 25.375 8.148 1 92.5 24 LEU B N 1
ATOM 3241 C CA . LEU B 1 24 ? 16.297 25 9.508 1 92.5 24 LEU B CA 1
ATOM 3242 C C . LEU B 1 24 ? 15.883 26.234 10.312 1 92.5 24 LEU B C 1
ATOM 3244 O O . LEU B 1 24 ? 14.969 26.172 11.133 1 92.5 24 LEU B O 1
ATOM 3248 N N . GLU B 1 25 ? 16.516 27.281 10.07 1 89.75 25 GLU B N 1
ATOM 3249 C CA . GLU B 1 25 ? 16.234 28.531 10.781 1 89.75 25 GLU B CA 1
ATOM 3250 C C . GLU B 1 25 ? 14.836 29.047 10.453 1 89.75 25 GLU B C 1
ATOM 3252 O O . GLU B 1 25 ? 14.227 29.75 11.258 1 89.75 25 GLU B O 1
ATOM 3257 N N . ARG B 1 26 ? 14.336 28.609 9.344 1 89.31 26 ARG B N 1
ATOM 3258 C CA . ARG B 1 26 ? 13.062 29.156 8.883 1 89.31 26 ARG B CA 1
ATOM 3259 C C . ARG B 1 26 ? 11.984 28.078 8.836 1 89.31 26 ARG B C 1
ATOM 3261 O O . ARG B 1 26 ? 10.859 28.328 8.414 1 89.31 26 ARG B O 1
ATOM 3268 N N . SER B 1 27 ? 12.289 26.938 9.219 1 88.88 27 SER B N 1
ATOM 3269 C CA . SER B 1 27 ? 11.43 25.781 8.992 1 88.88 27 SER B CA 1
ATOM 3270 C C . SER B 1 27 ? 10.32 25.719 10.031 1 88.88 27 SER B C 1
ATOM 3272 O O . SER B 1 27 ? 9.305 25.047 9.82 1 88.88 27 SER B O 1
ATOM 3274 N N . GLY B 1 28 ? 10.5 26.359 11.18 1 90.38 28 GLY B N 1
ATOM 3275 C CA . GLY B 1 28 ? 9.562 26.219 12.281 1 90.38 28 GLY B CA 1
ATOM 3276 C C . GLY B 1 28 ? 9.805 25 13.133 1 90.38 28 GLY B C 1
ATOM 3277 O O . GLY B 1 28 ? 9.055 24.734 14.078 1 90.38 28 GLY B O 1
ATOM 3278 N N . LEU B 1 29 ? 10.875 24.219 12.805 1 93.56 29 LEU B N 1
ATOM 3279 C CA . LEU B 1 29 ? 11.227 23.031 13.578 1 93.56 29 LEU B CA 1
ATOM 3280 C C . LEU B 1 29 ? 12.133 23.406 14.75 1 93.56 29 LEU B C 1
ATOM 3282 O O . LEU B 1 29 ? 13.023 24.25 14.609 1 93.56 29 LEU B O 1
ATOM 3286 N N . GLY B 1 30 ? 11.93 22.719 15.859 1 90.88 30 GLY B N 1
ATOM 3287 C CA . GLY B 1 30 ? 12.812 22.875 17 1 90.88 30 GLY B CA 1
ATOM 3288 C C . GLY B 1 30 ? 13.93 21.859 17.031 1 90.88 30 GLY B C 1
ATOM 3289 O O . GLY B 1 30 ? 14.023 20.984 16.172 1 90.88 30 GLY B O 1
ATOM 3290 N N . GLU B 1 31 ? 14.688 21.844 18.109 1 88.12 31 GLU B N 1
ATOM 3291 C CA . GLU B 1 31 ? 15.891 21.031 18.219 1 88.12 31 GLU B CA 1
ATOM 3292 C C . GLU B 1 31 ? 15.57 19.656 18.797 1 88.12 31 GLU B C 1
ATOM 3294 O O . GLU B 1 31 ? 16.391 18.734 18.734 1 88.12 31 GLU B O 1
ATOM 3299 N N . SER B 1 32 ? 14.359 19.531 19.266 1 90.19 32 SER B N 1
ATOM 3300 C CA . SER B 1 32 ? 14.031 18.297 19.969 1 90.19 32 SER B CA 1
ATOM 3301 C C . SER B 1 32 ? 13.312 17.312 19.062 1 90.19 32 SER B C 1
ATOM 3303 O O . SER B 1 32 ? 12.641 16.406 19.531 1 90.19 32 SER B O 1
ATOM 3305 N N . THR B 1 33 ? 13.383 17.531 17.797 1 93.94 33 THR B N 1
ATOM 3306 C CA . THR B 1 33 ? 12.742 16.625 16.859 1 93.94 33 THR B CA 1
ATOM 3307 C C . THR B 1 33 ? 13.516 15.305 16.766 1 93.94 33 THR B C 1
ATOM 3309 O O . THR B 1 33 ? 14.695 15.25 17.109 1 93.94 33 THR B O 1
ATOM 3312 N N . TYR B 1 34 ? 12.852 14.234 16.375 1 93.69 34 TYR B N 1
ATOM 3313 C CA . TYR B 1 34 ? 13.445 12.906 16.453 1 93.69 34 TYR B CA 1
ATOM 3314 C C . TYR B 1 34 ? 13.961 12.461 15.094 1 93.69 34 TYR B C 1
ATOM 3316 O O . TYR B 1 34 ? 13.281 12.625 14.078 1 93.69 34 TYR B O 1
ATOM 3324 N N . LEU B 1 35 ? 15.141 11.93 15.102 1 94.38 35 LEU B N 1
ATOM 3325 C CA . LEU B 1 35 ? 15.766 11.219 13.992 1 94.38 35 LEU B CA 1
ATOM 3326 C C . LEU B 1 35 ? 16.219 9.828 14.422 1 94.38 35 LEU B C 1
ATOM 3328 O O . LEU B 1 35 ? 16.531 9.602 15.586 1 94.38 35 LEU B O 1
ATOM 3332 N N . PRO B 1 36 ? 16.141 8.906 13.453 1 94.69 36 PRO B N 1
ATOM 3333 C CA . PRO B 1 36 ? 16.562 7.562 13.859 1 94.69 36 PRO B CA 1
ATOM 3334 C C . PRO B 1 36 ? 18.062 7.477 14.141 1 94.69 36 PRO B C 1
ATOM 3336 O O . PRO B 1 36 ? 18.844 8.25 13.586 1 94.69 36 PRO B O 1
ATOM 3339 N N . GLU B 1 37 ? 18.391 6.527 14.945 1 93.56 37 GLU B N 1
ATOM 3340 C CA . GLU B 1 37 ? 19.781 6.312 15.344 1 93.56 37 GLU B CA 1
ATOM 3341 C C . GLU B 1 37 ? 20.688 6.109 14.133 1 93.56 37 GLU B C 1
ATOM 3343 O O . GLU B 1 37 ? 21.828 6.574 14.109 1 93.56 37 GLU B O 1
ATOM 3348 N N . ALA B 1 38 ? 20.203 5.43 13.164 1 94.25 38 ALA B N 1
ATOM 3349 C CA . ALA B 1 38 ? 20.969 5.074 11.984 1 94.25 38 ALA B CA 1
ATOM 3350 C C . ALA B 1 38 ? 21.484 6.324 11.266 1 94.25 38 ALA B C 1
ATOM 3352 O O . ALA B 1 38 ? 22.562 6.309 10.664 1 94.25 38 ALA B O 1
ATOM 3353 N N . VAL B 1 39 ? 20.75 7.359 11.344 1 92.38 39 VAL B N 1
ATOM 3354 C CA . VAL B 1 39 ? 21.094 8.609 10.672 1 92.38 39 VAL B CA 1
ATOM 3355 C C . VAL B 1 39 ? 21.984 9.453 11.578 1 92.38 39 VAL B C 1
ATOM 3357 O O . VAL B 1 39 ? 22.859 10.18 11.102 1 92.38 39 VAL B O 1
ATOM 3360 N N . LEU B 1 40 ? 21.875 9.281 12.875 1 91.19 40 LEU B N 1
ATOM 3361 C CA . LEU B 1 40 ? 22.578 10.102 13.852 1 91.19 40 LEU B CA 1
ATOM 3362 C C . LEU B 1 40 ? 23.969 9.562 14.109 1 91.19 40 LEU B C 1
ATOM 3364 O O . LEU B 1 40 ? 24.859 10.305 14.547 1 91.19 40 LEU B O 1
ATOM 3368 N N . ARG B 1 41 ? 24.109 8.383 13.828 1 91 41 ARG B N 1
ATOM 3369 C CA . ARG B 1 41 ? 25.406 7.754 14.086 1 91 41 ARG B CA 1
ATOM 3370 C C . ARG B 1 41 ? 26.453 8.25 13.102 1 91 41 ARG B C 1
ATOM 3372 O O . ARG B 1 41 ? 26.125 8.664 11.984 1 91 41 ARG B O 1
ATOM 3379 N N . VAL B 1 42 ? 27.734 8.227 13.578 1 88.5 42 VAL B N 1
ATOM 3380 C CA . VAL B 1 42 ? 28.859 8.586 12.719 1 88.5 42 VAL B CA 1
ATOM 3381 C C . VAL B 1 42 ? 29.812 7.398 12.594 1 88.5 42 VAL B C 1
ATOM 3383 O O . VAL B 1 42 ? 30.469 7.016 13.562 1 88.5 42 VAL B O 1
ATOM 3386 N N . PRO B 1 43 ? 30.016 6.816 11.484 1 91.38 43 PRO B N 1
ATOM 3387 C CA . PRO B 1 43 ? 29.281 7.102 10.25 1 91.38 43 PRO B CA 1
ATOM 3388 C C . PRO B 1 43 ? 27.844 6.59 10.281 1 91.38 43 PRO B C 1
ATOM 3390 O O . PRO B 1 43 ? 27.531 5.648 11.016 1 91.38 43 PRO B O 1
ATOM 3393 N N . PRO B 1 44 ? 27 7.254 9.453 1 92.38 44 PRO B N 1
ATOM 3394 C CA . PRO B 1 44 ? 25.625 6.734 9.352 1 92.38 44 PRO B CA 1
ATOM 3395 C C . PRO B 1 44 ? 25.578 5.293 8.852 1 92.38 44 PRO B C 1
ATOM 3397 O O . PRO B 1 44 ? 26.516 4.836 8.18 1 92.38 44 PRO B O 1
ATOM 3400 N N . ASN B 1 45 ? 24.547 4.594 9.242 1 93.12 45 ASN B N 1
ATOM 3401 C CA . ASN B 1 45 ? 24.391 3.201 8.836 1 93.12 45 ASN B CA 1
ATOM 3402 C C . ASN B 1 45 ? 22.969 2.924 8.344 1 93.12 45 ASN B C 1
ATOM 3404 O O . ASN B 1 45 ? 22.25 2.117 8.938 1 93.12 45 ASN B O 1
ATOM 3408 N N . PRO B 1 46 ? 22.609 3.611 7.277 1 94.12 46 PRO B N 1
ATOM 3409 C CA . PRO B 1 46 ? 21.281 3.314 6.734 1 94.12 46 PRO B CA 1
ATOM 3410 C C . PRO B 1 46 ? 21.188 1.915 6.129 1 94.12 46 PRO B C 1
ATOM 3412 O O . PRO B 1 46 ? 21.891 1.605 5.168 1 94.12 46 PRO B O 1
ATOM 3415 N N . SER B 1 47 ? 20.469 1.017 6.75 1 96.56 47 SER B N 1
ATOM 3416 C CA . SER B 1 47 ? 20.234 -0.351 6.293 1 96.56 47 SER B CA 1
ATOM 3417 C C . SER B 1 47 ? 18.781 -0.76 6.465 1 96.56 47 SER B C 1
ATOM 3419 O O . SER B 1 47 ? 18.016 -0.076 7.148 1 96.56 47 SER B O 1
ATOM 3421 N N . ILE B 1 48 ? 18.391 -1.8 5.824 1 97.12 48 ILE B N 1
ATOM 3422 C CA . ILE B 1 48 ? 17.031 -2.33 5.953 1 97.12 48 ILE B CA 1
ATOM 3423 C C . ILE B 1 48 ? 16.781 -2.762 7.398 1 97.12 48 ILE B C 1
ATOM 3425 O O . ILE B 1 48 ? 15.711 -2.512 7.949 1 97.12 48 ILE B O 1
ATOM 3429 N N . ALA B 1 49 ? 17.797 -3.363 7.945 1 97.5 49 ALA B N 1
ATOM 3430 C CA . ALA B 1 49 ? 17.672 -3.787 9.336 1 97.5 49 ALA B CA 1
ATOM 3431 C C . ALA B 1 49 ? 17.406 -2.596 10.25 1 97.5 49 ALA B C 1
ATOM 3433 O O . ALA B 1 49 ? 16.547 -2.66 11.133 1 97.5 49 ALA B O 1
ATOM 3434 N N . GLU B 1 50 ? 18.141 -1.518 10.07 1 97.81 50 GLU B N 1
ATOM 3435 C CA . GLU B 1 50 ? 17.953 -0.317 10.883 1 97.81 50 GLU B CA 1
ATOM 3436 C C . GLU B 1 50 ? 16.625 0.35 10.586 1 97.81 50 GLU B C 1
ATOM 3438 O O . GLU B 1 50 ? 16 0.933 11.484 1 97.81 50 GLU B O 1
ATOM 3443 N N . ALA B 1 51 ? 16.203 0.3 9.367 1 98.12 51 ALA B N 1
ATOM 3444 C CA . ALA B 1 51 ? 14.891 0.836 9.008 1 98.12 51 ALA B CA 1
ATOM 3445 C C . ALA B 1 51 ? 13.781 0.067 9.711 1 98.12 51 ALA B C 1
ATOM 3447 O O . ALA B 1 51 ? 12.789 0.658 10.156 1 98.12 51 ALA B O 1
ATOM 3448 N N . ARG B 1 52 ? 13.875 -1.245 9.797 1 98.12 52 ARG B N 1
ATOM 3449 C CA . ARG B 1 52 ? 12.906 -2.055 10.523 1 98.12 52 ARG B CA 1
ATOM 3450 C C . ARG B 1 52 ? 12.906 -1.71 12.016 1 98.12 52 ARG B C 1
ATOM 3452 O O . ARG B 1 52 ? 11.852 -1.652 12.648 1 98.12 52 ARG B O 1
ATOM 3459 N N . LYS B 1 53 ? 14.102 -1.532 12.492 1 97.88 53 LYS B N 1
ATOM 3460 C CA . LYS B 1 53 ? 14.211 -1.138 13.898 1 97.88 53 LYS B CA 1
ATOM 3461 C C . LYS B 1 53 ? 13.5 0.187 14.148 1 97.88 53 LYS B C 1
ATOM 3463 O O . LYS B 1 53 ? 12.812 0.345 15.164 1 97.88 53 LYS B O 1
ATOM 3468 N N . GLU B 1 54 ? 13.711 1.138 13.273 1 97.81 54 GLU B N 1
ATOM 3469 C CA . GLU B 1 54 ? 12.984 2.404 13.367 1 97.81 54 GLU B CA 1
ATOM 3470 C C . GLU B 1 54 ? 11.477 2.182 13.344 1 97.81 54 GLU B C 1
ATOM 3472 O O . GLU B 1 54 ? 10.742 2.779 14.133 1 97.81 54 GLU B O 1
ATOM 3477 N N . ALA B 1 55 ? 11.031 1.329 12.422 1 98.19 55 ALA B N 1
ATOM 3478 C CA . ALA B 1 55 ? 9.602 1.042 12.305 1 98.19 55 ALA B CA 1
ATOM 3479 C C . ALA B 1 55 ? 9.055 0.44 13.594 1 98.19 55 ALA B C 1
ATOM 3481 O O . ALA B 1 55 ? 7.973 0.808 14.047 1 98.19 55 ALA B O 1
ATOM 3482 N N . GLU B 1 56 ? 9.797 -0.464 14.148 1 98.06 56 GLU B N 1
ATOM 3483 C CA . GLU B 1 56 ? 9.391 -1.081 15.406 1 98.06 56 GLU B CA 1
ATOM 3484 C C . GLU B 1 56 ? 9.258 -0.039 16.516 1 98.06 56 GLU B C 1
ATOM 3486 O O . GLU B 1 56 ? 8.273 -0.033 17.25 1 98.06 56 GLU B O 1
ATOM 3491 N N . ALA B 1 57 ? 10.234 0.791 16.578 1 96.44 57 ALA B N 1
ATOM 3492 C CA . ALA B 1 57 ? 10.242 1.827 17.609 1 96.44 57 ALA B CA 1
ATOM 3493 C C . ALA B 1 57 ? 9.039 2.75 17.469 1 96.44 57 ALA B C 1
ATOM 3495 O O . ALA B 1 57 ? 8.469 3.193 18.469 1 96.44 57 ALA B O 1
ATOM 3496 N N . VAL B 1 58 ? 8.672 2.977 16.266 1 96.19 58 VAL B N 1
ATOM 3497 C CA . VAL B 1 58 ? 7.629 3.955 15.992 1 96.19 58 VAL B CA 1
ATOM 3498 C C . VAL B 1 58 ? 6.258 3.303 16.141 1 96.19 58 VAL B C 1
ATOM 3500 O O . VAL B 1 58 ? 5.355 3.873 16.766 1 96.19 58 VAL B O 1
ATOM 3503 N N . MET B 1 59 ? 6.051 2.092 15.656 1 97.81 59 MET B N 1
ATOM 3504 C CA . MET B 1 59 ? 4.727 1.482 15.555 1 97.81 59 MET B CA 1
ATOM 3505 C C . MET B 1 59 ? 4.324 0.845 16.891 1 97.81 59 MET B C 1
ATOM 3507 O O . MET B 1 59 ? 3.197 1.027 17.344 1 97.81 59 MET B O 1
ATOM 3511 N N . PHE B 1 60 ? 5.266 0.129 17.453 1 98.19 60 PHE B N 1
ATOM 3512 C CA . PHE B 1 60 ? 4.848 -0.79 18.5 1 98.19 60 PHE B CA 1
ATOM 3513 C C . PHE B 1 60 ? 4.551 -0.036 19.797 1 98.19 60 PHE B C 1
ATOM 3515 O O . PHE B 1 60 ? 3.625 -0.392 20.531 1 98.19 60 PHE B O 1
ATOM 3522 N N . GLY B 1 61 ? 5.355 1.048 20.078 1 95.25 61 GLY B N 1
ATOM 3523 C CA . GLY B 1 61 ? 5.008 1.867 21.234 1 95.25 61 GLY B CA 1
ATOM 3524 C C . GLY B 1 61 ? 3.617 2.465 21.141 1 95.25 61 GLY B C 1
ATOM 3525 O O . GLY B 1 61 ? 2.867 2.467 22.125 1 95.25 61 GLY B O 1
ATOM 3526 N N . ALA B 1 62 ? 3.285 2.988 19.969 1 96.88 62 ALA B N 1
ATOM 3527 C CA . ALA B 1 62 ? 1.972 3.584 19.75 1 96.88 62 ALA B CA 1
ATOM 3528 C C . ALA B 1 62 ? 0.864 2.547 19.906 1 96.88 62 ALA B C 1
ATOM 3530 O O . ALA B 1 62 ? -0.169 2.822 20.516 1 96.88 62 ALA B O 1
ATOM 3531 N N . ILE B 1 63 ? 1.051 1.348 19.359 1 98.5 63 ILE B N 1
ATOM 3532 C CA . ILE B 1 63 ? 0.049 0.289 19.438 1 98.5 63 ILE B CA 1
ATOM 3533 C C . ILE B 1 63 ? -0.12 -0.17 20.875 1 98.5 63 ILE B C 1
ATOM 3535 O O . ILE B 1 63 ? -1.245 -0.353 21.344 1 98.5 63 ILE B O 1
ATOM 3539 N N . ASP B 1 64 ? 0.996 -0.354 21.578 1 97.5 64 ASP B N 1
ATOM 3540 C CA . ASP B 1 64 ? 0.935 -0.772 22.969 1 97.5 64 ASP B CA 1
ATOM 3541 C C . ASP B 1 64 ? 0.113 0.21 23.812 1 97.5 64 ASP B C 1
ATOM 3543 O O . ASP B 1 64 ? -0.74 -0.2 24.594 1 97.5 64 ASP B O 1
ATOM 3547 N N . GLU B 1 65 ? 0.403 1.464 23.641 1 95.38 65 GLU B N 1
ATOM 3548 C CA . GLU B 1 65 ? -0.327 2.484 24.391 1 95.38 65 GLU B CA 1
ATOM 3549 C C . GLU B 1 65 ? -1.813 2.463 24.047 1 95.38 65 GLU B C 1
ATOM 3551 O O . GLU B 1 65 ? -2.664 2.609 24.922 1 95.38 65 GLU B O 1
ATOM 3556 N N . LEU B 1 66 ? -2.131 2.314 22.781 1 96.94 66 LEU B N 1
ATOM 3557 C CA . LEU B 1 66 ? -3.518 2.273 22.328 1 96.94 66 LEU B CA 1
ATOM 3558 C C . LEU B 1 66 ? -4.254 1.088 22.953 1 96.94 66 LEU B C 1
ATOM 3560 O O . LEU B 1 66 ? -5.379 1.233 23.438 1 96.94 66 LEU B O 1
ATOM 3564 N N . LEU B 1 67 ? -3.643 -0.064 22.859 1 97.56 67 LEU B N 1
ATOM 3565 C CA . LEU B 1 67 ? -4.27 -1.268 23.391 1 97.56 67 LEU B CA 1
ATOM 3566 C C . LEU B 1 67 ? -4.457 -1.155 24.906 1 97.56 67 LEU B C 1
ATOM 3568 O O . LEU B 1 67 ? -5.477 -1.595 25.438 1 97.56 67 LEU B O 1
ATOM 3572 N N . ASP B 1 68 ? -3.492 -0.576 25.547 1 95.25 68 ASP B N 1
ATOM 3573 C CA . ASP B 1 68 ? -3.6 -0.366 26.984 1 95.25 68 ASP B CA 1
ATOM 3574 C C . ASP B 1 68 ? -4.762 0.569 27.328 1 95.25 68 ASP B C 1
ATOM 3576 O O . ASP B 1 68 ? -5.508 0.327 28.266 1 95.25 68 ASP B O 1
ATOM 3580 N N . LYS B 1 69 ? -4.895 1.592 26.547 1 91.94 69 LYS B N 1
ATOM 3581 C CA . LYS B 1 69 ? -5.918 2.607 26.766 1 91.94 69 LYS B CA 1
ATOM 3582 C C . LYS B 1 69 ? -7.309 2.057 26.469 1 91.94 69 LYS B C 1
ATOM 3584 O O . LYS B 1 69 ? -8.281 2.396 27.141 1 91.94 69 LYS B O 1
ATOM 3589 N N . THR B 1 70 ? -7.441 1.276 25.484 1 94.94 70 THR B N 1
ATOM 3590 C CA . THR B 1 70 ? -8.75 0.841 25 1 94.94 70 THR B CA 1
ATOM 3591 C C . THR B 1 70 ? -9.125 -0.51 25.609 1 94.94 70 THR B C 1
ATOM 3593 O O . THR B 1 70 ? -10.289 -0.905 25.578 1 94.94 70 THR B O 1
ATOM 3596 N N . LYS B 1 71 ? -8.125 -1.285 26.016 1 96.44 71 LYS B N 1
ATOM 3597 C CA . LYS B 1 71 ? -8.281 -2.621 26.578 1 96.44 71 LYS B CA 1
ATOM 3598 C C . LYS B 1 71 ? -8.781 -3.607 25.516 1 96.44 71 LYS B C 1
ATOM 3600 O O . LYS B 1 71 ? -9.344 -4.652 25.859 1 96.44 71 LYS B O 1
ATOM 3605 N N . VAL B 1 72 ? -8.648 -3.219 24.328 1 97.69 72 VAL B N 1
ATOM 3606 C CA . VAL B 1 72 ? -8.977 -4.129 23.234 1 97.69 72 VAL B CA 1
ATOM 3607 C C . VAL B 1 72 ? -7.883 -5.188 23.094 1 97.69 72 VAL B C 1
ATOM 3609 O O . VAL B 1 72 ? -6.695 -4.871 23.188 1 97.69 72 VAL B O 1
ATOM 3612 N N . LYS B 1 73 ? -8.297 -6.441 22.922 1 98.31 73 LYS B N 1
ATOM 3613 C CA . LYS B 1 73 ? -7.344 -7.523 22.703 1 98.31 73 LYS B CA 1
ATOM 3614 C C . LYS B 1 73 ? -6.887 -7.57 21.25 1 98.31 73 LYS B C 1
ATOM 3616 O O . LYS B 1 73 ? -7.695 -7.402 20.344 1 98.31 73 LYS B O 1
ATOM 3621 N N . PRO B 1 74 ? -5.609 -7.824 21.047 1 98.44 74 PRO B N 1
ATOM 3622 C CA . PRO B 1 74 ? -5.117 -7.891 19.672 1 98.44 74 PRO B CA 1
ATOM 3623 C C . PRO B 1 74 ? -5.914 -8.867 18.812 1 98.44 74 PRO B C 1
ATOM 3625 O O . PRO B 1 74 ? -6.18 -8.586 17.641 1 98.44 74 PRO B O 1
ATOM 3628 N N . LYS B 1 75 ? -6.332 -9.953 19.281 1 97.5 75 LYS B N 1
ATOM 3629 C CA . LYS B 1 75 ? -7.039 -10.992 18.547 1 97.5 75 LYS B CA 1
ATOM 3630 C C . LYS B 1 75 ? -8.414 -10.508 18.094 1 97.5 75 LYS B C 1
ATOM 3632 O O . LYS B 1 75 ? -9.039 -11.109 17.219 1 97.5 75 LYS B O 1
ATOM 3637 N N . ASP B 1 76 ? -8.93 -9.438 18.719 1 98.12 76 ASP B N 1
ATOM 3638 C CA . ASP B 1 76 ? -10.25 -8.906 18.359 1 98.12 76 ASP B CA 1
ATOM 3639 C C . ASP B 1 76 ? -10.164 -7.98 17.156 1 98.12 76 ASP B C 1
ATOM 3641 O O . ASP B 1 76 ? -11.188 -7.633 16.562 1 98.12 76 ASP B O 1
ATOM 3645 N N . ILE B 1 77 ? -9.008 -7.629 16.766 1 98.75 77 ILE B N 1
ATOM 3646 C CA . ILE B 1 77 ? -8.828 -6.746 15.617 1 98.75 77 ILE B CA 1
ATOM 3647 C C . ILE B 1 77 ? -9.109 -7.512 14.328 1 98.75 77 ILE B C 1
ATOM 3649 O O . ILE B 1 77 ? -8.461 -8.523 14.047 1 98.75 77 ILE B O 1
ATOM 3653 N N . GLY B 1 78 ? -10.047 -6.984 13.562 1 98.62 78 GLY B N 1
ATOM 3654 C CA . GLY B 1 78 ? -10.445 -7.664 12.336 1 98.62 78 GLY B CA 1
ATOM 3655 C C . GLY B 1 78 ? -9.844 -7.035 11.094 1 98.62 78 GLY B C 1
ATOM 3656 O O . GLY B 1 78 ? -9.758 -7.684 10.047 1 98.62 78 GLY B O 1
ATOM 3657 N N . ILE B 1 79 ? -9.531 -5.762 11.156 1 98.88 79 ILE B N 1
ATOM 3658 C CA . ILE B 1 79 ? -8.969 -5.02 10.031 1 98.88 79 ILE B CA 1
ATOM 3659 C C . ILE B 1 79 ? -7.703 -4.289 10.469 1 98.88 79 ILE B C 1
ATOM 3661 O O . ILE B 1 79 ? -7.691 -3.639 11.516 1 98.88 79 ILE B O 1
ATOM 3665 N N . LEU B 1 80 ? -6.629 -4.449 9.758 1 98.94 80 LEU B N 1
ATOM 3666 C CA . LEU B 1 80 ? -5.367 -3.762 10 1 98.94 80 LEU B CA 1
ATOM 3667 C C . LEU B 1 80 ? -4.914 -2.996 8.766 1 98.94 80 LEU B C 1
ATOM 3669 O O . LEU B 1 80 ? -4.781 -3.576 7.684 1 98.94 80 LEU B O 1
ATOM 3673 N N . ILE B 1 81 ? -4.727 -1.689 8.852 1 98.94 81 ILE B N 1
ATOM 3674 C CA . ILE B 1 81 ? -4.199 -0.862 7.77 1 98.94 81 ILE B CA 1
ATOM 3675 C C . ILE B 1 81 ? -2.955 -0.12 8.25 1 98.94 81 ILE B C 1
ATOM 3677 O O . ILE B 1 81 ? -3 0.605 9.242 1 98.94 81 ILE B O 1
ATOM 3681 N N . VAL B 1 82 ? -1.867 -0.324 7.609 1 98.94 82 VAL B N 1
ATOM 3682 C CA . VAL B 1 82 ? -0.637 0.406 7.895 1 98.94 82 VAL B CA 1
ATOM 3683 C C . VAL B 1 82 ? -0.236 1.241 6.68 1 98.94 82 VAL B C 1
ATOM 3685 O O . VAL B 1 82 ? -0.268 0.756 5.547 1 98.94 82 VAL B O 1
ATOM 3688 N N . ASN B 1 83 ? 0.046 2.492 6.918 1 98.75 83 ASN B N 1
ATOM 3689 C CA . ASN B 1 83 ? 0.547 3.324 5.828 1 98.75 83 ASN B CA 1
ATOM 3690 C C . ASN B 1 83 ? 1.907 3.93 6.164 1 98.75 83 ASN B C 1
ATOM 3692 O O . ASN B 1 83 ? 2.143 4.348 7.297 1 98.75 83 ASN B O 1
ATOM 3696 N N . CYS B 1 84 ? 2.752 3.852 5.285 1 98.06 84 CYS B N 1
ATOM 3697 C CA . CYS B 1 84 ? 4.078 4.457 5.285 1 98.06 84 CYS B CA 1
ATOM 3698 C C . CYS B 1 84 ? 4.516 4.816 3.869 1 98.06 84 CYS B C 1
ATOM 3700 O O . CYS B 1 84 ? 4.496 3.967 2.977 1 98.06 84 CYS B O 1
ATOM 3702 N N . SER B 1 85 ? 4.945 5.969 3.682 1 95.62 85 SER B N 1
ATOM 3703 C CA . SER B 1 85 ? 5.215 6.406 2.314 1 95.62 85 SER B CA 1
ATOM 3704 C C . SER B 1 85 ? 6.551 5.863 1.816 1 95.62 85 SER B C 1
ATOM 3706 O O . SER B 1 85 ? 6.648 5.379 0.687 1 95.62 85 SER B O 1
ATOM 3708 N N . LEU B 1 86 ? 7.566 5.844 2.674 1 95.25 86 LEU B N 1
ATOM 3709 C CA . LEU B 1 86 ? 8.906 5.734 2.117 1 95.25 86 LEU B CA 1
ATOM 3710 C C . LEU B 1 86 ? 9.508 4.359 2.404 1 95.25 86 LEU B C 1
ATOM 3712 O O . LEU B 1 86 ? 10.5 3.967 1.783 1 95.25 86 LEU B O 1
ATOM 3716 N N . PHE B 1 87 ? 9.07 3.66 3.369 1 97.5 87 PHE B N 1
ATOM 3717 C CA . PHE B 1 87 ? 9.633 2.357 3.711 1 97.5 87 PHE B CA 1
ATOM 3718 C C . PHE B 1 87 ? 8.562 1.272 3.623 1 97.5 87 PHE B C 1
ATOM 3720 O O . PHE B 1 87 ? 7.695 1.175 4.496 1 97.5 87 PHE B O 1
ATOM 3727 N N . ASN B 1 88 ? 8.648 0.422 2.633 1 97.38 88 ASN B N 1
ATOM 3728 C CA . ASN B 1 88 ? 7.711 -0.671 2.391 1 97.38 88 ASN B CA 1
ATOM 3729 C C . ASN B 1 88 ? 8.438 -1.988 2.141 1 97.38 88 ASN B C 1
ATOM 3731 O O . ASN B 1 88 ? 8.508 -2.457 1.003 1 97.38 88 ASN B O 1
ATOM 3735 N N . PRO B 1 89 ? 8.836 -2.615 3.186 1 97.56 89 PRO B N 1
ATOM 3736 C CA . PRO B 1 89 ? 9.688 -3.805 3.09 1 97.56 89 PRO B CA 1
ATOM 3737 C C . PRO B 1 89 ? 8.891 -5.082 2.832 1 97.56 89 PRO B C 1
ATOM 3739 O O . PRO B 1 89 ? 7.656 -5.059 2.863 1 97.56 89 PRO B O 1
ATOM 3742 N N . THR B 1 90 ? 9.625 -6.148 2.529 1 97.69 90 THR B N 1
ATOM 3743 C CA . THR B 1 90 ? 9.117 -7.516 2.498 1 97.69 90 THR B CA 1
ATOM 3744 C C . THR B 1 90 ? 9.734 -8.344 3.621 1 97.69 90 THR B C 1
ATOM 3746 O O . THR B 1 90 ? 10.953 -8.508 3.686 1 97.69 90 THR B O 1
ATOM 3749 N N . PRO B 1 91 ? 9 -8.945 4.559 1 97.81 91 PRO B N 1
ATOM 3750 C CA . PRO B 1 91 ? 7.551 -8.758 4.668 1 97.81 91 PRO B CA 1
ATOM 3751 C C . PRO B 1 91 ? 7.172 -7.316 5.012 1 97.81 91 PRO B C 1
ATOM 3753 O O . PRO B 1 91 ? 8.008 -6.555 5.5 1 97.81 91 PRO B O 1
ATOM 3756 N N . SER B 1 92 ? 5.879 -6.988 4.812 1 98.5 92 SER B N 1
ATOM 3757 C CA . SER B 1 92 ? 5.371 -5.625 4.957 1 98.5 92 SER B CA 1
ATOM 3758 C C . SER B 1 92 ? 5.355 -5.195 6.422 1 98.5 92 SER B C 1
ATOM 3760 O O . SER B 1 92 ? 5.543 -6.02 7.316 1 98.5 92 SER B O 1
ATOM 3762 N N . LEU B 1 93 ? 5.145 -3.844 6.633 1 98.75 93 LEU B N 1
ATOM 3763 C CA . LEU B 1 93 ? 4.961 -3.305 7.977 1 98.75 93 LEU B CA 1
ATOM 3764 C C . LEU B 1 93 ? 3.725 -3.906 8.641 1 98.75 93 LEU B C 1
ATOM 3766 O O . LEU B 1 93 ? 3.73 -4.184 9.844 1 98.75 93 LEU B O 1
ATOM 3770 N N . SER B 1 94 ? 2.666 -4.102 7.891 1 98.81 94 SER B N 1
ATOM 3771 C CA . SER B 1 94 ? 1.483 -4.742 8.453 1 98.81 94 SER B CA 1
ATOM 3772 C C . SER B 1 94 ? 1.792 -6.16 8.922 1 98.81 94 SER B C 1
ATOM 3774 O O . SER B 1 94 ? 1.263 -6.613 9.938 1 98.81 94 SER B O 1
ATOM 3776 N N . ALA B 1 95 ? 2.625 -6.863 8.172 1 98.69 95 ALA B N 1
ATOM 3777 C CA . ALA B 1 95 ? 3.033 -8.203 8.594 1 98.69 95 ALA B CA 1
ATOM 3778 C C . ALA B 1 95 ? 3.812 -8.148 9.906 1 98.69 95 ALA B C 1
ATOM 3780 O O . ALA B 1 95 ? 3.691 -9.047 10.75 1 98.69 95 ALA B O 1
ATOM 3781 N N . MET B 1 96 ? 4.641 -7.117 10.094 1 98.81 96 MET B N 1
ATOM 3782 C CA . MET B 1 96 ? 5.359 -6.941 11.359 1 98.81 96 MET B CA 1
ATOM 3783 C C . MET B 1 96 ? 4.387 -6.809 12.523 1 98.81 96 MET B C 1
ATOM 3785 O O . MET B 1 96 ? 4.605 -7.395 13.586 1 98.81 96 MET B O 1
ATOM 3789 N N . VAL B 1 97 ? 3.373 -6.051 12.289 1 98.88 97 VAL B N 1
ATOM 3790 C CA . VAL B 1 97 ? 2.367 -5.852 13.328 1 98.88 97 VAL B CA 1
ATOM 3791 C C . VAL B 1 97 ? 1.666 -7.176 13.625 1 98.88 97 VAL B C 1
ATOM 3793 O O . VAL B 1 97 ? 1.496 -7.539 14.797 1 98.88 97 VAL B O 1
ATOM 3796 N N . ILE B 1 98 ? 1.251 -7.91 12.594 1 98.88 98 ILE B N 1
ATOM 3797 C CA . ILE B 1 98 ? 0.594 -9.203 12.766 1 98.88 98 ILE B CA 1
ATOM 3798 C C . ILE B 1 98 ? 1.489 -10.133 13.578 1 98.88 98 ILE B C 1
ATOM 3800 O O . ILE B 1 98 ? 1.021 -10.812 14.5 1 98.88 98 ILE B O 1
ATOM 3804 N N . ASN B 1 99 ? 2.723 -10.133 13.234 1 98.81 99 ASN B N 1
ATOM 3805 C CA . ASN B 1 99 ? 3.664 -11.023 13.906 1 98.81 99 ASN B CA 1
ATOM 3806 C C . ASN B 1 99 ? 3.846 -10.648 15.375 1 98.81 99 ASN B C 1
ATOM 3808 O O . ASN B 1 99 ? 3.75 -11.508 16.25 1 98.81 99 ASN B O 1
ATOM 3812 N N . ARG B 1 100 ? 4.113 -9.398 15.656 1 98.75 100 ARG B N 1
ATOM 3813 C CA . ARG B 1 100 ? 4.418 -8.914 17 1 98.75 100 ARG B CA 1
ATOM 3814 C C . ARG B 1 100 ? 3.242 -9.133 17.938 1 98.75 100 ARG B C 1
ATOM 3816 O O . ARG B 1 100 ? 3.432 -9.523 19.094 1 98.75 100 ARG B O 1
ATOM 3823 N N . TYR B 1 101 ? 2.02 -8.906 17.453 1 98.81 101 TYR B N 1
ATOM 3824 C CA . TYR B 1 101 ? 0.86 -8.906 18.344 1 98.81 101 TYR B CA 1
ATOM 3825 C C . TYR B 1 101 ? 0.03 -10.172 18.156 1 98.81 101 TYR B C 1
ATOM 3827 O O . TYR B 1 101 ? -1.037 -10.312 18.766 1 98.81 101 TYR B O 1
ATOM 3835 N N . LYS B 1 102 ? 0.518 -11.125 17.297 1 98.56 102 LYS B N 1
ATOM 3836 C CA . LYS B 1 102 ? -0.117 -12.422 17.078 1 98.56 102 LYS B CA 1
ATOM 3837 C C . LYS B 1 102 ? -1.595 -12.258 16.734 1 98.56 102 LYS B C 1
ATOM 3839 O O . LYS B 1 102 ? -2.453 -12.898 17.344 1 98.56 102 LYS B O 1
ATOM 3844 N N . LEU B 1 103 ? -1.843 -11.383 15.773 1 98.56 103 LEU B N 1
ATOM 3845 C CA . LEU B 1 103 ? -3.219 -11.156 15.352 1 98.56 103 LEU B CA 1
ATOM 3846 C C . LEU B 1 103 ? -3.834 -12.422 14.781 1 98.56 103 LEU B C 1
ATOM 3848 O O . LEU B 1 103 ? -3.117 -13.375 14.461 1 98.56 103 LEU B O 1
ATOM 3852 N N . ARG B 1 104 ? -5.145 -12.453 14.695 1 97.62 104 ARG B N 1
ATOM 3853 C CA . ARG B 1 104 ? -5.879 -13.625 14.25 1 97.62 104 ARG B CA 1
ATOM 3854 C C . ARG B 1 104 ? -5.574 -13.938 12.789 1 97.62 104 ARG B C 1
ATOM 3856 O O . ARG B 1 104 ? -5.238 -13.039 12.016 1 97.62 104 ARG B O 1
ATOM 3863 N N . GLY B 1 105 ? -5.832 -15.148 12.391 1 97.69 105 GLY B N 1
ATOM 3864 C CA . GLY B 1 105 ? -5.426 -15.664 11.086 1 97.69 105 GLY B CA 1
ATOM 3865 C C . GLY B 1 105 ? -6.273 -15.133 9.945 1 97.69 105 GLY B C 1
ATOM 3866 O O . GLY B 1 105 ? -5.891 -15.242 8.781 1 97.69 105 GLY B O 1
ATOM 3867 N N . ASN B 1 106 ? -7.379 -14.562 10.227 1 97.44 106 ASN B N 1
ATOM 3868 C CA . ASN B 1 106 ? -8.25 -14.055 9.172 1 97.44 106 ASN B CA 1
ATOM 3869 C C . ASN B 1 106 ? -8.32 -12.531 9.18 1 97.44 106 ASN B C 1
ATOM 3871 O O . ASN B 1 106 ? -9.266 -11.953 8.648 1 97.44 106 ASN B O 1
ATOM 3875 N N . VAL B 1 107 ? -7.352 -11.867 9.844 1 98.38 107 VAL B N 1
ATOM 3876 C CA . VAL B 1 107 ? -7.309 -10.406 9.836 1 98.38 107 VAL B CA 1
ATOM 3877 C C . VAL B 1 107 ? -7.203 -9.898 8.406 1 98.38 107 VAL B C 1
ATOM 3879 O O . VAL B 1 107 ? -6.469 -10.461 7.59 1 98.38 107 VAL B O 1
ATOM 3882 N N . LEU B 1 108 ? -8.023 -8.938 8.055 1 98.62 108 LEU B N 1
ATOM 3883 C CA . LEU B 1 108 ? -7.883 -8.242 6.781 1 98.62 108 LEU B CA 1
ATOM 3884 C C . LEU B 1 108 ? -6.816 -7.152 6.871 1 98.62 108 LEU B C 1
ATOM 3886 O O . LEU B 1 108 ? -7.074 -6.062 7.383 1 98.62 108 LEU B O 1
ATOM 3890 N N . SER B 1 109 ? -5.645 -7.434 6.359 1 98.69 109 SER B N 1
ATOM 3891 C CA . SER B 1 109 ? -4.531 -6.504 6.5 1 98.69 109 SER B CA 1
ATOM 3892 C C . SER B 1 109 ? -4.195 -5.832 5.172 1 98.69 109 SER B C 1
ATOM 3894 O O . SER B 1 109 ? -4.258 -6.469 4.117 1 98.69 109 SER B O 1
ATOM 3896 N N . PHE B 1 110 ? -3.852 -4.566 5.172 1 98.88 110 PHE B N 1
ATOM 3897 C CA . PHE B 1 110 ? -3.461 -3.75 4.027 1 98.88 110 PHE B CA 1
ATOM 3898 C C . PHE B 1 110 ? -2.25 -2.889 4.367 1 98.88 110 PHE B C 1
ATOM 3900 O O . PHE B 1 110 ? -2.197 -2.277 5.438 1 98.88 110 PHE B O 1
ATOM 3907 N N . ASN B 1 111 ? -1.28 -2.881 3.523 1 98.88 111 ASN B N 1
ATOM 3908 C CA . ASN B 1 111 ? -0.086 -2.051 3.648 1 98.88 111 ASN B CA 1
ATOM 3909 C C . ASN B 1 111 ? 0.019 -1.046 2.506 1 98.88 111 ASN B C 1
ATOM 3911 O O . ASN B 1 111 ? 0.417 -1.4 1.395 1 98.88 111 ASN B O 1
ATOM 3915 N N . LEU B 1 112 ? -0.256 0.236 2.805 1 98.81 112 LEU B N 1
ATOM 3916 C CA . LEU B 1 112 ? -0.242 1.293 1.8 1 98.81 112 LEU B CA 1
ATOM 3917 C C . LEU B 1 112 ? 1.14 1.931 1.7 1 98.81 112 LEU B C 1
ATOM 3919 O O . LEU B 1 112 ? 1.674 2.424 2.697 1 98.81 112 LEU B O 1
ATOM 3923 N N . GLY B 1 113 ? 1.71 1.932 0.482 1 98.19 113 GLY B N 1
ATOM 3924 C CA . GLY B 1 113 ? 3.043 2.471 0.261 1 98.19 113 GLY B CA 1
ATOM 3925 C C . GLY B 1 113 ? 3.084 3.537 -0.818 1 98.19 113 GLY B C 1
ATOM 3926 O O . GLY B 1 113 ? 2.361 3.447 -1.813 1 98.19 113 GLY B O 1
ATOM 3927 N N . GLY B 1 114 ? 3.918 4.578 -0.623 1 97.62 114 GLY B N 1
ATOM 3928 C CA . GLY B 1 114 ? 4.211 5.562 -1.651 1 97.62 114 GLY B CA 1
ATOM 3929 C C . GLY B 1 114 ? 3.107 6.586 -1.829 1 97.62 114 GLY B C 1
ATOM 3930 O O . GLY B 1 114 ? 3.047 7.27 -2.854 1 97.62 114 GLY B O 1
ATOM 3931 N N . MET B 1 115 ? 2.242 6.746 -0.823 1 97.5 115 MET B N 1
ATOM 3932 C CA . MET B 1 115 ? 1.044 7.535 -1.087 1 97.5 115 MET B CA 1
ATOM 3933 C C . MET B 1 115 ? 1.126 8.898 -0.402 1 97.5 115 MET B C 1
ATOM 3935 O O . MET B 1 115 ? 0.149 9.648 -0.384 1 97.5 115 MET B O 1
ATOM 3939 N N . GLY B 1 116 ? 2.221 9.195 0.246 1 96.19 116 GLY B N 1
ATOM 3940 C CA . GLY B 1 116 ? 2.459 10.531 0.764 1 96.19 116 GLY B CA 1
ATOM 3941 C C . GLY B 1 116 ? 1.84 10.766 2.129 1 96.19 116 GLY B C 1
ATOM 3942 O O . GLY B 1 116 ? 1.342 9.828 2.758 1 96.19 116 GLY B O 1
ATOM 3943 N N . CYS B 1 117 ? 1.834 12.023 2.551 1 96.62 117 CYS B N 1
ATOM 3944 C CA . CYS B 1 117 ? 1.506 12.383 3.926 1 96.62 117 CYS B CA 1
ATOM 3945 C C . CYS B 1 117 ? 0.006 12.273 4.176 1 96.62 117 CYS B C 1
ATOM 3947 O O . CYS B 1 117 ? -0.431 12.164 5.32 1 96.62 117 CYS B O 1
ATOM 3949 N N . SER B 1 118 ? -0.772 12.344 3.152 1 97.38 118 SER B N 1
ATOM 3950 C CA . SER B 1 118 ? -2.215 12.273 3.359 1 97.38 118 SER B CA 1
ATOM 3951 C C . SER B 1 118 ? -2.686 10.82 3.439 1 97.38 118 SER B C 1
ATOM 3953 O O . SER B 1 118 ? -3.887 10.555 3.529 1 97.38 118 SER B O 1
ATOM 3955 N N . ALA B 1 119 ? -1.765 9.906 3.396 1 98.12 119 ALA B N 1
ATOM 3956 C CA . ALA B 1 119 ? -2.098 8.492 3.441 1 98.12 119 ALA B CA 1
ATOM 3957 C C . ALA B 1 119 ? -2.805 8.133 4.746 1 98.12 119 ALA B C 1
ATOM 3959 O O . ALA B 1 119 ? -3.586 7.18 4.797 1 98.12 119 ALA B O 1
ATOM 3960 N N . GLY B 1 120 ? -2.518 8.867 5.785 1 98.44 120 GLY B N 1
ATOM 3961 C CA . GLY B 1 120 ? -3.248 8.648 7.023 1 98.44 120 GLY B CA 1
ATOM 3962 C C . GLY B 1 120 ? -4.75 8.781 6.863 1 98.44 120 GLY B C 1
ATOM 3963 O O . GLY B 1 120 ? -5.508 7.934 7.336 1 98.44 120 GLY B O 1
ATOM 3964 N N . LEU B 1 121 ? -5.176 9.805 6.172 1 98.81 121 LEU B N 1
ATOM 3965 C CA . LEU B 1 121 ? -6.602 10.047 5.977 1 98.81 121 LEU B CA 1
ATOM 3966 C C . LEU B 1 121 ? -7.172 9.109 4.918 1 98.81 121 LEU B C 1
ATOM 3968 O O . LEU B 1 121 ? -8.344 8.727 4.984 1 98.81 121 LEU B O 1
ATOM 3972 N N . ILE B 1 122 ? -6.34 8.719 3.957 1 98.75 122 ILE B N 1
ATOM 3973 C CA . ILE B 1 122 ? -6.746 7.676 3.02 1 98.75 122 ILE B CA 1
ATOM 3974 C C . ILE B 1 122 ? -7.059 6.391 3.783 1 98.75 122 ILE B C 1
ATOM 3976 O O . ILE B 1 122 ? -8.062 5.727 3.516 1 98.75 122 ILE B O 1
ATOM 3980 N N . SER B 1 123 ? -6.223 6.078 4.73 1 98.94 123 SER B N 1
ATOM 3981 C CA . SER B 1 123 ? -6.395 4.871 5.539 1 98.94 123 SER B CA 1
ATOM 3982 C C . SER B 1 123 ? -7.652 4.949 6.391 1 98.94 123 SER B C 1
ATOM 3984 O O . SER B 1 123 ? -8.352 3.947 6.57 1 98.94 123 SER B O 1
ATOM 3986 N N . ILE B 1 124 ? -7.934 6.102 6.906 1 98.94 124 ILE B N 1
ATOM 3987 C CA . ILE B 1 124 ? -9.148 6.301 7.688 1 98.94 124 ILE B CA 1
ATOM 3988 C C . ILE B 1 124 ? -10.375 6.109 6.797 1 98.94 124 ILE B C 1
ATOM 3990 O O . ILE B 1 124 ? -11.336 5.445 7.191 1 98.94 124 ILE B O 1
ATOM 3994 N N . ASP B 1 125 ? -10.328 6.699 5.633 1 98.88 125 ASP B N 1
ATOM 3995 C CA . ASP B 1 125 ? -11.422 6.539 4.688 1 98.88 125 ASP B CA 1
ATOM 3996 C C . ASP B 1 125 ? -11.617 5.07 4.309 1 98.88 125 ASP B C 1
ATOM 3998 O O . ASP B 1 125 ? -12.75 4.59 4.215 1 98.88 125 ASP B O 1
ATOM 4002 N N . LEU B 1 126 ? -10.531 4.395 4.086 1 98.94 126 LEU B N 1
ATOM 4003 C CA . LEU B 1 126 ? -10.594 2.971 3.77 1 98.94 126 LEU B CA 1
ATOM 4004 C C . LEU B 1 126 ? -11.211 2.182 4.922 1 98.94 126 LEU B C 1
ATOM 4006 O O . LEU B 1 126 ? -12.07 1.325 4.703 1 98.94 126 LEU B O 1
ATOM 4010 N N . ALA B 1 127 ? -10.742 2.438 6.109 1 98.94 127 ALA B N 1
ATOM 4011 C CA . ALA B 1 127 ? -11.297 1.767 7.281 1 98.94 127 ALA B CA 1
ATOM 4012 C C . ALA B 1 127 ? -12.805 2.01 7.395 1 98.94 127 ALA B C 1
ATOM 4014 O O . ALA B 1 127 ? -13.562 1.09 7.691 1 98.94 127 ALA B O 1
ATOM 4015 N N . LYS B 1 128 ? -13.203 3.242 7.168 1 98.81 128 LYS B N 1
ATOM 4016 C CA . LYS B 1 128 ? -14.617 3.602 7.18 1 98.81 128 LYS B CA 1
ATOM 4017 C C . LYS B 1 128 ? -15.414 2.721 6.219 1 98.81 128 LYS B C 1
ATOM 4019 O O . LYS B 1 128 ? -16.453 2.172 6.59 1 98.81 128 LYS B O 1
ATOM 4024 N N . ASP B 1 129 ? -14.961 2.605 5 1 98.75 129 ASP B N 1
ATOM 4025 C CA . ASP B 1 129 ? -15.648 1.803 3.994 1 98.75 129 ASP B CA 1
ATOM 4026 C C . ASP B 1 129 ? -15.672 0.328 4.391 1 98.75 129 ASP B C 1
ATOM 4028 O O . ASP B 1 129 ? -16.703 -0.329 4.301 1 98.75 129 ASP B O 1
ATOM 4032 N N . LEU B 1 130 ? -14.547 -0.216 4.875 1 98.88 130 LEU B N 1
ATOM 4033 C CA . LEU B 1 130 ? -14.453 -1.63 5.223 1 98.88 130 LEU B CA 1
ATOM 4034 C C . LEU B 1 130 ? -15.352 -1.959 6.41 1 98.88 130 LEU B C 1
ATOM 4036 O O .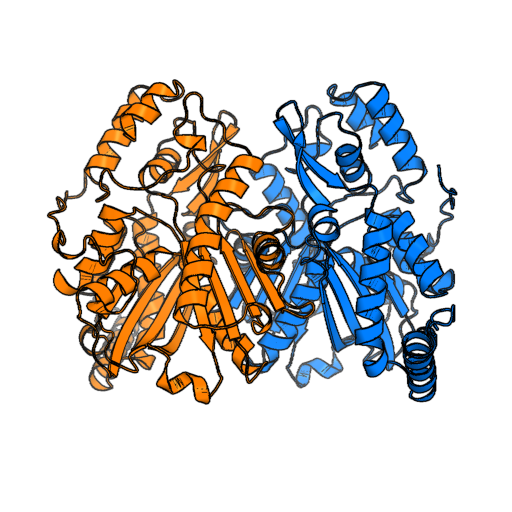 LEU B 1 130 ? -15.953 -3.037 6.461 1 98.88 130 LEU B O 1
ATOM 4040 N N . LEU B 1 131 ? -15.43 -1.072 7.32 1 98.69 131 LEU B N 1
ATOM 4041 C CA . LEU B 1 131 ? -16.266 -1.301 8.5 1 98.69 131 LEU B CA 1
ATOM 4042 C C . LEU B 1 131 ? -17.734 -1.345 8.125 1 98.69 131 LEU B C 1
ATOM 4044 O O . LEU B 1 131 ? -18.562 -1.893 8.867 1 98.69 131 LEU B O 1
ATOM 4048 N N . GLN B 1 132 ? -18.125 -0.746 7.004 1 98 132 GLN B N 1
ATOM 4049 C CA . GLN B 1 132 ? -19.5 -0.833 6.543 1 98 132 GLN B CA 1
ATOM 4050 C C . GLN B 1 132 ? -19.812 -2.23 6.016 1 98 132 GLN B C 1
ATOM 4052 O O . GLN B 1 132 ? -20.969 -2.686 6.098 1 98 132 GLN B O 1
ATOM 4057 N N . VAL B 1 133 ? -18.828 -2.91 5.488 1 98 133 VAL B N 1
ATOM 4058 C CA . VAL B 1 133 ? -19 -4.238 4.902 1 98 133 VAL B CA 1
ATOM 4059 C C . VAL B 1 133 ? -18.797 -5.305 5.977 1 98 133 VAL B C 1
ATOM 4061 O O . VAL B 1 133 ? -19.391 -6.383 5.906 1 98 133 VAL B O 1
ATOM 4064 N N . HIS B 1 134 ? -17.969 -5.008 6.953 1 98.06 134 HIS B N 1
ATOM 4065 C CA . HIS B 1 134 ? -17.656 -5.922 8.047 1 98.06 134 HIS B CA 1
ATOM 4066 C C . HIS B 1 134 ? -18.188 -5.395 9.375 1 98.06 134 HIS B C 1
ATOM 4068 O O . HIS B 1 134 ? -17.438 -4.801 10.156 1 98.06 134 HIS B O 1
ATOM 4074 N N . PRO B 1 135 ? -19.406 -5.695 9.688 1 96.31 135 PRO B N 1
ATOM 4075 C CA . PRO B 1 135 ? -20.016 -5.141 10.898 1 96.31 135 PRO B CA 1
ATOM 4076 C C . PRO B 1 135 ? -19.406 -5.715 12.172 1 96.31 135 PRO B C 1
ATOM 4078 O O . PRO B 1 135 ? -18.781 -6.777 12.141 1 96.31 135 PRO B O 1
ATOM 4081 N N . ASN B 1 136 ? -19.531 -5.047 13.258 1 97 136 ASN B N 1
ATOM 4082 C CA . ASN B 1 136 ? -19.078 -5.457 14.586 1 97 136 ASN B CA 1
ATOM 4083 C C . ASN B 1 136 ? -17.594 -5.801 14.602 1 97 136 ASN B C 1
ATOM 4085 O O . ASN B 1 136 ? -17.203 -6.887 15.039 1 97 136 ASN B O 1
ATOM 4089 N N . SER B 1 137 ? -16.828 -4.82 14.031 1 97.94 137 SER B N 1
ATOM 4090 C CA . SER B 1 137 ? -15.398 -5.059 13.852 1 97.94 137 SER B CA 1
ATOM 4091 C C . SER B 1 137 ? -14.57 -3.904 14.406 1 97.94 137 SER B C 1
ATOM 4093 O O . SER B 1 137 ? -15.07 -2.787 14.547 1 97.94 137 SER B O 1
ATOM 4095 N N . TYR B 1 138 ? -13.352 -4.234 14.852 1 98.81 138 TYR B N 1
ATOM 4096 C CA . TYR B 1 138 ? -12.328 -3.23 15.125 1 98.81 138 TYR B CA 1
ATOM 4097 C C . TYR B 1 138 ? -11.383 -3.084 13.938 1 98.81 138 TYR B C 1
ATOM 4099 O O . TYR B 1 138 ? -10.961 -4.078 13.336 1 98.81 138 TYR B O 1
ATOM 4107 N N . ALA B 1 139 ? -11.133 -1.875 13.555 1 98.94 139 ALA B N 1
ATOM 4108 C CA . ALA B 1 139 ? -10.086 -1.551 12.594 1 98.94 139 ALA B CA 1
ATOM 4109 C C . ALA B 1 139 ? -8.938 -0.789 13.258 1 98.94 139 ALA B C 1
ATOM 4111 O O . ALA B 1 139 ? -9.164 0.247 13.891 1 98.94 139 ALA B O 1
ATOM 4112 N N . LEU B 1 140 ? -7.773 -1.308 13.172 1 98.94 140 LEU B N 1
ATOM 4113 C CA . LEU B 1 140 ? -6.559 -0.654 13.641 1 98.94 140 LEU B CA 1
ATOM 4114 C C . LEU B 1 140 ? -5.809 -0.004 12.477 1 98.94 140 LEU B C 1
ATOM 4116 O O . LEU B 1 140 ? -5.418 -0.684 11.531 1 98.94 140 LEU B O 1
ATOM 4120 N N . VAL B 1 141 ? -5.629 1.301 12.531 1 98.94 141 VAL B N 1
ATOM 4121 C CA . VAL B 1 141 ? -4.883 2.049 11.523 1 98.94 141 VAL B CA 1
ATOM 4122 C C . VAL B 1 141 ? -3.574 2.559 12.125 1 98.94 141 VAL B C 1
ATOM 4124 O O . VAL B 1 141 ? -3.57 3.162 13.203 1 98.94 141 VAL B O 1
ATOM 4127 N N . ILE B 1 142 ? -2.473 2.254 11.492 1 98.88 142 ILE B N 1
ATOM 4128 C CA . ILE B 1 142 ? -1.176 2.801 11.867 1 98.88 142 ILE B CA 1
ATOM 4129 C C . ILE B 1 142 ? -0.688 3.768 10.797 1 98.88 142 ILE B C 1
ATOM 4131 O O . ILE B 1 142 ? -0.551 3.391 9.625 1 98.88 142 ILE B O 1
ATOM 4135 N N . SER B 1 143 ? -0.461 5.004 11.164 1 98.56 143 SER B N 1
ATOM 4136 C CA . SER B 1 143 ? 0.131 6.012 10.289 1 98.56 143 SER B CA 1
ATOM 4137 C C . SER B 1 143 ? 1.535 6.387 10.758 1 98.56 143 SER B C 1
ATOM 4139 O O . SER B 1 143 ? 1.728 6.793 11.898 1 98.56 143 SER B O 1
ATOM 4141 N N . MET B 1 144 ? 2.5 6.23 9.859 1 97.06 144 MET B N 1
ATOM 4142 C CA . MET B 1 144 ? 3.871 6.52 10.273 1 97.06 144 MET B CA 1
ATOM 4143 C C . MET B 1 144 ? 4.727 6.922 9.078 1 97.06 144 MET B C 1
ATOM 4145 O O . MET B 1 144 ? 4.281 6.844 7.934 1 97.06 144 MET B O 1
ATOM 4149 N N . GLU B 1 145 ? 5.895 7.414 9.367 1 95.06 145 GLU B N 1
ATOM 4150 C CA . GLU B 1 145 ? 6.938 7.594 8.367 1 95.06 145 GLU B CA 1
ATOM 4151 C C . GLU B 1 145 ? 8.266 7.016 8.844 1 95.06 145 GLU B C 1
ATOM 4153 O O . GLU B 1 145 ? 8.461 6.793 10.039 1 95.06 145 GLU B O 1
ATOM 4158 N N . ASN B 1 146 ? 9.086 6.668 7.953 1 96.69 146 ASN B N 1
ATOM 4159 C CA . ASN B 1 146 ? 10.383 6.039 8.188 1 96.69 146 ASN B CA 1
ATOM 4160 C C . ASN B 1 146 ? 11.5 6.77 7.453 1 96.69 146 ASN B C 1
ATOM 4162 O O . ASN B 1 146 ? 11.453 6.906 6.227 1 96.69 146 ASN B O 1
ATOM 4166 N N . ILE B 1 147 ? 12.562 7.148 8.141 1 95.62 147 ILE B N 1
ATOM 4167 C CA . ILE B 1 147 ? 13.555 8.078 7.621 1 95.62 147 ILE B CA 1
ATOM 4168 C C . ILE B 1 147 ? 14.844 7.328 7.293 1 95.62 147 ILE B C 1
ATOM 4170 O O . ILE B 1 147 ? 15.594 7.738 6.402 1 95.62 147 ILE B O 1
ATOM 4174 N N . THR B 1 148 ? 15.102 6.266 7.824 1 96.5 148 THR B N 1
ATOM 4175 C CA . THR B 1 148 ? 16.391 5.602 7.871 1 96.5 148 THR B CA 1
ATOM 4176 C C . THR B 1 148 ? 16.969 5.43 6.465 1 96.5 148 THR B C 1
ATOM 4178 O O . THR B 1 148 ? 18.094 5.852 6.184 1 96.5 148 THR B O 1
ATOM 4181 N N . LEU B 1 149 ? 16.188 4.902 5.562 1 95.19 149 LEU B N 1
ATOM 4182 C CA . LEU B 1 149 ? 16.688 4.617 4.223 1 95.19 149 LEU B CA 1
ATOM 4183 C C . LEU B 1 149 ? 16.484 5.816 3.301 1 95.19 149 LEU B C 1
ATOM 4185 O O . LEU B 1 149 ? 16.922 5.793 2.146 1 95.19 149 LEU B O 1
ATOM 4189 N N . ASN B 1 150 ? 15.914 6.871 3.787 1 93.25 150 ASN B N 1
ATOM 4190 C CA . ASN B 1 150 ? 15.484 7.941 2.896 1 93.25 150 ASN B CA 1
ATOM 4191 C C . ASN B 1 150 ? 16.172 9.266 3.24 1 93.25 150 ASN B C 1
ATOM 4193 O O . ASN B 1 150 ? 15.766 10.32 2.746 1 93.25 150 ASN B O 1
ATOM 4197 N N . TRP B 1 151 ? 17.109 9.203 4.125 1 94.56 151 TRP B N 1
ATOM 4198 C CA . TRP B 1 151 ? 17.984 10.352 4.336 1 94.56 151 TRP B CA 1
ATOM 4199 C C . TRP B 1 151 ? 18.859 10.602 3.119 1 94.56 151 TRP B C 1
ATOM 4201 O O . TRP B 1 151 ? 19.531 9.688 2.641 1 94.56 151 TRP B O 1
ATOM 4211 N N . TYR B 1 152 ? 18.828 11.789 2.6 1 96.12 152 TYR B N 1
ATOM 4212 C CA . TYR B 1 152 ? 19.562 12.109 1.383 1 96.12 152 TYR B CA 1
ATOM 4213 C C . TYR B 1 152 ? 20.984 12.539 1.704 1 96.12 152 TYR B C 1
ATOM 4215 O O . TYR B 1 152 ? 21.203 13.5 2.449 1 96.12 152 TYR B O 1
ATOM 4223 N N . PHE B 1 153 ? 21.984 11.945 1.093 1 95.06 153 PHE B N 1
ATOM 4224 C CA . PHE B 1 153 ? 23.391 12.211 1.387 1 95.06 153 PHE B CA 1
ATOM 4225 C C . PHE B 1 153 ? 24.062 12.922 0.218 1 95.06 153 PHE B C 1
ATOM 4227 O O . PHE B 1 153 ? 25.281 12.875 0.077 1 95.06 153 PHE B O 1
ATOM 4234 N N . GLY B 1 154 ? 23.328 13.477 -0.635 1 96.31 154 GLY B N 1
ATOM 4235 C CA . GLY B 1 154 ? 23.875 14.258 -1.735 1 96.31 154 GLY B CA 1
ATOM 4236 C C . GLY B 1 154 ? 23.797 15.75 -1.501 1 96.31 154 GLY B C 1
ATOM 4237 O O . GLY B 1 154 ? 23.719 16.203 -0.357 1 96.31 154 GLY B O 1
ATOM 4238 N N . ASN B 1 155 ? 23.953 16.516 -2.604 1 97.5 155 ASN B N 1
ATOM 4239 C CA . ASN B 1 155 ? 24.078 17.969 -2.457 1 97.5 155 ASN B CA 1
ATOM 4240 C C . ASN B 1 155 ? 23.094 18.703 -3.346 1 97.5 155 ASN B C 1
ATOM 4242 O O . ASN B 1 155 ? 23.297 19.875 -3.668 1 97.5 155 ASN B O 1
ATOM 4246 N N . ASP B 1 156 ? 22.047 17.953 -3.762 1 97.19 156 ASP B N 1
ATOM 4247 C CA . ASP B 1 156 ? 20.953 18.609 -4.48 1 97.19 156 ASP B CA 1
ATOM 4248 C C . ASP B 1 156 ? 20.016 19.328 -3.516 1 97.19 156 ASP B C 1
ATOM 4250 O O . ASP B 1 156 ? 19.406 18.703 -2.645 1 97.19 156 ASP B O 1
ATOM 4254 N N . LYS B 1 157 ? 19.812 20.609 -3.738 1 96.25 157 LYS B N 1
ATOM 4255 C CA . LYS B 1 157 ? 19.078 21.438 -2.799 1 96.25 157 LYS B CA 1
ATOM 4256 C C . LYS B 1 157 ? 17.641 20.953 -2.645 1 96.25 157 LYS B C 1
ATOM 4258 O O . LYS B 1 157 ? 17.094 20.953 -1.539 1 96.25 157 LYS B O 1
ATOM 4263 N N . SER B 1 158 ? 16.984 20.594 -3.719 1 96.06 158 SER B N 1
ATOM 4264 C CA . SER B 1 158 ? 15.594 20.156 -3.67 1 96.06 158 SER B CA 1
ATOM 4265 C C . SER B 1 158 ? 15.43 18.938 -2.781 1 96.06 158 SER B C 1
ATOM 4267 O O . SER B 1 158 ? 14.375 18.734 -2.174 1 96.06 158 SER B O 1
ATOM 4269 N N . MET B 1 159 ? 16.438 18.109 -2.703 1 97.44 159 MET B N 1
ATOM 4270 C CA . MET B 1 159 ? 16.359 16.875 -1.916 1 97.44 159 MET B CA 1
ATOM 4271 C C . MET B 1 159 ? 16.922 17.094 -0.513 1 97.44 159 MET B C 1
ATOM 4273 O O . MET B 1 159 ?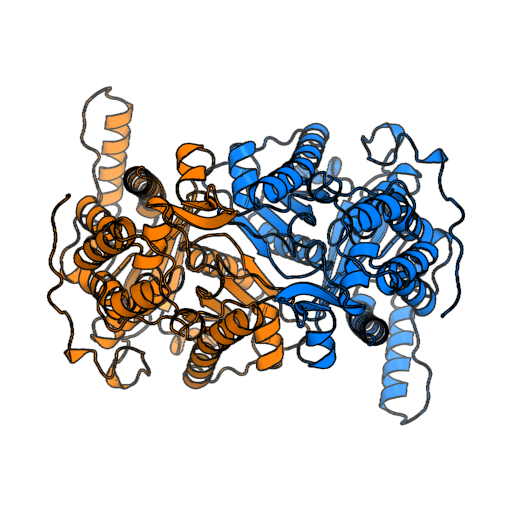 16.578 16.375 0.418 1 97.44 159 MET B O 1
ATOM 4277 N N . LEU B 1 160 ? 17.812 18.125 -0.332 1 96.81 160 LEU B N 1
ATOM 4278 C CA . LEU B 1 160 ? 18.281 18.516 0.994 1 96.81 160 LEU B CA 1
ATOM 4279 C C . LEU B 1 160 ? 17.141 19.094 1.823 1 96.81 160 LEU B C 1
ATOM 4281 O O . LEU B 1 160 ? 17.109 18.922 3.045 1 96.81 160 LEU B O 1
ATOM 4285 N N . LEU B 1 161 ? 16.203 19.719 1.159 1 95.12 161 LEU B N 1
ATOM 4286 C CA . LEU B 1 161 ? 15.047 20.297 1.828 1 95.12 161 LEU B CA 1
ATOM 4287 C C . LEU B 1 161 ? 14.297 19.234 2.623 1 95.12 161 LEU B C 1
ATOM 4289 O O . LEU B 1 161 ? 13.859 19.484 3.746 1 95.12 161 LEU B O 1
ATOM 4293 N N . SER B 1 162 ? 14.125 18.062 2.055 1 94.19 162 SER B N 1
ATOM 4294 C CA . SER B 1 162 ? 13.438 16.953 2.719 1 94.19 162 SER B CA 1
ATOM 4295 C C . SER B 1 162 ? 14.141 16.562 4.008 1 94.19 162 SER B C 1
ATOM 4297 O O . SER B 1 162 ? 13.492 16.281 5.02 1 94.19 162 SER B O 1
ATOM 4299 N N . ASN B 1 163 ? 15.5 16.5 4.016 1 95.06 163 ASN B N 1
ATOM 4300 C CA . ASN B 1 163 ? 16.266 16.188 5.215 1 95.06 163 ASN B CA 1
ATOM 4301 C C . ASN B 1 163 ? 15.953 17.172 6.348 1 95.06 163 ASN B C 1
ATOM 4303 O O . ASN B 1 163 ? 15.922 16.781 7.516 1 95.06 163 ASN B O 1
ATOM 4307 N N . CYS B 1 164 ? 15.734 18.375 5.953 1 95 164 CYS B N 1
ATOM 4308 C CA . CYS B 1 164 ? 15.555 19.438 6.938 1 95 164 CYS B CA 1
ATOM 4309 C C . CYS B 1 164 ? 14.164 19.375 7.551 1 95 164 CYS B C 1
ATOM 4311 O O . CYS B 1 164 ? 13.953 19.859 8.664 1 95 164 CYS B O 1
ATOM 4313 N N . LEU B 1 165 ? 13.211 18.75 6.895 1 94.88 165 LEU B N 1
ATOM 4314 C CA . LEU B 1 165 ? 11.812 18.875 7.301 1 94.88 165 LEU B CA 1
ATOM 4315 C C . LEU B 1 165 ? 11.32 17.562 7.91 1 94.88 165 LEU B C 1
ATOM 4317 O O . LEU B 1 165 ? 10.625 17.578 8.93 1 94.88 165 LEU B O 1
ATOM 4321 N N . PHE B 1 166 ? 11.648 16.422 7.316 1 95.81 166 PHE B N 1
ATOM 4322 C CA . PHE B 1 166 ? 11.062 15.125 7.68 1 95.81 166 PHE B CA 1
ATOM 4323 C C . PHE B 1 166 ? 11.672 14.602 8.977 1 95.81 166 PHE B C 1
ATOM 4325 O O . PHE B 1 166 ? 12.867 14.75 9.211 1 95.81 166 PHE B O 1
ATOM 4332 N N . ARG B 1 167 ? 10.836 14.078 9.789 1 96.44 167 ARG B N 1
ATOM 4333 C CA . ARG B 1 167 ? 11.219 13.469 11.055 1 96.44 167 ARG B CA 1
ATOM 4334 C C . ARG B 1 167 ? 10.453 12.164 11.289 1 96.44 167 ARG B C 1
ATOM 4336 O O . ARG B 1 167 ? 9.492 11.875 10.57 1 96.44 167 ARG B O 1
ATOM 4343 N N . MET B 1 168 ? 10.93 11.367 12.188 1 93.94 168 MET B N 1
ATOM 4344 C CA . MET B 1 168 ? 10.312 10.078 12.484 1 93.94 168 MET B CA 1
ATOM 4345 C C . MET B 1 168 ? 9.141 10.242 13.453 1 93.94 168 MET B C 1
ATOM 4347 O O . MET B 1 168 ? 9.203 11.062 14.367 1 93.94 168 MET B O 1
ATOM 4351 N N . GLY B 1 169 ? 8.07 9.508 13.195 1 95.56 169 GLY B N 1
ATOM 4352 C CA . GLY B 1 169 ? 6.906 9.492 14.062 1 95.56 169 GLY B CA 1
ATOM 4353 C C . GLY B 1 169 ? 5.828 8.531 13.602 1 95.56 169 GLY B C 1
ATOM 4354 O O . GLY B 1 169 ? 5.863 8.055 12.461 1 95.56 169 GLY B O 1
ATOM 4355 N N . GLY B 1 170 ? 4.93 8.219 14.508 1 97.06 170 GLY B N 1
ATOM 4356 C CA . GLY B 1 170 ? 3.83 7.316 14.203 1 97.06 170 GLY B CA 1
ATOM 4357 C C . GLY B 1 170 ? 2.656 7.469 15.156 1 97.06 170 GLY B C 1
ATOM 4358 O O . GLY B 1 170 ? 2.791 8.062 16.219 1 97.06 170 GLY B O 1
ATOM 4359 N N . ALA B 1 171 ? 1.536 7.047 14.719 1 98.12 171 ALA B N 1
ATOM 4360 C CA . ALA B 1 171 ? 0.302 7.051 15.5 1 98.12 171 ALA B CA 1
ATOM 4361 C C . ALA B 1 171 ? -0.527 5.801 15.219 1 98.12 171 ALA B C 1
ATOM 4363 O O . ALA B 1 171 ? -0.495 5.266 14.102 1 98.12 171 ALA B O 1
ATOM 4364 N N . ALA B 1 172 ? -1.195 5.277 16.203 1 98.5 172 ALA B N 1
ATOM 4365 C CA . ALA B 1 172 ? -2.152 4.18 16.078 1 98.5 172 ALA B CA 1
ATOM 4366 C C . ALA B 1 172 ? -3.57 4.652 16.391 1 98.5 172 ALA B C 1
ATOM 4368 O O . ALA B 1 172 ? -3.793 5.336 17.406 1 98.5 172 ALA B O 1
ATOM 4369 N N . ILE B 1 173 ? -4.516 4.355 15.562 1 98.69 173 ILE B N 1
ATOM 4370 C CA . ILE B 1 173 ? -5.918 4.738 15.711 1 98.69 173 ILE B CA 1
ATOM 4371 C C . ILE B 1 173 ? -6.797 3.492 15.703 1 98.69 173 ILE B C 1
ATOM 4373 O O . ILE B 1 173 ? -6.645 2.623 14.844 1 98.69 173 ILE B O 1
ATOM 4377 N N . LEU B 1 174 ? -7.625 3.373 16.656 1 98.75 174 LEU B N 1
ATOM 4378 C CA . LEU B 1 174 ? -8.609 2.297 16.703 1 98.75 174 LEU B CA 1
ATOM 4379 C C . LEU B 1 174 ? -10 2.811 16.344 1 98.75 174 LEU B C 1
ATOM 4381 O O . LEU B 1 174 ? -10.477 3.783 16.922 1 98.75 174 LEU B O 1
ATOM 4385 N N . LEU B 1 175 ? -10.594 2.225 15.312 1 98.81 175 LEU B N 1
ATOM 4386 C CA . LEU B 1 175 ? -11.961 2.514 14.891 1 98.81 175 LEU B CA 1
ATOM 4387 C C . LEU B 1 175 ? -12.875 1.329 15.172 1 98.81 175 LEU B C 1
ATOM 4389 O O . LEU B 1 175 ? -12.438 0.176 15.125 1 98.81 175 LEU B O 1
ATOM 4393 N N . SER B 1 176 ? -14.117 1.641 15.453 1 98.56 176 SER B N 1
ATOM 4394 C CA . SER B 1 176 ? -15.102 0.612 15.766 1 98.56 176 SER B CA 1
ATOM 4395 C C . SER B 1 176 ? -16.469 0.954 15.172 1 98.56 176 SER B C 1
ATOM 4397 O O . SER B 1 176 ? -16.828 2.127 15.07 1 98.56 176 SER B O 1
ATOM 4399 N N . ASN B 1 177 ? -17.141 -0.016 14.672 1 97.81 177 ASN B N 1
ATOM 4400 C CA . ASN B 1 177 ? -18.547 0.175 14.336 1 97.81 177 ASN B CA 1
ATOM 4401 C C . ASN B 1 177 ? -19.469 -0.606 15.273 1 97.81 177 ASN B C 1
ATOM 4403 O O . ASN B 1 177 ? -20.609 -0.911 14.93 1 97.81 177 ASN B O 1
ATOM 4407 N N . ARG B 1 178 ? -18.922 -1.028 16.391 1 96.94 178 ARG B N 1
ATOM 4408 C CA . ARG B 1 178 ? -19.734 -1.625 17.438 1 96.94 178 ARG B CA 1
ATOM 4409 C C . ARG B 1 178 ? -20.516 -0.559 18.203 1 96.94 178 ARG B C 1
ATOM 4411 O O . ARG B 1 178 ? -19.922 0.383 18.734 1 96.94 178 ARG B O 1
ATOM 4418 N N . ARG B 1 179 ? -21.797 -0.78 18.344 1 95.38 179 ARG B N 1
ATOM 4419 C CA . ARG B 1 179 ? -22.641 0.2 19.016 1 95.38 179 ARG B CA 1
ATOM 4420 C C . ARG B 1 179 ? -22.219 0.387 20.469 1 95.38 179 ARG B C 1
ATOM 4422 O O . ARG B 1 179 ? -22.297 1.496 21 1 95.38 179 ARG B O 1
ATOM 4429 N N . SER B 1 180 ? -21.75 -0.698 21.047 1 95.5 180 SER B N 1
ATOM 4430 C CA . SER B 1 180 ? -21.391 -0.672 22.469 1 95.5 180 SER B CA 1
ATOM 4431 C C . SER B 1 180 ? -20.172 0.224 22.703 1 95.5 180 SER B C 1
ATOM 4433 O O . SER B 1 180 ? -19.953 0.677 23.828 1 95.5 180 SER B O 1
ATOM 4435 N N . ASP B 1 181 ? -19.438 0.5 21.656 1 97.06 181 ASP B N 1
ATOM 4436 C CA . ASP B 1 181 ? -18.219 1.269 21.828 1 97.06 181 ASP B CA 1
ATOM 4437 C C . ASP B 1 181 ? -18.484 2.77 21.734 1 97.06 181 ASP B C 1
ATOM 4439 O O . ASP B 1 181 ? -17.609 3.584 22.031 1 97.06 181 ASP B O 1
ATOM 4443 N N . LYS B 1 182 ? -19.672 3.15 21.422 1 95.5 182 LYS B N 1
ATOM 4444 C CA . LYS B 1 182 ? -20 4.562 21.25 1 95.5 182 LYS B CA 1
ATOM 4445 C C . LYS B 1 182 ? -19.766 5.34 22.547 1 95.5 182 LYS B C 1
ATOM 4447 O O . LYS B 1 182 ? -19.234 6.457 22.516 1 95.5 182 LYS B O 1
ATOM 4452 N N . ARG B 1 183 ? -20.062 4.742 23.703 1 92.19 183 ARG B N 1
ATOM 4453 C CA . ARG B 1 183 ? -19.984 5.434 24.984 1 92.19 183 ARG B CA 1
ATOM 4454 C C . ARG B 1 183 ? -18.531 5.645 25.406 1 92.19 183 ARG B C 1
ATOM 4456 O O . ARG B 1 183 ? -18.219 6.609 26.109 1 92.19 183 ARG B O 1
ATOM 4463 N N . ARG B 1 184 ? -17.703 4.848 24.953 1 92.75 184 ARG B N 1
ATOM 4464 C CA . ARG B 1 184 ? -16.312 4.969 25.391 1 92.75 184 ARG B CA 1
ATOM 4465 C C . ARG B 1 184 ? -15.453 5.633 24.328 1 92.75 184 ARG B C 1
ATOM 4467 O O . ARG B 1 184 ? -14.312 6.012 24.594 1 92.75 184 ARG B O 1
ATOM 4474 N N . SER B 1 185 ? -15.977 5.777 23.125 1 96.31 185 SER B N 1
ATOM 4475 C CA . SER B 1 185 ? -15.227 6.406 22.047 1 96.31 185 SER B CA 1
ATOM 4476 C C . SER B 1 185 ? -15.141 7.918 22.234 1 96.31 185 SER B C 1
ATOM 4478 O O . SER B 1 185 ? -16.062 8.539 22.75 1 96.31 185 SER B O 1
ATOM 4480 N N . LYS B 1 186 ? -13.977 8.516 21.828 1 96 186 LYS B N 1
ATOM 4481 C CA . LYS B 1 186 ? -13.773 9.953 21.969 1 96 186 LYS B CA 1
ATOM 4482 C C . LYS B 1 186 ? -14.445 10.719 20.828 1 96 186 LYS B C 1
ATOM 4484 O O . LYS B 1 186 ? -15.031 11.781 21.047 1 96 186 LYS B O 1
ATOM 4489 N N . TYR B 1 187 ? -14.391 10.156 19.625 1 98.19 187 TYR B N 1
ATOM 4490 C CA . TYR B 1 187 ? -14.844 10.867 18.438 1 98.19 187 TYR B CA 1
ATOM 4491 C C . TYR B 1 187 ? -15.688 9.969 17.547 1 98.19 187 TYR B C 1
ATOM 4493 O O . TYR B 1 187 ? -15.57 8.742 17.609 1 98.19 187 TYR B O 1
ATOM 4501 N N . GLN B 1 188 ? -16.547 10.547 16.812 1 98.62 188 GLN B N 1
ATOM 4502 C CA . GLN B 1 188 ? -17.25 9.93 15.703 1 98.62 188 GLN B CA 1
ATOM 4503 C C . GLN B 1 188 ? -16.781 10.5 14.367 1 98.62 188 GLN B C 1
ATOM 4505 O O . GLN B 1 188 ? -16.734 11.719 14.188 1 98.62 188 GLN B O 1
ATOM 4510 N N . LEU B 1 189 ? -16.359 9.617 13.461 1 98.81 189 LEU B N 1
ATOM 4511 C CA . LEU B 1 189 ? -16.047 10.062 12.102 1 98.81 189 LEU B CA 1
ATOM 4512 C C . LEU B 1 189 ? -17.312 10.484 11.359 1 98.81 189 LEU B C 1
ATOM 4514 O O . LEU B 1 189 ? -18.234 9.688 11.219 1 98.81 189 LEU B O 1
ATOM 4518 N N . VAL B 1 190 ? -17.344 11.711 10.859 1 98.31 190 VAL B N 1
ATOM 4519 C CA . VAL B 1 190 ? -18.547 12.258 10.242 1 98.31 190 VAL B CA 1
ATOM 4520 C C . VAL B 1 190 ? -18.406 12.211 8.719 1 98.31 190 VAL B C 1
ATOM 4522 O O . VAL B 1 190 ? -19.266 11.648 8.031 1 98.31 190 VAL B O 1
ATOM 4525 N N . HIS B 1 191 ? -17.312 12.766 8.211 1 98.06 191 HIS B N 1
ATOM 4526 C CA . HIS B 1 191 ? -17.062 12.812 6.777 1 98.06 191 HIS B CA 1
ATOM 4527 C C . HIS B 1 191 ? -15.602 12.539 6.453 1 98.06 191 HIS B C 1
ATOM 4529 O O . HIS B 1 191 ? -14.719 12.844 7.258 1 98.06 191 HIS B O 1
ATOM 4535 N N . THR B 1 192 ? -15.422 11.906 5.367 1 98.62 192 THR B N 1
ATOM 4536 C CA . THR B 1 192 ? -14.133 11.922 4.691 1 98.62 192 THR B CA 1
ATOM 4537 C C . THR B 1 192 ? -14.273 12.445 3.264 1 98.62 192 THR B C 1
ATOM 4539 O O . THR B 1 192 ? -15.273 12.18 2.598 1 98.62 192 THR B O 1
ATOM 4542 N N . VAL B 1 193 ? -13.312 13.25 2.844 1 98.38 193 VAL B N 1
ATOM 4543 C CA . VAL B 1 193 ? -13.281 13.773 1.48 1 98.38 193 VAL B CA 1
ATOM 4544 C C . VAL B 1 193 ? -11.914 13.516 0.86 1 98.38 193 VAL B C 1
ATOM 4546 O O . VAL B 1 193 ? -10.883 13.891 1.436 1 98.38 193 VAL B O 1
ATOM 4549 N N . ARG B 1 194 ? -11.922 12.875 -0.264 1 98 194 ARG B N 1
ATOM 4550 C CA . ARG B 1 194 ? -10.703 12.594 -1.019 1 98 194 ARG B CA 1
ATOM 4551 C C . ARG B 1 194 ? -10.695 13.352 -2.342 1 98 194 ARG B C 1
ATOM 4553 O O . ARG B 1 194 ? -11.625 13.234 -3.141 1 98 194 ARG B O 1
ATOM 4560 N N . THR B 1 195 ? -9.672 14.148 -2.562 1 97.94 195 THR B N 1
ATOM 4561 C CA . THR B 1 195 ? -9.477 14.805 -3.852 1 97.94 195 THR B CA 1
ATOM 4562 C C . THR B 1 195 ? -8.055 14.602 -4.359 1 97.94 195 THR B C 1
ATOM 4564 O O . THR B 1 195 ? -7.125 14.453 -3.562 1 97.94 195 THR B O 1
ATOM 4567 N N . ASN B 1 196 ? -7.938 14.57 -5.664 1 96.31 196 ASN B N 1
ATOM 4568 C CA . ASN B 1 196 ? -6.652 14.32 -6.305 1 96.31 196 ASN B CA 1
ATOM 4569 C C . ASN B 1 196 ? -6.422 15.25 -7.488 1 96.31 196 ASN B C 1
ATOM 4571 O O . ASN B 1 196 ? -7.367 15.594 -8.203 1 96.31 196 ASN B O 1
ATOM 4575 N N . LYS B 1 197 ? -5.195 15.656 -7.68 1 97.56 197 LYS B N 1
ATOM 4576 C CA . LYS B 1 197 ? -4.785 16.484 -8.812 1 97.56 197 LYS B CA 1
ATOM 4577 C C . LYS B 1 197 ? -3.693 15.797 -9.625 1 97.56 197 LYS B C 1
ATOM 4579 O O . LYS B 1 197 ? -2.932 16.453 -10.336 1 97.56 197 LYS B O 1
ATOM 4584 N N . GLY B 1 198 ? -3.625 14.5 -9.484 1 96.62 198 GLY B N 1
ATOM 4585 C CA . GLY B 1 198 ? -2.535 13.742 -10.07 1 96.62 198 GLY B CA 1
ATOM 4586 C C . GLY B 1 198 ? -2.598 13.688 -11.586 1 96.62 198 GLY B C 1
ATOM 4587 O O . GLY B 1 198 ? -1.606 13.359 -12.242 1 96.62 198 GLY B O 1
ATOM 4588 N N . ALA B 1 199 ? -3.709 14.016 -12.164 1 97.69 199 ALA B N 1
ATOM 4589 C CA . ALA B 1 199 ? -3.836 14.039 -13.625 1 97.69 199 ALA B CA 1
ATOM 4590 C C . ALA B 1 199 ? -2.965 15.141 -14.227 1 97.69 199 ALA B C 1
ATOM 4592 O O . ALA B 1 199 ? -2.553 15.047 -15.383 1 97.69 199 ALA B O 1
ATOM 4593 N N . ASP B 1 200 ? -2.721 16.172 -13.477 1 97.75 200 ASP B N 1
ATOM 4594 C CA . ASP B 1 200 ? -1.854 17.266 -13.906 1 97.75 200 ASP B CA 1
ATOM 4595 C C . ASP B 1 200 ? -0.383 16.922 -13.695 1 97.75 200 ASP B C 1
ATOM 4597 O O . ASP B 1 200 ? 0.021 16.547 -12.594 1 97.75 200 ASP B O 1
ATOM 4601 N N . ASP B 1 201 ? 0.466 17.125 -14.703 1 97.44 201 ASP B N 1
ATOM 4602 C CA . ASP B 1 201 ? 1.861 16.703 -14.68 1 97.44 201 ASP B CA 1
ATOM 4603 C C . ASP B 1 201 ? 2.65 17.453 -13.617 1 97.44 201 ASP B C 1
ATOM 4605 O O . ASP B 1 201 ? 3.531 16.891 -12.961 1 97.44 201 ASP B O 1
ATOM 4609 N N . LYS B 1 202 ? 2.326 18.703 -13.508 1 96.56 202 LYS B N 1
ATOM 4610 C CA . LYS B 1 202 ? 3.031 19.5 -12.508 1 96.56 202 LYS B CA 1
ATOM 4611 C C . LYS B 1 202 ? 2.703 19.031 -11.094 1 96.56 202 LYS B C 1
ATOM 4613 O O . LYS B 1 202 ? 3.588 18.953 -10.242 1 96.56 202 LYS B O 1
ATOM 4618 N N . CYS B 1 203 ? 1.436 18.766 -10.883 1 97.44 203 CYS B N 1
ATOM 4619 C CA . CYS B 1 203 ? 1.001 18.266 -9.586 1 97.44 203 CYS B CA 1
ATOM 4620 C C . CYS B 1 203 ? 1.596 16.891 -9.312 1 97.44 203 CYS B C 1
ATOM 4622 O O . CYS B 1 203 ? 2.098 16.625 -8.219 1 97.44 203 CYS B O 1
ATOM 4624 N N . PHE B 1 204 ? 1.614 16.062 -10.336 1 97.94 204 PHE B N 1
ATOM 4625 C CA . PHE B 1 204 ? 2.146 14.711 -10.227 1 97.94 204 PHE B CA 1
ATOM 4626 C C . PHE B 1 204 ? 3.621 14.742 -9.844 1 97.94 204 PHE B C 1
ATOM 4628 O O . PHE B 1 204 ? 4.066 13.953 -9.008 1 97.94 204 PHE B O 1
ATOM 4635 N N . SER B 1 205 ? 4.398 15.633 -10.312 1 97.06 205 SER B N 1
ATOM 4636 C CA . SER B 1 205 ? 5.855 15.609 -10.195 1 97.06 205 SER B CA 1
ATOM 4637 C C . SER B 1 205 ? 6.328 16.484 -9.039 1 97.06 205 SER B C 1
ATOM 4639 O O . SER B 1 205 ? 7.531 16.625 -8.812 1 97.06 205 SER B O 1
ATOM 4641 N N . CYS B 1 206 ? 5.461 17.047 -8.273 1 96 206 CYS B N 1
ATOM 4642 C CA . CYS B 1 206 ? 5.824 18.078 -7.305 1 96 206 CYS B CA 1
ATOM 4643 C C . CYS B 1 206 ? 6.586 17.469 -6.133 1 96 206 CYS B C 1
ATOM 4645 O O . CYS B 1 206 ? 7.359 18.156 -5.465 1 96 206 CYS B O 1
ATOM 4647 N N . VAL B 1 207 ? 6.363 16.281 -5.766 1 96.88 207 VAL B N 1
ATOM 4648 C CA . VAL B 1 207 ? 7.082 15.492 -4.762 1 96.88 207 VAL B CA 1
ATOM 4649 C C . VAL B 1 207 ? 7.512 14.156 -5.363 1 96.88 207 VAL B C 1
ATOM 4651 O O . VAL B 1 207 ? 6.68 13.281 -5.613 1 96.88 207 VAL B O 1
ATOM 4654 N N . THR B 1 208 ? 8.82 14.031 -5.578 1 97.62 208 THR B N 1
ATOM 4655 C CA . THR B 1 208 ? 9.25 12.883 -6.367 1 97.62 208 THR B CA 1
ATOM 4656 C C . THR B 1 208 ? 10.539 12.297 -5.809 1 97.62 208 THR B C 1
ATOM 4658 O O . THR B 1 208 ? 11.516 13.023 -5.594 1 97.62 208 THR B O 1
ATOM 4661 N N . GLN B 1 209 ? 10.492 11.016 -5.574 1 97.75 209 GLN B N 1
ATOM 4662 C CA . GLN B 1 209 ? 11.719 10.289 -5.25 1 97.75 209 GLN B CA 1
ATOM 4663 C C . GLN B 1 209 ? 12.555 10.031 -6.5 1 97.75 209 GLN B C 1
ATOM 4665 O O . GLN B 1 209 ? 12.039 9.531 -7.504 1 97.75 209 GLN B O 1
ATOM 4670 N N . LYS B 1 210 ? 13.805 10.391 -6.48 1 97.06 210 LYS B N 1
ATOM 4671 C CA . LYS B 1 210 ? 14.672 10.188 -7.641 1 97.06 210 LYS B CA 1
ATOM 4672 C C . LYS B 1 210 ? 16.141 10.172 -7.23 1 97.06 210 LYS B C 1
ATOM 4674 O O . LYS B 1 210 ? 16.469 10.406 -6.066 1 97.06 210 LYS B O 1
ATOM 4679 N N . GLU B 1 211 ? 17.016 9.797 -8.141 1 96.94 211 GLU B N 1
ATOM 4680 C CA . GLU B 1 211 ? 18.469 9.875 -7.961 1 96.94 211 GLU B CA 1
ATOM 4681 C C . GLU B 1 211 ? 19.016 11.219 -8.438 1 96.94 211 GLU B C 1
ATOM 4683 O O . GLU B 1 211 ? 18.5 11.797 -9.398 1 96.94 211 GLU B O 1
ATOM 4688 N N . ASP B 1 212 ? 20.047 11.656 -7.73 1 96.56 212 ASP B N 1
ATOM 4689 C CA . ASP B 1 212 ? 20.797 12.805 -8.258 1 96.56 212 ASP B CA 1
ATOM 4690 C C . ASP B 1 212 ? 21.859 12.352 -9.25 1 96.56 212 ASP B C 1
ATOM 4692 O O . ASP B 1 212 ? 21.875 11.195 -9.672 1 96.56 212 ASP B O 1
ATOM 4696 N N . SER B 1 213 ? 22.719 13.258 -9.703 1 94.56 213 SER B N 1
ATOM 4697 C CA . SER B 1 213 ? 23.703 12.984 -10.758 1 94.56 213 SER B CA 1
ATOM 4698 C C . SER B 1 213 ? 24.734 11.969 -10.297 1 94.56 213 SER B C 1
ATOM 4700 O O . SER B 1 213 ? 25.391 11.328 -11.125 1 94.56 213 SER B O 1
ATOM 4702 N N . THR B 1 214 ? 24.891 11.781 -8.992 1 93.62 214 THR B N 1
ATOM 4703 C CA . THR B 1 214 ? 25.891 10.852 -8.477 1 93.62 214 THR B CA 1
ATOM 4704 C C . THR B 1 214 ? 25.25 9.531 -8.078 1 93.62 214 THR B C 1
ATOM 4706 O O . THR B 1 214 ? 25.922 8.625 -7.586 1 93.62 214 THR B O 1
ATOM 4709 N N . GLY B 1 215 ? 23.906 9.438 -8.203 1 93.62 215 GLY B N 1
ATOM 4710 C CA . GLY B 1 215 ? 23.219 8.188 -7.914 1 93.62 215 GLY B CA 1
ATOM 4711 C C . GLY B 1 215 ? 22.609 8.164 -6.527 1 93.62 215 GLY B C 1
ATOM 4712 O O . GLY B 1 215 ? 21.938 7.188 -6.156 1 93.62 215 GLY B O 1
ATOM 4713 N N . SER B 1 216 ? 22.797 9.227 -5.746 1 95.12 216 SER B N 1
ATOM 4714 C CA . SER B 1 216 ? 22.172 9.297 -4.426 1 95.12 216 SER B CA 1
ATOM 4715 C C . SER B 1 216 ? 20.672 9.523 -4.527 1 95.12 216 SER B C 1
ATOM 4717 O O . SER B 1 216 ? 20.219 10.391 -5.281 1 95.12 216 SER B O 1
ATOM 4719 N N . VAL B 1 217 ? 19.969 8.727 -3.805 1 96.06 217 VAL B N 1
ATOM 4720 C CA . VAL B 1 217 ? 18.5 8.773 -3.877 1 96.06 217 VAL B CA 1
ATOM 4721 C C . VAL B 1 217 ? 17.969 9.75 -2.834 1 96.06 217 VAL B C 1
ATOM 4723 O O . VAL B 1 217 ? 18.453 9.789 -1.703 1 96.06 217 VAL B O 1
ATOM 4726 N N . GLY B 1 218 ? 17.016 10.562 -3.217 1 97.19 218 GLY B N 1
ATOM 4727 C CA . GLY B 1 218 ? 16.312 11.461 -2.32 1 97.19 218 GLY B CA 1
ATOM 4728 C C . GLY B 1 218 ? 14.906 11.797 -2.799 1 97.19 218 GLY B C 1
ATOM 4729 O O . GLY B 1 218 ? 14.484 11.336 -3.865 1 97.19 218 GLY B O 1
ATOM 4730 N N . VAL B 1 219 ? 14.148 12.438 -1.972 1 97.44 219 VAL B N 1
ATOM 4731 C CA . VAL B 1 219 ? 12.828 12.953 -2.326 1 97.44 219 VAL B CA 1
ATOM 4732 C C . VAL B 1 219 ? 12.938 14.438 -2.674 1 97.44 219 VAL B C 1
ATOM 4734 O O . VAL B 1 219 ? 13.289 15.258 -1.822 1 97.44 219 VAL B O 1
ATOM 4737 N N . SER B 1 220 ? 12.641 14.719 -3.902 1 97.62 220 SER B N 1
ATOM 4738 C CA . SER B 1 220 ? 12.727 16.094 -4.398 1 97.62 220 SER B CA 1
ATOM 4739 C C . SER B 1 220 ? 11.406 16.828 -4.223 1 97.62 220 SER B C 1
ATOM 4741 O O . SER B 1 220 ? 10.344 16.297 -4.551 1 97.62 220 SER B O 1
ATOM 4743 N N . LEU B 1 221 ? 11.461 18 -3.66 1 95.81 221 LEU B N 1
ATOM 4744 C CA . LEU B 1 221 ? 10.32 18.906 -3.549 1 95.81 221 LEU B CA 1
ATOM 4745 C C . LEU B 1 221 ? 10.43 20.047 -4.559 1 95.81 221 LEU B C 1
ATOM 4747 O O . LEU B 1 221 ? 11.414 20.781 -4.559 1 95.81 221 LEU B O 1
ATOM 4751 N N . SER B 1 222 ? 9.391 20.156 -5.352 1 95.5 222 SER B N 1
ATOM 4752 C CA . SER B 1 222 ? 9.391 21.172 -6.41 1 95.5 222 SER B CA 1
ATOM 4753 C C . SER B 1 222 ? 9.172 22.562 -5.848 1 95.5 222 SER B C 1
ATOM 4755 O O . SER B 1 222 ? 8.57 22.734 -4.785 1 95.5 222 SER B O 1
ATOM 4757 N N . LYS B 1 223 ? 9.586 23.578 -6.617 1 92 223 LYS B N 1
ATOM 4758 C CA . LYS B 1 223 ? 9.352 24.969 -6.262 1 92 223 LYS B CA 1
ATOM 4759 C C . LYS B 1 223 ? 7.871 25.328 -6.391 1 92 223 LYS B C 1
ATOM 4761 O O . LYS B 1 223 ? 7.41 26.312 -5.812 1 92 223 LYS B O 1
ATOM 4766 N N . ASP B 1 224 ? 7.18 24.516 -7.121 1 92.81 224 ASP B N 1
ATOM 4767 C CA . ASP B 1 224 ? 5.766 24.766 -7.379 1 92.81 224 ASP B CA 1
ATOM 4768 C C . ASP B 1 224 ? 4.891 24.172 -6.277 1 92.81 224 ASP B C 1
ATOM 4770 O O . ASP B 1 224 ? 3.664 24.25 -6.344 1 92.81 224 ASP B O 1
ATOM 4774 N N . LEU B 1 225 ? 5.516 23.656 -5.305 1 92.69 225 LEU B N 1
ATOM 4775 C CA . LEU B 1 225 ? 4.789 22.906 -4.293 1 92.69 225 LEU B CA 1
ATOM 4776 C C . LEU B 1 225 ? 3.715 23.766 -3.637 1 92.69 225 LEU B C 1
ATOM 4778 O O . LEU B 1 225 ? 2.592 23.297 -3.42 1 92.69 225 LEU B O 1
ATOM 4782 N N . MET B 1 226 ? 4.012 25 -3.379 1 90.94 226 MET B N 1
ATOM 4783 C CA . MET B 1 226 ? 3.064 25.875 -2.678 1 90.94 226 MET B CA 1
ATOM 4784 C C . MET B 1 226 ? 1.868 26.203 -3.562 1 90.94 226 MET B C 1
ATOM 4786 O O . MET B 1 226 ? 0.726 26.188 -3.1 1 90.94 226 MET B O 1
ATOM 4790 N N . ALA B 1 227 ? 2.156 26.453 -4.789 1 92.69 227 ALA B N 1
ATOM 4791 C CA . ALA B 1 227 ? 1.071 26.703 -5.73 1 92.69 227 ALA B CA 1
ATOM 4792 C C . ALA B 1 227 ? 0.187 25.469 -5.895 1 92.69 227 ALA B C 1
ATOM 4794 O O . ALA B 1 227 ? -1.041 25.578 -5.938 1 92.69 227 ALA B O 1
ATOM 4795 N N . VAL B 1 228 ? 0.786 24.328 -5.973 1 94 228 VAL B N 1
ATOM 4796 C CA . VAL B 1 228 ? 0.08 23.062 -6.113 1 94 228 VAL B CA 1
ATOM 4797 C C . VAL B 1 228 ? -0.769 22.797 -4.871 1 94 228 VAL B C 1
ATOM 4799 O O . VAL B 1 228 ? -1.925 22.375 -4.98 1 94 228 VAL B O 1
ATOM 4802 N N . ALA B 1 229 ? -0.175 23.062 -3.721 1 93.5 229 ALA B N 1
ATOM 4803 C CA . ALA B 1 229 ? -0.89 22.859 -2.461 1 93.5 229 ALA B CA 1
ATOM 4804 C C . ALA B 1 229 ? -2.111 23.781 -2.381 1 93.5 229 ALA B C 1
ATOM 4806 O O . ALA B 1 229 ? -3.18 23.359 -1.934 1 93.5 229 ALA B O 1
ATOM 4807 N N . GLY B 1 230 ? -1.946 25.016 -2.812 1 92 230 GLY B N 1
ATOM 4808 C CA . GLY B 1 230 ? -3.064 25.953 -2.83 1 92 230 GLY B CA 1
ATOM 4809 C C . GLY B 1 230 ? -4.207 25.484 -3.717 1 92 230 GLY B C 1
ATOM 4810 O O . GLY B 1 230 ? -5.375 25.578 -3.328 1 92 230 GLY B O 1
ATOM 4811 N N . ASP B 1 231 ? -3.852 25.062 -4.848 1 92.94 231 ASP B N 1
ATOM 4812 C CA . ASP B 1 231 ? -4.855 24.578 -5.789 1 92.94 231 ASP B CA 1
ATOM 4813 C C . ASP B 1 231 ? -5.551 23.328 -5.25 1 92.94 231 ASP B C 1
ATOM 4815 O O . ASP B 1 231 ? -6.77 23.188 -5.375 1 92.94 231 ASP B O 1
ATOM 4819 N N . ALA B 1 232 ? -4.801 22.438 -4.699 1 94.69 232 ALA B N 1
ATOM 4820 C CA . ALA B 1 232 ? -5.359 21.234 -4.117 1 94.69 232 ALA B CA 1
ATOM 4821 C C . ALA B 1 232 ? -6.293 21.562 -2.953 1 94.69 232 ALA B C 1
ATOM 4823 O O . ALA B 1 232 ? -7.344 20.938 -2.793 1 94.69 232 ALA B O 1
ATOM 4824 N N . LEU B 1 233 ? -5.887 22.531 -2.164 1 94.5 233 LEU B N 1
ATOM 4825 C CA . LEU B 1 233 ? -6.727 22.969 -1.058 1 94.5 233 LEU B CA 1
ATOM 4826 C C . LEU B 1 233 ? -8.078 23.469 -1.564 1 94.5 233 LEU B C 1
ATOM 4828 O O . LEU B 1 233 ? -9.125 23.078 -1.04 1 94.5 233 LEU B O 1
ATOM 4832 N N . LYS B 1 234 ? -8.039 24.281 -2.545 1 91.56 234 LYS B N 1
ATOM 4833 C CA . LYS B 1 234 ? -9.258 24.844 -3.107 1 91.56 234 LYS B CA 1
ATOM 4834 C C . LYS B 1 234 ? -10.219 23.75 -3.551 1 91.56 234 LYS B C 1
ATOM 4836 O O . LYS B 1 234 ? -11.414 23.797 -3.26 1 91.56 234 LYS B O 1
ATOM 4841 N N . THR B 1 235 ? -9.711 22.781 -4.25 1 93.81 235 THR B N 1
ATOM 4842 C CA . THR B 1 235 ? -10.539 21.672 -4.727 1 93.81 235 THR B CA 1
ATOM 4843 C C . THR B 1 235 ? -11.133 20.891 -3.555 1 93.81 235 THR B C 1
ATOM 4845 O O . THR B 1 235 ? -12.312 20.531 -3.578 1 93.81 235 THR B O 1
ATOM 4848 N N . ASN B 1 236 ? -10.352 20.641 -2.543 1 95.56 236 ASN B N 1
ATOM 4849 C CA . ASN B 1 236 ? -10.828 19.875 -1.394 1 95.56 236 ASN B CA 1
ATOM 4850 C C . ASN B 1 236 ? -11.914 20.625 -0.632 1 95.56 236 ASN B C 1
ATOM 4852 O O . ASN B 1 236 ? -12.945 20.047 -0.281 1 95.56 236 ASN B O 1
ATOM 4856 N N . ILE B 1 237 ? -11.742 21.922 -0.421 1 93 237 ILE B N 1
ATOM 4857 C CA . ILE B 1 237 ? -12.703 22.703 0.365 1 93 237 ILE B CA 1
ATOM 4858 C C . ILE B 1 237 ? -13.992 22.875 -0.429 1 93 237 ILE B C 1
ATOM 4860 O O . ILE B 1 237 ? -15.086 22.922 0.147 1 93 237 ILE B O 1
ATOM 4864 N N . THR B 1 238 ? -13.859 22.969 -1.729 1 91.38 238 THR B N 1
ATOM 4865 C CA . THR B 1 238 ? -15.047 23.062 -2.566 1 91.38 238 THR B CA 1
ATOM 4866 C C . THR B 1 238 ? -15.898 21.797 -2.436 1 91.38 238 THR B C 1
ATOM 4868 O O . THR B 1 238 ? -17.125 21.859 -2.467 1 91.38 238 THR B O 1
ATOM 4871 N N . THR B 1 239 ? -15.242 20.688 -2.293 1 93.94 239 THR B N 1
ATOM 4872 C CA . THR B 1 239 ? -15.953 19.422 -2.135 1 93.94 239 THR B CA 1
ATOM 4873 C C . THR B 1 239 ? -16.469 19.266 -0.706 1 93.94 239 THR B C 1
ATOM 4875 O O . THR B 1 239 ? -17.562 18.75 -0.487 1 93.94 239 THR B O 1
ATOM 4878 N N . LEU B 1 240 ? -15.734 19.719 0.269 1 95.38 240 LEU B N 1
ATOM 4879 C CA . LEU B 1 240 ? -16.047 19.562 1.684 1 95.38 240 LEU B CA 1
ATOM 4880 C C . LEU B 1 240 ? -17.125 20.562 2.113 1 95.38 240 LEU B C 1
ATOM 4882 O O . LEU B 1 240 ? -17.969 20.25 2.949 1 95.38 240 LEU B O 1
ATOM 4886 N N . GLY B 1 241 ? -17.125 21.734 1.562 1 92.81 241 GLY B N 1
ATOM 4887 C CA . GLY B 1 241 ? -17.953 22.859 1.97 1 92.81 241 GLY B CA 1
ATOM 4888 C C . GLY B 1 241 ? -19.422 22.5 2.09 1 92.81 241 GLY B C 1
ATOM 4889 O O . GLY B 1 241 ? -20.031 22.656 3.154 1 92.81 241 GLY B O 1
ATOM 4890 N N . PRO B 1 242 ? -20.016 21.938 1.064 1 92.25 242 PRO B N 1
ATOM 4891 C CA . PRO B 1 242 ? -21.438 21.609 1.095 1 92.25 242 PRO B CA 1
ATOM 4892 C C . PRO B 1 242 ? -21.797 20.594 2.186 1 92.25 242 PRO B C 1
ATOM 4894 O O . PRO B 1 242 ? -22.953 20.516 2.605 1 92.25 242 PRO B O 1
ATOM 4897 N N . LEU B 1 243 ? -20.812 19.875 2.648 1 94.31 243 LEU B N 1
ATOM 4898 C CA . LEU B 1 243 ? -21.078 18.828 3.627 1 94.31 243 LEU B CA 1
ATOM 4899 C C . LEU B 1 243 ? -21.062 19.391 5.047 1 94.31 243 LEU B C 1
ATOM 4901 O O . LEU B 1 243 ? -21.656 18.812 5.953 1 94.31 243 LEU B O 1
ATOM 4905 N N . VAL B 1 244 ? -20.359 20.531 5.219 1 94.75 244 VAL B N 1
ATOM 4906 C CA . VAL B 1 244 ? -20.078 20.859 6.609 1 94.75 244 VAL B CA 1
ATOM 4907 C C . VAL B 1 244 ? -20.547 22.281 6.91 1 94.75 244 VAL B C 1
ATOM 4909 O O . VAL B 1 244 ? -20.766 22.641 8.07 1 94.75 244 VAL B O 1
ATOM 4912 N N . LEU B 1 245 ? -20.703 23.125 5.945 1 92.81 245 LEU B N 1
ATOM 4913 C CA . LEU B 1 245 ? -21.016 24.531 6.172 1 92.81 245 LEU B CA 1
ATOM 4914 C C . LEU B 1 245 ? -22.516 24.734 6.359 1 92.81 245 LEU B C 1
ATOM 4916 O O . LEU B 1 245 ? -23.328 24 5.785 1 92.81 245 LEU B O 1
ATOM 4920 N N . PRO B 1 246 ? -22.797 25.766 7.105 1 90.5 246 PRO B N 1
ATOM 4921 C CA . PRO B 1 246 ? -24.219 26.141 7.18 1 90.5 246 PRO B CA 1
ATOM 4922 C C . PRO B 1 246 ? -24.781 26.578 5.836 1 90.5 246 PRO B C 1
ATOM 4924 O O . PRO B 1 246 ? -24.031 27.016 4.957 1 90.5 246 PRO B O 1
ATOM 4927 N N . MET B 1 247 ? -26.062 26.484 5.777 1 88.62 247 MET B N 1
ATOM 4928 C CA . MET B 1 247 ? -26.75 26.781 4.523 1 88.62 247 MET B CA 1
ATOM 4929 C C . MET B 1 247 ? -26.422 28.188 4.047 1 88.62 247 MET B C 1
ATOM 4931 O O . MET B 1 247 ? -26.25 28.422 2.848 1 88.62 247 MET B O 1
ATOM 4935 N N . SER B 1 248 ? -26.359 29.109 4.93 1 87.19 248 SER B N 1
ATOM 4936 C CA . SER B 1 248 ? -26.078 30.5 4.57 1 87.19 248 SER B CA 1
ATOM 4937 C C . SER B 1 248 ? -24.719 30.625 3.873 1 87.19 248 SER B C 1
ATOM 4939 O O . SER B 1 248 ? -24.609 31.281 2.836 1 87.19 248 SER B O 1
ATOM 4941 N N . GLU B 1 249 ? -23.781 29.859 4.449 1 86.56 249 GLU B N 1
ATOM 4942 C CA . GLU B 1 249 ? -22.453 29.891 3.869 1 86.56 249 GLU B CA 1
ATOM 4943 C C . GLU B 1 249 ? -22.406 29.172 2.523 1 86.56 249 GLU B C 1
ATOM 4945 O O . GLU B 1 249 ? -21.703 29.594 1.607 1 86.56 249 GLU B O 1
ATOM 4950 N N . GLN B 1 250 ? -23.156 28.219 2.457 1 86.56 250 GLN B N 1
ATOM 4951 C CA . GLN B 1 250 ? -23.203 27.453 1.216 1 86.56 250 GLN B CA 1
ATOM 4952 C C . GLN B 1 250 ? -23.797 28.281 0.08 1 86.56 250 GLN B C 1
ATOM 4954 O O . GLN B 1 250 ? -23.281 28.266 -1.041 1 86.56 250 GLN B O 1
ATOM 4959 N N . LEU B 1 251 ? -24.812 28.953 0.4 1 87.06 251 LEU B N 1
ATOM 4960 C CA . LEU B 1 251 ? -25.484 29.797 -0.594 1 87.06 251 LEU B CA 1
ATOM 4961 C C . LEU B 1 251 ? -24.547 30.891 -1.096 1 87.06 251 LEU B C 1
ATOM 4963 O O . LEU B 1 251 ? -24.484 31.156 -2.297 1 87.06 251 LEU B O 1
ATOM 4967 N N . LEU B 1 252 ? -23.875 31.484 -0.214 1 85.25 252 LEU B N 1
ATOM 4968 C CA . LEU B 1 252 ? -22.922 32.531 -0.586 1 85.25 252 LEU B CA 1
ATOM 4969 C C . LEU B 1 252 ? -21.797 31.969 -1.446 1 85.25 252 LEU B C 1
ATOM 4971 O O . LEU B 1 252 ? -21.391 32.594 -2.428 1 85.25 252 LEU B O 1
ATOM 4975 N N . PHE B 1 253 ? -21.344 30.906 -1.003 1 83.25 253 PHE B N 1
ATOM 4976 C CA . PHE B 1 253 ? -20.266 30.25 -1.745 1 83.25 253 PHE B CA 1
ATOM 4977 C C . PHE B 1 253 ? -20.719 29.906 -3.158 1 83.25 253 PHE B C 1
ATOM 4979 O O . PHE B 1 253 ? -20.031 30.203 -4.129 1 83.25 253 PHE B O 1
ATOM 4986 N N . PHE B 1 254 ? -21.875 29.359 -3.293 1 82.31 254 PHE B N 1
ATOM 4987 C CA . PHE B 1 254 ? -22.406 28.953 -4.59 1 82.31 254 PHE B CA 1
ATOM 4988 C C . PHE B 1 254 ? -22.719 30.156 -5.457 1 82.31 254 PHE B C 1
ATOM 4990 O O . PHE B 1 254 ? -22.484 30.141 -6.668 1 82.31 254 PHE B O 1
ATOM 4997 N N . ALA B 1 255 ? -23.203 31.109 -4.855 1 84.94 255 ALA B N 1
ATOM 4998 C CA . ALA B 1 255 ? -23.516 32.344 -5.594 1 84.94 255 ALA B CA 1
ATOM 4999 C C . ALA B 1 255 ? -22.25 32.969 -6.188 1 84.94 255 ALA B C 1
ATOM 5001 O O . ALA B 1 255 ? -22.25 33.375 -7.344 1 84.94 255 ALA B O 1
ATOM 5002 N N . THR B 1 256 ? -21.266 32.906 -5.379 1 82.5 256 THR B N 1
ATOM 5003 C CA . THR B 1 256 ? -20 33.5 -5.84 1 82.5 256 THR B CA 1
ATOM 5004 C C . THR B 1 256 ? -19.375 32.625 -6.926 1 82.5 256 THR B C 1
ATOM 5006 O O . THR B 1 256 ? -18.797 33.125 -7.883 1 82.5 256 THR B O 1
ATOM 5009 N N . LEU B 1 257 ? -19.484 31.375 -6.738 1 78.44 257 LEU B N 1
ATOM 5010 C CA . LEU B 1 257 ? -18.953 30.453 -7.73 1 78.44 257 LEU B CA 1
ATOM 5011 C C . LEU B 1 257 ? -19.656 30.641 -9.07 1 78.44 257 LEU B C 1
ATOM 5013 O O . LEU B 1 257 ? -19 30.672 -10.117 1 78.44 257 LEU B O 1
ATOM 5017 N N . VAL B 1 258 ? -20.938 30.766 -9.039 1 81.62 258 VAL B N 1
ATOM 5018 C CA . VAL B 1 258 ? -21.734 30.984 -10.242 1 81.62 258 VAL B CA 1
ATOM 5019 C C . VAL B 1 258 ? -21.406 32.312 -10.867 1 81.62 258 VAL B C 1
ATOM 5021 O O . VAL B 1 258 ? -21.25 32.438 -12.086 1 81.62 258 VAL B O 1
ATOM 5024 N N . ALA B 1 259 ? -21.312 33.25 -10.031 1 84.19 259 ALA B N 1
ATOM 5025 C CA . ALA B 1 259 ? -20.984 34.594 -10.508 1 84.19 259 ALA B CA 1
ATOM 5026 C C . ALA B 1 259 ? -19.641 34.625 -11.211 1 84.19 259 ALA B C 1
ATOM 5028 O O . ALA B 1 259 ? -19.484 35.25 -12.25 1 84.19 259 ALA B O 1
ATOM 5029 N N . ARG B 1 260 ? -18.75 33.938 -10.602 1 80.88 260 ARG B N 1
ATOM 5030 C CA . ARG B 1 260 ? -17.406 33.875 -11.188 1 80.88 260 ARG B CA 1
ATOM 5031 C C . ARG B 1 260 ? -17.438 33.156 -12.523 1 80.88 260 ARG B C 1
ATOM 5033 O O . ARG B 1 260 ? -16.688 33.531 -13.445 1 80.88 260 ARG B O 1
ATOM 5040 N N . LYS B 1 261 ? -18.219 32.188 -12.594 1 75.19 261 LYS B N 1
ATOM 5041 C CA . LYS B 1 261 ? -18.297 31.406 -13.828 1 75.19 261 LYS B CA 1
ATOM 5042 C C . LYS B 1 261 ? -19.016 32.188 -14.922 1 75.19 261 LYS B C 1
ATOM 5044 O O . LYS B 1 261 ? -18.672 32.094 -16.094 1 75.19 261 LYS B O 1
ATOM 5049 N N . LEU B 1 262 ? -20.062 32.844 -14.586 1 81.56 262 LEU B N 1
ATOM 5050 C CA . LEU B 1 262 ? -20.891 33.562 -15.547 1 81.56 262 LEU B CA 1
ATOM 5051 C C . LEU B 1 262 ? -20.266 34.875 -15.922 1 81.56 262 LEU B C 1
ATOM 5053 O O . LEU B 1 262 ? -20.422 35.375 -17.047 1 81.56 262 LEU B O 1
ATOM 5057 N N . SER B 1 263 ? -20.047 35.531 -15.062 1 70.81 263 SER B N 1
ATOM 5058 C CA . SER B 1 263 ? -19.562 36.875 -15.359 1 70.81 263 SER B CA 1
ATOM 5059 C C . SER B 1 263 ? -18.047 36.875 -15.578 1 70.81 263 SER B C 1
ATOM 5061 O O . SER B 1 263 ? -17.312 36.188 -14.867 1 70.81 263 SER B O 1
ATOM 5063 N N . LYS B 1 264 ? -17.656 36.625 -16.703 1 60.84 264 LYS B N 1
ATOM 5064 C CA . LYS B 1 264 ? -16.234 36.875 -16.984 1 60.84 264 LYS B CA 1
ATOM 5065 C C . LYS B 1 264 ? -15.648 37.875 -15.992 1 60.84 264 LYS B C 1
ATOM 5067 O O . LYS B 1 264 ? -14.617 38.469 -16.266 1 60.84 264 LYS B O 1
ATOM 5072 N N . MET B 1 265 ? -16.172 38.156 -14.891 1 54.41 265 MET B N 1
ATOM 5073 C CA . MET B 1 265 ? -15.812 39.219 -13.945 1 54.41 265 MET B CA 1
ATOM 5074 C C . MET B 1 265 ? -14.797 38.688 -12.922 1 54.41 265 MET B C 1
ATOM 5076 O O . MET B 1 265 ? -14.766 37.5 -12.617 1 54.41 265 MET B O 1
ATOM 5080 N N . LYS B 1 266 ? -13.781 39.469 -12.539 1 65.19 266 LYS B N 1
ATOM 5081 C CA . LYS B 1 266 ? -12.695 39.375 -11.562 1 65.19 266 LYS B CA 1
ATOM 5082 C C . LYS B 1 266 ? -13.242 39.312 -10.141 1 65.19 266 LYS B C 1
ATOM 5084 O O . LYS B 1 266 ? -12.805 40.094 -9.281 1 65.19 266 LYS B O 1
ATOM 5089 N N . VAL B 1 267 ? -14.383 38.5 -10 1 67.31 267 VAL B N 1
ATOM 5090 C CA . VAL B 1 267 ? -14.883 38.375 -8.633 1 67.31 267 VAL B CA 1
ATOM 5091 C C . VAL B 1 267 ? -13.945 37.5 -7.801 1 67.31 267 VAL B C 1
ATOM 5093 O O . VAL B 1 267 ? -13.484 36.469 -8.258 1 67.31 267 VAL B O 1
ATOM 5096 N N . LYS B 1 268 ? -13.656 38.125 -6.711 1 71.38 268 LYS B N 1
ATOM 5097 C CA . LYS B 1 268 ? -12.797 37.375 -5.793 1 71.38 268 LYS B CA 1
ATOM 5098 C C . LYS B 1 268 ? -13.508 36.125 -5.281 1 71.38 268 LYS B C 1
ATOM 5100 O O . LYS B 1 268 ? -14.703 36.156 -4.984 1 71.38 268 LYS B O 1
ATOM 5105 N N . PRO B 1 269 ? -12.727 35.062 -5.352 1 73 269 PRO B N 1
ATOM 5106 C CA . PRO B 1 269 ? -13.344 33.844 -4.797 1 73 269 PRO B CA 1
ATOM 5107 C C . PRO B 1 269 ? -13.773 34.031 -3.344 1 73 269 PRO B C 1
ATOM 5109 O O . PRO B 1 269 ? -13.102 34.719 -2.568 1 73 269 PRO B O 1
ATOM 5112 N N . TYR B 1 270 ? -15.023 33.719 -3.045 1 79.12 270 TYR B N 1
ATOM 5113 C CA . TYR B 1 270 ? -15.5 33.688 -1.667 1 79.12 270 TYR B CA 1
ATOM 5114 C C . TYR B 1 270 ? -14.945 32.469 -0.917 1 79.12 270 TYR B C 1
ATOM 5116 O O . TYR B 1 270 ? -15.109 31.344 -1.358 1 79.12 270 TYR B O 1
ATOM 5124 N N . ILE B 1 271 ? -14.203 32.75 0.111 1 79.06 271 ILE B N 1
ATOM 5125 C CA . ILE B 1 271 ? -13.75 31.688 0.996 1 79.06 271 ILE B CA 1
ATOM 5126 C C . ILE B 1 271 ? -14.711 31.547 2.17 1 79.06 271 ILE B C 1
ATOM 5128 O O . ILE B 1 271 ? -14.844 32.469 2.994 1 79.06 271 ILE B O 1
ATOM 5132 N N . PRO B 1 272 ? -15.273 30.453 2.207 1 86.5 272 PRO B N 1
ATOM 5133 C CA . PRO B 1 272 ? -16.203 30.266 3.328 1 86.5 272 PRO B CA 1
ATOM 5134 C C . PRO B 1 272 ? -15.508 30.359 4.688 1 86.5 272 PRO B C 1
ATOM 5136 O O . PRO B 1 272 ? -14.312 30.062 4.797 1 86.5 272 PRO B O 1
ATOM 5139 N N . ASP B 1 273 ? -16.25 30.812 5.699 1 90.69 273 ASP B N 1
ATOM 5140 C CA . ASP B 1 273 ? -15.719 30.828 7.059 1 90.69 273 ASP B CA 1
ATOM 5141 C C . ASP B 1 273 ? -15.828 29.453 7.719 1 90.69 273 ASP B C 1
ATOM 5143 O O . ASP B 1 273 ? -16.828 29.156 8.383 1 90.69 273 ASP B O 1
ATOM 5147 N N . PHE B 1 274 ? -14.781 28.719 7.676 1 91.75 274 PHE B N 1
ATOM 5148 C CA . PHE B 1 274 ? -14.781 27.344 8.172 1 91.75 274 PHE B CA 1
ATOM 5149 C C . PHE B 1 274 ? -14.766 27.328 9.695 1 91.75 274 PHE B C 1
ATOM 5151 O O . PHE B 1 274 ? -15.023 26.281 10.305 1 91.75 274 PHE B O 1
ATOM 5158 N N . LYS B 1 275 ? -14.531 28.469 10.336 1 93.62 275 LYS B N 1
ATOM 5159 C CA . LYS B 1 275 ? -14.617 28.531 11.789 1 93.62 275 LYS B CA 1
ATOM 5160 C C . LYS B 1 275 ? -16.062 28.375 12.266 1 93.62 275 LYS B C 1
ATOM 5162 O O . LYS B 1 275 ? -16.312 28.078 13.438 1 93.62 275 LYS B O 1
ATOM 5167 N N . LEU B 1 276 ? -16.938 28.5 11.391 1 93.44 276 LEU B N 1
ATOM 5168 C CA . LEU B 1 276 ? -18.344 28.281 11.703 1 93.44 276 LEU B CA 1
ATOM 5169 C C . LEU B 1 276 ? -18.688 26.781 11.656 1 93.44 276 LEU B C 1
ATOM 5171 O O . LEU B 1 276 ? -19.703 26.359 12.195 1 93.44 276 LEU B O 1
ATOM 5175 N N . ALA B 1 277 ? -17.859 26.078 11.008 1 94.75 277 ALA B N 1
ATOM 5176 C CA . ALA B 1 277 ? -18.125 24.656 10.82 1 94.75 277 ALA B CA 1
ATOM 5177 C C . ALA B 1 277 ? -17.312 23.797 11.797 1 94.75 277 ALA B C 1
ATOM 5179 O O . ALA B 1 277 ? -17.719 22.688 12.156 1 94.75 277 ALA B O 1
ATOM 5180 N N . PHE B 1 278 ? -16.203 24.359 12.203 1 97.5 278 PHE B N 1
ATOM 5181 C CA . PHE B 1 278 ? -15.297 23.547 13 1 97.5 278 PHE B CA 1
ATOM 5182 C C . PHE B 1 278 ? -14.812 24.312 14.227 1 97.5 278 PHE B C 1
ATOM 5184 O O . PHE B 1 278 ? -14.547 25.516 14.148 1 97.5 278 PHE B O 1
ATOM 5191 N N . ASP B 1 279 ? -14.672 23.594 15.305 1 97.94 279 ASP B N 1
ATOM 5192 C CA . ASP B 1 279 ? -14.117 24.141 16.547 1 97.94 279 ASP B CA 1
ATOM 5193 C C . ASP B 1 279 ? -12.602 24 16.578 1 97.94 279 ASP B C 1
ATOM 5195 O O . ASP B 1 279 ? -11.906 24.828 17.172 1 97.94 279 ASP B O 1
ATOM 5199 N N . HIS B 1 280 ? -12.094 22.938 16.016 1 98.31 280 HIS B N 1
ATOM 5200 C CA . HIS B 1 280 ? -10.664 22.656 16.031 1 98.31 280 HIS B CA 1
ATOM 5201 C C . HIS B 1 280 ? -10.164 22.25 14.656 1 98.31 280 HIS B C 1
ATOM 5203 O O . HIS B 1 280 ? -10.906 21.672 13.859 1 98.31 280 HIS B O 1
ATOM 5209 N N . PHE B 1 281 ? -8.906 22.609 14.406 1 98.25 281 PHE B N 1
ATOM 5210 C CA . PHE B 1 281 ? -8.258 22.359 13.125 1 98.25 281 PHE B CA 1
ATOM 5211 C C . PHE B 1 281 ? -6.953 21.594 13.328 1 98.25 281 PHE B C 1
ATOM 5213 O O . PHE B 1 281 ? -6.156 21.922 14.203 1 98.25 281 PHE B O 1
ATOM 5220 N N . CYS B 1 282 ? -6.781 20.516 12.609 1 98.38 282 CYS B N 1
ATOM 5221 C CA . CYS B 1 282 ? -5.523 19.797 12.477 1 98.38 282 CYS B CA 1
ATOM 5222 C C . CYS B 1 282 ? -5.02 19.828 11.039 1 98.38 282 CYS B C 1
ATOM 5224 O O . CYS B 1 282 ? -5.488 19.062 10.195 1 98.38 282 CYS B O 1
ATOM 5226 N N . ILE B 1 283 ? -4.047 20.656 10.773 1 97.44 283 ILE B N 1
ATOM 5227 C CA . ILE B 1 283 ? -3.488 20.859 9.445 1 97.44 283 ILE B CA 1
ATOM 5228 C C . ILE B 1 283 ? -2.117 20.188 9.352 1 97.44 283 ILE B C 1
ATOM 5230 O O . ILE B 1 283 ? -1.218 20.5 10.141 1 97.44 283 ILE B O 1
ATOM 5234 N N . HIS B 1 284 ? -1.979 19.328 8.344 1 93.06 284 HIS B N 1
ATOM 5235 C CA . HIS B 1 284 ? -0.751 18.547 8.203 1 93.06 284 HIS B CA 1
ATOM 5236 C C . HIS B 1 284 ? 0.48 19.438 8.32 1 93.06 284 HIS B C 1
ATOM 5238 O O . HIS B 1 284 ? 0.612 20.422 7.594 1 93.06 284 HIS B O 1
ATOM 5244 N N . ALA B 1 285 ? 1.367 19.031 9.102 1 86.38 285 ALA B N 1
ATOM 5245 C CA . ALA B 1 285 ? 2.605 19.75 9.391 1 86.38 285 ALA B CA 1
ATOM 5246 C C . ALA B 1 285 ? 3.66 19.484 8.32 1 86.38 285 ALA B C 1
ATOM 5248 O O . ALA B 1 285 ? 4.762 19.016 8.633 1 86.38 285 ALA B O 1
ATOM 5249 N N . GLY B 1 286 ? 3.311 19.891 7.113 1 90.12 286 GLY B N 1
ATOM 5250 C CA . GLY B 1 286 ? 4.227 19.672 6.008 1 90.12 286 GLY B CA 1
ATOM 5251 C C . GLY B 1 286 ? 5.414 20.609 6.012 1 90.12 286 GLY B C 1
ATOM 5252 O O . GLY B 1 286 ? 6.438 20.328 5.383 1 90.12 286 GLY B O 1
ATOM 5253 N N . GLY B 1 287 ? 5.336 21.672 6.645 1 92.06 287 GLY B N 1
ATOM 5254 C CA . GLY B 1 287 ? 6.297 22.766 6.742 1 92.06 287 GLY B CA 1
ATOM 5255 C C . GLY B 1 287 ? 5.656 24.094 7.062 1 92.06 287 GLY B C 1
ATOM 5256 O O . GLY B 1 287 ? 4.438 24.25 6.949 1 92.06 287 GLY B O 1
ATOM 5257 N N . ARG B 1 288 ? 6.492 24.969 7.461 1 93.38 288 ARG B N 1
ATOM 5258 C CA . ARG B 1 288 ? 6.008 26.281 7.859 1 93.38 288 ARG B CA 1
ATOM 5259 C C . ARG B 1 288 ? 5.258 26.969 6.719 1 93.38 288 ARG B C 1
ATOM 5261 O O . ARG B 1 288 ? 4.188 27.531 6.926 1 93.38 288 ARG B O 1
ATOM 5268 N N . ALA B 1 289 ? 5.789 26.859 5.535 1 89.56 289 ALA B N 1
ATOM 5269 C CA . ALA B 1 289 ? 5.199 27.531 4.383 1 89.56 289 ALA B CA 1
ATOM 5270 C C . ALA B 1 289 ? 3.809 26.984 4.078 1 89.56 289 ALA B C 1
ATOM 5272 O O . ALA B 1 289 ? 2.906 27.734 3.707 1 89.56 289 ALA B O 1
ATOM 5273 N N . VAL B 1 290 ? 3.643 25.734 4.203 1 89.81 290 VAL B N 1
ATOM 5274 C CA . VAL B 1 290 ? 2.342 25.109 3.977 1 89.81 290 VAL B CA 1
ATOM 5275 C C . VAL B 1 290 ? 1.345 25.609 5.02 1 89.81 290 VAL B C 1
ATOM 5277 O O . VAL B 1 290 ? 0.205 25.938 4.691 1 89.81 290 VAL B O 1
ATOM 5280 N N . LEU B 1 291 ? 1.751 25.641 6.246 1 94.94 291 LEU B N 1
ATOM 5281 C CA . LEU B 1 291 ? 0.884 26.109 7.324 1 94.94 291 LEU B CA 1
ATOM 5282 C C . LEU B 1 291 ? 0.505 27.578 7.121 1 94.94 291 LEU B C 1
ATOM 5284 O O . LEU B 1 291 ? -0.65 27.953 7.324 1 94.94 291 LEU B O 1
ATOM 5288 N N . ASP B 1 292 ? 1.506 28.359 6.676 1 93.06 292 ASP B N 1
ATOM 5289 C CA . ASP B 1 292 ? 1.239 29.766 6.41 1 93.06 292 ASP B CA 1
ATOM 5290 C C . ASP B 1 292 ? 0.199 29.922 5.305 1 93.06 292 ASP B C 1
ATOM 5292 O O . ASP B 1 292 ? -0.692 30.781 5.402 1 93.06 292 ASP B O 1
ATOM 5296 N N . GLU B 1 293 ? 0.353 29.156 4.316 1 88.5 293 GLU B N 1
ATOM 5297 C CA . GLU B 1 293 ? -0.567 29.234 3.186 1 88.5 293 GLU B CA 1
ATOM 5298 C C . GLU B 1 293 ? -1.984 28.844 3.604 1 88.5 293 GLU B C 1
ATOM 5300 O O . GLU B 1 293 ? -2.951 29.5 3.199 1 88.5 293 GLU B O 1
ATOM 5305 N N . LEU B 1 294 ? -2.115 27.875 4.395 1 92.44 294 LEU B N 1
ATOM 5306 C CA . LEU B 1 294 ? -3.434 27.453 4.84 1 92.44 294 LEU B CA 1
ATOM 5307 C C . LEU B 1 294 ? -4.039 28.453 5.809 1 92.44 294 LEU B C 1
ATOM 5309 O O . LEU B 1 294 ? -5.242 28.734 5.758 1 92.44 294 LEU B O 1
ATOM 5313 N N . GLU B 1 295 ? -3.211 28.922 6.703 1 94.12 295 GLU B N 1
ATOM 5314 C CA . GLU B 1 295 ? -3.66 29.953 7.629 1 94.12 295 GLU B CA 1
ATOM 5315 C C . GLU B 1 295 ? -4.254 31.156 6.879 1 94.12 295 GLU B C 1
ATOM 5317 O O . GLU B 1 295 ? -5.352 31.609 7.207 1 94.12 295 GLU B O 1
ATOM 5322 N N . LYS B 1 296 ? -3.572 31.547 5.867 1 90.75 296 LYS B N 1
ATOM 5323 C CA . LYS B 1 296 ? -3.994 32.719 5.074 1 90.75 296 LYS B CA 1
ATOM 5324 C C . LYS B 1 296 ? -5.262 32.406 4.281 1 90.75 296 LYS B C 1
ATOM 5326 O O . LYS B 1 296 ? -6.238 33.156 4.348 1 90.75 296 LYS B O 1
ATOM 5331 N N . ASN B 1 297 ? -5.293 31.297 3.615 1 88.56 297 ASN B N 1
ATOM 5332 C CA . ASN B 1 297 ? -6.391 30.953 2.717 1 88.56 297 ASN B CA 1
ATOM 5333 C C . ASN B 1 297 ? -7.672 30.656 3.49 1 88.56 297 ASN B C 1
ATOM 5335 O O . ASN B 1 297 ? -8.773 30.906 2.994 1 88.56 297 ASN B O 1
ATOM 5339 N N . LEU B 1 298 ? -7.512 30.125 4.707 1 92.44 298 LEU B N 1
ATOM 5340 C CA . LEU B 1 298 ? -8.68 29.766 5.496 1 92.44 298 LEU B CA 1
ATOM 5341 C C . LEU B 1 298 ? -8.984 30.828 6.547 1 92.44 298 LEU B C 1
ATOM 5343 O O . LEU B 1 298 ? -9.93 30.672 7.328 1 92.44 298 LEU B O 1
ATOM 5347 N N . GLN B 1 299 ? -8.211 31.844 6.621 1 92.94 299 GLN B N 1
ATOM 5348 C CA . GLN B 1 299 ? -8.375 32.938 7.566 1 92.94 299 GLN B CA 1
ATOM 5349 C C . GLN B 1 299 ? -8.469 32.438 9 1 92.94 299 GLN B C 1
ATOM 5351 O O . GLN B 1 299 ? -9.398 32.781 9.727 1 92.94 299 GLN B O 1
ATOM 5356 N N . LEU B 1 300 ? -7.527 31.609 9.312 1 96.12 300 LEU B N 1
ATOM 5357 C CA . LEU B 1 300 ? -7.488 31.031 10.656 1 96.12 300 LEU B CA 1
ATOM 5358 C C . LEU B 1 300 ? -6.695 31.906 11.609 1 96.12 300 LEU B C 1
ATOM 5360 O O . LEU B 1 300 ? -5.867 32.719 11.172 1 96.12 300 LEU B O 1
ATOM 5364 N N . THR B 1 301 ? -7 31.844 12.891 1 96.38 301 THR B N 1
ATOM 5365 C CA . THR B 1 301 ? -6.297 32.594 13.922 1 96.38 301 THR B CA 1
ATOM 5366 C C . THR B 1 301 ? -5.121 31.797 14.469 1 96.38 301 THR B C 1
ATOM 5368 O O . THR B 1 301 ? -4.98 30.594 14.172 1 96.38 301 THR B O 1
ATOM 5371 N N . ASP B 1 302 ? -4.316 32.438 15.297 1 95.38 302 ASP B N 1
ATOM 5372 C CA . ASP B 1 302 ? -3.203 31.766 15.961 1 95.38 302 ASP B CA 1
ATOM 5373 C C . ASP B 1 302 ? -3.697 30.609 16.844 1 95.38 302 ASP B C 1
ATOM 5375 O O . ASP B 1 302 ? -3.023 29.578 16.969 1 95.38 302 ASP B O 1
ATOM 5379 N N . TRP B 1 303 ? -4.84 30.891 17.422 1 96.88 303 TRP B N 1
ATOM 5380 C CA . TRP B 1 303 ? -5.41 29.844 18.266 1 96.88 303 TRP B CA 1
ATOM 5381 C C . TRP B 1 303 ? -5.719 28.594 17.469 1 96.88 303 TRP B C 1
ATOM 5383 O O . TRP B 1 303 ? -5.438 27.469 17.922 1 96.88 303 TRP B O 1
ATOM 5393 N N . HIS B 1 304 ? -6.238 28.703 16.25 1 97.44 304 HIS B N 1
ATOM 5394 C CA . HIS B 1 304 ? -6.57 27.578 15.383 1 97.44 304 HIS B CA 1
ATOM 5395 C C . HIS B 1 304 ? -5.309 26.875 14.898 1 97.44 304 HIS B C 1
ATOM 5397 O O . HIS B 1 304 ? -5.309 25.641 14.727 1 97.44 304 HIS B O 1
ATOM 5403 N N . MET B 1 305 ? -4.234 27.625 14.695 1 97.31 305 MET B N 1
ATOM 5404 C CA . MET B 1 305 ? -3.025 27.109 14.062 1 97.31 305 MET B CA 1
ATOM 5405 C C . MET B 1 305 ? -2.092 26.5 15.109 1 97.31 305 MET B C 1
ATOM 5407 O O . MET B 1 305 ? -1.17 25.75 14.758 1 97.31 305 MET B O 1
ATOM 5411 N N . GLU B 1 306 ? -2.316 26.828 16.344 1 97.75 306 GLU B N 1
ATOM 5412 C CA . GLU B 1 306 ? -1.395 26.5 17.438 1 97.75 306 GLU B CA 1
ATOM 5413 C C . GLU B 1 306 ? -1.078 25.016 17.453 1 97.75 306 GLU B C 1
ATOM 5415 O O . GLU B 1 306 ? 0.09 24.625 17.484 1 97.75 306 GLU B O 1
ATOM 5420 N N . PRO B 1 307 ? -2.043 24.078 17.328 1 98.19 307 PRO B N 1
ATOM 5421 C CA . PRO B 1 307 ? -1.711 22.641 17.375 1 98.19 307 PRO B CA 1
ATOM 5422 C C . PRO B 1 307 ? -0.767 22.234 16.25 1 98.19 307 PRO B C 1
ATOM 5424 O O . PRO B 1 307 ? 0.177 21.469 16.484 1 98.19 307 PRO B O 1
ATOM 5427 N N . SER B 1 308 ? -0.988 22.719 15.086 1 98.12 308 SER B N 1
ATOM 5428 C CA . SER B 1 308 ? -0.179 22.344 13.938 1 98.12 308 SER B CA 1
ATOM 5429 C C . SER B 1 308 ? 1.223 22.938 14.023 1 98.12 308 SER B C 1
ATOM 5431 O O . SER B 1 308 ? 2.209 22.266 13.734 1 98.12 308 SER B O 1
ATOM 5433 N N . ARG B 1 309 ? 1.302 24.219 14.406 1 97.5 309 ARG B N 1
ATOM 5434 C CA . ARG B 1 309 ? 2.604 24.875 14.5 1 97.5 309 ARG B CA 1
ATOM 5435 C C . ARG B 1 309 ? 3.438 24.281 15.633 1 97.5 309 ARG B C 1
ATOM 5437 O O . ARG B 1 309 ? 4.648 24.094 15.484 1 97.5 309 ARG B O 1
ATOM 5444 N N . MET B 1 310 ? 2.834 23.969 16.781 1 97.81 310 MET B N 1
ATOM 5445 C CA . MET B 1 310 ? 3.57 23.375 17.891 1 97.81 310 MET B CA 1
ATOM 5446 C C . MET B 1 310 ? 3.998 21.953 17.547 1 97.81 310 MET B C 1
ATOM 5448 O O . MET B 1 310 ? 5.074 21.5 17.969 1 97.81 310 MET B O 1
ATOM 5452 N N . THR B 1 311 ? 3.131 21.219 16.844 1 97.69 311 THR B N 1
ATOM 5453 C CA . THR B 1 311 ? 3.512 19.875 16.391 1 97.69 311 THR B CA 1
ATOM 5454 C C . THR B 1 311 ? 4.715 19.938 15.461 1 97.69 311 THR B C 1
ATOM 5456 O O . THR B 1 311 ? 5.656 19.156 15.594 1 97.69 311 THR B O 1
ATOM 5459 N N . LEU B 1 312 ? 4.645 20.859 14.5 1 97.25 312 LEU B N 1
ATOM 5460 C CA . LEU B 1 312 ? 5.785 21.031 13.609 1 97.25 312 LEU B CA 1
ATOM 5461 C C . LEU B 1 312 ? 7.047 21.375 14.398 1 97.25 312 LEU B C 1
ATOM 5463 O O . LEU B 1 312 ? 8.109 20.797 14.148 1 97.25 312 LEU B O 1
ATOM 5467 N N . TYR B 1 313 ? 6.902 22.234 15.32 1 96.62 313 TYR B N 1
ATOM 5468 C CA . TYR B 1 313 ? 8.039 22.688 16.109 1 96.62 313 TYR B CA 1
ATOM 5469 C C . TYR B 1 313 ? 8.633 21.547 16.922 1 96.62 313 TYR B C 1
ATOM 5471 O O . TYR B 1 313 ? 9.844 21.312 16.906 1 96.62 313 TYR B O 1
ATOM 5479 N N . ARG B 1 314 ? 7.848 20.812 17.594 1 96.62 314 ARG B N 1
ATOM 5480 C CA . ARG B 1 314 ? 8.297 19.844 18.578 1 96.62 314 ARG B CA 1
ATOM 5481 C C . ARG B 1 314 ? 8.688 18.531 17.922 1 96.62 314 ARG B C 1
ATOM 5483 O O . ARG B 1 314 ? 9.609 17.844 18.375 1 96.62 314 ARG B O 1
ATOM 5490 N N . PHE B 1 315 ? 7.984 18.203 16.797 1 96.69 315 PHE B N 1
ATOM 5491 C CA . PHE B 1 315 ? 8.172 16.859 16.25 1 96.69 315 PHE B CA 1
ATOM 5492 C C . PHE B 1 315 ? 8.602 16.906 14.789 1 96.69 315 PHE B C 1
ATOM 5494 O O . PHE B 1 315 ? 9.055 15.906 14.234 1 96.69 315 PHE B O 1
ATOM 5501 N N . GLY B 1 316 ? 8.516 18.047 14.117 1 96.12 316 GLY B N 1
ATOM 5502 C CA . GLY B 1 316 ? 8.805 18.141 12.695 1 96.12 316 GLY B CA 1
ATOM 5503 C C . GLY B 1 316 ? 7.719 17.531 11.828 1 96.12 316 GLY B C 1
ATOM 5504 O O . GLY B 1 316 ? 6.586 17.359 12.273 1 96.12 316 GLY B O 1
ATOM 5505 N N . ASN B 1 317 ? 8.039 17.422 10.555 1 96.81 317 ASN B N 1
ATOM 5506 C CA . ASN B 1 317 ? 7.133 16.766 9.625 1 96.81 317 ASN B CA 1
ATOM 5507 C C . ASN B 1 317 ? 7.203 15.242 9.766 1 96.81 317 ASN B C 1
ATOM 5509 O O . ASN B 1 317 ? 8.062 14.594 9.156 1 96.81 317 ASN B O 1
ATOM 5513 N N . THR B 1 318 ? 6.266 14.68 10.438 1 97.12 318 THR B N 1
ATOM 5514 C CA . THR B 1 318 ? 6.203 13.234 10.625 1 97.12 318 THR B CA 1
ATOM 5515 C C . THR B 1 318 ? 5.25 12.594 9.617 1 97.12 318 THR B C 1
ATOM 5517 O O . THR B 1 318 ? 4.668 11.539 9.891 1 97.12 318 THR B O 1
ATOM 5520 N N . SER B 1 319 ? 5.016 13.25 8.57 1 96.38 319 SER B N 1
ATOM 5521 C CA . SER B 1 319 ? 4.219 12.789 7.438 1 96.38 319 SER B CA 1
ATOM 5522 C C . SER B 1 319 ? 2.791 12.461 7.863 1 96.38 319 SER B C 1
ATOM 5524 O O . SER B 1 319 ? 2.096 13.312 8.422 1 96.38 319 SER B O 1
ATOM 5526 N N . SER B 1 320 ? 2.357 11.242 7.676 1 97.06 320 SER B N 1
ATOM 5527 C CA . SER B 1 320 ? 0.946 10.891 7.789 1 97.06 320 SER B CA 1
ATOM 5528 C C . SER B 1 320 ? 0.5 10.867 9.25 1 97.06 320 SER B C 1
ATOM 5530 O O . SER B 1 320 ? -0.699 10.828 9.539 1 97.06 320 SER B O 1
ATOM 5532 N N . SER B 1 321 ? 1.408 10.953 10.203 1 97.44 321 SER B N 1
ATOM 5533 C CA . SER B 1 321 ? 1.027 10.828 11.609 1 97.44 321 SER B CA 1
ATOM 5534 C C . SER B 1 321 ? 0.816 12.203 12.242 1 97.44 321 SER B C 1
ATOM 5536 O O . SER B 1 321 ? 0.254 12.305 13.336 1 97.44 321 SER B O 1
ATOM 5538 N N . SER B 1 322 ? 1.251 13.266 11.625 1 97.25 322 SER B N 1
ATOM 5539 C CA . SER B 1 322 ? 1.31 14.578 12.266 1 97.25 322 SER B CA 1
ATOM 5540 C C . SER B 1 322 ? -0.069 15.023 12.742 1 97.25 322 SER B C 1
ATOM 5542 O O . SER B 1 322 ? -0.196 15.648 13.797 1 97.25 322 SER B O 1
ATOM 5544 N N . LEU B 1 323 ? -1.117 14.68 11.992 1 98.38 323 LEU B N 1
ATOM 5545 C CA . LEU B 1 323 ? -2.475 15.109 12.305 1 98.38 323 LEU B CA 1
ATOM 5546 C C . LEU B 1 323 ? -2.908 14.602 13.672 1 98.38 323 LEU B C 1
ATOM 5548 O O . LEU B 1 323 ? -3.65 15.273 14.391 1 98.38 323 LEU B O 1
ATOM 5552 N N . TRP B 1 324 ? -2.441 13.5 14 1 98.12 324 TRP B N 1
ATOM 5553 C CA . TRP B 1 324 ? -2.846 12.875 15.258 1 98.12 324 TRP B CA 1
ATOM 5554 C C . TRP B 1 324 ? -2.096 13.484 16.438 1 98.12 324 TRP B C 1
ATOM 5556 O O . TRP B 1 324 ? -2.627 13.57 17.547 1 98.12 324 TRP B O 1
ATOM 5566 N N . PHE B 1 325 ? -0.809 13.922 16.172 1 97.5 325 PHE B N 1
ATOM 5567 C CA . PHE B 1 325 ? -0.093 14.695 17.188 1 97.5 325 PHE B CA 1
ATOM 5568 C C . PHE B 1 325 ? -0.81 16 17.469 1 97.5 325 PHE B C 1
ATOM 5570 O O . PHE B 1 325 ? -0.871 16.453 18.609 1 97.5 325 PHE B O 1
ATOM 5577 N N . GLU B 1 326 ? -1.33 16.578 16.422 1 98.31 326 GLU B N 1
ATOM 5578 C CA . GLU B 1 326 ? -2.055 17.828 16.547 1 98.31 326 GLU B CA 1
ATOM 5579 C C . GLU B 1 326 ? -3.35 17.641 17.328 1 98.31 326 GLU B C 1
ATOM 5581 O O . GLU B 1 326 ? -3.697 18.484 18.172 1 98.31 326 GLU B O 1
ATOM 5586 N N . LEU B 1 327 ? -4.074 16.594 17.047 1 97.69 327 LEU B N 1
ATOM 5587 C CA . LEU B 1 327 ? -5.273 16.281 17.812 1 97.69 327 LEU B CA 1
ATOM 5588 C C . LEU B 1 327 ? -4.938 16.062 19.281 1 97.69 327 LEU B C 1
ATOM 5590 O O . LEU B 1 327 ? -5.629 16.562 20.156 1 97.69 327 LEU B O 1
ATOM 5594 N N . ALA B 1 328 ? -3.893 15.32 19.516 1 96.56 328 ALA B N 1
ATOM 5595 C CA . ALA B 1 328 ? -3.447 15.055 20.891 1 96.56 328 ALA B CA 1
ATOM 5596 C C . ALA B 1 328 ? -3.098 16.359 21.609 1 96.56 328 ALA B C 1
ATOM 5598 O O . ALA B 1 328 ? -3.316 16.484 22.812 1 96.56 328 ALA B O 1
ATOM 5599 N N . TYR B 1 329 ? -2.465 17.25 20.891 1 96.94 329 TYR B N 1
ATOM 5600 C CA . TYR B 1 329 ? -2.15 18.562 21.453 1 96.94 329 TYR B CA 1
ATOM 5601 C C . TYR B 1 329 ? -3.416 19.266 21.922 1 96.94 329 TYR B C 1
ATOM 5603 O O . TYR B 1 329 ? -3.459 19.797 23.031 1 96.94 329 TYR B O 1
ATOM 5611 N N . THR B 1 330 ? -4.398 19.297 21.078 1 97.06 330 THR B N 1
ATOM 5612 C CA . THR B 1 330 ? -5.68 19.922 21.391 1 97.06 330 THR B CA 1
ATOM 5613 C C . THR B 1 330 ? -6.316 19.281 22.625 1 97.06 330 THR B C 1
ATOM 5615 O O . THR B 1 330 ? -6.855 19.969 23.484 1 97.06 330 THR B O 1
ATOM 5618 N N . GLU B 1 331 ? -6.219 17.984 22.688 1 96.12 331 GLU B N 1
ATOM 5619 C CA . GLU B 1 331 ? -6.715 17.25 23.844 1 96.12 331 GLU B CA 1
ATOM 5620 C C . GLU B 1 331 ? -5.949 17.641 25.109 1 96.12 331 GLU B C 1
ATOM 5622 O O . GLU B 1 331 ? -6.555 17.875 26.156 1 96.12 331 GLU B O 1
ATOM 5627 N N . ALA B 1 332 ? -4.703 17.656 24.984 1 95.31 332 ALA B N 1
ATOM 5628 C CA . ALA B 1 332 ? -3.852 17.938 26.141 1 95.31 332 ALA B CA 1
ATOM 5629 C C . ALA B 1 332 ? -4.105 19.344 26.672 1 95.31 332 ALA B C 1
ATOM 5631 O O . ALA B 1 332 ? -3.99 19.594 27.875 1 95.31 332 ALA B O 1
ATOM 5632 N N . LYS B 1 333 ? -4.441 20.234 25.828 1 94.88 333 LYS B N 1
ATOM 5633 C CA . LYS B 1 333 ? -4.742 21.609 26.219 1 94.88 333 LYS B CA 1
ATOM 5634 C C . LYS B 1 333 ? -6.109 21.719 26.891 1 94.88 333 LYS B C 1
ATOM 5636 O O . LYS B 1 333 ? -6.461 22.766 27.438 1 94.88 333 LYS B O 1
ATOM 5641 N N . GLY B 1 334 ? -6.906 20.641 26.828 1 93.69 334 GLY B N 1
ATOM 5642 C CA . GLY B 1 334 ? -8.227 20.641 27.422 1 93.69 334 GLY B CA 1
ATOM 5643 C C . GLY B 1 334 ? -9.25 21.438 26.641 1 93.69 334 GLY B C 1
ATOM 5644 O O . GLY B 1 334 ? -10.188 21.984 27.219 1 93.69 334 GLY B O 1
ATOM 5645 N N . ARG B 1 335 ? -9.039 21.422 25.359 1 95.38 335 ARG B N 1
ATOM 5646 C CA . ARG B 1 335 ? -9.867 22.312 24.547 1 95.38 335 ARG B CA 1
ATOM 5647 C C . ARG B 1 335 ? -11.086 21.594 24 1 95.38 335 ARG B C 1
ATOM 5649 O O . ARG B 1 335 ? -12.031 22.219 23.516 1 95.38 335 ARG B O 1
ATOM 5656 N N . VAL B 1 336 ? -11.102 20.266 24.047 1 96.81 336 VAL B N 1
ATOM 5657 C CA . VAL B 1 336 ? -12.125 19.484 23.359 1 96.81 336 VAL B CA 1
ATOM 5658 C C . VAL B 1 336 ? -13.344 19.312 24.25 1 96.81 336 VAL B C 1
ATOM 5660 O O . VAL B 1 336 ? -13.234 18.812 25.375 1 96.81 336 VAL B O 1
ATOM 5663 N N . ARG B 1 337 ? -14.5 19.719 23.766 1 96.88 337 ARG B N 1
ATOM 5664 C CA . ARG B 1 337 ? -15.781 19.531 24.438 1 96.88 337 ARG B CA 1
ATOM 5665 C C . ARG B 1 337 ? -16.703 18.641 23.594 1 96.88 337 ARG B C 1
ATOM 5667 O O . ARG B 1 337 ? -16.516 18.516 22.391 1 96.88 337 ARG B O 1
ATOM 5674 N N . LYS B 1 338 ? -17.688 18.062 24.328 1 97.06 338 LYS B N 1
ATOM 5675 C CA . LYS B 1 338 ? -18.672 17.25 23.625 1 97.06 338 LYS B CA 1
ATOM 5676 C C . LYS B 1 338 ? -19.359 18.047 22.531 1 97.06 338 LYS B C 1
ATOM 5678 O O . LYS B 1 338 ? -19.75 19.203 22.734 1 97.06 338 LYS B O 1
ATOM 5683 N N . GLY B 1 339 ? -19.422 17.453 21.375 1 97.81 339 GLY B N 1
ATOM 5684 C CA . GLY B 1 339 ? -20.109 18.078 20.25 1 97.81 339 GLY B CA 1
ATOM 5685 C C . GLY B 1 339 ? -19.203 18.891 19.359 1 97.81 339 GLY B C 1
ATOM 5686 O O . GLY B 1 339 ? -19.562 19.219 18.234 1 97.81 339 GLY B O 1
ATOM 5687 N N . HIS B 1 340 ? -18.016 19.188 19.859 1 98.31 340 HIS B N 1
ATOM 5688 C CA . HIS B 1 340 ? -17.062 19.922 19.031 1 98.31 340 HIS B CA 1
ATOM 5689 C C . HIS B 1 340 ? -16.766 19.188 17.734 1 98.31 340 HIS B C 1
ATOM 5691 O O . HIS B 1 340 ? -16.688 17.953 17.734 1 98.31 340 HIS B O 1
ATOM 5697 N N . ARG B 1 341 ? -16.609 19.891 16.688 1 98.38 341 ARG B N 1
ATOM 5698 C CA . ARG B 1 341 ? -16.203 19.344 15.391 1 98.38 341 ARG B CA 1
ATOM 5699 C C . ARG B 1 341 ? -14.742 19.656 15.094 1 98.38 341 ARG B C 1
ATOM 5701 O O . ARG B 1 341 ? -14.258 20.75 15.375 1 98.38 341 ARG B O 1
ATOM 5708 N N . LEU B 1 342 ? -14.07 18.672 14.609 1 98.56 342 LEU B N 1
ATOM 5709 C CA . LEU B 1 342 ? -12.656 18.766 14.273 1 98.56 342 LEU B CA 1
ATOM 5710 C C . LEU B 1 342 ? -12.43 18.453 12.797 1 98.56 342 LEU B C 1
ATOM 5712 O O . LEU B 1 342 ? -13.008 17.516 12.258 1 98.56 342 LEU B O 1
ATOM 5716 N N . TRP B 1 343 ? -11.609 19.312 12.156 1 98.69 343 TRP B N 1
ATOM 5717 C CA . TRP B 1 343 ? -11.242 19.109 10.758 1 98.69 343 TRP B CA 1
ATOM 5718 C C . TRP B 1 343 ? -9.773 18.719 10.633 1 98.69 343 TRP B C 1
ATOM 5720 O O . TRP B 1 343 ? -8.891 19.438 11.109 1 98.69 343 TRP B O 1
ATOM 5730 N N . GLN B 1 344 ? -9.547 17.578 10.055 1 98.75 344 GLN B N 1
ATOM 5731 C CA . GLN B 1 344 ? -8.203 17.188 9.648 1 98.75 344 GLN B CA 1
ATOM 5732 C C . GLN B 1 344 ? -8.008 17.344 8.148 1 98.75 344 GLN B C 1
ATOM 5734 O O . GLN B 1 344 ? -8.867 16.938 7.359 1 98.75 344 GLN B O 1
ATOM 5739 N N . ILE B 1 345 ? -6.887 17.922 7.715 1 98.38 345 ILE B N 1
ATOM 5740 C CA . ILE B 1 345 ? -6.598 18.062 6.293 1 98.38 345 ILE B CA 1
ATOM 5741 C C . ILE B 1 345 ? -5.113 17.797 6.039 1 98.38 345 ILE B C 1
ATOM 5743 O O . ILE B 1 345 ? -4.262 18.25 6.816 1 98.38 345 ILE B O 1
ATOM 5747 N N . ALA B 1 346 ? -4.809 17.016 5.023 1 98.06 346 ALA B N 1
ATOM 5748 C CA . ALA B 1 346 ? -3.43 16.672 4.695 1 98.06 346 ALA B CA 1
ATOM 5749 C C . ALA B 1 346 ? -3.232 16.578 3.184 1 98.06 346 ALA B C 1
ATOM 5751 O O . ALA B 1 346 ? -4.184 16.328 2.441 1 98.06 346 ALA B O 1
ATOM 5752 N N . PHE B 1 347 ? -1.997 16.812 2.787 1 96.75 347 PHE B N 1
ATOM 5753 C CA . PHE B 1 347 ? -1.562 16.703 1.399 1 96.75 347 PHE B CA 1
ATOM 5754 C C . PHE B 1 347 ? -0.635 15.516 1.207 1 96.75 347 PHE B C 1
ATOM 5756 O O . PHE B 1 347 ? -0.055 15.008 2.172 1 96.75 347 PHE B O 1
ATOM 5763 N N . GLY B 1 348 ? -0.557 15.086 -0.016 1 95.69 348 GLY B N 1
ATOM 5764 C CA . GLY B 1 348 ? 0.351 13.984 -0.298 1 95.69 348 GLY B CA 1
ATOM 5765 C C . GLY B 1 348 ? 0.791 13.93 -1.748 1 95.69 348 GLY B C 1
ATOM 5766 O O . GLY B 1 348 ? 0.113 14.461 -2.629 1 95.69 348 GLY B O 1
ATOM 5767 N N . SER B 1 349 ? 1.87 13.18 -1.989 1 95.88 349 SER B N 1
ATOM 5768 C CA . SER B 1 349 ? 2.465 13.031 -3.312 1 95.88 349 SER B CA 1
ATOM 5769 C C . SER B 1 349 ? 1.478 12.406 -4.297 1 95.88 349 SER B C 1
ATOM 5771 O O . SER B 1 349 ? 0.608 11.625 -3.9 1 95.88 349 SER B O 1
ATOM 5773 N N . GLY B 1 350 ? 1.653 12.812 -5.746 1 92.81 350 GLY B N 1
ATOM 5774 C CA . GLY B 1 350 ? 0.809 12.281 -6.805 1 92.81 350 GLY B CA 1
ATOM 5775 C C . GLY B 1 350 ? -0.003 13.352 -7.512 1 92.81 350 GLY B C 1
ATOM 5776 O O . GLY B 1 350 ? -0.021 13.406 -8.742 1 92.81 350 GLY B O 1
ATOM 5777 N N . PHE B 1 351 ? -0.65 14.523 -6.938 1 95.75 351 PHE B N 1
ATOM 5778 C CA . PHE B 1 351 ? -0.766 15.227 -5.668 1 95.75 351 PHE B CA 1
ATOM 5779 C C . PHE B 1 351 ? -2.199 15.18 -5.148 1 95.75 351 PHE B C 1
ATOM 5781 O O . PHE B 1 351 ? -3.146 15.383 -5.91 1 95.75 351 PHE B O 1
ATOM 5788 N N . LYS B 1 352 ? -2.426 14.867 -3.934 1 97.5 352 LYS B N 1
ATOM 5789 C CA . LYS B 1 352 ? -3.756 14.711 -3.354 1 97.5 352 LYS B CA 1
ATOM 5790 C C . LYS B 1 352 ? -3.926 15.586 -2.119 1 97.5 352 LYS B C 1
ATOM 5792 O O . LYS B 1 352 ? -2.939 16.031 -1.527 1 97.5 352 LYS B O 1
ATOM 5797 N N . CYS B 1 353 ? -5.109 15.883 -1.818 1 97.69 353 CYS B N 1
ATOM 5798 C CA . CYS B 1 353 ? -5.559 16.578 -0.615 1 97.69 353 CYS B CA 1
ATOM 5799 C C . CYS B 1 353 ? -6.77 15.875 -0.007 1 97.69 353 CYS B C 1
ATOM 5801 O O . CYS B 1 353 ? -7.801 15.727 -0.665 1 97.69 353 CYS B O 1
ATOM 5803 N N . ASN B 1 354 ? -6.668 15.461 1.241 1 98.62 354 ASN B N 1
ATOM 5804 C CA . ASN B 1 354 ? -7.73 14.688 1.875 1 98.62 354 ASN B CA 1
ATOM 5805 C C . ASN B 1 354 ? -8.141 15.297 3.215 1 98.62 354 ASN B C 1
ATOM 5807 O O . ASN B 1 354 ? -7.316 15.883 3.914 1 98.62 354 ASN B O 1
ATOM 5811 N N . SER B 1 355 ? -9.43 15.109 3.516 1 98.69 355 SER B N 1
ATOM 5812 C CA . SER B 1 355 ? -10 15.641 4.746 1 98.69 355 SER B CA 1
ATOM 5813 C C . SER B 1 355 ? -10.75 14.562 5.523 1 98.69 355 SER B C 1
ATOM 5815 O O . SER B 1 355 ? -11.305 13.641 4.926 1 98.69 355 SER B O 1
ATOM 5817 N N . ALA B 1 356 ? -10.711 14.656 6.801 1 98.81 356 ALA B N 1
ATOM 5818 C CA . ALA B 1 356 ? -11.594 13.93 7.711 1 98.81 356 ALA B CA 1
ATOM 5819 C C . ALA B 1 356 ? -12.25 14.883 8.711 1 98.81 356 ALA B C 1
ATOM 5821 O O . ALA B 1 356 ? -11.602 15.805 9.211 1 98.81 356 ALA B O 1
ATOM 5822 N N . VAL B 1 357 ? -13.5 14.695 8.93 1 98.81 357 VAL B N 1
ATOM 5823 C CA . VAL B 1 357 ? -14.266 15.477 9.898 1 98.81 357 VAL B CA 1
ATOM 5824 C C . VAL B 1 357 ? -14.719 14.57 11.047 1 98.81 357 VAL B C 1
ATOM 5826 O O . VAL B 1 357 ? -15.312 13.516 10.812 1 98.81 357 VAL B O 1
ATOM 5829 N N . TRP B 1 358 ? -14.438 15.031 12.258 1 98.75 358 TRP B N 1
ATOM 5830 C CA . TRP B 1 358 ? -14.789 14.289 13.461 1 98.75 358 TRP B CA 1
ATOM 5831 C C . TRP B 1 358 ? -15.719 15.109 14.352 1 98.75 358 TRP B C 1
ATOM 5833 O O . TRP B 1 358 ? -15.664 16.344 14.352 1 98.75 358 TRP B O 1
ATOM 5843 N N . LYS B 1 359 ? -16.547 14.445 15.094 1 98.62 359 LYS B N 1
ATOM 5844 C CA . LYS B 1 359 ? -17.344 15.039 16.156 1 98.62 359 LYS B CA 1
ATOM 5845 C C . LYS B 1 359 ? -17.016 14.422 17.516 1 98.62 359 LYS B C 1
ATOM 5847 O O . LYS B 1 359 ? -17.047 13.195 17.672 1 98.62 359 LYS B O 1
ATOM 5852 N N . ALA B 1 360 ? -16.656 15.25 18.453 1 98.31 360 ALA B N 1
ATOM 5853 C CA . ALA B 1 360 ? -16.359 14.766 19.797 1 98.31 360 ALA B CA 1
ATOM 5854 C C . ALA B 1 360 ? -17.609 14.234 20.484 1 98.31 360 ALA B C 1
ATOM 5856 O O . ALA B 1 360 ? -18.625 14.93 20.562 1 98.31 360 ALA B O 1
ATOM 5857 N N . LEU B 1 361 ? -17.484 13.039 21.062 1 97.5 361 LEU B N 1
ATOM 5858 C CA . LEU B 1 361 ? -18.625 12.398 21.703 1 97.5 361 LEU B CA 1
ATOM 5859 C C . LEU B 1 361 ? -18.625 12.695 23.203 1 97.5 361 LEU B C 1
ATOM 5861 O O . LEU B 1 361 ? -19.625 12.461 23.891 1 97.5 361 LEU B O 1
ATOM 5865 N N . ARG B 1 362 ? -17.516 13.211 23.656 1 94.81 362 ARG B N 1
ATOM 5866 C CA . ARG B 1 362 ? -17.344 13.562 25.062 1 94.81 362 ARG B CA 1
ATOM 5867 C C . ARG B 1 362 ? -16.219 14.578 25.25 1 94.81 362 ARG B C 1
ATOM 5869 O O . ARG B 1 362 ? -15.445 14.82 24.328 1 94.81 362 ARG B O 1
ATOM 5876 N N . LYS B 1 363 ? -16.25 15.078 26.422 1 93.44 363 LYS B N 1
ATOM 5877 C CA . LYS B 1 363 ? -15.078 15.875 26.797 1 93.44 363 LYS B CA 1
ATOM 5878 C C . LYS B 1 363 ? -13.844 14.992 26.953 1 93.44 363 LYS B C 1
ATOM 5880 O O . LYS B 1 363 ? -13.922 13.898 27.516 1 93.44 363 LYS B O 1
ATOM 5885 N N . VAL B 1 364 ? -12.789 15.391 26.297 1 87.62 364 VAL B N 1
ATOM 5886 C CA . VAL B 1 364 ? -11.547 14.641 26.453 1 87.62 364 VAL B CA 1
ATOM 5887 C C . VAL B 1 364 ? -10.711 15.258 27.562 1 87.62 364 VAL B C 1
ATOM 5889 O O . VAL B 1 364 ? -10.25 16.406 27.453 1 87.62 364 VAL B O 1
ATOM 5892 N N . ASN B 1 365 ? -10.578 14.5 28.625 1 77.06 365 ASN B N 1
ATOM 5893 C CA . ASN B 1 365 ? -9.93 15 29.828 1 77.06 365 ASN B CA 1
ATOM 5894 C C . ASN B 1 365 ? -8.406 14.898 29.734 1 77.06 365 ASN B C 1
ATOM 5896 O O . ASN B 1 365 ? -7.863 13.797 29.641 1 77.06 365 ASN B O 1
ATOM 5900 N N . SER B 1 366 ? -7.766 15.922 29.844 1 74.38 366 SER B N 1
ATOM 5901 C CA . SER B 1 366 ? -6.316 15.992 29.703 1 74.38 366 SER B CA 1
ATOM 5902 C C . SER B 1 366 ? -5.605 15.297 30.859 1 74.38 366 SER B C 1
ATOM 5904 O O . SER B 1 366 ? -4.496 14.781 30.688 1 74.38 366 SER B O 1
ATOM 5906 N N . GLU B 1 367 ? -6.148 15.227 31.922 1 72.12 367 GLU B N 1
ATOM 5907 C CA . GLU B 1 367 ? -5.504 14.664 33.094 1 72.12 367 GLU B CA 1
ATOM 5908 C C . GLU B 1 367 ? -5.496 13.141 33.062 1 72.12 367 GLU B C 1
ATOM 5910 O O . GLU B 1 367 ? -4.605 12.5 33.594 1 72.12 367 GLU B O 1
ATOM 5915 N N . ASN B 1 368 ? -6.371 12.594 32.406 1 66.81 368 ASN B N 1
ATOM 5916 C CA . ASN B 1 368 ? -6.551 11.148 32.438 1 66.81 368 ASN B CA 1
ATOM 5917 C C . ASN B 1 368 ? -6.07 10.492 31.156 1 66.81 368 ASN B C 1
ATOM 5919 O O . ASN B 1 368 ? -6.09 9.266 31.031 1 66.81 368 ASN B O 1
ATOM 5923 N N . GLU B 1 369 ? -5.621 11.328 30.312 1 70.06 369 GLU B N 1
ATOM 5924 C CA . GLU B 1 369 ? -5.289 10.727 29.016 1 70.06 369 GLU B CA 1
ATOM 5925 C C . GLU B 1 369 ? -3.779 10.617 28.828 1 70.06 369 GLU B C 1
ATOM 5927 O O . GLU B 1 369 ? -3.051 11.586 29.062 1 70.06 369 GLU B O 1
ATOM 5932 N N . LYS B 1 370 ? -3.365 9.367 28.844 1 78.5 370 LYS B N 1
ATOM 5933 C CA . LYS B 1 370 ? -1.989 9.211 28.375 1 78.5 370 LYS B CA 1
ATOM 5934 C C . LYS B 1 370 ? -1.822 9.742 26.953 1 78.5 370 LYS B C 1
ATOM 5936 O O . LYS B 1 370 ? -2.545 9.328 26.047 1 78.5 370 LYS B O 1
ATOM 5941 N N . ASN B 1 371 ? -1.17 10.867 26.875 1 84.88 371 ASN B N 1
ATOM 5942 C CA . ASN B 1 371 ? -0.937 11.602 25.641 1 84.88 371 ASN B CA 1
ATOM 5943 C C . ASN B 1 371 ? 0.512 12.07 25.531 1 84.88 371 ASN B C 1
ATOM 5945 O O . ASN B 1 371 ? 1.173 12.297 26.531 1 84.88 371 ASN B O 1
ATOM 5949 N N . LEU B 1 372 ? 1.069 12.141 24.375 1 88.06 372 LEU B N 1
ATOM 5950 C CA . LEU B 1 372 ? 2.49 12.406 24.172 1 88.06 372 LEU B CA 1
ATOM 5951 C C . LEU B 1 372 ? 2.852 13.812 24.656 1 88.06 372 LEU B C 1
ATOM 5953 O O . LEU B 1 372 ? 4.02 14.102 24.922 1 88.06 372 LEU B O 1
ATOM 5957 N N . TRP B 1 373 ? 1.804 14.664 24.812 1 93.5 373 TRP B N 1
ATOM 5958 C CA . TRP B 1 373 ? 2.047 16.062 25.125 1 93.5 373 TRP B CA 1
ATOM 5959 C C . TRP B 1 373 ? 1.946 16.312 26.625 1 93.5 373 TRP B C 1
ATOM 5961 O O . TRP B 1 373 ? 2.371 17.344 27.125 1 93.5 373 TRP B O 1
ATOM 5971 N N . ILE B 1 374 ? 1.376 15.445 27.391 1 86.88 374 ILE B N 1
ATOM 5972 C CA . ILE B 1 374 ? 0.823 15.742 28.719 1 86.88 374 ILE B CA 1
ATOM 5973 C C . ILE B 1 374 ? 1.941 16.188 29.656 1 86.88 374 ILE B C 1
ATOM 5975 O O . ILE B 1 374 ? 1.751 17.078 30.469 1 86.88 374 ILE B O 1
ATOM 5979 N N . ASP B 1 375 ? 3.041 15.664 29.516 1 88.81 375 ASP B N 1
ATOM 5980 C CA . ASP B 1 375 ? 4.113 15.969 30.453 1 88.81 375 ASP B CA 1
ATOM 5981 C C . ASP B 1 375 ? 4.77 17.312 30.125 1 88.81 375 ASP B C 1
ATOM 5983 O O . ASP B 1 375 ? 5.473 17.891 30.953 1 88.81 375 ASP B O 1
ATOM 5987 N N . GLU B 1 376 ? 4.469 17.828 28.906 1 93.75 376 GLU B N 1
ATOM 5988 C CA . GLU B 1 376 ? 5.172 19.047 28.531 1 93.75 376 GLU B CA 1
ATOM 5989 C C . GLU B 1 376 ? 4.207 20.078 27.969 1 93.75 376 GLU B C 1
ATOM 5991 O O . GLU B 1 376 ? 4.633 21.109 27.453 1 93.75 376 GLU B O 1
ATOM 5996 N N . ILE B 1 377 ? 2.957 19.875 28.141 1 94.5 377 ILE B N 1
ATOM 5997 C CA . ILE B 1 377 ? 1.954 20.688 27.469 1 94.5 377 ILE B CA 1
ATOM 5998 C C . ILE B 1 377 ? 2.045 22.141 27.953 1 94.5 377 ILE B C 1
ATOM 6000 O O . ILE B 1 377 ? 1.777 23.078 27.203 1 94.5 377 ILE B O 1
ATOM 6004 N N . ASP B 1 378 ? 2.445 22.391 29.156 1 94.19 378 ASP B N 1
ATOM 6005 C CA . ASP B 1 378 ? 2.488 23.719 29.75 1 94.19 378 ASP B CA 1
ATOM 6006 C C . ASP B 1 378 ? 3.625 24.547 29.172 1 94.19 378 ASP B C 1
ATOM 6008 O O . ASP B 1 378 ? 3.664 25.766 29.344 1 94.19 378 ASP B O 1
ATOM 6012 N N . GLN B 1 379 ? 4.477 23.938 28.469 1 95.62 379 GLN B N 1
ATOM 6013 C CA . GLN B 1 379 ? 5.602 24.641 27.859 1 95.62 379 GLN B CA 1
ATOM 6014 C C . GLN B 1 379 ? 5.203 25.266 26.531 1 95.62 379 GLN B C 1
ATOM 6016 O O . GLN B 1 379 ? 5.969 26.031 25.938 1 95.62 379 GLN B O 1
ATOM 6021 N N . PHE B 1 380 ? 4.031 24.984 26.203 1 95.44 380 PHE B N 1
ATOM 6022 C CA . PHE B 1 380 ? 3.6 25.438 24.891 1 95.44 380 PHE B CA 1
ATOM 6023 C C . PHE B 1 380 ? 2.414 26.391 25 1 95.44 380 PHE B C 1
ATOM 6025 O O . PHE B 1 380 ? 1.608 26.281 25.922 1 95.44 380 PHE B O 1
ATOM 6032 N N . PRO B 1 381 ? 2.166 27.266 23.953 1 96.44 381 PRO B N 1
ATOM 6033 C CA . PRO B 1 381 ? 2.963 27.422 22.734 1 96.44 381 PRO B CA 1
ATOM 6034 C C . PRO B 1 381 ? 4.293 28.125 22.984 1 96.44 381 PRO B C 1
ATOM 6036 O O . PRO B 1 381 ? 4.445 28.828 23.984 1 96.44 381 PRO B O 1
ATOM 6039 N N . VAL B 1 382 ? 5.203 27.875 22.172 1 94.12 382 VAL B N 1
ATOM 6040 C CA . VAL B 1 382 ? 6.449 28.625 22.125 1 94.12 382 VAL B CA 1
ATOM 6041 C C . VAL B 1 382 ? 6.422 29.609 20.969 1 94.12 382 VAL B C 1
ATOM 6043 O O . VAL B 1 382 ? 5.625 29.453 20.031 1 94.12 382 VAL B O 1
ATOM 6046 N N . HIS B 1 383 ? 7.211 30.594 21.047 1 88.5 383 HIS B N 1
ATOM 6047 C CA . HIS B 1 383 ? 7.34 31.547 19.938 1 88.5 383 HIS B CA 1
ATOM 6048 C C . HIS B 1 383 ? 8.172 30.953 18.812 1 88.5 383 HIS B C 1
ATOM 6050 O O . HIS B 1 383 ? 9.305 30.516 19.016 1 88.5 383 HIS B O 1
ATOM 6056 N N . VAL B 1 384 ? 7.527 30.766 17.75 1 84.38 384 VAL B N 1
ATOM 6057 C CA . VAL B 1 384 ? 8.227 30.344 16.547 1 84.38 384 VAL B CA 1
ATOM 6058 C C . VAL B 1 384 ? 8.344 31.5 15.562 1 84.38 384 VAL B C 1
ATOM 6060 O O . VAL B 1 384 ? 7.34 32.125 15.188 1 84.38 384 VAL B O 1
ATOM 6063 N N . PRO B 1 385 ? 9.625 32 15.289 1 72.38 385 PRO B N 1
ATOM 6064 C CA . PRO B 1 385 ? 9.781 33.125 14.383 1 72.38 385 PRO B CA 1
ATOM 6065 C C . PRO B 1 385 ? 9.055 32.938 13.055 1 72.38 385 PRO B C 1
ATOM 6067 O O . PRO B 1 385 ? 9.078 31.844 12.492 1 72.38 385 PRO B O 1
ATOM 6070 N N . LYS B 1 386 ? 8.094 33.844 12.789 1 64.62 386 LYS B N 1
ATOM 6071 C CA . LYS B 1 386 ? 7.465 33.875 11.477 1 64.62 386 LYS B CA 1
ATOM 6072 C C . LYS B 1 386 ? 8.383 34.5 10.43 1 64.62 386 LYS B C 1
ATOM 6074 O O . LYS B 1 386 ? 9.055 35.5 10.703 1 64.62 386 LYS B O 1
ATOM 6079 N N . PHE B 1 387 ? 9.344 33.75 9.828 1 57.44 387 PHE B N 1
ATOM 6080 C CA . PHE B 1 387 ? 10.227 34.438 8.898 1 57.44 387 PHE B CA 1
ATOM 6081 C C . PHE B 1 387 ? 9.562 34.625 7.539 1 57.44 387 PHE B C 1
ATOM 6083 O O . PHE B 1 387 ? 8.789 33.75 7.109 1 57.44 387 PHE B O 1
ATOM 6090 N N . SER B 1 388 ? 9.359 35.844 7.102 1 44.34 388 SER B N 1
ATOM 6091 C CA . SER B 1 388 ? 8.938 36.156 5.742 1 44.34 388 SER B CA 1
ATOM 6092 C C . SER B 1 388 ? 9.898 35.594 4.715 1 44.34 388 SER B C 1
ATOM 6094 O O . SER B 1 388 ? 11.055 35.312 5.027 1 44.34 388 SER B O 1
ATOM 6096 N N . THR B 1 389 ? 9.242 35.344 3.369 1 41.69 389 THR B N 1
ATOM 6097 C CA . THR B 1 389 ? 9.812 34.844 2.115 1 41.69 389 THR B CA 1
ATOM 6098 C C . THR B 1 389 ? 11.25 35.344 1.95 1 41.69 389 THR B C 1
ATOM 6100 O O . THR B 1 389 ? 11.523 36.531 2.113 1 41.69 389 THR B O 1
ATOM 6103 N N . ILE B 1 390 ? 12.25 34.406 1.979 1 36.75 390 ILE B N 1
ATOM 6104 C CA . ILE B 1 390 ? 13.516 34.875 1.432 1 36.75 390 ILE B CA 1
ATOM 6105 C C . ILE B 1 390 ? 13.305 35.406 0.017 1 36.75 390 ILE B C 1
ATOM 6107 O O . ILE B 1 390 ? 12.633 34.781 -0.797 1 36.75 390 ILE B O 1
#

InterPro domains:
  IPR012392 Very-long-chain 3-ketoacyl-CoA synthase [PTHR31561] (2-383)
  IPR013601 FAE1/Type III polyketide synthase-like protein [PF08392] (2-262)
  IPR013747 Beta-ketoacyl-[acyl-carrier-protein] synthase III, C-terminal [PF08541] (279-359)
  IPR016039 Thiolase-like [G3DSA:3.40.47.10] (16-360)
  IPR016039 Thiolase-like [SSF53901] (14-185)
  IPR016039 Thiolase-like [SSF53901] (166-361)

Foldseek 3Di:
DLLVQLVLLVLEDPVLSVLLVVCLLQWLAAPQAAAFPQSRDVNRHQDLVSQVVLLCVAFVVQVVQVCVLLVDQQQQAQEEEEEEEPDADVVGSQVVVCVVRVYDPNRHYYYHYNWWQQVLLVVVVVVVVVCVVVPFHKYKYKYFYTCRNAQWSHRDSQQSSCNSFAGGHMHIDIDHRDPVCLVVDFKDWDDKFKDDDLVDPCQQQQWDWDADPVRTIGIGHHPCNQVSLLVQVVVRCVVCVVVFDDPVQVVVQVVQVVCVVPPVDPRDHDAGQCVRRAVEEQEQLRTPSSLVSCCVSNVNDCVRSFLSSQLCHNHGRRRNHSSVSSVLLCLLVQNDAAQGKYKYWYFTHSTMIMIIIIGTHGRRHNVPDPGPCNVPSVVDDDDRDNDDDD/DLLVQLVQLVLEDPVLSVLLVVCLLAWLAAPQAADFPQSRDVNRHQDLVSQVVLLCVAFVVQVVQVCVLLVDQQQQAQEEEEEEEPDADVVGSQVVVCVVRVYDPNRHYYYHYNWWQQVLLVVVVVVVVVCVVVPFHKYKYKYFYTCRNAQWSHRDSQQSSCNSFAGTHMHIDIDHRDPVCLVVDFKDWDDKFKDADLVDPCQQQQWDWDADPVGTIGIGHHPCNQVSLLVQVVVRCVVCVVVFDDPVQVVVQVVQVVCVVPPVDPRDRDAGQCVRRAVEEQEQLRTPSSLVSCCVSNVNDCVRSFLSSQLCHNHGRRRNHSSVSSVLLCLLVQNDAAQGKYKYWYFTHSTMIMIIIIGTHGRRHNVPDPGPCNVPSVVDDDDRDNDDDD

Sequence (780 aa):
MFMDRSSSTGTFTEGSLEFQRKILERSGLGESTYLPEAVLRVPPNPSIAEARKEAEAVMFGAIDELLDKTKVKPKDIGILIVNCSLFNPTPSLSAMVINRYKLRGNVLSFNLGGMGCSAGLISIDLAKDLLQVHPNSYALVISMENITLNWYFGNDKSMLLSNCLFRMGGAAILLSNRRSDKRRSKYQLVHTVRTNKGADDKCFSCVTQKEDSTGSVGVSLSKDLMAVAGDALKTNITTLGPLVLPMSEQLLFFATLVARKLSKMKVKPYIPDFKLAFDHFCIHAGGRAVLDELEKNLQLTDWHMEPSRMTLYRFGNTSSSSLWFELAYTEAKGRVRKGHRLWQIAFGSGFKCNSAVWKALRKVNSENEKNLWIDEIDQFPVHVPKFSTIMFMDRSSSTGTFTEGSLEFQRKILERSGLGESTYLPEAVLRVPPNPSIAEARKEAEAVMFGAIDELLDKTKVKPKDIGILIVNCSLFNPTPSLSAMVINRYKLRGNVLSFNLGGMGCSAGLISIDLAKDLLQVHPNSYALVISMENITLNWYFGNDKSMLLSNCLFRMGGAAILLSNRRSDKRRSKYQLVHTVRTNKGADDKCFSCVTQKEDSTGSVGVSLSKDLMAVAGDALKTNITTLGPLVLPMSEQLLFFATLVARKLSKMKVKPYIPDFKLAFDHFCIHAGGRAVLDELEKNLQLTDWHMEPSRMTLYRFGNTSSSSLWFELAYTEAKGRVRKGHRLWQIAFGSGFKCNSAVWKALRKVNSENEKNLWIDEIDQFPVHVPKFSTI

Organism: Lupinus angustifolius (NCBI:txid3871)

Secondary structure (DSSP, 8-state):
-HHHHHHHHS-S-HHHHHHHHHHHHHS---TT----HHHHSSS----HHHHHHHHHHHHHHHHHHHHHHH---GGGEEEEEEEESS---SS-HHHHHHHHHT--TT-EEEEEES--TTHHHHHHHHHHHHHHHS-S-EEEEEEEE--GGG---S--HHHHHHHHHB--EEEEEEEE--GGGTTT-SEEEEEEEEEE-TTSHHHHTSEEEEE-TTS-EEEEE-TTHHHHHHHHHHHHHHHHHHHHS-HHHHHHHHHHHHHHHHS---PPPPPP-GGGT-SEEEE--S-HHHHHHHHHHHT--HHHHHHHHHHHHHH-B-GGGHHHHHHHHHHHTT---TT-EEEEEEEETTTEEEEEEEEESS---TTT---TTTTTGGG-S---------/-HHHHHHHHS-S-HHHHHHHHHHHHHS---TT----HHHHSSS----HHHHHHHHHHHHHHHHHHHHHHH---GGGEEEEEEEESS---SS-HHHHHHHHHT--TT-EEEEEES--TTHHHHHHHHHHHHHHHS-S-EEEEEEEE--GGG---S--HHHHHHHHHB--EEEEEEEE--GGGTTT-SEEEEEEEEEE-TTSHHHHTSEEEEE-TTS-EEEEE-TTHHHHHHHHHHHHHHHHHHHHS-HHHHHHHHHHHHHHHHS---PPPPPP-GGGT-SEEEE--S-HHHHHHHHHHHT--HHHHHHHHHHHHHH-B-GGGHHHHHHHHHHHTT---TT-EEEEEEEETTTEEEEEEEEESS---TTT---TTTTTGGG-S---------

Solvent-accessible surface area (backbone atoms only — not comparable to full-atom values): 39616 Å² total; per-residue (Å²): 109,67,65,61,43,53,59,66,61,67,62,52,48,70,66,45,51,50,48,47,50,56,48,43,75,56,38,46,47,48,88,71,39,44,71,53,64,36,66,63,38,85,70,57,51,64,37,65,67,51,32,49,50,48,46,46,63,34,47,50,56,33,43,52,53,46,34,66,71,68,67,56,56,55,60,61,39,40,31,38,38,28,32,24,30,72,58,49,44,38,34,16,67,42,31,50,52,31,29,76,57,46,35,44,43,63,44,48,70,42,30,38,17,4,45,31,30,21,32,35,51,51,50,49,46,49,48,54,50,50,43,71,72,42,67,71,33,32,34,39,38,37,18,23,35,55,52,41,76,55,60,44,68,57,73,51,64,44,24,47,50,44,59,67,39,54,24,46,32,42,38,53,45,80,45,69,64,37,77,83,48,58,82,77,38,57,61,42,84,72,47,69,45,68,32,44,42,18,43,40,67,68,37,25,58,24,34,29,54,41,58,51,98,87,62,45,52,26,43,32,52,41,91,55,39,64,62,46,49,52,54,39,46,52,56,36,47,65,65,45,39,76,76,56,44,54,68,70,49,43,51,52,39,49,50,42,52,50,45,38,68,67,39,90,49,94,58,72,82,63,67,65,68,54,71,79,48,29,75,42,49,19,50,40,28,76,37,43,68,57,47,51,50,48,35,63,70,52,67,55,52,69,79,48,44,41,31,23,53,48,36,19,16,50,35,25,19,12,47,25,17,34,40,57,52,14,46,45,40,40,30,47,70,54,68,46,40,56,67,37,24,35,39,36,39,28,49,21,36,12,24,32,25,29,35,39,30,34,31,26,67,34,63,45,60,36,88,78,43,93,47,98,39,55,90,53,48,86,67,51,83,69,90,65,80,80,68,76,85,130,108,67,64,59,44,52,58,65,61,66,62,54,48,72,65,45,51,51,49,48,51,55,48,43,76,56,36,47,48,49,88,71,39,44,71,52,65,35,65,63,37,83,69,57,52,63,38,64,68,50,33,49,50,48,47,47,63,34,48,50,57,35,44,51,51,46,34,66,72,68,66,55,56,56,61,62,38,42,30,38,38,27,31,23,30,71,58,49,44,38,33,16,67,42,32,50,51,29,30,76,57,46,34,43,45,63,44,49,71,42,30,38,18,4,46,31,30,22,32,34,51,52,49,50,48,50,47,54,50,50,42,71,71,42,68,73,32,30,33,39,37,36,17,24,35,54,50,42,76,56,59,45,69,57,74,52,65,46,26,47,52,43,60,68,40,55,22,45,33,42,39,53,46,81,45,68,65,36,75,82,47,58,82,76,38,57,62,42,84,74,48,69,44,66,33,44,44,17,43,40,66,68,36,24,58,24,33,29,54,42,59,50,97,86,63,44,53,25,43,32,51,42,91,56,39,64,61,46,50,52,55,38,48,52,55,34,47,65,65,44,40,76,77,56,44,52,68,72,51,42,50,52,39,50,51,41,52,48,45,39,69,66,38,91,50,92,58,71,83,64,68,67,69,54,70,80,50,29,76,41,50,17,50,42,30,77,38,41,68,57,47,50,52,48,34,63,70,54,68,55,52,69,79,48,42,40,32,23,53,49,35,18,17,50,36,26,20,11,49,25,18,32,39,57,52,13,48,45,40,41,30,47,71,52,68,46,40,58,67,37,25,34,39,37,40,27,50,22,36,14,26,32,22,30,37,39,31,34,32,26,66,35,62,44,57,37,88,77,42,93,49,98,39,55,91,53,48,86,67,51,83,70,91,63,81,81,68,77,87,129